Protein AF-D0LXI4-F1 (afdb_monomer_lite)

Sequence (1264 aa):
MTTTLETRRESRRWIACTAVLLSLLSAGSCTVDGAWTAGDRVALHGDLPICADACGAPVAAAGTGASARAFALDDRDRDGVSDDLDHDIDGDGIPNARENAAGIDPMADGDGDGIANAIDADDRGDGVANQCDGGVVCARPGALFDQDGDGVANHLDIDSDGDGVLDLTEAGNDDLDHDLDGVVDGPVGENGLPDALESAPDSGELARPPLNTDAFMPGGDALCDFLDRDSDGDGWLDGDEVGALRALDSDGDGWLDDGVDEDGDGLVRAVDRDDSAFGYPSAVTSPRRDDRDRDRIPDAYDRDDARGQHGGDSDGDGLLDVFECWDWWPCPQLLGDGVPDYARANDGDGDGVGDRGDIDADDDGIPDRFENSLDLDPMVDNDLDGVPNYLDADDRGDGQPAACLDIDGDGLCNVLAPLFDVDGDQVPNHRDSDSDGDGIFDLHEAGHDLPDGSGDGRLGLPVAGNGLSVALAAEGGGLAYRVADSDGDGERDALDLDSDADSLSDADEAGDDDPHTPPVDSDGDGAADHCDSDADGDRIPDAIEAGTRRGRIADSDGDGVPDFRDLDADGDGVSDDDEAGPDGAAPLDSDGDGVFDFRDLDADGDRVPDARDNCHRVRNHAQRDSDGDGIGDACDASISDQPRYVLEGGGCATGSELHGDSRIAALLLIALALLGVRVRGGSRFYWLSVFTAVLALFSTAARAQSAERDSSYAVERFRLASDGAGILDVEGAAVPAHMRAEFGLWLGYTDDPLNVAAERPGQGSARVGSLVSERLGGALHASLGLWDRVQFGLAMEMVLAQGQDTGMLDGDGGALSGAGVSALHFTPKLQVLDESRHPVSVSVIAGLTLPVGSGEGYMNDGATTWAPELALARGFGERVRGGLNLGYRARERQRTWNLDLDDELFARAGVGVRMSPALESYATFSYATPSGAPMAEMGRDYGELKGGVCWLRGNWTVFAAAGFGTQRGVGAPDWRALAGVRVARWLELDAGPRTTRRAASASASKADTDQVFENPLRLRGESVAGTERGPGGRPGAELGDGGDVDASDRDDDSDGDGISDAVDACPTQLEDLDGYVDTDGCPDLDNDEDGVRDYLDGCPDVAGVASEAGCPARDRDGDTVADYLDNCPDTPGYEVFHGCSEEPLALLTPEHIALTEAVAFDADRVRLRRHARRMFAEVAAILHAHPSLRLIQIEGYTDDRGDLEANLRISQHRAEIVRAFLIARGVAEHRLRAVGYGSARPIGDNRSERGRELNRRVELRILR

Foldseek 3Di:
DDDDDDDDDDDDDDDDPPPVVVPPPPDDDDDDDDDDDDDDDDDDDDDDDDDDDDDDDDDDDDDDDDDDDPDDFCQDCNLPAGPVQAQQRVQLQAGPCQLLVPPDQQQDQQCPPPHGNLPDQPSNPPPHGDPPPDDDDDDDSNCSQCVPPLPAGRSQAQQSNAQLAGLSVQLPNVVQDPVQLSHGPARAASRNHGCVQAPHHPRPHGPRGGAQQCPVPPQDDDRRRSSDQCRNVPPDGPSVQLVQQVVQPPPRDRHRPQRDLPARQNDRPVQADDSPDHRHGDPSNDQQPCPPPDPPDGRSGDDDPPDDDDDQDDLPPPDRPVPPPPDDPPDDDPPPPPDDPVQADDAALNQRQADPLAQQHNALQAGPLRLFLPSDDQQDQQCPPPHGQLFAQPSNVPPHGDVADDDPPPGTGPPRQCRQQVCPPPHGRSHAQQRNVLQAGQSQQQLHDQDPPPLPSHHPANADNHHHHPVQADPPRDGPDGGAQQCVPRDGRSRDQQRVVLPDGVNVQQQDRHNSDRRDQQCPPRDGRSSDQQRNVLQQGCNVQLDDPPPHADQQCPPPDGSSRDQQRNVLPHGVSNQQPDHNPRRDQLCPPPDGLSRDQQRVVQPHGPNQALCSNFNDVVRDDPDPPSHHPGPDPVVQQFFQKDKWAAFDAPDDPPPDDPVVVVVVVVCVVVVPDPDDDDDPDVVVVVVVVVVVVPPDDDDDDEDEDALQAALADADAAQDPCADGRFHHLFFDAAQKKKWKKKKKKFAQLIFIWGQHPPPGTDTDFGLWGMWIKMKIKMKGDRPRFKMKIKIWIKTPATATDPVPPPDPDDGADTIDTFKIKIWIKGWPDDVVPDQKTKIKIWMKIDGDIDSHSNRHNNWIKIKIKIKIKHDPPPFKIKIKMWIKIQGRWYDHRPDIDGIKTKMKIKMWGDPDPFKIKMKMKIWMAHPVQGCPPVQQTWIKIKIWMWTDDPQKIKIKMKIATNHGHRSGGRIMIMIMMMGMDRDDCDPDDDDDDDDDDDDDDDDDDDDDDDDDDDDDDDDDDDDDDDDDDDDDDDDDDDDDDDDDDDQDQQCDQPDGPVQAPDRNDAAPQPPPPNGNGDHDQQRCPLPQGPVQADCRPAADDPVNRRDHFDQQAPQPAGLQFALDRPAADHVVCRRDVDNAQWGDDPWFTHGPDFQDDDPPDLDGDPVVLRNLLSVLSSLVSCVVLQAKEKEFFAAPPDDQVVQQVVRQSVQVSSLVSSVVSVRDNRRYHYGYPGNVDQPADNPDVVSRSSRRGMTITGDD

Secondary structure (DSSP, 8-state):
--------------SSSSSSTTSSSS------------------------------------------PPPPPP-SS-SSS-TTT-S-SS-SSS-TTTTSTT---SSS-SSSSS--TTT-S-TTSSSS-S--SS------SSTTS-SS-SS--STT-TTTTSSSS-HHHHTT-TTS-SSSSSS--S-B-TTSSBGGGBSSTT-SSBSSPPP-SSTTSSS--SS-GGG-SSTTSSSS-HHHHSSSGGGT-SSSSSS-TT---SSSSS--TTTB--TTSTT-B-TTS--TT--SSSSS--TTT----S-------SSSSS--TTTTS-S-SSPPPSS-SSS-TTS----SSSSSS-TTS-SSTTSSS--TTSSSTT---S---SSSSSS-TTTBTTTTSSSS--SS--SSSSSB-TTTGGGS-SSSSSS-STT-SSSSSSSS-HHHHTT--S--SSSSSS--S-B-TTSSBTTTB-TTS-BSS----SSSSSS-GGG-SSTT-SSS-HHHHSSSS-TTSPPP-SSSSS--TTT-SSTTSSS--HHHHS-TTSSS---SS-SSS-GGG-TTTTSSSS-HHHHH-S-TTS---SSSSSS-GGG-SSTTSSS--GGG-TTTTS---S---SSSSS--TTT-SHHHHS-EEEEE-S-----S---STTHHHHHHHHHHHHHT----S--TTHHHHHHHHHHTTSS----PPPEE-TT-S--------SSTTSBTTB--SS-PPTTEEEEEEEEEEEEEEEEEEEEETTTEEEEEEEEEEEEEEEEEEEEEEETTTEEEEEEEEEEEEE---STT-SSS-PPPP--EEEEEEEEEEEEEE-TTTSSSEEEEEEEEEEE-S-STTTTS-SS-EEEEEEEEEEEETTTEEEEEEEEEEB---EEETTEEE--EEEEEEEEEEEEETTEEEEEEEEEEEESSSTTSSTTTSEEEEEEEEEEEETTEEEEEEEEEESS--TT--S-EEEEEEEEEEE-------------------------------------------------------------------SSSSSS-TTT-SSTTS----SSSS-SSS---SSTTSSSS-TTT-SSTTS---TTTSSSPP--SSSSSS-TTT-S-TTS--BGGGTTBSS--SSEE-SSEEE-SS-----TT-S---STHHHHHHHHHHHHHH-TT--EEEEEEE--S-S-HHHHHHHHHHHHHHHHHHHHTTT--GGGEEEEEEETSS-SS-SSSHHHHHHTT-EEEEEE-

InterPro domains:
  IPR006664 Outer membrane protein, bacterial [PR01021] (1161-1183)
  IPR006664 Outer membrane protein, bacterial [PR01021] (1192-1207)
  IPR006664 Outer membrane protein, bacterial [PR01021] (1207-1223)
  IPR006665 OmpA-like domain [PF00691] (1161-1256)
  IPR006665 OmpA-like domain [PS51123] (1148-1264)
  IPR006665 OmpA-like domain [cd07185] (1177-1262)
  IPR018247 EF-Hand 1, calcium-binding site [PS00018] (230-242)
  IPR028974 TSP type-3 repeat [G3DSA:4.10.1080.10] (53-137)
  IPR028974 TSP type-3 repeat [G3DSA:4.10.1080.10] (433-551)
  IPR028974 TSP type-3 repeat [G3DSA:4.10.1080.10] (552-646)
  IPR028974 TSP type-3 repeat [G3DSA:4.10.1080.10] (1037-1133)
  IPR028974 TSP type-3 repeat [SSF103647] (513-617)
  IPR028974 TSP type-3 repeat [SSF103647] (1041-1133)
  IPR036737 OmpA-like domain superfamily [G3DSA:3.30.1330.60] (1148-1264)
  IPR036737 OmpA-like domain superfamily [SSF103088] (1147-1262)

Radius of gyration: 50.83 Å; chains: 1; bounding box: 143×98×143 Å

pLDDT: mean 70.78, std 20.8, range [20.64, 97.12]

Organism: Haliangium ochraceum (strain DSM 14365 / JCM 11303 / SMP-2) (NCBI:txid502025)

Structure (mmCIF, N/CA/C/O backbone):
data_AF-D0LXI4-F1
#
_entry.id   AF-D0LXI4-F1
#
loop_
_atom_site.group_PDB
_atom_site.id
_atom_site.type_symbol
_atom_site.label_atom_id
_atom_site.label_alt_id
_atom_site.label_comp_id
_atom_site.label_asym_id
_atom_site.label_entity_id
_atom_site.label_seq_id
_atom_site.pdbx_PDB_ins_code
_atom_site.Cartn_x
_atom_site.Cartn_y
_atom_site.Cartn_z
_atom_site.occupancy
_atom_site.B_iso_or_equiv
_atom_site.auth_seq_id
_atom_site.auth_comp_id
_atom_site.auth_asym_id
_atom_site.auth_atom_id
_atom_site.pdbx_PDB_model_num
ATOM 1 N N . MET A 1 1 ? 14.531 -1.003 45.804 1.00 26.02 1 MET A N 1
ATOM 2 C CA . MET A 1 1 ? 15.460 -1.092 46.967 1.00 26.02 1 MET A CA 1
ATOM 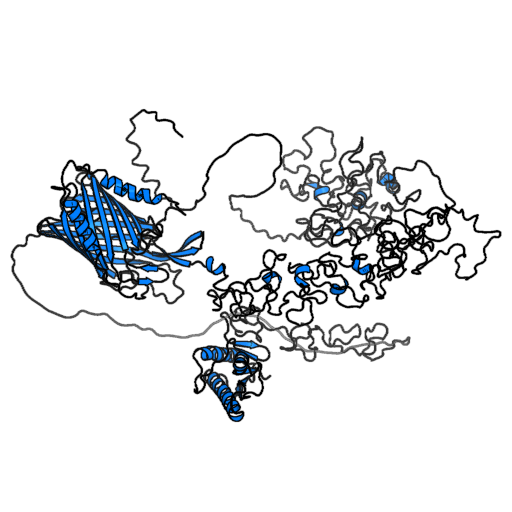3 C C . MET A 1 1 ? 14.803 -0.495 48.220 1.00 26.02 1 MET A C 1
ATOM 5 O O . MET A 1 1 ? 13.645 -0.107 48.138 1.00 26.02 1 MET A O 1
ATOM 9 N N . THR A 1 2 ? 15.473 -0.468 49.382 1.00 30.12 2 THR A N 1
ATOM 10 C CA . THR A 1 2 ? 14.887 -0.063 50.683 1.00 30.12 2 THR A CA 1
ATOM 11 C C . THR A 1 2 ? 15.328 1.317 51.190 1.00 30.12 2 THR A C 1
ATOM 13 O O . THR A 1 2 ? 16.480 1.454 51.592 1.00 30.12 2 THR A O 1
ATOM 16 N N . THR A 1 3 ? 14.383 2.257 51.314 1.00 27.41 3 THR A N 1
ATOM 17 C CA . THR A 1 3 ? 14.406 3.495 52.142 1.00 27.41 3 THR A CA 1
ATOM 18 C C . THR A 1 3 ? 13.057 4.215 51.953 1.00 27.41 3 THR A C 1
ATOM 20 O O . THR A 1 3 ? 12.465 4.090 50.891 1.00 27.41 3 THR A O 1
ATOM 23 N N . THR A 1 4 ? 12.463 4.986 52.870 1.00 26.98 4 THR A N 1
ATOM 24 C CA . THR A 1 4 ? 12.467 5.018 54.349 1.00 26.98 4 THR A CA 1
ATOM 25 C C . THR A 1 4 ? 11.196 5.771 54.771 1.00 26.98 4 THR A C 1
ATOM 27 O O . THR A 1 4 ? 10.866 6.787 54.167 1.00 26.98 4 THR A O 1
ATOM 30 N N . LEU A 1 5 ? 10.497 5.338 55.824 1.00 30.75 5 LEU A N 1
ATOM 31 C CA . LEU A 1 5 ? 9.453 6.164 56.452 1.00 30.75 5 LEU A CA 1
ATOM 32 C C . LEU A 1 5 ? 10.094 7.322 57.224 1.00 30.75 5 LEU A C 1
ATOM 34 O O . LEU A 1 5 ? 10.913 7.067 58.104 1.00 30.75 5 LEU A O 1
ATOM 38 N N . GLU A 1 6 ? 9.587 8.543 57.057 1.00 25.94 6 GLU A N 1
ATOM 39 C CA . GLU A 1 6 ? 9.543 9.482 58.180 1.00 25.94 6 GLU A CA 1
ATOM 40 C C . GLU A 1 6 ? 8.194 10.209 58.259 1.00 25.94 6 GLU A C 1
ATOM 42 O O . GLU A 1 6 ? 7.416 10.248 57.308 1.00 25.94 6 GLU A O 1
ATOM 47 N N . THR A 1 7 ? 7.837 10.677 59.457 1.00 29.91 7 THR A N 1
ATOM 48 C CA . THR A 1 7 ? 6.479 11.134 59.773 1.00 29.91 7 THR A CA 1
ATOM 49 C C . THR A 1 7 ? 6.502 12.397 60.624 1.00 29.91 7 THR A C 1
ATOM 51 O O . THR A 1 7 ? 7.193 12.425 61.643 1.00 29.91 7 THR A O 1
ATOM 54 N N . ARG A 1 8 ? 5.624 13.366 60.313 1.00 27.30 8 ARG A N 1
ATOM 55 C CA . ARG A 1 8 ? 4.533 13.807 61.215 1.00 27.30 8 ARG A CA 1
ATOM 56 C C . ARG A 1 8 ? 3.782 15.050 60.724 1.00 27.30 8 ARG A C 1
ATOM 58 O O . ARG A 1 8 ? 4.385 16.066 60.434 1.00 27.30 8 ARG A O 1
ATOM 65 N N . ARG A 1 9 ? 2.452 14.969 60.862 1.00 27.22 9 ARG A N 1
ATOM 66 C CA . ARG A 1 9 ? 1.528 16.020 61.341 1.00 27.22 9 ARG A CA 1
ATOM 67 C C . ARG A 1 9 ? 1.821 17.480 60.930 1.00 27.22 9 ARG A C 1
ATOM 69 O O . ARG A 1 9 ? 2.628 18.131 61.578 1.00 27.22 9 ARG A O 1
ATOM 76 N N . GLU A 1 10 ? 0.826 18.085 60.285 1.00 25.55 10 GLU A N 1
ATOM 77 C CA . GLU A 1 10 ? -0.077 18.925 61.084 1.00 25.55 10 GLU A CA 1
ATOM 78 C C . GLU A 1 10 ? -1.539 18.828 60.634 1.00 25.55 10 GLU A C 1
ATOM 80 O O . GLU A 1 10 ? -1.845 18.534 59.484 1.00 25.55 10 GLU A O 1
ATOM 85 N N . SER A 1 11 ? -2.464 18.983 61.582 1.00 30.58 11 SER A N 1
ATOM 86 C CA . SER A 1 11 ? -3.885 18.686 61.384 1.00 30.58 11 SER A CA 1
ATOM 87 C C . SER A 1 11 ? -4.756 19.881 61.768 1.00 30.58 11 SER A C 1
ATOM 89 O O . SER A 1 11 ? -5.098 20.015 62.946 1.00 30.58 11 SER A O 1
ATOM 91 N N . ARG A 1 12 ? -5.129 20.728 60.793 1.00 28.53 12 ARG A N 1
ATOM 92 C CA . ARG A 1 12 ? -6.244 21.704 60.878 1.00 28.53 12 ARG A CA 1
ATOM 93 C C . ARG A 1 12 ? -6.481 22.451 59.553 1.00 28.53 12 ARG A C 1
ATOM 95 O O . ARG A 1 12 ? -5.955 23.541 59.368 1.00 28.53 12 ARG A O 1
ATOM 102 N N . ARG A 1 13 ? -7.338 21.898 58.683 1.00 26.52 13 ARG A N 1
ATOM 103 C CA . ARG A 1 13 ? -8.178 22.631 57.699 1.00 26.52 13 ARG A CA 1
ATOM 104 C C . ARG A 1 13 ? -9.199 21.687 57.042 1.00 26.52 13 ARG A C 1
ATOM 106 O O . ARG A 1 13 ? -9.132 21.363 55.868 1.00 26.52 13 ARG A O 1
ATOM 113 N N . TRP A 1 14 ? -10.156 21.222 57.845 1.00 28.14 14 TRP A N 1
ATOM 114 C CA . TRP A 1 14 ? -11.485 20.888 57.313 1.00 28.14 14 TRP A CA 1
ATOM 115 C C . TRP A 1 14 ? -12.294 22.191 57.197 1.00 28.14 14 TRP A C 1
ATOM 117 O O . TRP A 1 14 ? -11.965 23.153 57.891 1.00 28.14 14 TRP A O 1
ATOM 127 N N . ILE A 1 15 ? -13.358 22.190 56.379 1.00 30.97 15 ILE A N 1
ATOM 128 C CA . ILE A 1 15 ? -14.088 23.377 55.870 1.00 30.97 15 ILE A CA 1
ATOM 129 C C . ILE A 1 15 ? -13.347 24.047 54.690 1.00 30.97 15 ILE A C 1
ATOM 131 O O . ILE A 1 15 ? -12.774 25.120 54.844 1.00 30.97 15 ILE A O 1
ATOM 135 N N . ALA A 1 16 ? -13.366 23.378 53.525 1.00 27.36 16 ALA A N 1
ATOM 136 C CA . ALA A 1 16 ? -13.143 23.954 52.179 1.00 27.36 16 ALA A CA 1
ATOM 137 C C . ALA A 1 16 ? -13.402 22.945 51.026 1.00 27.36 16 ALA A C 1
ATOM 139 O O . ALA A 1 16 ? -13.682 23.360 49.910 1.00 27.36 16 ALA A O 1
ATOM 140 N N . CYS A 1 17 ? -13.366 21.627 51.272 1.00 25.88 17 CYS A N 1
ATOM 141 C CA . CYS A 1 17 ? -13.426 20.597 50.215 1.00 25.88 17 CYS A CA 1
ATOM 142 C C . CYS A 1 17 ? -14.792 19.890 50.095 1.00 25.88 17 CYS A C 1
ATOM 144 O O . CYS A 1 17 ? -14.874 18.666 50.142 1.00 25.88 17 CYS A O 1
ATOM 146 N N . THR A 1 18 ? -15.893 20.641 50.011 1.00 28.66 18 THR A N 1
ATOM 147 C CA . THR A 1 18 ? -17.248 20.064 49.804 1.00 28.66 18 THR A CA 1
ATOM 148 C C . THR A 1 18 ? -18.109 20.906 48.853 1.00 28.66 18 THR A C 1
ATOM 150 O O . THR A 1 18 ? -19.325 20.761 48.822 1.00 28.66 18 THR A O 1
ATOM 153 N N . ALA A 1 19 ? -17.472 21.805 48.094 1.00 27.03 19 ALA A N 1
ATOM 154 C CA . ALA A 1 19 ? -18.113 22.709 47.135 1.00 27.03 19 ALA A CA 1
ATOM 155 C C . ALA A 1 19 ? -17.318 22.872 45.818 1.00 27.03 19 ALA A C 1
ATOM 157 O O . ALA A 1 19 ? -17.624 23.759 45.037 1.00 27.03 19 ALA A O 1
ATOM 158 N N . VAL A 1 20 ? -16.291 22.039 45.592 1.00 28.28 20 VAL A N 1
ATOM 159 C CA . VAL A 1 20 ? -15.451 22.034 44.369 1.00 28.28 20 VAL A CA 1
ATOM 160 C C . VAL A 1 20 ? -15.641 20.733 43.573 1.00 28.28 20 VAL A C 1
ATOM 162 O O . VAL A 1 20 ? -15.654 20.741 42.350 1.00 28.28 20 VAL A O 1
ATOM 165 N N . LEU A 1 21 ? -15.938 19.626 44.266 1.00 26.33 21 LEU A N 1
ATOM 166 C CA . LEU A 1 21 ? -16.307 18.314 43.704 1.00 26.33 21 LEU A CA 1
ATOM 167 C C . LEU A 1 21 ? -17.695 18.275 43.017 1.00 26.33 21 LEU A C 1
ATOM 169 O O . LEU A 1 21 ? -18.259 17.204 42.824 1.00 26.33 21 LEU A O 1
ATOM 173 N N . LEU A 1 22 ? -18.264 19.437 42.688 1.00 27.44 22 LEU A N 1
ATOM 174 C CA . LEU A 1 22 ? -19.544 19.588 41.985 1.00 27.44 22 LEU A CA 1
ATOM 175 C C . LEU A 1 22 ? -19.437 20.554 40.785 1.00 27.44 22 LEU A C 1
ATOM 177 O O . LEU A 1 22 ? -20.450 21.035 40.289 1.00 27.44 22 LEU A O 1
ATOM 181 N N . SER A 1 23 ? -18.210 20.882 40.362 1.00 26.89 23 SER A N 1
ATOM 182 C CA . SER A 1 23 ? -17.912 21.848 39.288 1.00 26.89 23 SER A CA 1
ATOM 183 C C . SER A 1 23 ? -16.874 21.328 38.281 1.00 26.89 23 SER A C 1
ATOM 185 O O . SER A 1 23 ? -16.330 22.105 37.510 1.00 26.89 23 SER A O 1
ATOM 187 N N . LEU A 1 24 ? -16.585 20.023 38.319 1.00 27.59 24 LEU A N 1
ATOM 188 C CA . LEU A 1 24 ? -15.626 19.311 37.460 1.00 27.59 24 LEU A CA 1
ATOM 189 C C . LEU A 1 24 ? -16.258 18.021 36.893 1.00 27.59 24 LEU A C 1
ATOM 191 O O . LEU A 1 24 ? -15.616 16.985 36.798 1.00 27.59 24 LEU A O 1
ATOM 195 N N . LEU A 1 25 ? -17.560 18.080 36.598 1.00 28.08 25 LEU A N 1
ATOM 196 C CA . LEU A 1 25 ? -18.371 17.001 36.009 1.00 28.08 25 LEU A CA 1
ATOM 197 C C . LEU A 1 25 ? -19.280 17.594 34.915 1.00 28.08 25 LEU A C 1
ATOM 199 O O . LEU A 1 25 ? -20.494 17.416 34.923 1.00 28.08 25 LEU A O 1
ATOM 203 N N . SER A 1 26 ? -18.686 18.411 34.043 1.00 27.22 26 SER A N 1
ATOM 204 C CA . SER A 1 26 ? -19.368 19.105 32.938 1.00 27.22 26 SER A CA 1
ATOM 205 C C . SER A 1 26 ? -18.419 19.421 31.772 1.00 27.22 26 SER A C 1
ATOM 207 O O . SER A 1 26 ? -18.589 20.429 31.093 1.00 27.22 26 SER A O 1
ATOM 209 N N . ALA A 1 27 ? -17.384 18.601 31.599 1.00 27.19 27 ALA A N 1
ATOM 210 C CA . ALA A 1 27 ? -16.483 18.611 30.456 1.00 27.19 27 ALA A CA 1
ATOM 211 C C . ALA A 1 27 ? -16.301 17.145 30.055 1.00 27.19 27 ALA A C 1
ATOM 213 O O . ALA A 1 27 ? -15.752 16.366 30.834 1.00 27.19 27 ALA A O 1
ATOM 214 N N . GLY A 1 28 ? -16.871 16.772 28.912 1.00 27.78 28 GLY A N 1
ATOM 215 C CA . GLY A 1 28 ? -16.815 15.426 28.361 1.00 27.78 28 GLY A CA 1
ATOM 216 C C . GLY A 1 28 ? -16.231 15.483 26.959 1.00 27.78 28 GLY A C 1
ATOM 217 O O . GLY A 1 28 ? -16.887 15.968 26.044 1.00 27.78 28 GLY A O 1
ATOM 218 N N . SER A 1 29 ? -15.002 15.005 26.831 1.00 26.89 29 SER A N 1
ATOM 219 C CA . SER A 1 29 ? -14.348 14.587 25.593 1.00 26.89 29 SER A CA 1
ATOM 220 C C . SER A 1 29 ? -13.218 13.634 26.001 1.00 26.89 29 SER A C 1
ATOM 222 O O . SER A 1 29 ? -12.575 13.842 27.033 1.00 26.89 29 SER A O 1
ATOM 224 N N . CYS A 1 30 ? -13.027 12.546 25.256 1.00 24.20 30 CYS A N 1
ATOM 225 C CA . CYS A 1 30 ? -12.098 11.473 25.618 1.00 24.20 30 CYS A CA 1
ATOM 226 C C . CYS A 1 30 ? -11.161 11.148 24.452 1.00 24.20 30 CYS A C 1
ATOM 228 O O . CYS A 1 30 ? -11.453 10.250 23.673 1.00 24.20 30 CYS A O 1
ATOM 230 N N . THR A 1 31 ? -10.034 11.856 24.378 1.00 26.58 31 THR A N 1
ATOM 231 C CA . THR A 1 31 ? -8.929 11.592 23.441 1.00 26.58 31 THR A CA 1
ATOM 232 C C . THR A 1 31 ? -7.589 12.010 24.060 1.00 26.58 31 THR A C 1
ATOM 234 O O . THR A 1 31 ? -7.181 13.158 23.939 1.00 26.58 31 THR A O 1
ATOM 237 N N . VAL A 1 32 ? -6.919 11.080 24.751 1.00 25.80 32 VAL A N 1
ATOM 238 C CA . VAL A 1 32 ? -5.450 11.018 24.917 1.00 25.80 32 VAL A CA 1
ATOM 239 C C . VAL A 1 32 ? -5.108 9.559 25.228 1.00 25.80 32 VAL A C 1
ATOM 241 O O . VAL A 1 32 ? -5.645 9.019 26.196 1.00 25.80 32 VAL A O 1
ATOM 244 N N . ASP A 1 33 ? -4.191 8.959 24.478 1.00 26.50 33 ASP A N 1
ATOM 245 C CA . ASP A 1 33 ? -3.386 7.827 24.949 1.00 26.50 33 ASP A CA 1
ATOM 246 C C . ASP A 1 33 ? -1.914 8.105 24.587 1.00 26.50 33 ASP A C 1
ATOM 248 O O . ASP A 1 33 ? -1.639 8.957 23.741 1.00 26.50 33 ASP A O 1
ATOM 252 N N . GLY A 1 34 ? -0.966 7.483 25.289 1.00 27.03 34 GLY A N 1
ATOM 253 C CA . GLY A 1 34 ? 0.468 7.771 25.120 1.00 27.03 34 GLY A CA 1
ATOM 254 C C . GLY A 1 34 ? 1.261 7.639 26.420 1.00 27.03 34 GLY A C 1
ATOM 255 O O . GLY A 1 34 ? 1.092 8.418 27.363 1.00 27.03 34 GLY A O 1
ATOM 256 N N . ALA A 1 35 ? 2.139 6.638 26.482 1.00 26.83 35 ALA A N 1
ATOM 257 C CA . ALA A 1 35 ? 2.839 6.236 27.699 1.00 26.83 35 ALA A CA 1
ATOM 258 C C . ALA A 1 35 ? 4.357 6.456 27.612 1.00 26.83 35 ALA A C 1
ATOM 260 O O . ALA A 1 35 ? 4.969 6.261 26.570 1.00 26.83 35 ALA A O 1
ATOM 261 N N . TRP A 1 36 ? 4.978 6.791 28.748 1.00 23.48 36 TRP A N 1
ATOM 262 C CA . TRP A 1 36 ? 6.435 6.867 28.900 1.00 23.48 36 TRP A CA 1
ATOM 263 C C . TRP A 1 36 ? 6.914 5.930 30.013 1.00 23.48 36 TRP A C 1
ATOM 265 O O . TRP A 1 36 ? 6.408 5.971 31.139 1.00 23.48 36 TRP A O 1
ATOM 275 N N . THR A 1 37 ? 7.965 5.157 29.737 1.00 25.11 37 THR A N 1
ATOM 276 C CA . THR A 1 37 ? 8.770 4.453 30.749 1.00 25.11 37 THR A CA 1
ATOM 277 C C . THR A 1 37 ? 10.213 4.938 30.703 1.00 25.11 37 THR A C 1
ATOM 279 O O . THR A 1 37 ? 10.715 5.285 29.643 1.00 25.11 37 THR A O 1
ATOM 282 N N . ALA A 1 38 ? 10.881 4.998 31.857 1.00 25.83 38 ALA A N 1
ATOM 283 C CA . ALA A 1 38 ? 12.122 5.756 31.999 1.00 25.83 38 ALA A CA 1
ATOM 284 C C . ALA A 1 38 ? 13.296 4.930 32.537 1.00 25.83 38 ALA A C 1
ATOM 286 O O . ALA A 1 38 ? 13.191 4.331 33.611 1.00 25.83 38 ALA A O 1
ATOM 287 N N . GLY A 1 39 ? 14.446 5.058 31.869 1.00 23.31 39 GLY A N 1
ATOM 288 C CA . GLY A 1 39 ? 15.759 4.883 32.485 1.00 23.31 39 GLY A CA 1
ATOM 289 C C . GLY A 1 39 ? 16.824 4.268 31.583 1.00 23.31 39 GLY A C 1
ATOM 290 O O . GLY A 1 39 ? 16.860 3.053 31.457 1.00 23.31 39 GLY A O 1
ATOM 291 N N . ASP A 1 40 ? 17.792 5.082 31.149 1.00 25.48 40 ASP A N 1
ATOM 292 C CA . ASP A 1 40 ? 19.098 5.040 31.821 1.00 25.48 40 ASP A CA 1
ATOM 293 C C . ASP A 1 40 ? 19.886 6.365 31.669 1.00 25.48 40 ASP A C 1
ATOM 295 O O . ASP A 1 40 ? 19.301 7.404 31.354 1.00 25.48 40 ASP A O 1
ATOM 299 N N . ARG A 1 41 ? 21.183 6.378 32.010 1.00 27.69 41 ARG A N 1
ATOM 300 C CA . ARG A 1 41 ? 22.098 7.539 31.936 1.00 27.69 41 ARG A CA 1
ATOM 301 C C . ARG A 1 41 ? 23.539 7.088 31.682 1.00 27.69 41 ARG A C 1
ATOM 303 O O . ARG A 1 41 ? 23.982 6.223 32.432 1.00 27.69 41 ARG A O 1
ATOM 310 N N . VAL A 1 42 ? 24.322 7.822 30.873 1.00 23.66 42 VAL A N 1
ATOM 311 C CA . VAL A 1 42 ? 25.714 8.233 31.211 1.00 23.66 42 VAL A CA 1
ATOM 312 C C . VAL A 1 42 ? 26.337 9.196 30.176 1.00 23.66 42 VAL A C 1
ATOM 314 O O . VAL A 1 42 ? 26.182 8.986 28.989 1.00 23.66 42 VAL A O 1
ATOM 317 N N . ALA A 1 43 ? 27.094 10.181 30.692 1.00 23.30 43 ALA A N 1
ATOM 318 C CA . ALA A 1 43 ? 28.151 11.012 30.070 1.00 23.30 43 ALA A CA 1
ATOM 319 C C . ALA A 1 43 ? 27.895 11.860 28.796 1.00 23.30 43 ALA A C 1
ATOM 321 O O . ALA A 1 43 ? 27.147 11.512 27.900 1.00 23.30 43 ALA A O 1
ATOM 322 N N . LEU A 1 44 ? 28.614 12.990 28.749 1.00 25.20 44 LEU A N 1
ATOM 323 C CA . LEU A 1 44 ? 28.821 13.885 27.604 1.00 25.20 44 LEU A CA 1
ATOM 324 C C . LEU A 1 44 ? 30.293 13.785 27.178 1.00 25.20 44 LEU A C 1
ATOM 326 O O . LEU A 1 44 ? 31.141 13.825 28.075 1.00 25.20 44 LEU A O 1
ATOM 330 N N . HIS A 1 45 ? 30.586 13.750 25.873 1.00 24.98 45 HIS A N 1
ATOM 331 C CA . HIS A 1 45 ? 31.727 14.430 25.227 1.00 24.98 45 HIS A CA 1
ATOM 332 C C . HIS A 1 45 ? 31.762 14.132 23.716 1.00 24.98 45 HIS A C 1
ATOM 334 O O . HIS A 1 45 ? 31.764 12.960 23.364 1.00 24.98 45 HIS A O 1
ATOM 340 N N . GLY A 1 46 ? 31.909 15.171 22.882 1.00 24.52 46 GLY A N 1
ATOM 341 C CA . GLY A 1 46 ? 32.254 15.054 21.456 1.00 24.52 46 GLY A CA 1
ATOM 342 C C . GLY A 1 46 ? 31.076 15.205 20.486 1.00 24.52 46 GLY A C 1
ATOM 343 O O . GLY A 1 46 ? 30.389 14.228 20.232 1.00 24.52 46 GLY A O 1
ATOM 344 N N . ASP A 1 47 ? 30.927 16.430 19.970 1.00 24.59 47 ASP A N 1
ATOM 345 C CA . ASP A 1 47 ? 30.642 16.768 18.560 1.00 24.59 47 ASP A CA 1
ATOM 346 C C . ASP A 1 47 ? 29.265 16.385 17.930 1.00 24.59 47 ASP A C 1
ATOM 348 O O . ASP A 1 47 ? 28.422 15.752 18.564 1.00 24.59 47 ASP A O 1
ATOM 352 N N . LEU A 1 48 ? 28.975 16.960 16.751 1.00 23.39 48 LEU A N 1
ATOM 353 C CA . LEU A 1 48 ? 27.666 17.133 16.061 1.00 23.39 48 LEU A CA 1
ATOM 354 C C . LEU A 1 48 ? 27.907 17.299 14.536 1.00 23.39 48 LEU A C 1
ATOM 356 O O . LEU A 1 48 ? 29.065 17.570 14.203 1.00 23.39 48 LEU A O 1
ATOM 360 N N . PRO A 1 49 ? 26.892 17.272 13.631 1.00 30.06 49 PRO A N 1
ATOM 361 C CA . PRO A 1 49 ? 25.434 17.020 13.775 1.00 30.06 49 PRO A CA 1
ATOM 362 C C . PRO A 1 49 ? 25.064 15.556 13.392 1.00 30.06 49 PRO A C 1
ATOM 364 O O . PRO A 1 49 ? 25.964 14.797 13.062 1.00 30.06 49 PRO A O 1
ATOM 367 N N . ILE A 1 50 ? 23.865 14.964 13.543 1.00 24.98 50 ILE A N 1
ATOM 368 C CA . ILE A 1 50 ? 22.424 15.338 13.566 1.00 24.98 50 ILE A CA 1
ATOM 369 C C . ILE A 1 50 ? 21.769 15.544 12.184 1.00 24.98 50 ILE A C 1
ATOM 371 O O . ILE A 1 50 ? 22.029 16.533 11.513 1.00 24.98 50 ILE A O 1
ATOM 375 N N . CYS A 1 51 ? 20.811 14.660 11.874 1.00 20.64 51 CYS A N 1
ATOM 376 C CA . CYS A 1 51 ? 19.847 14.715 10.766 1.00 20.64 51 CYS A CA 1
ATOM 377 C C . CYS A 1 51 ? 18.398 14.592 11.320 1.00 20.64 51 CYS A C 1
ATOM 379 O O . CYS A 1 51 ? 18.233 14.293 12.508 1.00 20.64 51 CYS A O 1
ATOM 381 N N . ALA A 1 52 ? 17.395 14.727 10.438 1.00 26.89 52 ALA A N 1
ATOM 382 C CA . ALA A 1 52 ? 15.982 14.296 10.558 1.00 26.89 52 ALA A CA 1
ATOM 383 C C . ALA A 1 52 ? 14.957 15.089 11.436 1.00 26.89 52 ALA A C 1
ATOM 385 O O . ALA A 1 52 ? 14.975 15.067 12.669 1.00 26.89 52 ALA A O 1
ATOM 386 N N . ASP A 1 53 ? 13.992 15.688 10.720 1.00 27.12 53 ASP A N 1
ATOM 387 C CA . ASP A 1 53 ? 12.520 15.503 10.788 1.00 27.12 53 ASP A CA 1
ATOM 388 C C . ASP A 1 53 ? 11.552 16.168 11.806 1.00 27.12 53 ASP A C 1
ATOM 390 O O . ASP A 1 53 ? 11.473 15.865 12.997 1.00 27.12 53 ASP A O 1
ATOM 394 N N . ALA A 1 54 ? 10.682 16.997 11.203 1.00 27.91 54 ALA A N 1
ATOM 395 C CA . ALA A 1 54 ? 9.205 16.974 11.189 1.00 27.91 54 ALA A CA 1
ATOM 396 C C . ALA A 1 54 ? 8.352 16.894 12.485 1.00 27.91 54 ALA A C 1
ATOM 398 O O . ALA A 1 54 ? 8.245 15.857 13.137 1.00 27.91 54 ALA A O 1
ATOM 399 N N . CYS A 1 55 ? 7.570 17.965 12.741 1.00 21.05 55 CYS A N 1
ATOM 400 C CA . CYS A 1 55 ? 6.106 17.972 13.027 1.00 21.05 55 CYS A CA 1
ATOM 401 C C . CYS A 1 55 ? 5.619 19.375 13.485 1.00 21.05 55 CYS A C 1
ATOM 403 O O . CYS A 1 55 ? 6.272 20.013 14.311 1.00 21.05 55 CYS A O 1
ATOM 405 N N . GLY A 1 56 ? 4.457 19.856 13.006 1.00 24.94 56 GLY A N 1
ATOM 406 C CA . GLY A 1 56 ? 4.035 21.274 13.140 1.00 24.94 56 GLY A CA 1
ATOM 407 C C . GLY A 1 56 ? 2.713 21.594 13.880 1.00 24.94 56 GLY A C 1
ATOM 408 O O . GLY A 1 56 ? 2.202 20.796 14.665 1.00 24.94 56 GLY A O 1
ATOM 409 N N . ALA A 1 57 ? 2.148 22.780 13.566 1.00 31.97 57 ALA A N 1
ATOM 410 C CA . ALA A 1 57 ? 0.856 23.357 14.024 1.00 31.97 57 ALA A CA 1
ATOM 411 C C . ALA A 1 57 ? 0.794 23.854 15.510 1.00 31.97 57 ALA A C 1
ATOM 413 O O . ALA A 1 57 ? 1.628 23.428 16.310 1.00 31.97 57 ALA A O 1
ATOM 414 N N . PRO A 1 58 ? -0.163 24.737 15.947 1.00 34.56 58 PRO A N 1
ATOM 415 C CA . PRO A 1 58 ? -1.447 25.075 15.296 1.00 34.56 58 PRO A CA 1
ATOM 416 C C . PRO A 1 58 ? -2.017 26.535 15.359 1.00 34.56 58 PRO A C 1
ATOM 418 O O . PRO A 1 58 ? -1.956 27.224 16.374 1.00 34.56 58 PRO A O 1
ATOM 421 N N . VAL A 1 59 ? -2.796 26.877 14.317 1.00 25.08 59 VAL A N 1
ATOM 422 C CA . VAL A 1 59 ? -4.097 27.614 14.316 1.00 25.08 59 VAL A CA 1
ATOM 423 C C . VAL A 1 59 ? -4.213 29.055 14.877 1.00 25.08 59 VAL A C 1
ATOM 425 O O . VAL A 1 59 ? -4.316 29.276 16.084 1.00 25.08 59 VAL A O 1
ATOM 428 N N . ALA A 1 60 ? -4.525 29.997 13.971 1.00 24.42 60 ALA A N 1
ATOM 429 C CA . ALA A 1 60 ? -5.573 31.030 14.122 1.00 24.42 60 ALA A CA 1
ATOM 430 C C . ALA A 1 60 ? -6.054 31.506 12.725 1.00 24.42 60 ALA A C 1
ATOM 432 O O . ALA A 1 60 ? -5.276 31.454 11.783 1.00 24.42 60 ALA A O 1
ATOM 433 N N . ALA A 1 61 ? -7.315 31.940 12.558 1.00 26.44 61 ALA A N 1
ATOM 434 C CA . ALA A 1 61 ? -7.940 32.062 11.225 1.00 26.44 61 ALA A CA 1
ATOM 435 C C . ALA A 1 61 ? -8.675 33.390 10.915 1.00 26.44 61 ALA A C 1
ATOM 437 O O . ALA A 1 61 ? -9.141 34.077 11.826 1.00 26.44 61 ALA A O 1
ATOM 438 N N . ALA A 1 62 ? -8.915 33.575 9.601 1.00 26.69 62 ALA A N 1
ATOM 439 C CA . ALA A 1 62 ? -9.977 34.339 8.908 1.00 26.69 62 ALA A CA 1
ATOM 440 C C . ALA A 1 62 ? -9.675 35.779 8.419 1.00 26.69 62 ALA A C 1
ATOM 442 O O . ALA A 1 62 ? -9.381 36.662 9.220 1.00 26.69 62 ALA A O 1
ATOM 443 N N . GLY A 1 63 ? -9.869 36.029 7.104 1.00 24.50 63 GLY A N 1
ATOM 444 C CA . GLY A 1 63 ? -9.543 37.323 6.459 1.00 24.50 63 GLY A CA 1
ATOM 445 C C . GLY A 1 63 ? -10.359 37.804 5.235 1.00 24.50 63 GLY A C 1
ATOM 446 O O . GLY A 1 63 ? -10.524 39.009 5.106 1.00 24.50 63 GLY A O 1
ATOM 447 N N . THR A 1 64 ? -10.939 36.930 4.393 1.00 31.72 64 THR A N 1
ATOM 448 C CA . THR A 1 64 ? -11.861 37.253 3.258 1.00 31.72 64 THR A CA 1
ATOM 449 C C . THR A 1 64 ? -11.437 38.326 2.227 1.00 31.72 64 THR A C 1
ATOM 451 O O . THR A 1 64 ? -11.553 39.519 2.495 1.00 31.72 64 THR A O 1
ATOM 454 N N . GLY A 1 65 ? -11.182 37.934 0.972 1.00 25.30 65 GLY A N 1
ATOM 455 C CA . GLY A 1 65 ? -11.155 38.887 -0.149 1.00 25.30 65 GLY A CA 1
ATOM 456 C C . GLY A 1 65 ? -10.781 38.256 -1.488 1.00 25.30 65 GLY A C 1
ATOM 457 O O . GLY A 1 65 ? -9.609 38.034 -1.740 1.00 25.30 65 GLY A O 1
ATOM 458 N N . ALA A 1 66 ? -11.762 37.974 -2.349 1.00 37.50 66 ALA A N 1
ATOM 459 C CA . ALA A 1 66 ? -11.488 37.438 -3.680 1.00 37.50 66 ALA A CA 1
ATOM 460 C C . ALA A 1 66 ? -11.091 38.552 -4.661 1.00 37.50 66 ALA A C 1
ATOM 462 O O . ALA A 1 66 ? -11.901 39.440 -4.939 1.00 37.50 66 ALA A O 1
ATOM 463 N N . SER A 1 67 ? -9.895 38.423 -5.230 1.00 30.20 67 SER A N 1
ATOM 464 C CA . SER A 1 67 ? -9.470 39.064 -6.474 1.00 30.20 67 SER A CA 1
ATOM 465 C C . SER A 1 67 ? -8.729 38.019 -7.298 1.00 30.20 67 SER A C 1
ATOM 467 O O . SER A 1 67 ? -7.514 37.918 -7.202 1.00 30.20 67 SER A O 1
ATOM 469 N N . ALA A 1 68 ? -9.456 37.244 -8.104 1.00 35.19 68 ALA A N 1
ATOM 470 C CA . ALA A 1 68 ? -8.829 36.474 -9.170 1.00 35.19 68 ALA A CA 1
ATOM 471 C C . ALA A 1 68 ? -8.341 37.461 -10.242 1.00 35.19 68 ALA A C 1
ATOM 473 O O . ALA A 1 68 ? -9.074 37.812 -11.170 1.00 35.19 68 ALA A O 1
ATOM 474 N N . ARG A 1 69 ? -7.117 37.959 -10.061 1.00 32.09 69 ARG A N 1
ATOM 475 C CA . ARG A 1 69 ? -6.199 38.039 -11.192 1.00 32.09 69 ARG A CA 1
ATOM 476 C C . ARG A 1 69 ? -5.924 36.590 -11.597 1.00 32.09 69 ARG A C 1
ATOM 478 O O . ARG A 1 69 ? -5.725 35.758 -10.718 1.00 32.09 69 ARG A O 1
ATOM 485 N N . ALA A 1 70 ? -5.937 36.309 -12.893 1.00 34.72 70 ALA A N 1
ATOM 486 C CA . ALA A 1 70 ? -4.915 35.399 -13.368 1.00 34.72 70 ALA A CA 1
ATOM 487 C C . ALA A 1 70 ? -3.606 36.166 -13.156 1.00 34.72 70 ALA A C 1
ATOM 489 O O . ALA A 1 70 ? -3.497 37.307 -13.621 1.00 34.72 70 ALA A O 1
ATOM 490 N N . PHE A 1 71 ? -2.693 35.596 -12.381 1.00 33.41 71 PHE A N 1
ATOM 491 C CA . PHE A 1 71 ? -1.301 35.711 -12.778 1.00 33.41 71 PHE A CA 1
ATOM 492 C C . PHE A 1 71 ? -1.245 35.133 -14.201 1.00 33.41 71 PHE A C 1
ATOM 494 O O . PHE A 1 71 ? -1.890 34.116 -14.475 1.00 33.41 71 PHE A O 1
ATOM 501 N N . ALA A 1 72 ? -0.605 35.850 -15.123 1.00 42.31 72 ALA A N 1
ATOM 502 C CA . ALA A 1 72 ? 0.211 35.095 -16.052 1.00 42.31 72 ALA A CA 1
ATOM 503 C C . ALA A 1 72 ? 1.278 34.454 -15.161 1.00 42.31 72 ALA A C 1
ATOM 505 O O . ALA A 1 72 ? 1.724 35.109 -14.216 1.00 42.31 72 ALA A O 1
ATOM 506 N N . LEU A 1 73 ? 1.583 33.187 -15.401 1.00 46.12 73 LEU A N 1
ATOM 507 C CA . LEU A 1 73 ? 2.931 32.752 -15.092 1.00 46.12 73 LEU A CA 1
ATOM 508 C C . LEU A 1 73 ? 3.809 33.666 -15.959 1.00 46.12 73 LEU A C 1
ATOM 510 O O . LEU A 1 73 ? 3.505 33.825 -17.146 1.00 46.12 73 LEU A O 1
ATOM 514 N N . ASP A 1 74 ? 4.713 34.405 -15.322 1.00 68.25 74 ASP A N 1
ATOM 515 C CA . ASP A 1 74 ? 5.910 34.809 -16.046 1.00 68.25 74 ASP A CA 1
ATOM 516 C C . ASP A 1 74 ? 6.749 33.514 -16.195 1.00 68.25 74 ASP A C 1
ATOM 518 O O . ASP A 1 74 ? 6.559 32.554 -15.436 1.00 68.25 74 ASP A O 1
ATOM 522 N N . ASP A 1 75 ? 7.431 33.455 -17.330 1.00 67.19 75 ASP A N 1
ATOM 523 C CA . ASP A 1 75 ? 7.862 32.289 -18.114 1.00 67.19 75 ASP A CA 1
ATOM 524 C C . ASP A 1 75 ? 8.684 32.967 -19.229 1.00 67.19 75 ASP A C 1
ATOM 526 O O . ASP A 1 75 ? 8.107 33.625 -20.114 1.00 67.19 75 ASP A O 1
ATOM 530 N N . ARG A 1 76 ? 9.997 33.119 -19.007 1.00 73.38 76 ARG A N 1
ATOM 531 C CA . ARG A 1 76 ? 10.741 34.335 -19.405 1.00 73.38 76 ARG A CA 1
ATOM 532 C C . ARG A 1 76 ? 11.637 34.088 -20.616 1.00 73.38 76 ARG A C 1
ATOM 534 O O . ARG A 1 76 ? 11.411 34.686 -21.684 1.00 73.38 76 ARG A O 1
ATOM 541 N N . ASP A 1 77 ? 12.582 33.192 -20.394 1.00 67.75 77 ASP A N 1
ATOM 542 C CA . ASP A 1 77 ? 13.274 32.281 -21.305 1.00 67.75 77 ASP A CA 1
ATOM 543 C C . ASP A 1 77 ? 12.279 31.540 -22.240 1.00 67.75 77 ASP A C 1
ATOM 545 O O . ASP A 1 77 ? 12.368 31.668 -23.470 1.00 67.75 77 ASP A O 1
ATOM 549 N N . ARG A 1 78 ? 11.194 30.989 -21.661 1.00 68.25 78 ARG A N 1
ATOM 550 C CA . ARG A 1 78 ? 10.074 30.231 -22.262 1.00 68.25 78 ARG A CA 1
ATOM 551 C C . ARG A 1 78 ? 10.281 28.726 -22.434 1.00 68.25 78 ARG A C 1
ATOM 553 O O . ARG A 1 78 ? 9.769 28.160 -23.410 1.00 68.25 78 ARG A O 1
ATOM 560 N N . ASP A 1 79 ? 10.951 28.084 -21.488 1.00 68.56 79 ASP A N 1
ATOM 561 C CA . ASP A 1 79 ? 11.007 26.627 -21.366 1.00 68.56 79 ASP A CA 1
ATOM 562 C C . ASP A 1 79 ? 9.612 25.976 -21.167 1.00 68.56 79 ASP A C 1
ATOM 564 O O . ASP A 1 79 ? 9.314 24.912 -21.722 1.00 68.56 79 ASP A O 1
ATOM 568 N N . GLY A 1 80 ? 8.703 26.668 -20.470 1.00 71.69 80 GLY A N 1
ATOM 569 C CA . GLY A 1 80 ? 7.349 26.229 -20.127 1.00 71.69 80 GLY A CA 1
ATOM 570 C C . GLY A 1 80 ? 7.102 25.943 -18.636 1.00 71.69 80 GLY A C 1
ATOM 571 O O . GLY A 1 80 ? 5.982 25.530 -18.293 1.00 71.69 80 GLY A O 1
ATOM 572 N N . VAL A 1 81 ? 8.091 26.173 -17.767 1.00 75.56 81 VAL A N 1
ATOM 573 C CA . VAL A 1 81 ? 7.978 26.212 -16.301 1.00 75.56 81 VAL A CA 1
ATOM 574 C C . VAL A 1 81 ? 7.439 27.608 -15.911 1.00 75.56 81 VAL A C 1
ATOM 576 O O . VAL A 1 81 ? 6.419 28.042 -16.461 1.00 75.56 81 VAL A O 1
ATOM 579 N N . SER A 1 82 ? 7.976 28.285 -14.891 1.00 77.00 82 SER A N 1
ATOM 580 C CA . SER A 1 82 ? 7.560 29.636 -14.476 1.00 77.00 82 SER A CA 1
ATOM 581 C C . SER A 1 82 ? 8.435 30.177 -13.346 1.00 77.00 82 SER A C 1
ATOM 583 O O . SER A 1 82 ? 8.634 29.443 -12.373 1.00 77.00 82 SER A O 1
ATOM 585 N N . ASP A 1 83 ? 8.764 31.477 -13.361 1.00 73.12 83 ASP A N 1
ATOM 586 C CA . ASP A 1 83 ? 9.637 32.176 -12.389 1.00 73.12 83 ASP A CA 1
ATOM 587 C C . ASP A 1 83 ? 9.353 31.865 -10.890 1.00 73.12 83 ASP A C 1
ATOM 589 O O . ASP A 1 83 ? 10.224 31.982 -10.034 1.00 73.12 83 ASP A O 1
ATOM 593 N N . ASP A 1 84 ? 8.106 31.519 -10.536 1.00 69.88 84 ASP A N 1
ATOM 594 C CA . ASP A 1 84 ? 7.636 31.215 -9.165 1.00 69.88 84 ASP A CA 1
ATOM 595 C C . ASP A 1 84 ? 8.016 29.782 -8.677 1.00 69.88 84 ASP A C 1
ATOM 597 O O . ASP A 1 84 ? 7.746 29.436 -7.517 1.00 69.88 84 ASP A O 1
ATOM 601 N N . LEU A 1 85 ? 8.533 28.919 -9.564 1.00 72.75 85 LEU A N 1
ATOM 602 C CA . LEU A 1 85 ? 8.734 27.468 -9.362 1.00 72.75 85 LEU A CA 1
ATOM 603 C C . LEU A 1 85 ? 10.072 26.929 -9.914 1.00 72.75 85 LEU A C 1
ATOM 605 O O . LEU A 1 85 ? 10.527 25.870 -9.486 1.00 72.75 85 LEU A O 1
ATOM 609 N N . ASP A 1 86 ? 10.634 27.675 -10.851 1.00 80.56 86 ASP A N 1
ATOM 610 C CA . ASP A 1 86 ? 11.879 27.479 -11.583 1.00 80.56 86 ASP A CA 1
ATOM 611 C C . ASP A 1 86 ? 13.141 27.641 -10.696 1.00 80.56 86 ASP A C 1
ATOM 613 O O . ASP A 1 86 ? 13.100 28.261 -9.624 1.00 80.56 86 ASP A O 1
ATOM 617 N N . HIS A 1 87 ? 14.257 27.047 -11.125 1.00 84.94 87 HIS A N 1
ATOM 618 C CA . HIS A 1 87 ? 15.569 27.111 -10.485 1.00 84.94 87 HIS A CA 1
ATOM 619 C C . HIS A 1 87 ? 16.645 27.818 -11.341 1.00 84.94 87 HIS A C 1
ATOM 621 O O . HIS A 1 87 ? 17.718 28.077 -10.791 1.00 84.94 87 HIS A O 1
ATOM 627 N N . ASP A 1 88 ? 16.373 28.215 -12.592 1.00 84.06 88 ASP A N 1
ATOM 628 C CA . ASP A 1 88 ? 17.315 28.789 -13.582 1.00 84.06 88 ASP A CA 1
ATOM 629 C C . ASP A 1 88 ? 16.531 29.690 -14.587 1.00 84.06 88 ASP A C 1
ATOM 631 O O . ASP A 1 88 ? 16.041 29.217 -15.601 1.00 84.06 88 ASP A O 1
ATOM 635 N N . ILE A 1 89 ? 16.292 30.976 -14.254 1.00 81.25 89 ILE A N 1
ATOM 636 C CA . ILE A 1 89 ? 15.156 31.773 -14.816 1.00 81.25 89 ILE A CA 1
ATOM 637 C C . ILE A 1 89 ? 15.483 32.509 -16.140 1.00 81.25 89 ILE A C 1
ATOM 639 O O . ILE A 1 89 ? 14.600 33.071 -16.803 1.00 81.25 89 ILE A O 1
ATOM 643 N N . ASP A 1 90 ? 16.747 32.530 -16.543 1.00 76.69 90 ASP A N 1
ATOM 644 C CA . ASP A 1 90 ? 17.217 32.952 -17.866 1.00 76.69 90 ASP A CA 1
ATOM 645 C C . ASP A 1 90 ? 17.776 31.793 -18.710 1.00 76.69 90 ASP A C 1
ATOM 647 O O . ASP A 1 90 ? 17.892 31.954 -19.927 1.00 76.69 90 ASP A O 1
ATOM 651 N N . GLY A 1 91 ? 18.033 30.626 -18.107 1.00 80.56 91 GLY A N 1
ATOM 652 C CA . GLY A 1 91 ? 18.497 29.420 -18.793 1.00 80.56 91 GLY A CA 1
ATOM 653 C C . GLY A 1 91 ? 19.992 29.430 -19.129 1.00 80.56 91 GLY A C 1
ATOM 654 O O . GLY A 1 91 ? 20.443 28.611 -19.937 1.00 80.56 91 GLY A O 1
ATOM 655 N N . ASP A 1 92 ? 20.771 30.339 -18.533 1.00 80.56 92 ASP A N 1
ATOM 656 C CA . ASP A 1 92 ? 22.228 30.407 -18.718 1.00 80.56 92 ASP A CA 1
ATOM 657 C C . ASP A 1 92 ? 22.941 29.155 -18.158 1.00 80.56 92 ASP A C 1
ATOM 659 O O . ASP A 1 92 ? 24.080 28.862 -18.526 1.00 80.56 92 ASP A O 1
ATOM 663 N N . GLY A 1 93 ? 22.265 28.368 -17.312 1.00 80.19 93 GLY A N 1
ATOM 664 C CA . GLY A 1 93 ? 22.793 27.134 -16.736 1.00 80.19 93 GLY A CA 1
ATOM 665 C C . GLY A 1 93 ? 23.412 27.296 -15.344 1.00 80.19 93 GLY A C 1
ATOM 666 O O . GLY A 1 93 ? 24.027 26.356 -14.810 1.00 80.19 93 GLY A O 1
ATOM 667 N N . ILE A 1 94 ? 23.296 28.473 -14.732 1.00 82.81 94 ILE A N 1
ATOM 668 C CA . ILE A 1 94 ? 23.758 28.762 -13.381 1.00 82.81 94 ILE A CA 1
ATOM 669 C C . ILE A 1 94 ? 22.535 28.916 -12.462 1.00 82.81 94 ILE A C 1
ATOM 671 O O . ILE A 1 94 ? 21.963 29.992 -12.344 1.00 82.81 94 ILE A O 1
ATOM 675 N N . PRO A 1 95 ? 22.157 27.886 -11.677 1.00 83.06 95 PRO A N 1
ATOM 676 C CA . PRO A 1 95 ? 20.940 27.951 -10.880 1.00 83.06 95 PRO A CA 1
ATOM 677 C C . PRO A 1 95 ? 20.922 29.121 -9.895 1.00 83.06 95 PRO A C 1
ATOM 679 O O . PRO A 1 95 ? 21.786 29.182 -9.009 1.00 83.06 95 PRO A O 1
ATOM 682 N N . ASN A 1 96 ? 19.848 29.915 -9.950 1.00 78.44 96 ASN A N 1
ATOM 683 C CA . ASN A 1 96 ? 19.376 30.973 -9.038 1.00 78.44 96 ASN A CA 1
ATOM 684 C C . ASN A 1 96 ? 20.086 31.062 -7.675 1.00 78.44 96 ASN A C 1
ATOM 686 O O . ASN A 1 96 ? 20.528 32.119 -7.215 1.00 78.44 96 ASN A O 1
ATOM 690 N N . ALA A 1 97 ? 20.134 29.939 -6.951 1.00 74.69 97 ALA A N 1
ATOM 691 C CA . ALA A 1 97 ? 20.682 29.826 -5.599 1.00 74.69 97 ALA A CA 1
ATOM 692 C C . ALA A 1 97 ? 22.223 29.937 -5.501 1.00 74.69 97 ALA A C 1
ATOM 694 O O . ALA A 1 97 ? 22.764 29.955 -4.387 1.00 74.69 97 ALA A O 1
ATOM 695 N N . ARG A 1 98 ? 22.937 29.971 -6.630 1.00 80.06 98 ARG A N 1
ATOM 696 C CA . ARG A 1 98 ? 24.380 30.239 -6.736 1.00 80.06 98 ARG A CA 1
ATOM 697 C C . ARG A 1 98 ? 24.657 31.727 -6.811 1.00 80.06 98 ARG A C 1
ATOM 699 O O . ARG A 1 98 ? 25.477 32.231 -6.045 1.00 80.06 98 ARG A O 1
ATOM 706 N N . GLU A 1 99 ? 23.918 32.390 -7.675 1.00 77.75 99 GLU A N 1
ATOM 707 C CA . GLU A 1 99 ? 24.062 33.790 -8.027 1.00 77.75 99 GLU A CA 1
ATOM 708 C C . GLU A 1 99 ? 23.490 34.658 -6.901 1.00 77.75 99 GLU A C 1
ATOM 710 O O . GLU A 1 99 ? 24.197 35.473 -6.301 1.00 77.75 99 GLU A O 1
ATOM 715 N N . ASN A 1 100 ? 22.261 34.355 -6.448 1.00 68.75 100 ASN A N 1
ATOM 716 C CA . ASN A 1 100 ? 21.756 34.866 -5.176 1.00 68.75 100 ASN A CA 1
ATOM 717 C C . ASN A 1 100 ? 22.296 34.025 -4.002 1.00 68.75 100 ASN A C 1
ATOM 719 O O . ASN A 1 100 ? 21.602 33.235 -3.359 1.00 68.75 100 ASN A O 1
ATOM 723 N N . ALA A 1 101 ? 23.560 34.273 -3.636 1.00 55.34 101 ALA A N 1
ATOM 724 C CA . ALA A 1 101 ? 24.296 33.619 -2.538 1.00 55.34 101 ALA A CA 1
ATOM 725 C C . ALA A 1 101 ? 23.677 33.775 -1.117 1.00 55.34 101 ALA A C 1
ATOM 727 O O . ALA A 1 101 ? 24.299 33.443 -0.098 1.00 55.34 101 ALA A O 1
ATOM 728 N N . ALA A 1 102 ? 22.455 34.305 -1.017 1.00 58.03 102 ALA A N 1
ATOM 729 C CA . ALA A 1 102 ? 21.664 34.453 0.198 1.00 58.03 102 ALA A CA 1
ATOM 730 C C . ALA A 1 102 ? 20.469 33.482 0.297 1.00 58.03 102 ALA A C 1
ATOM 732 O O . ALA A 1 102 ? 19.970 33.293 1.414 1.00 58.03 102 ALA A O 1
ATOM 733 N N . GLY A 1 103 ? 20.002 32.890 -0.812 1.00 56.88 103 GLY A N 1
ATOM 734 C CA . GLY A 1 103 ? 18.755 32.113 -0.853 1.00 56.88 103 GLY A CA 1
ATOM 735 C C . GLY A 1 103 ? 17.537 32.965 -0.477 1.00 56.88 103 GLY A C 1
ATOM 736 O O . GLY A 1 103 ? 16.755 32.593 0.406 1.00 56.88 103 GLY A O 1
ATOM 737 N N . ILE A 1 104 ? 17.440 34.158 -1.068 1.00 60.38 104 ILE A N 1
ATOM 738 C CA . ILE A 1 104 ? 16.373 35.135 -0.836 1.00 60.38 104 ILE A CA 1
ATOM 739 C C . ILE A 1 104 ? 15.771 35.489 -2.188 1.00 60.38 104 ILE A C 1
ATOM 741 O O . ILE A 1 104 ? 16.430 36.152 -2.976 1.00 60.38 104 ILE A O 1
ATOM 745 N N . ASP A 1 105 ? 14.505 35.112 -2.372 1.00 64.31 105 ASP A N 1
ATOM 746 C CA . ASP A 1 105 ? 13.620 35.545 -3.459 1.00 64.31 105 ASP A CA 1
ATOM 747 C C . ASP A 1 105 ? 13.838 37.043 -3.803 1.00 64.31 105 ASP A C 1
ATOM 749 O O . ASP A 1 105 ? 13.479 37.922 -2.998 1.00 64.31 105 ASP A O 1
ATOM 753 N N . PRO A 1 106 ? 14.465 37.341 -4.957 1.00 67.75 106 PRO A N 1
ATOM 754 C CA . PRO A 1 106 ? 14.813 38.698 -5.374 1.00 67.75 106 PRO A CA 1
ATOM 755 C C . PRO A 1 106 ? 13.630 39.439 -6.020 1.00 67.75 106 PRO A C 1
ATOM 757 O O . PRO A 1 106 ? 13.616 40.675 -6.019 1.00 67.75 106 PRO A O 1
ATOM 760 N N . MET A 1 107 ? 12.617 38.716 -6.513 1.00 68.12 107 MET A N 1
ATOM 761 C CA . MET A 1 107 ? 11.423 39.274 -7.161 1.00 68.12 107 MET A CA 1
ATOM 762 C C . MET A 1 107 ? 10.309 39.646 -6.164 1.00 68.12 107 MET A C 1
ATOM 764 O O . MET A 1 107 ? 9.456 40.492 -6.461 1.00 68.12 107 MET A O 1
ATOM 768 N N . ALA A 1 108 ? 10.325 39.092 -4.950 1.00 70.25 108 ALA A N 1
ATOM 769 C CA . ALA A 1 108 ? 9.373 39.422 -3.893 1.00 70.25 108 ALA A CA 1
ATOM 770 C C . ALA A 1 108 ? 9.366 40.907 -3.479 1.00 70.25 108 ALA A C 1
ATOM 772 O O . ALA A 1 108 ? 10.383 41.588 -3.422 1.00 70.25 108 ALA A O 1
ATOM 773 N N . ASP A 1 109 ? 8.184 41.380 -3.075 1.00 69.19 109 ASP A N 1
ATOM 774 C CA . ASP A 1 109 ? 7.929 42.695 -2.464 1.00 69.19 109 ASP A CA 1
ATOM 775 C C . ASP A 1 109 ? 8.029 42.567 -0.927 1.00 69.19 109 ASP A C 1
ATOM 777 O O . ASP A 1 109 ? 7.032 42.308 -0.238 1.00 69.19 109 ASP A O 1
ATOM 781 N N . GLY A 1 110 ? 9.254 42.654 -0.389 1.00 70.69 110 GLY A N 1
ATOM 782 C CA . GLY A 1 110 ? 9.575 42.335 1.011 1.00 70.69 110 GLY A CA 1
ATOM 783 C C . GLY A 1 110 ? 8.913 43.233 2.067 1.00 70.69 110 GLY A C 1
ATOM 784 O O . GLY A 1 110 ? 8.575 42.759 3.163 1.00 70.69 110 GLY A O 1
ATOM 785 N N . ASP A 1 111 ? 8.670 44.509 1.746 1.00 69.81 111 ASP A N 1
ATOM 786 C CA . ASP A 1 111 ? 8.033 45.489 2.642 1.00 69.81 111 ASP A CA 1
ATOM 787 C C . ASP A 1 111 ? 6.549 45.782 2.308 1.00 69.81 111 ASP A C 1
ATOM 789 O O . ASP A 1 111 ? 5.761 46.088 3.222 1.00 69.81 111 ASP A O 1
ATOM 793 N N . GLY A 1 112 ? 6.129 45.609 1.048 1.00 73.06 112 GLY A N 1
ATOM 794 C CA . GLY A 1 112 ? 4.765 45.857 0.570 1.00 73.06 112 GLY A CA 1
ATOM 795 C C . GLY A 1 112 ? 4.518 47.236 -0.069 1.00 73.06 112 GLY A C 1
ATOM 796 O O . GLY A 1 112 ? 3.352 47.661 -0.148 1.00 73.06 112 GLY A O 1
ATOM 797 N N . ASP A 1 113 ? 5.565 47.971 -0.449 1.00 72.12 113 ASP A N 1
ATOM 798 C CA . ASP A 1 113 ? 5.547 49.233 -1.210 1.00 72.12 113 ASP A CA 1
ATOM 799 C C . ASP A 1 113 ? 5.225 49.012 -2.704 1.00 72.12 113 ASP A C 1
ATOM 801 O O . ASP A 1 113 ? 4.499 49.828 -3.298 1.00 72.12 113 ASP A O 1
ATOM 805 N N . GLY A 1 114 ? 5.632 47.863 -3.261 1.00 66.44 114 GLY A N 1
ATOM 806 C CA . GLY A 1 114 ? 5.447 47.492 -4.668 1.00 66.44 114 GLY A CA 1
ATOM 807 C C . GLY A 1 114 ? 6.696 47.657 -5.541 1.00 66.44 114 GLY A C 1
ATOM 808 O O . GLY A 1 114 ? 6.559 47.993 -6.721 1.00 66.44 114 GLY A O 1
ATOM 809 N N . ILE A 1 115 ? 7.877 47.442 -4.958 1.00 64.50 115 ILE A N 1
ATOM 810 C CA . ILE A 1 115 ? 9.191 47.343 -5.610 1.00 64.50 115 ILE A CA 1
ATOM 811 C C . ILE A 1 115 ? 9.775 45.972 -5.214 1.00 64.50 115 ILE A C 1
ATOM 813 O O . ILE A 1 115 ? 9.582 45.546 -4.077 1.00 64.50 115 ILE A O 1
ATOM 817 N N . ALA A 1 116 ? 10.419 45.266 -6.146 1.00 69.12 116 ALA A N 1
ATOM 818 C CA . ALA A 1 116 ? 11.028 43.955 -5.894 1.00 69.12 116 ALA A CA 1
ATOM 819 C C . ALA A 1 116 ? 12.337 44.076 -5.090 1.00 69.12 116 ALA A C 1
ATOM 821 O O . ALA A 1 116 ? 13.040 45.079 -5.223 1.00 69.12 116 ALA A O 1
ATOM 822 N N . ASN A 1 117 ? 12.673 43.062 -4.287 1.00 68.44 117 ASN A N 1
ATOM 823 C CA . ASN A 1 117 ? 13.817 43.067 -3.366 1.00 68.44 117 ASN A CA 1
ATOM 824 C C . ASN A 1 117 ? 15.161 43.400 -4.043 1.00 68.44 117 ASN A C 1
ATOM 826 O O . ASN A 1 117 ? 15.946 44.131 -3.439 1.00 68.44 117 ASN A O 1
ATOM 830 N N . ALA A 1 118 ? 15.412 42.913 -5.267 1.00 64.88 118 ALA A N 1
ATOM 831 C CA . ALA A 1 118 ? 16.635 43.208 -6.028 1.00 64.88 118 ALA A CA 1
ATOM 832 C C . ALA A 1 118 ? 16.859 44.722 -6.212 1.00 64.88 118 ALA A C 1
ATOM 834 O O . ALA A 1 118 ? 17.924 45.257 -5.908 1.00 64.88 118 ALA A O 1
ATOM 835 N N . ILE A 1 119 ? 15.800 45.434 -6.611 1.00 64.19 119 ILE A N 1
ATOM 836 C CA . ILE A 1 119 ? 15.825 46.868 -6.931 1.00 64.19 119 ILE A CA 1
ATOM 837 C C . ILE A 1 119 ? 15.308 47.774 -5.792 1.00 64.19 119 ILE A C 1
ATOM 839 O O . ILE A 1 119 ? 15.231 48.999 -5.964 1.00 64.19 119 ILE A O 1
ATOM 843 N N . ASP A 1 120 ? 14.961 47.220 -4.620 1.00 62.22 120 ASP A N 1
ATOM 844 C CA . ASP A 1 120 ? 14.551 47.998 -3.444 1.00 62.22 120 ASP A CA 1
ATOM 845 C C . ASP A 1 120 ? 15.719 48.355 -2.507 1.00 62.22 120 ASP A C 1
ATOM 847 O O . ASP A 1 120 ? 16.502 47.539 -2.017 1.00 62.22 120 ASP A O 1
ATOM 851 N N . ALA A 1 121 ? 15.777 49.639 -2.168 1.00 63.97 121 ALA A N 1
ATOM 852 C CA . ALA A 1 121 ? 16.789 50.216 -1.304 1.00 63.97 121 ALA A CA 1
ATOM 853 C C . ALA A 1 121 ? 16.439 50.182 0.200 1.00 63.97 121 ALA A C 1
ATOM 855 O O . ALA A 1 121 ? 17.220 50.744 0.973 1.00 63.97 121 ALA A O 1
ATOM 856 N N . ASP A 1 122 ? 15.294 49.627 0.627 1.00 65.75 122 ASP A N 1
ATOM 857 C CA . ASP A 1 122 ? 14.862 49.504 2.037 1.00 65.75 122 ASP A CA 1
ATOM 858 C C . ASP A 1 122 ? 13.962 48.259 2.233 1.00 65.75 122 ASP A C 1
ATOM 860 O O . ASP A 1 122 ? 12.835 48.398 2.708 1.00 65.75 122 ASP A O 1
ATOM 864 N N . ASP A 1 123 ? 14.495 47.057 1.939 1.00 65.06 123 ASP A N 1
ATOM 865 C CA . ASP A 1 123 ? 13.830 45.726 1.807 1.00 65.06 123 ASP A CA 1
ATOM 866 C C . ASP A 1 123 ? 12.923 45.270 2.977 1.00 65.06 123 ASP A C 1
ATOM 868 O O . ASP A 1 123 ? 12.334 44.186 2.985 1.00 65.06 123 ASP A O 1
ATOM 872 N N . ARG A 1 124 ? 12.862 46.072 4.040 1.00 69.06 124 ARG A N 1
ATOM 873 C CA . ARG A 1 124 ? 12.184 45.819 5.320 1.00 69.06 124 ARG A CA 1
ATOM 874 C C . ARG A 1 124 ? 11.281 46.978 5.760 1.00 69.06 124 ARG A C 1
ATOM 876 O O . ARG A 1 124 ? 10.697 46.899 6.850 1.00 69.06 124 ARG A O 1
ATOM 883 N N . GLY A 1 125 ? 11.191 48.061 4.982 1.00 66.06 125 GLY A N 1
ATOM 884 C CA . GLY A 1 125 ? 10.339 49.225 5.261 1.00 66.06 125 GLY A CA 1
ATOM 885 C C . GLY A 1 125 ? 10.710 49.974 6.545 1.00 66.06 125 GLY A C 1
ATOM 886 O O . GLY A 1 125 ? 9.861 50.584 7.213 1.00 66.06 125 GLY A O 1
ATOM 887 N N . ASP A 1 126 ? 11.970 49.858 6.963 1.00 73.50 126 ASP A N 1
ATOM 888 C CA . ASP A 1 126 ? 12.477 50.236 8.287 1.00 73.50 126 ASP A CA 1
ATOM 889 C C . ASP A 1 126 ? 12.934 51.710 8.318 1.00 73.50 126 ASP A C 1
ATOM 891 O O . ASP A 1 126 ? 12.821 52.399 9.349 1.00 73.50 126 ASP A O 1
ATOM 895 N N . GLY A 1 127 ? 13.343 52.240 7.161 1.00 61.03 127 GLY A N 1
ATOM 896 C CA . GLY A 1 127 ? 13.949 53.559 6.999 1.00 61.03 127 GLY A CA 1
ATOM 897 C C . GLY A 1 127 ? 15.480 53.518 6.992 1.00 61.03 127 GLY A C 1
ATOM 898 O O . GLY A 1 127 ? 16.107 54.565 7.225 1.00 61.03 127 GLY A O 1
ATOM 899 N N . VAL A 1 128 ? 16.080 52.337 6.802 1.00 58.09 128 VAL A N 1
ATOM 900 C CA . VAL A 1 128 ? 17.528 52.090 6.843 1.00 58.09 128 VAL A CA 1
ATOM 901 C C . VAL A 1 128 ? 17.908 51.125 5.725 1.00 58.09 128 VAL A C 1
ATOM 903 O O . VAL A 1 128 ? 17.712 49.924 5.850 1.00 58.09 128 VAL A O 1
ATOM 906 N N . ALA A 1 129 ? 18.535 51.671 4.682 1.00 57.56 129 ALA A N 1
ATOM 907 C CA . ALA A 1 129 ? 18.958 50.900 3.522 1.00 57.56 129 ALA A CA 1
ATOM 908 C C . ALA A 1 129 ? 19.830 49.683 3.867 1.00 57.56 129 ALA A C 1
ATOM 910 O O . ALA A 1 129 ? 20.674 49.743 4.772 1.00 57.56 129 ALA A O 1
ATOM 911 N N . ASN A 1 130 ? 19.623 48.620 3.089 1.00 56.06 130 ASN A N 1
ATOM 912 C CA . ASN A 1 130 ? 19.840 47.206 3.422 1.00 56.06 130 ASN A CA 1
ATOM 913 C C . ASN A 1 130 ? 21.246 46.915 4.006 1.00 56.06 130 ASN A C 1
ATOM 915 O O . ASN A 1 130 ? 21.402 46.134 4.949 1.00 56.06 130 ASN A O 1
ATOM 919 N N . GLN A 1 131 ? 22.276 47.613 3.514 1.00 56.38 131 GLN A N 1
ATOM 920 C CA . GLN A 1 131 ? 23.692 47.406 3.841 1.00 56.38 131 GLN A CA 1
ATOM 921 C C . GLN A 1 131 ? 24.233 48.343 4.954 1.00 56.38 131 GLN A C 1
ATOM 923 O O . GLN A 1 131 ? 25.094 49.198 4.714 1.00 56.38 131 GLN A O 1
ATOM 928 N N . CYS A 1 132 ? 23.752 48.228 6.204 1.00 43.53 132 CYS A N 1
ATOM 929 C CA . CYS A 1 132 ? 24.189 49.131 7.294 1.00 43.53 132 CYS A CA 1
ATOM 930 C C . CYS A 1 132 ? 24.464 48.526 8.695 1.00 43.53 132 CYS A C 1
ATOM 932 O O . CYS A 1 132 ? 24.305 49.221 9.704 1.00 43.53 132 CYS A O 1
ATOM 934 N N . ASP A 1 133 ? 24.998 47.299 8.789 1.00 36.91 133 ASP A N 1
ATOM 935 C CA . ASP A 1 133 ? 25.695 46.822 10.005 1.00 36.91 133 ASP A CA 1
ATOM 936 C C . ASP A 1 133 ? 27.063 46.189 9.669 1.00 36.91 133 ASP A C 1
ATOM 938 O O . ASP A 1 133 ? 27.153 45.275 8.859 1.00 36.91 133 ASP A O 1
ATOM 942 N N . GLY A 1 134 ? 28.155 46.693 10.263 1.00 37.28 134 GLY A N 1
ATOM 943 C CA . GLY A 1 134 ? 29.527 46.213 10.001 1.00 37.28 134 GLY A CA 1
ATOM 944 C C . GLY A 1 134 ? 30.593 47.317 9.971 1.00 37.28 134 GLY A C 1
ATOM 945 O O . GLY A 1 134 ? 31.463 47.370 10.845 1.00 37.28 134 GLY A O 1
ATOM 946 N N . GLY A 1 135 ? 30.497 48.248 9.013 1.00 37.88 135 GLY A N 1
ATOM 947 C CA . GLY A 1 135 ? 31.334 49.460 8.961 1.00 37.88 135 GLY A CA 1
ATOM 948 C C . GLY A 1 135 ? 32.585 49.409 8.068 1.00 37.88 135 GLY A C 1
ATOM 949 O O . GLY A 1 135 ? 33.601 50.015 8.426 1.00 37.88 135 GLY A O 1
ATOM 950 N N . VAL A 1 136 ? 32.505 48.730 6.921 1.00 30.92 136 VAL A N 1
ATOM 951 C CA . VAL A 1 136 ? 33.400 48.937 5.761 1.00 30.92 136 VAL A CA 1
ATOM 952 C C . VAL A 1 136 ? 32.855 50.112 4.907 1.00 30.92 136 VAL A C 1
ATOM 954 O O . VAL A 1 136 ? 31.903 50.779 5.319 1.00 30.92 136 VAL A O 1
ATOM 957 N N . VAL A 1 137 ? 33.529 50.494 3.818 1.00 34.09 137 VAL A N 1
ATOM 958 C CA . VAL A 1 137 ? 33.175 51.649 2.964 1.00 34.09 137 VAL A CA 1
ATOM 959 C C . VAL A 1 137 ? 32.238 51.213 1.831 1.00 34.09 137 VAL A C 1
ATOM 961 O O . VAL A 1 137 ? 32.302 50.072 1.406 1.00 34.09 137 VAL A O 1
ATOM 964 N N . CYS A 1 138 ? 31.369 52.122 1.384 1.00 46.47 138 CYS A N 1
ATOM 965 C CA . CYS A 1 138 ? 30.260 51.858 0.466 1.00 46.47 138 CYS A CA 1
ATOM 966 C C . CYS A 1 138 ? 30.674 51.263 -0.895 1.00 46.47 138 CYS A C 1
ATOM 968 O O . CYS A 1 138 ? 31.396 51.935 -1.636 1.00 46.47 138 CYS A O 1
ATOM 970 N N . ALA A 1 139 ? 30.092 50.110 -1.231 1.00 37.16 139 ALA A N 1
ATOM 971 C CA . ALA A 1 139 ? 29.663 49.754 -2.587 1.00 37.16 139 ALA A CA 1
ATOM 972 C C . ALA A 1 139 ? 28.181 50.176 -2.791 1.00 37.16 139 ALA A C 1
ATOM 974 O O . ALA A 1 139 ? 27.659 50.979 -1.999 1.00 37.16 139 ALA A O 1
ATOM 975 N N . ARG A 1 140 ? 27.527 49.710 -3.866 1.00 46.00 140 ARG A N 1
ATOM 976 C CA . ARG A 1 140 ? 26.112 49.988 -4.201 1.00 46.00 140 ARG A CA 1
ATOM 977 C C . ARG A 1 140 ? 25.170 49.086 -3.369 1.00 46.00 140 ARG A C 1
ATOM 979 O O . ARG A 1 140 ? 25.594 48.008 -2.970 1.00 46.00 140 ARG A O 1
ATOM 986 N N . PRO A 1 141 ? 23.922 49.508 -3.065 1.00 42.53 141 PRO A N 1
ATOM 987 C CA . PRO A 1 141 ? 22.989 48.696 -2.278 1.00 42.53 141 PRO A CA 1
ATOM 988 C C . PRO A 1 141 ? 22.464 47.441 -3.001 1.00 42.53 141 PRO A C 1
ATOM 990 O O . PRO A 1 141 ? 22.071 46.524 -2.285 1.00 42.53 141 PRO A O 1
ATOM 993 N N . GLY A 1 142 ? 22.479 47.419 -4.343 1.00 52.59 142 GLY A N 1
ATOM 994 C CA . GLY A 1 142 ? 22.020 46.306 -5.190 1.00 52.59 142 GLY A CA 1
ATOM 995 C C . GLY A 1 142 ? 23.018 45.153 -5.347 1.00 52.59 142 GLY A C 1
ATOM 996 O O . GLY A 1 142 ? 22.570 44.020 -5.395 1.00 52.59 142 GLY A O 1
ATOM 997 N N . ALA A 1 143 ? 24.335 45.425 -5.279 1.00 56.19 143 ALA A N 1
ATOM 998 C CA . ALA A 1 143 ? 25.462 44.504 -5.550 1.00 56.19 143 ALA A CA 1
ATOM 999 C C . ALA A 1 143 ? 25.610 43.296 -4.592 1.00 56.19 143 ALA A C 1
ATOM 1001 O O . ALA A 1 143 ? 26.571 43.180 -3.827 1.00 56.19 143 ALA A O 1
ATOM 1002 N N . LEU A 1 144 ? 24.565 42.473 -4.599 1.00 60.91 144 LEU A N 1
ATOM 1003 C CA . LEU A 1 144 ? 24.316 41.134 -4.052 1.00 60.91 144 LEU A CA 1
ATOM 1004 C C . LEU A 1 144 ? 23.159 40.435 -4.828 1.00 60.91 144 LEU A C 1
ATOM 1006 O O . LEU A 1 144 ? 22.864 39.284 -4.520 1.00 60.91 144 LEU A O 1
ATOM 1010 N N . PHE A 1 145 ? 22.473 41.153 -5.735 1.00 70.94 145 PHE A N 1
ATOM 1011 C CA . PHE A 1 145 ? 21.356 40.737 -6.604 1.00 70.94 145 PHE A CA 1
ATOM 1012 C C . PHE A 1 145 ? 21.302 41.565 -7.918 1.00 70.94 145 PHE A C 1
ATOM 1014 O O . PHE A 1 145 ? 20.268 41.597 -8.568 1.00 70.94 145 PHE A O 1
ATOM 1021 N N . ASP A 1 146 ? 22.328 42.384 -8.163 1.00 75.75 146 ASP A N 1
ATOM 1022 C CA . ASP A 1 146 ? 22.435 43.488 -9.139 1.00 75.75 146 ASP A CA 1
ATOM 1023 C C . ASP A 1 146 ? 23.906 43.955 -9.036 1.00 75.75 146 ASP A C 1
ATOM 1025 O O . ASP A 1 146 ? 24.214 44.986 -8.421 1.00 75.75 146 ASP A O 1
ATOM 1029 N N . GLN A 1 147 ? 24.833 43.062 -9.421 1.00 79.69 147 GLN A N 1
ATOM 1030 C CA . GLN A 1 147 ? 26.292 43.199 -9.239 1.00 79.69 147 GLN A CA 1
ATOM 1031 C C . GLN A 1 147 ? 26.822 44.371 -10.079 1.00 79.69 147 GLN A C 1
ATOM 1033 O O . GLN A 1 147 ? 27.249 45.366 -9.475 1.00 79.69 147 GLN A O 1
ATOM 1038 N N . ASP A 1 148 ? 26.694 44.289 -11.412 1.00 74.25 148 ASP A N 1
ATOM 1039 C CA . ASP A 1 148 ? 25.797 45.175 -12.188 1.00 74.25 148 ASP A CA 1
ATOM 1040 C C . ASP A 1 148 ? 25.596 46.625 -11.660 1.00 74.25 148 ASP A C 1
ATOM 1042 O O . ASP A 1 148 ? 26.510 47.404 -11.339 1.00 74.25 148 ASP A O 1
ATOM 1046 N N . GLY A 1 149 ? 24.323 47.008 -11.546 1.00 74.50 149 GLY A N 1
ATOM 1047 C CA . GLY A 1 149 ? 23.820 48.334 -11.204 1.00 74.50 149 GLY A CA 1
ATOM 1048 C C . GLY A 1 149 ? 23.092 49.086 -12.327 1.00 74.50 149 GLY A C 1
ATOM 1049 O O . GLY A 1 149 ? 22.797 50.278 -12.122 1.00 74.50 149 GLY A O 1
ATOM 1050 N N . ASP A 1 150 ? 22.817 48.463 -13.474 1.00 71.69 150 ASP A N 1
ATOM 1051 C CA . ASP A 1 150 ? 21.982 48.993 -14.556 1.00 71.69 150 ASP A CA 1
ATOM 1052 C C . ASP A 1 150 ? 20.473 48.885 -14.230 1.00 71.69 150 ASP A C 1
ATOM 1054 O O . ASP A 1 150 ? 19.728 49.862 -14.418 1.00 71.69 150 ASP A O 1
ATOM 1058 N N . GLY A 1 151 ? 20.058 47.775 -13.609 1.00 70.44 151 GLY A N 1
ATOM 1059 C CA . GLY A 1 151 ? 18.692 47.468 -13.189 1.00 70.44 151 GLY A CA 1
ATOM 1060 C C . GLY A 1 151 ? 18.103 46.138 -13.684 1.00 70.44 151 GLY A C 1
ATOM 1061 O O . GLY A 1 151 ? 16.921 45.912 -13.384 1.00 70.44 151 GLY A O 1
ATOM 1062 N N . VAL A 1 152 ? 18.868 45.297 -14.391 1.00 77.19 152 VAL A N 1
ATOM 1063 C CA . VAL A 1 152 ? 18.676 43.831 -14.424 1.00 77.19 152 VAL A CA 1
ATOM 1064 C C . VAL A 1 152 ? 19.195 43.258 -13.082 1.00 77.19 152 VAL A C 1
ATOM 1066 O O . VAL A 1 152 ? 19.232 44.001 -12.090 1.00 77.19 152 VAL A O 1
ATOM 1069 N N . ALA A 1 153 ? 19.418 41.948 -12.940 1.00 79.56 153 ALA A N 1
ATOM 1070 C CA . ALA A 1 153 ? 19.579 41.341 -11.619 1.00 79.56 153 ALA A CA 1
ATOM 1071 C C . ALA A 1 153 ? 20.199 39.929 -11.603 1.00 79.56 153 ALA A C 1
ATOM 1073 O O . ALA A 1 153 ? 19.534 39.033 -11.104 1.00 79.56 153 ALA A O 1
ATOM 1074 N N . ASN A 1 154 ? 21.450 39.715 -12.018 1.00 80.25 154 ASN A N 1
ATOM 1075 C CA . ASN A 1 154 ? 22.182 38.429 -11.878 1.00 80.25 154 ASN A CA 1
ATOM 1076 C C . ASN A 1 154 ? 21.456 37.179 -12.449 1.00 80.25 154 ASN A C 1
ATOM 1078 O O . ASN A 1 154 ? 21.619 36.922 -13.622 1.00 80.25 154 ASN A O 1
ATOM 1082 N N . HIS A 1 155 ? 20.588 36.499 -11.680 1.00 79.75 155 HIS A N 1
ATOM 1083 C CA . HIS A 1 155 ? 19.685 35.383 -12.089 1.00 79.75 155 HIS A CA 1
ATOM 1084 C C . HIS A 1 155 ? 18.671 35.672 -13.216 1.00 79.75 155 HIS A C 1
ATOM 1086 O O . HIS A 1 155 ? 17.595 35.069 -13.237 1.00 79.75 155 HIS A O 1
ATOM 1092 N N . LEU A 1 156 ? 18.934 36.705 -14.018 1.00 81.19 156 LEU A N 1
ATOM 1093 C CA . LEU A 1 156 ? 18.131 37.276 -15.100 1.00 81.19 156 LEU A CA 1
ATOM 1094 C C . LEU A 1 156 ? 19.016 38.004 -16.151 1.00 81.19 156 LEU A C 1
ATOM 1096 O O . LEU A 1 156 ? 18.496 38.870 -16.861 1.00 81.19 156 LEU A O 1
ATOM 1100 N N . ASP A 1 157 ? 20.336 37.808 -16.127 1.00 81.75 157 ASP A N 1
ATOM 1101 C CA . ASP A 1 157 ? 21.367 38.786 -16.514 1.00 81.75 157 ASP A CA 1
ATOM 1102 C C . ASP A 1 157 ? 22.647 38.081 -17.008 1.00 81.75 157 ASP A C 1
ATOM 1104 O O . ASP A 1 157 ? 23.555 37.773 -16.242 1.00 81.75 157 ASP A O 1
ATOM 1108 N N . ILE A 1 158 ? 22.723 37.843 -18.318 1.00 83.31 158 ILE A N 1
ATOM 1109 C CA . ILE A 1 158 ? 23.689 36.936 -18.975 1.00 83.31 158 ILE A CA 1
ATOM 1110 C C . ILE A 1 158 ? 25.149 37.475 -19.060 1.00 83.31 158 ILE A C 1
ATOM 1112 O O . ILE A 1 158 ? 26.006 36.877 -19.715 1.00 83.31 158 ILE A O 1
ATOM 1116 N N . ASP A 1 159 ? 25.403 38.634 -18.440 1.00 85.38 159 ASP A N 1
ATOM 1117 C CA . ASP A 1 159 ? 26.679 39.364 -18.264 1.00 85.38 159 ASP A CA 1
ATOM 1118 C C . ASP A 1 159 ? 26.611 40.061 -16.881 1.00 85.38 159 ASP A C 1
ATOM 1120 O O . ASP A 1 159 ? 26.707 41.286 -16.768 1.00 85.38 159 ASP A O 1
ATOM 1124 N N . SER A 1 160 ? 26.381 39.269 -15.819 1.00 86.31 160 SER A N 1
ATOM 1125 C CA . SER A 1 160 ? 26.040 39.643 -14.423 1.00 86.31 160 SER A CA 1
ATOM 1126 C C . SER A 1 160 ? 26.862 40.780 -13.810 1.00 86.31 160 SER A C 1
ATOM 1128 O O . SER A 1 160 ? 26.499 41.409 -12.801 1.00 86.31 160 SER A O 1
ATOM 1130 N N . ASP A 1 161 ? 28.067 40.939 -14.326 1.00 83.56 161 ASP A N 1
ATOM 1131 C CA . ASP A 1 161 ? 29.137 41.754 -13.799 1.00 83.56 161 ASP A CA 1
ATOM 1132 C C . ASP A 1 161 ? 29.440 42.960 -14.734 1.00 83.56 161 ASP A C 1
ATOM 1134 O O . ASP A 1 161 ? 29.907 43.995 -14.237 1.00 83.56 161 ASP A O 1
ATOM 1138 N N . GLY A 1 162 ? 29.019 42.936 -16.007 1.00 82.50 162 GLY A N 1
ATOM 1139 C CA . GLY A 1 162 ? 29.005 44.090 -16.919 1.00 82.50 162 GLY A CA 1
ATOM 1140 C C . GLY A 1 162 ? 30.327 44.337 -17.659 1.00 82.50 162 GLY A C 1
ATOM 1141 O O . GLY A 1 162 ? 30.714 45.499 -17.894 1.00 82.50 162 GLY A O 1
ATOM 1142 N N . ASP A 1 163 ? 31.035 43.256 -17.990 1.00 80.25 163 ASP A N 1
ATOM 1143 C CA . ASP A 1 163 ? 32.329 43.222 -18.685 1.00 80.25 163 ASP A CA 1
ATOM 1144 C C . ASP A 1 163 ? 32.175 43.039 -20.208 1.00 80.25 163 ASP A C 1
ATOM 1146 O O . ASP A 1 163 ? 32.881 43.695 -20.995 1.00 80.25 163 ASP A O 1
ATOM 1150 N N . GLY A 1 164 ? 31.211 42.211 -20.628 1.00 77.69 164 GLY A N 1
ATOM 1151 C CA . GLY A 1 164 ? 30.987 41.789 -22.014 1.00 77.69 164 GLY A CA 1
ATOM 1152 C C . GLY A 1 164 ? 31.545 40.408 -22.382 1.00 77.69 164 GLY A C 1
ATOM 1153 O O . GLY A 1 164 ? 31.620 40.094 -23.578 1.00 77.69 164 GLY A O 1
ATOM 1154 N N . VAL A 1 165 ? 31.951 39.602 -21.401 1.00 78.94 165 VAL A N 1
ATOM 1155 C CA . VAL A 1 165 ? 31.961 38.129 -21.493 1.00 78.94 165 VAL A CA 1
ATOM 1156 C C . VAL A 1 165 ? 30.584 37.623 -21.003 1.00 78.94 165 VAL A C 1
ATOM 1158 O O . VAL A 1 165 ? 29.752 38.434 -20.616 1.00 78.94 165 VAL A O 1
ATOM 1161 N N . LEU A 1 166 ? 30.275 36.331 -21.150 1.00 82.19 166 LEU A N 1
ATOM 1162 C CA . LEU A 1 166 ? 28.987 35.747 -20.744 1.00 82.19 166 LEU A CA 1
ATOM 1163 C C . LEU A 1 166 ? 29.157 34.855 -19.518 1.00 82.19 166 LEU A C 1
ATOM 1165 O O . LEU A 1 166 ? 30.115 34.074 -19.477 1.00 82.19 166 LEU A O 1
ATOM 1169 N N . ASP A 1 167 ? 28.189 34.885 -18.609 1.00 84.81 167 ASP A N 1
ATOM 1170 C CA . ASP A 1 167 ? 28.196 34.123 -17.356 1.00 84.81 167 ASP A CA 1
ATOM 1171 C C . ASP A 1 167 ? 28.438 32.618 -17.587 1.00 84.81 167 ASP A C 1
ATOM 1173 O O . ASP A 1 167 ? 29.401 32.057 -17.053 1.00 84.81 167 ASP A O 1
ATOM 1177 N N . LEU A 1 168 ? 27.684 31.987 -18.497 1.00 82.12 168 LEU A N 1
ATOM 1178 C CA . LEU A 1 168 ? 27.883 30.604 -18.961 1.00 82.12 168 LEU A CA 1
ATOM 1179 C C . LEU A 1 168 ? 29.327 30.295 -19.427 1.00 82.12 168 LEU A C 1
ATOM 1181 O O . LEU A 1 168 ? 29.851 29.191 -19.210 1.00 82.12 168 LEU A O 1
ATOM 1185 N N . THR A 1 169 ? 30.001 31.265 -20.059 1.00 78.75 169 THR A N 1
ATOM 1186 C CA . THR A 1 169 ? 31.399 31.113 -20.502 1.00 78.75 169 THR A CA 1
ATOM 1187 C C . THR A 1 169 ? 32.360 31.125 -19.315 1.00 78.75 169 THR A C 1
ATOM 1189 O O . THR A 1 169 ? 33.254 30.279 -19.243 1.00 78.75 169 THR A O 1
ATOM 1192 N N . GLU A 1 170 ? 32.170 32.038 -18.364 1.00 79.25 170 GLU A N 1
ATOM 1193 C CA . GLU A 1 170 ? 33.053 32.200 -17.199 1.00 79.25 170 GLU A CA 1
ATOM 1194 C C . GLU A 1 170 ? 32.804 31.132 -16.126 1.00 79.25 170 GLU A C 1
ATOM 1196 O O . GLU A 1 170 ? 33.739 30.667 -15.474 1.00 79.25 170 GLU A O 1
ATOM 1201 N N . ALA A 1 171 ? 31.573 30.626 -16.018 1.00 78.00 171 ALA A N 1
ATOM 1202 C CA . ALA A 1 171 ? 31.244 29.425 -15.256 1.00 78.00 171 ALA A CA 1
ATOM 1203 C C . ALA A 1 171 ? 31.891 28.144 -15.823 1.00 78.00 171 ALA A C 1
ATOM 1205 O O . ALA A 1 171 ? 31.960 27.140 -15.103 1.00 78.00 171 ALA A O 1
ATOM 1206 N N . GLY A 1 172 ? 32.404 28.185 -17.060 1.00 71.06 172 GLY A N 1
ATOM 1207 C CA . GLY A 1 172 ? 33.208 27.130 -17.679 1.00 71.06 172 GLY A CA 1
ATOM 1208 C C . GLY A 1 172 ? 32.409 26.050 -18.414 1.00 71.06 172 GLY A C 1
ATOM 1209 O O . GLY A 1 172 ? 32.856 24.901 -18.450 1.00 71.06 172 GLY A O 1
ATOM 1210 N N . ASN A 1 173 ? 31.242 26.391 -18.974 1.00 71.62 173 ASN A N 1
ATOM 1211 C CA . ASN A 1 173 ? 30.361 25.447 -19.675 1.00 71.62 173 ASN A CA 1
ATOM 1212 C C . ASN A 1 173 ? 30.039 25.859 -21.137 1.00 71.62 173 ASN A C 1
ATOM 1214 O O . ASN A 1 173 ? 29.056 25.377 -21.694 1.00 71.62 173 ASN A O 1
ATOM 1218 N N . ASP A 1 174 ? 30.887 26.668 -21.796 1.00 69.75 174 ASP A N 1
ATOM 1219 C CA . ASP A 1 174 ? 30.690 27.189 -23.175 1.00 69.75 174 ASP A CA 1
ATOM 1220 C C . ASP A 1 174 ? 30.628 26.130 -24.303 1.00 69.75 174 ASP A C 1
ATOM 1222 O O . ASP A 1 174 ? 30.456 26.473 -25.470 1.00 69.75 174 ASP A O 1
ATOM 1226 N N . ASP A 1 175 ? 30.778 24.845 -23.972 1.00 66.31 175 ASP A N 1
ATOM 1227 C CA . ASP A 1 175 ? 30.548 23.708 -24.872 1.00 66.31 175 ASP A CA 1
ATOM 1228 C C . ASP A 1 175 ? 29.082 23.224 -24.897 1.00 66.31 175 ASP A C 1
ATOM 1230 O O . ASP A 1 175 ? 28.762 22.340 -25.691 1.00 66.31 175 ASP A O 1
ATOM 1234 N N . LEU A 1 176 ? 28.202 23.748 -24.031 1.00 72.00 176 LEU A N 1
ATOM 1235 C CA . LEU A 1 176 ? 26.779 23.375 -23.984 1.00 72.00 176 LEU A CA 1
ATOM 1236 C C . LEU A 1 176 ? 25.870 24.325 -24.788 1.00 72.00 176 LEU A C 1
ATOM 1238 O O . LEU A 1 176 ? 24.786 23.921 -25.198 1.00 72.00 176 LEU A O 1
ATOM 1242 N N . ASP A 1 177 ? 26.328 25.545 -25.063 1.00 72.38 177 ASP A N 1
ATOM 1243 C CA . ASP A 1 177 ? 25.701 26.515 -25.970 1.00 72.38 177 ASP A CA 1
ATOM 1244 C C . ASP A 1 177 ? 26.174 26.242 -27.415 1.00 72.38 177 ASP A C 1
ATOM 1246 O O . ASP A 1 177 ? 27.342 26.458 -27.765 1.00 72.38 177 ASP A O 1
ATOM 1250 N N . HIS A 1 178 ? 25.287 25.696 -28.254 1.00 73.38 178 HIS A N 1
ATOM 1251 C CA . HIS A 1 178 ? 25.603 25.285 -29.626 1.00 73.38 178 HIS A CA 1
ATOM 1252 C C . HIS A 1 178 ? 25.189 26.346 -30.667 1.00 73.38 178 HIS A C 1
ATOM 1254 O O . HIS A 1 178 ? 25.805 26.415 -31.743 1.00 73.38 178 HIS A O 1
ATOM 1260 N N . ASP A 1 179 ? 24.164 27.157 -30.374 1.00 69.50 179 ASP A N 1
ATOM 1261 C CA . ASP A 1 179 ? 23.690 28.293 -31.189 1.00 69.50 179 ASP A CA 1
ATOM 1262 C C . ASP A 1 179 ? 24.640 29.514 -31.105 1.00 69.50 179 ASP A C 1
ATOM 1264 O O . ASP A 1 179 ? 24.879 30.200 -32.113 1.00 69.50 179 ASP A O 1
ATOM 1268 N N . LEU A 1 180 ? 25.302 29.672 -29.952 1.00 69.69 180 LEU A N 1
ATOM 1269 C CA . LEU A 1 180 ? 26.098 30.808 -29.467 1.00 69.69 180 LEU A CA 1
ATOM 1270 C C . LEU A 1 180 ? 25.256 32.007 -28.998 1.00 69.69 180 LEU A C 1
ATOM 1272 O O . LEU A 1 180 ? 25.583 33.156 -29.335 1.00 69.69 180 LEU A O 1
ATOM 1276 N N . ASP A 1 181 ? 24.198 31.719 -28.232 1.00 72.06 181 ASP A N 1
ATOM 1277 C CA . ASP A 1 181 ? 23.279 32.692 -27.613 1.00 72.06 181 ASP A CA 1
ATOM 1278 C C . ASP A 1 181 ? 23.392 32.784 -26.066 1.00 72.06 181 ASP A C 1
ATOM 1280 O O . ASP A 1 181 ? 22.687 33.548 -25.407 1.00 72.06 181 ASP A O 1
ATOM 1284 N N . GLY A 1 182 ? 24.370 32.092 -25.470 1.00 74.25 182 GLY A N 1
ATOM 1285 C CA . GLY A 1 182 ? 24.677 32.166 -24.037 1.00 74.25 182 GLY A CA 1
ATOM 1286 C C . GLY A 1 182 ? 23.701 31.419 -23.124 1.00 74.25 182 GLY A C 1
ATOM 1287 O O . GLY A 1 182 ? 23.955 31.354 -21.924 1.00 74.25 182 GLY A O 1
ATOM 1288 N N . VAL A 1 183 ? 22.629 30.852 -23.677 1.00 82.56 183 VAL A N 1
ATOM 1289 C CA . VAL A 1 183 ? 21.675 29.965 -23.002 1.00 82.56 183 VAL A CA 1
ATOM 1290 C C . VAL A 1 183 ? 22.086 28.514 -23.294 1.00 82.56 183 VAL A C 1
ATOM 1292 O O . VAL A 1 183 ? 22.727 28.220 -24.306 1.00 82.56 183 VAL A O 1
ATOM 1295 N N . VAL A 1 184 ? 21.773 27.572 -22.404 1.00 81.44 184 VAL A N 1
ATOM 1296 C CA . VAL A 1 184 ? 22.161 26.164 -22.598 1.00 81.44 184 VAL A CA 1
ATOM 1297 C C . VAL A 1 184 ? 21.188 25.429 -23.528 1.00 81.44 184 VAL A C 1
ATOM 1299 O O . VAL A 1 184 ? 20.019 25.227 -23.202 1.00 81.44 184 VAL A O 1
ATOM 1302 N N . ASP A 1 185 ? 21.692 24.950 -24.671 1.00 75.38 185 ASP A N 1
ATOM 1303 C CA . ASP A 1 185 ? 20.933 24.133 -25.627 1.00 75.38 185 ASP A CA 1
ATOM 1304 C C . ASP A 1 185 ? 20.584 22.754 -25.028 1.00 75.38 185 ASP A C 1
ATOM 1306 O O . ASP A 1 185 ? 21.425 21.851 -24.960 1.00 75.38 185 ASP A O 1
ATOM 1310 N N . GLY A 1 186 ? 19.320 22.537 -24.652 1.00 73.56 186 GLY A N 1
ATOM 1311 C CA . GLY A 1 186 ? 18.872 21.224 -24.185 1.00 73.56 186 GLY A CA 1
ATOM 1312 C C . GLY A 1 186 ? 17.385 21.113 -23.835 1.00 73.56 186 GLY A C 1
ATOM 1313 O O . GLY A 1 186 ? 16.624 22.072 -23.973 1.00 73.56 186 GLY A O 1
ATOM 1314 N N . PRO A 1 187 ? 16.941 19.918 -23.405 1.00 78.94 187 PRO A N 1
ATOM 1315 C CA . PRO A 1 187 ? 15.723 19.764 -22.622 1.00 78.94 187 PRO A CA 1
ATOM 1316 C C . PRO A 1 187 ? 15.923 20.275 -21.183 1.00 78.94 187 PRO A C 1
ATOM 1318 O O . PRO A 1 187 ? 17.031 20.257 -20.643 1.00 78.94 187 PRO A O 1
ATOM 1321 N N . VAL A 1 188 ? 14.818 20.704 -20.574 1.00 78.88 188 VAL A N 1
ATOM 1322 C CA . VAL A 1 188 ? 14.704 21.139 -19.174 1.00 78.88 188 VAL A CA 1
ATOM 1323 C C . VAL A 1 188 ? 13.781 20.199 -18.389 1.00 78.88 188 VAL A C 1
ATOM 1325 O O . VAL A 1 188 ? 12.833 19.639 -18.955 1.00 78.88 188 VAL A O 1
ATOM 1328 N N . GLY A 1 189 ? 14.029 20.051 -17.086 1.00 73.19 189 GLY A N 1
ATOM 1329 C CA . GLY A 1 189 ? 13.195 19.243 -16.185 1.00 73.19 189 GLY A CA 1
ATOM 1330 C C . GLY A 1 189 ? 11.915 19.941 -15.687 1.00 73.19 189 GLY A C 1
ATOM 1331 O O . GLY A 1 189 ? 11.680 21.124 -15.933 1.00 73.19 189 GLY A O 1
ATOM 1332 N N . GLU A 1 190 ? 11.111 19.252 -14.862 1.00 81.81 190 GLU A N 1
ATOM 1333 C CA . GLU A 1 190 ? 10.043 19.876 -14.048 1.00 81.81 190 GLU A CA 1
ATOM 1334 C C . GLU A 1 190 ? 10.593 20.921 -13.048 1.00 81.81 190 GLU A C 1
ATOM 1336 O O . GLU A 1 190 ? 9.816 21.644 -12.413 1.00 81.81 190 GLU A O 1
ATOM 1341 N N . ASN A 1 191 ? 11.917 20.987 -12.874 1.00 79.56 191 ASN A N 1
ATOM 1342 C CA . ASN A 1 191 ? 12.609 21.930 -12.000 1.00 79.56 191 ASN A CA 1
ATOM 1343 C C . ASN A 1 191 ? 13.126 23.207 -12.708 1.00 79.56 191 ASN A C 1
ATOM 1345 O O . ASN A 1 191 ? 13.510 24.128 -11.987 1.00 79.56 191 ASN A O 1
ATOM 1349 N N . GLY A 1 192 ? 13.102 23.290 -14.045 1.00 78.94 192 GLY A N 1
ATOM 1350 C CA . GLY A 1 192 ? 13.611 24.428 -14.836 1.00 78.94 192 GLY A CA 1
ATOM 1351 C C . GLY A 1 192 ? 15.127 24.435 -15.097 1.00 78.94 192 GLY A C 1
ATOM 1352 O O . GLY A 1 192 ? 15.613 25.251 -15.865 1.00 78.94 192 GLY A O 1
ATOM 1353 N N . LEU A 1 193 ? 15.899 23.509 -14.516 1.00 85.62 193 LEU A N 1
ATOM 1354 C CA . LEU A 1 193 ? 17.318 23.355 -14.853 1.00 85.62 193 LEU A CA 1
ATOM 1355 C C . LEU A 1 193 ? 17.485 22.579 -16.175 1.00 85.62 193 LEU A C 1
ATOM 1357 O O . LEU A 1 193 ? 16.772 21.592 -16.390 1.00 85.62 193 LEU A O 1
ATOM 1361 N N . PRO A 1 194 ? 18.453 22.952 -17.036 1.00 85.31 194 PRO A N 1
ATOM 1362 C CA . PRO A 1 194 ? 18.811 22.155 -18.207 1.00 85.31 194 PRO A CA 1
ATOM 1363 C C . PRO A 1 194 ? 19.396 20.791 -17.808 1.00 85.31 194 PRO A C 1
ATOM 1365 O O . PRO A 1 194 ? 20.394 20.723 -17.081 1.00 85.31 194 PRO A O 1
ATOM 1368 N N . ASP A 1 195 ? 18.843 19.697 -18.346 1.00 83.06 195 ASP A N 1
ATOM 1369 C CA . ASP A 1 195 ? 19.251 18.316 -18.011 1.00 83.06 195 ASP A CA 1
ATOM 1370 C C . ASP A 1 195 ? 20.760 18.077 -18.225 1.00 83.06 195 ASP A C 1
ATOM 1372 O O . ASP A 1 195 ? 21.393 17.305 -17.505 1.00 83.06 195 ASP A O 1
ATOM 1376 N N . ALA A 1 196 ? 21.362 18.777 -19.194 1.00 77.94 196 ALA A N 1
ATOM 1377 C CA . ALA A 1 196 ? 22.782 18.684 -19.548 1.00 77.94 196 ALA A CA 1
ATOM 1378 C C . ALA A 1 196 ? 23.756 19.132 -18.434 1.00 77.94 196 ALA A C 1
ATOM 1380 O O . ALA A 1 196 ? 24.950 18.816 -18.489 1.00 77.94 196 ALA A O 1
ATOM 1381 N N . LEU A 1 197 ? 23.270 19.868 -17.430 1.00 74.31 197 LEU A N 1
ATOM 1382 C CA . LEU A 1 197 ? 24.049 20.365 -16.288 1.00 74.31 197 LEU A CA 1
ATOM 1383 C C . LEU A 1 197 ? 23.781 19.601 -14.987 1.00 74.31 197 LEU A C 1
ATOM 1385 O O . LEU A 1 197 ? 24.553 19.710 -14.025 1.00 74.31 197 LEU A O 1
ATOM 1389 N N . GLU A 1 198 ? 22.705 18.828 -14.951 1.00 83.94 198 GLU A N 1
ATOM 1390 C CA . GLU A 1 198 ? 22.252 18.073 -13.793 1.00 83.94 198 GLU A CA 1
ATOM 1391 C C . GLU A 1 198 ? 23.090 16.803 -13.555 1.00 83.94 198 GLU A C 1
ATOM 1393 O O . GLU A 1 198 ? 23.702 16.240 -14.461 1.00 83.94 198 GLU A O 1
ATOM 1398 N N . SER A 1 199 ? 23.139 16.321 -12.309 1.00 80.25 199 SER A N 1
ATOM 1399 C CA . SER A 1 199 ? 23.802 15.044 -11.978 1.00 80.25 199 SER A CA 1
ATOM 1400 C C . SER A 1 199 ? 23.002 13.808 -12.410 1.00 80.25 199 SER A C 1
ATOM 1402 O O . SER A 1 199 ? 23.575 12.725 -12.542 1.00 80.25 199 SER A O 1
ATOM 1404 N N . ALA A 1 200 ? 21.702 13.994 -12.634 1.00 80.19 200 ALA A N 1
ATOM 1405 C CA . ALA A 1 200 ? 20.764 13.164 -13.387 1.00 80.19 200 ALA A CA 1
ATOM 1406 C C . ALA A 1 200 ? 19.547 14.055 -13.735 1.00 80.19 200 ALA A C 1
ATOM 1408 O O . ALA A 1 200 ? 19.328 15.025 -13.008 1.00 80.19 200 ALA A O 1
ATOM 1409 N N . PRO A 1 201 ? 18.735 13.748 -14.762 1.00 80.69 201 PRO A N 1
ATOM 1410 C CA . PRO A 1 201 ? 17.527 14.522 -15.065 1.00 80.69 201 PRO A CA 1
ATOM 1411 C C . PRO A 1 201 ? 16.632 14.755 -13.834 1.00 80.69 201 PRO A C 1
ATOM 1413 O O . PRO A 1 201 ? 16.513 13.876 -12.971 1.00 80.69 201 PRO A O 1
ATOM 1416 N N . ASP A 1 202 ? 16.034 15.945 -13.741 1.00 80.56 202 ASP A N 1
ATOM 1417 C CA . ASP A 1 202 ? 15.224 16.438 -12.608 1.00 80.56 202 ASP A CA 1
ATOM 1418 C C . ASP A 1 202 ? 15.923 16.507 -11.219 1.00 80.56 202 ASP A C 1
ATOM 1420 O O . ASP A 1 202 ? 15.270 16.801 -10.206 1.00 80.56 202 ASP A O 1
ATOM 1424 N N . SER A 1 203 ? 17.235 16.251 -11.101 1.00 81.69 203 SER A N 1
ATOM 1425 C CA . SER A 1 203 ? 17.904 16.055 -9.797 1.00 81.69 203 SER A CA 1
ATOM 1426 C C . SER A 1 203 ? 17.922 17.274 -8.861 1.00 81.69 203 SER A C 1
ATOM 1428 O O . SER A 1 203 ? 17.935 17.106 -7.635 1.00 81.69 203 SER A O 1
ATOM 1430 N N . GLY A 1 204 ? 17.961 18.491 -9.408 1.00 72.25 204 GLY A N 1
ATOM 1431 C CA . GLY A 1 204 ? 18.255 19.733 -8.685 1.00 72.25 204 GLY A CA 1
ATOM 1432 C C . GLY A 1 204 ? 19.688 19.830 -8.126 1.00 72.25 204 GLY A C 1
ATOM 1433 O O . GLY A 1 204 ? 19.966 20.701 -7.294 1.00 72.25 204 GLY A O 1
ATOM 1434 N N . GLU A 1 205 ? 20.605 18.939 -8.524 1.00 80.69 205 GLU A N 1
ATOM 1435 C CA . GLU A 1 205 ? 22.005 18.912 -8.077 1.00 80.69 205 GLU A CA 1
ATOM 1436 C C . GLU A 1 205 ? 22.959 18.907 -9.286 1.00 80.69 205 GLU A C 1
ATOM 1438 O O . GLU A 1 205 ? 23.156 17.879 -9.925 1.00 80.69 205 GLU A O 1
ATOM 1443 N N . LEU A 1 206 ? 23.602 20.052 -9.562 1.00 76.44 206 LEU A N 1
ATOM 1444 C CA . LEU A 1 206 ? 24.578 20.218 -10.653 1.00 76.44 206 LEU A CA 1
ATOM 1445 C C . LEU A 1 206 ? 25.685 19.147 -10.666 1.00 76.44 206 LEU A C 1
ATOM 1447 O O . LEU A 1 206 ? 26.416 18.987 -9.679 1.00 76.44 206 LEU A O 1
ATOM 1451 N N . ALA A 1 207 ? 25.923 18.542 -11.833 1.00 74.19 207 ALA A N 1
ATOM 1452 C CA . ALA A 1 207 ? 27.094 17.708 -12.106 1.00 74.19 207 ALA A CA 1
ATOM 1453 C C . ALA A 1 207 ? 28.409 18.508 -12.041 1.00 74.19 207 ALA A C 1
ATOM 1455 O O . ALA A 1 207 ? 29.440 18.000 -11.583 1.00 74.19 207 ALA A O 1
ATOM 1456 N N . ARG A 1 208 ? 28.372 19.774 -12.479 1.00 68.88 208 ARG A N 1
ATOM 1457 C CA . ARG A 1 208 ? 29.510 20.704 -12.508 1.00 68.88 208 ARG A CA 1
ATOM 1458 C C . ARG A 1 208 ? 29.165 21.964 -11.701 1.00 68.88 208 ARG A C 1
ATOM 1460 O O . ARG A 1 208 ? 28.308 22.729 -12.125 1.00 68.88 208 ARG A O 1
ATOM 1467 N N . PRO A 1 209 ? 29.776 22.217 -10.528 1.00 73.06 209 PRO A N 1
ATOM 1468 C CA . PRO A 1 209 ? 29.613 23.508 -9.863 1.00 73.06 209 PRO A CA 1
ATOM 1469 C C . PRO A 1 209 ? 30.335 24.606 -10.673 1.00 73.06 209 PRO A C 1
ATOM 1471 O O . PRO A 1 209 ? 31.424 24.314 -11.172 1.00 73.06 209 PRO A O 1
ATOM 1474 N N . PRO A 1 210 ? 29.803 25.846 -10.741 1.00 77.31 210 PRO A N 1
ATOM 1475 C CA . PRO A 1 210 ? 30.418 26.939 -11.497 1.00 77.31 210 PRO A CA 1
ATOM 1476 C C . PRO A 1 210 ? 31.885 27.175 -11.135 1.00 77.31 210 PRO A C 1
ATOM 1478 O O . PRO A 1 210 ? 32.280 27.002 -9.969 1.00 77.31 210 PRO A O 1
ATOM 1481 N N . LEU A 1 211 ? 32.674 27.573 -12.134 1.00 78.25 211 LEU A N 1
ATOM 1482 C CA . LEU A 1 211 ? 34.107 27.781 -11.985 1.00 78.25 211 LEU A CA 1
ATOM 1483 C C . LEU A 1 211 ? 34.438 28.868 -10.948 1.00 78.25 211 LEU A C 1
ATOM 1485 O O . LEU A 1 211 ? 33.660 29.778 -10.638 1.00 78.25 211 LEU A O 1
ATOM 1489 N N . ASN A 1 212 ? 35.598 28.679 -10.329 1.00 78.38 212 ASN A N 1
ATOM 1490 C CA . ASN A 1 212 ? 36.191 29.619 -9.398 1.00 78.38 212 ASN A CA 1
ATOM 1491 C C . ASN A 1 212 ? 37.713 29.433 -9.420 1.00 78.38 212 ASN A C 1
ATOM 1493 O O . ASN A 1 212 ? 38.271 28.615 -8.670 1.00 78.38 212 ASN A O 1
ATOM 1497 N N . THR A 1 213 ? 38.363 30.117 -10.352 1.00 76.00 213 THR A N 1
ATOM 1498 C CA . THR A 1 213 ? 39.781 29.951 -10.686 1.00 76.00 213 THR A CA 1
ATOM 1499 C C . THR A 1 213 ? 40.684 30.517 -9.585 1.00 76.00 213 THR A C 1
ATOM 1501 O O . THR A 1 213 ? 41.723 29.927 -9.243 1.00 76.00 213 THR A O 1
ATOM 1504 N N . ASP A 1 214 ? 40.245 31.601 -8.945 1.00 73.19 214 ASP A N 1
ATOM 1505 C CA . ASP A 1 214 ? 40.994 32.347 -7.937 1.00 73.19 214 ASP A CA 1
ATOM 1506 C C . ASP A 1 214 ? 40.854 31.826 -6.482 1.00 73.19 214 ASP A C 1
ATOM 1508 O O . ASP A 1 214 ? 41.836 31.911 -5.741 1.00 73.19 214 ASP A O 1
ATOM 1512 N N . ALA A 1 215 ? 39.737 31.206 -6.051 1.00 76.19 215 ALA A N 1
ATOM 1513 C CA . ALA A 1 215 ? 39.340 30.946 -4.635 1.00 76.19 215 ALA A CA 1
ATOM 1514 C C . ALA A 1 215 ? 40.386 30.400 -3.630 1.00 76.19 215 ALA A C 1
ATOM 1516 O O . ALA A 1 215 ? 40.173 30.411 -2.407 1.00 76.19 215 ALA A O 1
ATOM 1517 N N . PHE A 1 216 ? 41.509 29.852 -4.095 1.00 69.69 216 PHE A N 1
ATOM 1518 C CA . PHE A 1 216 ? 42.594 29.326 -3.259 1.00 69.69 216 PHE A CA 1
ATOM 1519 C C . PHE A 1 216 ? 43.892 30.162 -3.310 1.00 69.69 216 PHE A C 1
ATOM 1521 O O . PHE A 1 216 ? 44.888 29.799 -2.659 1.00 69.69 216 PHE A O 1
ATOM 1528 N N . MET A 1 217 ? 43.899 31.283 -4.036 1.00 63.59 217 MET A N 1
ATOM 1529 C CA . MET A 1 217 ? 45.050 32.152 -4.272 1.00 63.59 217 MET A CA 1
ATOM 1530 C C . MET A 1 217 ? 45.346 33.118 -3.103 1.00 63.59 217 MET A C 1
ATOM 1532 O O . MET A 1 217 ? 44.489 33.444 -2.282 1.00 63.59 217 MET A O 1
ATOM 1536 N N . PRO A 1 218 ? 46.597 33.611 -2.947 1.00 55.84 218 PRO A N 1
ATOM 1537 C CA . PRO A 1 218 ? 46.975 34.499 -1.839 1.00 55.84 218 PRO A CA 1
ATOM 1538 C C . PRO A 1 218 ? 46.694 36.001 -2.071 1.00 55.84 218 PRO A C 1
ATOM 1540 O O . PRO A 1 218 ? 47.510 36.835 -1.649 1.00 55.84 218 PRO A O 1
ATOM 1543 N N . GLY A 1 219 ? 45.585 36.353 -2.720 1.00 61.97 219 GLY A N 1
ATOM 1544 C CA . GLY A 1 219 ? 45.234 37.731 -3.097 1.00 61.97 219 GLY A CA 1
ATOM 1545 C C . GLY A 1 219 ? 43.741 37.906 -3.362 1.00 61.97 219 GLY A C 1
ATOM 1546 O O . GLY A 1 219 ? 43.169 38.847 -2.811 1.00 61.97 219 GLY A O 1
ATOM 1547 N N . GLY A 1 220 ? 43.200 36.936 -4.092 1.00 62.50 220 GLY A N 1
ATOM 1548 C CA . GLY A 1 220 ? 41.807 36.640 -4.374 1.00 62.50 220 GLY A CA 1
ATOM 1549 C C . GLY A 1 220 ? 40.773 36.676 -3.267 1.00 62.50 220 GLY A C 1
ATOM 1550 O O . GLY A 1 220 ? 41.121 36.789 -2.077 1.00 62.50 220 GLY A O 1
ATOM 1551 N N . ASP A 1 221 ? 39.504 36.550 -3.668 1.00 69.12 221 ASP A N 1
ATOM 1552 C CA . ASP A 1 221 ? 38.363 36.549 -2.755 1.00 69.12 221 ASP A CA 1
ATOM 1553 C C . ASP A 1 221 ? 37.515 35.259 -2.704 1.00 69.12 221 ASP A C 1
ATOM 1555 O O . ASP A 1 221 ? 37.985 34.279 -2.110 1.00 69.12 221 ASP A O 1
ATOM 1559 N N . ALA A 1 222 ? 36.248 35.280 -3.111 1.00 70.38 222 ALA A N 1
ATOM 1560 C CA . ALA A 1 222 ? 35.278 34.187 -2.977 1.00 70.38 222 ALA A CA 1
ATOM 1561 C C . ALA A 1 222 ? 33.984 34.387 -3.802 1.00 70.38 222 ALA A C 1
ATOM 1563 O O . ALA A 1 222 ? 33.022 33.643 -3.579 1.00 70.38 222 ALA A O 1
ATOM 1564 N N . LEU A 1 223 ? 33.927 35.388 -4.684 1.00 76.56 223 LEU A N 1
ATOM 1565 C CA . LEU A 1 223 ? 33.008 35.409 -5.825 1.00 76.56 223 LEU A CA 1
ATOM 1566 C C . LEU A 1 223 ? 33.360 34.255 -6.784 1.00 76.56 223 LEU A C 1
ATOM 1568 O O . LEU A 1 223 ? 34.468 33.728 -6.707 1.00 76.56 223 LEU A O 1
ATOM 1572 N N . CYS A 1 224 ? 32.410 33.803 -7.601 1.00 82.69 224 CYS A N 1
ATOM 1573 C CA . CYS A 1 224 ? 32.681 32.887 -8.718 1.00 82.69 224 CYS A CA 1
ATOM 1574 C C . CYS A 1 224 ? 33.124 33.693 -9.944 1.00 82.69 224 CYS A C 1
ATOM 1576 O O . CYS A 1 224 ? 32.903 34.900 -9.956 1.00 82.69 224 CYS A O 1
ATOM 1578 N N . ASP A 1 225 ? 33.727 33.033 -10.935 1.00 83.56 225 ASP A N 1
ATOM 1579 C CA . ASP A 1 225 ? 34.396 33.724 -12.051 1.00 83.56 225 ASP A CA 1
ATOM 1580 C C . ASP A 1 225 ? 33.407 34.650 -12.806 1.00 83.56 225 ASP A C 1
ATOM 1582 O O . ASP A 1 225 ? 33.665 35.845 -12.903 1.00 83.56 225 ASP A O 1
ATOM 1586 N N . PHE A 1 226 ? 32.188 34.167 -13.101 1.00 84.19 226 PHE A N 1
ATOM 1587 C CA . PHE A 1 226 ? 31.044 34.932 -13.655 1.00 84.19 226 PHE A CA 1
ATOM 1588 C C . PHE A 1 226 ? 30.520 36.121 -12.804 1.00 84.19 226 PHE A C 1
ATOM 1590 O O . PHE A 1 226 ? 29.511 36.743 -13.115 1.00 84.19 226 PHE A O 1
ATOM 1597 N N . LEU A 1 227 ? 31.158 36.434 -11.672 1.00 84.44 227 LEU A N 1
ATOM 1598 C CA . LEU A 1 227 ? 30.834 37.582 -10.814 1.00 84.44 227 LEU A CA 1
ATOM 1599 C C . LEU A 1 227 ? 32.067 38.446 -10.487 1.00 84.44 227 LEU A C 1
ATOM 1601 O O . LEU A 1 227 ? 31.930 39.383 -9.688 1.00 84.44 227 LEU A O 1
ATOM 1605 N N . ASP A 1 228 ? 33.255 38.122 -11.020 1.00 83.62 228 ASP A N 1
ATOM 1606 C CA . ASP A 1 228 ? 34.530 38.757 -10.659 1.00 83.62 228 ASP A CA 1
ATOM 1607 C C . ASP A 1 228 ? 35.514 38.877 -11.841 1.00 83.62 228 ASP A C 1
ATOM 1609 O O . ASP A 1 228 ? 36.404 38.051 -12.031 1.00 83.62 228 ASP A O 1
ATOM 1613 N N . ARG A 1 229 ? 35.389 40.003 -12.550 1.00 83.44 229 ARG A N 1
ATOM 1614 C CA . ARG A 1 229 ? 36.270 40.647 -13.562 1.00 83.44 229 ARG A CA 1
ATOM 1615 C C . ARG A 1 229 ? 37.804 40.600 -13.450 1.00 83.44 229 ARG A C 1
ATOM 1617 O O . ARG A 1 229 ? 38.466 41.361 -14.155 1.00 83.44 229 ARG A O 1
ATOM 1624 N N . ASP A 1 230 ? 38.391 39.856 -12.529 1.00 78.38 230 ASP A N 1
ATOM 1625 C CA . ASP A 1 230 ? 39.837 39.614 -12.398 1.00 78.38 230 ASP A CA 1
ATOM 1626 C C . ASP A 1 230 ? 39.995 38.115 -12.066 1.00 78.38 230 ASP A C 1
ATOM 1628 O O . ASP A 1 230 ? 40.617 37.762 -11.062 1.00 78.38 230 ASP A O 1
ATOM 1632 N N . SER A 1 231 ? 39.360 37.240 -12.866 1.00 82.69 231 SER A N 1
ATOM 1633 C CA . SER A 1 231 ? 39.027 35.837 -12.521 1.00 82.69 231 SER A CA 1
ATOM 1634 C C . SER A 1 231 ? 40.220 34.945 -12.116 1.00 82.69 231 SER A C 1
ATOM 1636 O O . SER A 1 231 ? 40.063 33.981 -11.363 1.00 82.69 231 SER A O 1
ATOM 1638 N N . ASP A 1 232 ? 41.443 35.253 -12.571 1.00 71.81 232 ASP A N 1
ATOM 1639 C CA . ASP A 1 232 ? 42.688 34.569 -12.154 1.00 71.81 232 ASP A CA 1
ATOM 1640 C C . ASP A 1 232 ? 43.470 35.304 -11.033 1.00 71.81 232 ASP A C 1
ATOM 1642 O O . ASP A 1 232 ? 44.348 34.718 -10.375 1.00 71.81 232 ASP A O 1
ATOM 1646 N N . GLY A 1 233 ? 43.152 36.580 -10.795 1.00 72.69 233 GLY A N 1
ATOM 1647 C CA . GLY A 1 233 ? 43.753 37.449 -9.786 1.00 72.69 233 GLY A CA 1
ATOM 1648 C C . GLY A 1 233 ? 45.125 38.064 -10.131 1.00 72.69 233 GLY A C 1
ATOM 1649 O O . GLY A 1 233 ? 45.834 38.507 -9.207 1.00 72.69 233 GLY A O 1
ATOM 1650 N N . ASP A 1 234 ? 45.567 38.089 -11.401 1.00 72.94 234 ASP A N 1
ATOM 1651 C CA . ASP A 1 234 ? 46.802 38.776 -11.844 1.00 72.94 234 ASP A CA 1
ATOM 1652 C C . ASP A 1 234 ? 46.705 40.312 -11.730 1.00 72.94 234 ASP A C 1
ATOM 1654 O O . ASP A 1 234 ? 47.699 40.975 -11.371 1.00 72.94 234 ASP A O 1
ATOM 1658 N N . GLY A 1 235 ? 45.521 40.889 -11.967 1.00 71.94 235 GLY A N 1
ATOM 1659 C CA . GLY A 1 235 ? 45.287 42.333 -12.038 1.00 71.94 235 GLY A CA 1
ATOM 1660 C C . GLY A 1 235 ? 45.220 42.913 -13.457 1.00 71.94 235 GLY A C 1
ATOM 1661 O O . GLY A 1 235 ? 45.586 44.087 -13.647 1.00 71.94 235 GLY A O 1
ATOM 1662 N N . TRP A 1 236 ? 44.799 42.107 -14.434 1.00 71.38 236 TRP A N 1
ATOM 1663 C CA . TRP A 1 236 ? 44.126 42.569 -15.660 1.00 71.38 236 TRP A CA 1
ATOM 1664 C C . TRP A 1 236 ? 42.617 42.344 -15.478 1.00 71.38 236 TRP A C 1
ATOM 1666 O O . TRP A 1 236 ? 42.208 42.009 -14.376 1.00 71.38 236 TRP A O 1
ATOM 1676 N N . LEU A 1 237 ? 41.799 42.646 -16.486 1.00 76.75 237 LEU A N 1
ATOM 1677 C CA . LEU A 1 237 ? 40.358 42.391 -16.421 1.00 76.75 237 LEU A CA 1
ATOM 1678 C C . LEU A 1 237 ? 39.949 41.551 -17.626 1.00 76.75 237 LEU A C 1
ATOM 1680 O O . LEU A 1 237 ? 40.540 41.732 -18.695 1.00 76.75 237 LEU A O 1
ATOM 1684 N N . ASP A 1 238 ? 38.968 40.675 -17.480 1.00 72.50 238 ASP A N 1
ATOM 1685 C CA . ASP A 1 238 ? 38.715 39.599 -18.442 1.00 72.50 238 ASP A CA 1
ATOM 1686 C C . ASP A 1 238 ? 38.337 40.125 -19.854 1.00 72.50 238 ASP A C 1
ATOM 1688 O O . ASP A 1 238 ? 38.985 39.778 -20.853 1.00 72.50 238 ASP A O 1
ATOM 1692 N N . GLY A 1 239 ? 37.485 41.148 -19.979 1.00 69.94 239 GLY A N 1
ATOM 1693 C CA . GLY A 1 239 ? 37.223 41.836 -21.258 1.00 69.94 239 GLY A CA 1
ATOM 1694 C C . GLY A 1 239 ? 38.394 42.671 -21.807 1.00 69.94 239 GLY A C 1
ATOM 1695 O O . GLY A 1 239 ? 38.444 43.042 -22.995 1.00 69.94 239 GLY A O 1
ATOM 1696 N N . ASP A 1 240 ? 39.390 42.963 -20.967 1.00 73.31 240 ASP A N 1
ATOM 1697 C CA . ASP A 1 240 ? 40.666 43.587 -21.336 1.00 73.31 240 ASP A CA 1
ATOM 1698 C C . ASP A 1 240 ? 41.680 42.554 -21.883 1.00 73.31 240 ASP A C 1
ATOM 1700 O O . ASP A 1 240 ? 42.524 42.927 -22.716 1.00 73.31 240 ASP A O 1
ATOM 1704 N N . GLU A 1 241 ? 41.551 41.284 -21.469 1.00 70.81 241 GLU A N 1
ATOM 1705 C CA . GLU A 1 241 ? 42.310 40.090 -21.896 1.00 70.81 241 GLU A CA 1
ATOM 1706 C C . GLU A 1 241 ? 41.812 39.569 -23.257 1.00 70.81 241 GLU A C 1
ATOM 1708 O O . GLU A 1 241 ? 42.597 39.489 -24.213 1.00 70.81 241 GLU A O 1
ATOM 1713 N N . VAL A 1 242 ? 40.489 39.367 -23.403 1.00 64.06 242 VAL A N 1
ATOM 1714 C CA . VAL A 1 242 ? 39.803 39.074 -24.689 1.00 64.06 242 VAL A CA 1
ATOM 1715 C C . VAL A 1 242 ? 40.111 40.162 -25.738 1.00 64.06 242 VAL A C 1
ATOM 1717 O O . VAL A 1 242 ? 40.068 39.948 -26.955 1.00 64.06 242 VAL A O 1
ATOM 1720 N N . GLY A 1 243 ? 40.510 41.357 -25.284 1.00 56.28 243 GLY A N 1
ATOM 1721 C CA . GLY A 1 243 ? 41.297 42.318 -26.065 1.00 56.28 243 GLY A CA 1
ATOM 1722 C C . GLY A 1 243 ? 40.516 43.087 -27.136 1.00 56.28 243 GLY A C 1
ATOM 1723 O O . GLY A 1 243 ? 41.073 43.975 -27.801 1.00 56.28 243 GLY A O 1
ATOM 1724 N N . ALA A 1 244 ? 39.227 42.783 -27.292 1.00 59.00 244 ALA A N 1
ATOM 1725 C CA . ALA A 1 244 ? 38.293 43.465 -28.178 1.00 59.00 244 ALA A CA 1
ATOM 1726 C C . ALA A 1 244 ? 37.473 44.555 -27.459 1.00 59.00 244 ALA A C 1
ATOM 1728 O O . ALA A 1 244 ? 37.240 45.620 -28.047 1.00 59.00 244 ALA A O 1
ATOM 1729 N N . LEU A 1 245 ? 37.087 44.319 -26.199 1.00 63.97 245 LEU A N 1
ATOM 1730 C CA . LEU A 1 245 ? 36.086 45.107 -25.463 1.00 63.97 245 LEU A CA 1
ATOM 1731 C C . LEU A 1 245 ? 36.654 46.404 -24.864 1.00 63.97 245 LEU A C 1
ATOM 1733 O O . LEU A 1 245 ? 35.960 47.418 -24.831 1.00 63.97 245 LEU A O 1
ATOM 1737 N N . ARG A 1 246 ? 37.972 46.464 -24.606 1.00 66.12 246 ARG A N 1
ATOM 1738 C CA . ARG A 1 246 ? 38.779 47.661 -24.238 1.00 66.12 246 ARG A CA 1
ATOM 1739 C C . ARG A 1 246 ? 38.539 48.948 -25.063 1.00 66.12 246 ARG A C 1
ATOM 1741 O O . ARG A 1 246 ? 39.061 50.021 -24.750 1.00 66.12 246 ARG A O 1
ATOM 1748 N N . ALA A 1 247 ? 37.846 48.867 -26.196 1.00 64.31 247 ALA A N 1
ATOM 1749 C CA . ALA A 1 247 ? 37.449 50.030 -26.991 1.00 64.31 247 ALA A CA 1
ATOM 1750 C C . ALA A 1 247 ? 36.143 50.705 -26.517 1.00 64.31 247 ALA A C 1
ATOM 1752 O O . ALA A 1 247 ? 35.820 51.778 -27.046 1.00 64.31 247 ALA A O 1
ATOM 1753 N N . LEU A 1 248 ? 35.417 50.074 -25.589 1.00 70.56 248 LEU A N 1
ATOM 1754 C CA . LEU A 1 248 ? 34.104 50.460 -25.074 1.00 70.56 248 LEU A CA 1
ATOM 1755 C C . LEU A 1 248 ? 34.238 51.126 -23.694 1.00 70.56 248 LEU A C 1
ATOM 1757 O O . LEU A 1 248 ? 33.900 52.309 -23.596 1.00 70.56 248 LEU A O 1
ATOM 1761 N N . ASP A 1 249 ? 34.866 50.469 -22.705 1.00 74.75 249 ASP A N 1
ATOM 1762 C CA . ASP A 1 249 ? 35.331 51.146 -21.479 1.00 74.75 249 ASP A CA 1
ATOM 1763 C C . ASP A 1 249 ? 36.290 52.300 -21.848 1.00 74.75 249 ASP A C 1
ATOM 1765 O O . ASP A 1 249 ? 37.382 52.108 -22.400 1.00 74.75 249 ASP A O 1
ATOM 1769 N N . SER A 1 250 ? 35.865 53.538 -21.570 1.00 73.25 250 SER A N 1
ATOM 1770 C CA . SER A 1 250 ? 36.659 54.748 -21.809 1.00 73.25 250 SER A CA 1
ATOM 1771 C C . SER A 1 250 ? 37.226 55.398 -20.537 1.00 73.25 250 SER A C 1
ATOM 1773 O O . SER A 1 250 ? 37.987 56.374 -20.667 1.00 73.25 250 SER A O 1
ATOM 1775 N N . ASP A 1 251 ? 36.885 54.905 -19.341 1.00 75.38 251 ASP A N 1
ATOM 1776 C CA . ASP A 1 251 ? 37.357 55.414 -18.040 1.00 75.38 251 ASP A CA 1
ATOM 1777 C C . ASP A 1 251 ? 38.521 54.555 -17.501 1.00 75.38 251 ASP A C 1
ATOM 1779 O O . ASP A 1 251 ? 39.543 55.104 -17.057 1.00 75.38 251 ASP A O 1
ATOM 1783 N N . GLY A 1 252 ? 38.438 53.234 -17.693 1.00 69.06 252 GLY A N 1
ATOM 1784 C CA . GLY A 1 252 ? 39.393 52.224 -17.241 1.00 69.06 252 GLY A CA 1
ATOM 1785 C C . GLY A 1 252 ? 39.049 51.677 -15.857 1.00 69.06 252 GLY A C 1
ATOM 1786 O O . GLY A 1 252 ? 39.956 51.603 -15.018 1.00 69.06 252 GLY A O 1
ATOM 1787 N N . ASP A 1 253 ? 37.767 51.404 -15.596 1.00 74.50 253 ASP A N 1
ATOM 1788 C CA . ASP A 1 253 ? 37.265 50.890 -14.313 1.00 74.50 253 ASP A CA 1
ATOM 1789 C C . ASP A 1 253 ? 36.465 49.579 -14.389 1.00 74.50 253 ASP A C 1
ATOM 1791 O O . ASP A 1 253 ? 35.963 49.151 -13.350 1.00 74.50 253 ASP A O 1
ATOM 1795 N N . GLY A 1 254 ? 36.454 48.913 -15.552 1.00 72.75 254 GLY A N 1
ATOM 1796 C CA . GLY A 1 254 ? 35.940 47.545 -15.704 1.00 72.75 254 GLY A CA 1
ATOM 1797 C C . GLY A 1 254 ? 34.443 47.446 -15.983 1.00 72.75 254 GLY A C 1
ATOM 1798 O O . GLY A 1 254 ? 33.876 46.385 -15.808 1.00 72.75 254 GLY A O 1
ATOM 1799 N N . TRP A 1 255 ? 33.791 48.535 -16.386 1.00 78.75 255 TRP A N 1
ATOM 1800 C CA . TRP A 1 255 ? 32.383 48.523 -16.790 1.00 78.75 255 TRP A CA 1
ATOM 1801 C C . TRP A 1 255 ? 32.260 48.953 -18.247 1.00 78.75 255 TRP A C 1
ATOM 1803 O O . TRP A 1 255 ? 32.963 49.872 -18.698 1.00 78.75 255 TRP A O 1
ATOM 1813 N N . LEU A 1 256 ? 31.308 48.379 -18.977 1.00 78.56 256 LEU A N 1
ATOM 1814 C CA . LEU A 1 256 ? 30.967 48.869 -20.307 1.00 78.56 256 LEU A CA 1
ATOM 1815 C C . LEU A 1 256 ? 30.216 50.220 -20.231 1.00 78.56 256 LEU A C 1
ATOM 1817 O O . LEU A 1 256 ? 29.035 50.320 -19.915 1.00 78.56 256 LEU A O 1
ATOM 1821 N N . ASP A 1 257 ? 30.938 51.296 -20.575 1.00 69.94 257 ASP A N 1
ATOM 1822 C CA . ASP A 1 257 ? 30.616 52.739 -20.421 1.00 69.94 257 ASP A CA 1
ATOM 1823 C C . ASP A 1 257 ? 29.359 53.250 -21.191 1.00 69.94 257 ASP A C 1
ATOM 1825 O O . ASP A 1 257 ? 29.141 54.460 -21.327 1.00 69.94 257 ASP A O 1
ATOM 1829 N N . ASP A 1 258 ? 28.546 52.353 -21.757 1.00 66.00 258 ASP A N 1
ATOM 1830 C CA . ASP A 1 258 ? 27.448 52.654 -22.689 1.00 66.00 258 ASP A CA 1
ATOM 1831 C C . ASP A 1 258 ? 26.057 52.168 -22.211 1.00 66.00 258 ASP A C 1
ATOM 1833 O O . ASP A 1 258 ? 25.092 52.902 -22.459 1.00 66.00 258 ASP A O 1
ATOM 1837 N N . GLY A 1 259 ? 25.988 51.115 -21.376 1.00 59.97 259 GLY A N 1
ATOM 1838 C CA . GLY A 1 259 ? 24.999 50.915 -20.296 1.00 59.97 259 GLY A CA 1
ATOM 1839 C C . GLY A 1 259 ? 23.536 51.253 -20.609 1.00 59.97 259 GLY A C 1
ATOM 1840 O O . GLY A 1 259 ? 22.907 52.031 -19.880 1.00 59.97 259 GLY A O 1
ATOM 1841 N N . VAL A 1 260 ? 23.029 50.748 -21.737 1.00 64.50 260 VAL A N 1
ATOM 1842 C CA . VAL A 1 260 ? 21.612 50.788 -22.125 1.00 64.50 260 VAL A CA 1
ATOM 1843 C C . VAL A 1 260 ? 21.281 49.515 -22.904 1.00 64.50 260 VAL A C 1
ATOM 1845 O O . VAL A 1 260 ? 21.318 49.518 -24.136 1.00 64.50 260 VAL A O 1
ATOM 1848 N N . ASP A 1 261 ? 20.924 48.470 -22.170 1.00 70.88 261 ASP A N 1
ATOM 1849 C CA . ASP A 1 261 ? 19.973 47.451 -22.616 1.00 70.88 261 ASP A CA 1
ATOM 1850 C C . ASP A 1 261 ? 18.647 48.142 -23.068 1.00 70.88 261 ASP A C 1
ATOM 1852 O O . ASP A 1 261 ? 18.221 49.161 -22.494 1.00 70.88 261 ASP A O 1
ATOM 1856 N N . GLU A 1 262 ? 18.025 47.673 -24.159 1.00 70.88 262 GLU A N 1
ATOM 1857 C CA . GLU A 1 262 ? 16.692 48.116 -24.622 1.00 70.88 262 GLU A CA 1
ATOM 1858 C C . GLU A 1 262 ? 15.611 47.006 -24.608 1.00 70.88 262 GLU A C 1
ATOM 1860 O O . GLU A 1 262 ? 14.437 47.326 -24.859 1.00 70.88 262 GLU A O 1
ATOM 1865 N N . ASP A 1 263 ? 15.972 45.776 -24.233 1.00 69.00 263 ASP A N 1
ATOM 1866 C CA . ASP A 1 263 ? 15.189 44.537 -24.301 1.00 69.00 263 ASP A CA 1
ATOM 1867 C C . ASP A 1 263 ? 14.856 43.987 -22.902 1.00 69.00 263 ASP A C 1
ATOM 1869 O O . ASP A 1 263 ? 13.671 43.763 -22.610 1.00 69.00 263 ASP A O 1
ATOM 1873 N N . GLY A 1 264 ? 15.857 43.878 -22.021 1.00 73.00 264 GLY A N 1
ATOM 1874 C CA . GLY A 1 264 ? 15.760 43.322 -20.667 1.00 73.00 264 GLY A CA 1
ATOM 1875 C C . GLY A 1 264 ? 16.511 42.000 -20.463 1.00 73.00 264 GLY A C 1
ATOM 1876 O O . GLY A 1 264 ? 15.955 41.147 -19.772 1.00 73.00 264 GLY A O 1
ATOM 1877 N N . ASP A 1 265 ? 17.681 41.813 -21.087 1.00 71.81 265 ASP A N 1
ATOM 1878 C CA . ASP A 1 265 ? 18.489 40.573 -21.064 1.00 71.81 265 ASP A CA 1
ATOM 1879 C C . ASP A 1 265 ? 19.928 40.741 -20.528 1.00 71.81 265 ASP A C 1
ATOM 1881 O O . ASP A 1 265 ? 20.717 39.802 -20.580 1.00 71.81 265 ASP A O 1
ATOM 1885 N N . GLY A 1 266 ? 20.279 41.928 -20.020 1.00 77.12 266 GLY A N 1
ATOM 1886 C CA . GLY A 1 266 ? 21.604 42.225 -19.450 1.00 77.12 266 GLY A CA 1
ATOM 1887 C C . GLY A 1 266 ? 22.641 42.704 -20.472 1.00 77.12 266 GLY A C 1
ATOM 1888 O O . GLY A 1 266 ? 23.467 43.573 -20.172 1.00 77.12 266 GLY A O 1
ATOM 1889 N N . LEU A 1 267 ? 22.564 42.254 -21.731 1.00 78.62 267 LEU A N 1
ATOM 1890 C CA . LEU A 1 267 ? 23.574 42.592 -22.735 1.00 78.62 267 LEU A CA 1
ATOM 1891 C C . LEU A 1 267 ? 23.514 44.063 -23.149 1.00 78.62 267 LEU A C 1
ATOM 1893 O O . LEU A 1 267 ? 22.654 44.525 -23.907 1.00 78.62 267 LEU A O 1
ATOM 1897 N N . VAL A 1 268 ? 24.533 44.827 -22.748 1.00 74.50 268 VAL A N 1
ATOM 1898 C CA . VAL A 1 268 ? 24.646 46.217 -23.192 1.00 74.50 268 VAL A CA 1
ATOM 1899 C C . VAL A 1 268 ? 24.782 46.292 -24.716 1.00 74.50 268 VAL A C 1
ATOM 1901 O O . VAL A 1 268 ? 25.600 45.623 -25.353 1.00 74.50 268 VAL A O 1
ATOM 1904 N N . ARG A 1 269 ? 24.023 47.208 -25.321 1.00 71.44 269 ARG A N 1
ATOM 1905 C CA . ARG A 1 269 ? 23.838 47.376 -26.777 1.00 71.44 269 ARG A CA 1
ATOM 1906 C C . ARG A 1 269 ? 25.081 47.798 -27.593 1.00 71.44 269 ARG A C 1
ATOM 1908 O O . ARG A 1 269 ? 24.983 48.207 -28.758 1.00 71.44 269 ARG A O 1
ATOM 1915 N N . ALA A 1 270 ? 26.265 47.751 -26.988 1.00 67.81 270 ALA A N 1
ATOM 1916 C CA . ALA A 1 270 ? 27.558 47.771 -27.668 1.00 67.81 270 ALA A CA 1
ATOM 1917 C C . ALA A 1 270 ? 28.062 46.360 -28.041 1.00 67.81 270 ALA A C 1
ATOM 1919 O O . ALA A 1 270 ? 28.858 46.240 -28.984 1.00 67.81 270 ALA A O 1
ATOM 1920 N N . VAL A 1 271 ? 27.609 45.339 -27.307 1.00 72.88 271 VAL A N 1
ATOM 1921 C CA . VAL A 1 271 ? 27.955 43.916 -27.430 1.00 72.88 271 VAL A CA 1
ATOM 1922 C C . VAL A 1 271 ? 26.854 43.157 -28.173 1.00 72.88 271 VAL A C 1
ATOM 1924 O O . VAL A 1 271 ? 27.190 42.458 -29.133 1.00 72.88 271 VAL A O 1
ATOM 1927 N N . ASP A 1 272 ? 25.581 43.382 -27.828 1.00 73.06 272 ASP A N 1
ATOM 1928 C CA . ASP A 1 272 ? 24.393 42.949 -28.590 1.00 73.06 272 ASP A CA 1
ATOM 1929 C C . ASP A 1 272 ? 24.389 43.477 -30.055 1.00 73.06 272 ASP A C 1
ATOM 1931 O O . ASP A 1 272 ? 25.074 44.450 -30.422 1.00 73.06 272 ASP A O 1
ATOM 1935 N N . ARG A 1 273 ? 23.635 42.798 -30.936 1.00 62.84 273 ARG A N 1
ATOM 1936 C CA . ARG A 1 273 ? 23.341 43.230 -32.313 1.00 62.84 273 ARG A CA 1
ATOM 1937 C C . ARG A 1 273 ? 21.902 43.061 -32.816 1.00 62.84 273 ARG A C 1
ATOM 1939 O O . ARG A 1 273 ? 21.675 43.513 -33.951 1.00 62.84 273 ARG A O 1
ATOM 1946 N N . ASP A 1 274 ? 20.987 42.436 -32.088 1.00 64.88 274 ASP A N 1
ATOM 1947 C CA . ASP A 1 274 ? 19.588 42.283 -32.501 1.00 64.88 274 ASP A CA 1
ATOM 1948 C C . ASP A 1 274 ? 18.654 42.543 -31.313 1.00 64.88 274 ASP A C 1
ATOM 1950 O O . ASP A 1 274 ? 18.212 41.610 -30.652 1.00 64.88 274 ASP A O 1
ATOM 1954 N N . ASP A 1 275 ? 18.327 43.832 -31.123 1.00 64.00 275 ASP A N 1
ATOM 1955 C CA . ASP A 1 275 ? 17.404 44.405 -30.126 1.00 64.00 275 ASP A CA 1
ATOM 1956 C C . ASP A 1 275 ? 15.933 43.918 -30.327 1.00 64.00 275 ASP A C 1
ATOM 1958 O O . ASP A 1 275 ? 15.001 44.693 -30.618 1.00 64.00 275 ASP A O 1
ATOM 1962 N N . SER A 1 276 ? 15.760 42.589 -30.351 1.00 61.94 276 SER A N 1
ATOM 1963 C CA . SER A 1 276 ? 14.507 41.833 -30.436 1.00 61.94 276 SER A CA 1
ATOM 1964 C C . SER A 1 276 ? 14.598 40.319 -30.134 1.00 61.94 276 SER A C 1
ATOM 1966 O O . SER A 1 276 ? 13.557 39.652 -30.221 1.00 61.94 276 SER A O 1
ATOM 1968 N N . ALA A 1 277 ? 15.774 39.770 -29.804 1.00 61.50 277 ALA A N 1
ATOM 1969 C CA . ALA A 1 277 ? 15.975 38.381 -29.369 1.00 61.50 277 ALA A CA 1
ATOM 1970 C C . ALA A 1 277 ? 16.854 38.349 -28.107 1.00 61.50 277 ALA A C 1
ATOM 1972 O O . ALA A 1 277 ? 17.871 39.029 -28.072 1.00 61.50 277 ALA A O 1
ATOM 1973 N N . PHE A 1 278 ? 16.433 37.579 -27.101 1.00 62.16 278 PHE A N 1
ATOM 1974 C CA . PHE A 1 278 ? 17.164 37.383 -25.844 1.00 62.16 278 PHE A CA 1
ATOM 1975 C C . PHE A 1 278 ? 18.517 36.725 -26.136 1.00 62.16 278 PHE A C 1
ATOM 1977 O O . PHE A 1 278 ? 18.558 35.817 -26.967 1.00 62.16 278 PHE A O 1
ATOM 1984 N N . GLY A 1 279 ? 19.589 37.198 -25.501 1.00 62.62 279 GLY A N 1
ATOM 1985 C CA . GLY A 1 279 ? 20.887 36.528 -25.513 1.00 62.62 279 GLY A CA 1
ATOM 1986 C C . GLY A 1 279 ? 21.591 36.513 -26.871 1.00 62.62 279 GLY A C 1
ATOM 1987 O O . GLY A 1 279 ? 22.225 35.535 -27.198 1.00 62.62 279 GLY A O 1
ATOM 1988 N N . TYR A 1 280 ? 21.517 37.540 -27.729 1.00 65.56 280 TYR A N 1
ATOM 1989 C CA . TYR A 1 280 ? 22.188 37.489 -29.052 1.00 65.56 280 TYR A CA 1
ATOM 1990 C C . TYR A 1 280 ? 23.547 38.240 -29.101 1.00 65.56 280 TYR A C 1
ATOM 1992 O O . TYR A 1 280 ? 23.668 39.304 -29.735 1.00 65.56 280 TYR A O 1
ATOM 2000 N N . PRO A 1 281 ? 24.631 37.705 -28.482 1.00 60.81 281 PRO A N 1
ATOM 2001 C CA . PRO A 1 281 ? 25.923 38.365 -28.398 1.00 60.81 281 PRO A CA 1
ATOM 2002 C C . PRO A 1 281 ? 26.536 38.510 -29.783 1.00 60.81 281 PRO A C 1
ATOM 2004 O O . PRO A 1 281 ? 26.557 37.612 -30.633 1.00 60.81 281 PRO A O 1
ATOM 2007 N N . SER A 1 282 ? 27.142 39.661 -30.042 1.00 54.34 282 SER A N 1
ATOM 2008 C CA . SER A 1 282 ? 27.837 39.812 -31.304 1.00 54.34 282 SER A CA 1
ATOM 2009 C C . SER A 1 282 ? 29.209 39.142 -31.265 1.00 54.34 282 SER A C 1
ATOM 2011 O O . SER A 1 282 ? 30.030 39.491 -30.429 1.00 54.34 282 SER A O 1
ATOM 2013 N N . ALA A 1 283 ? 29.471 38.241 -32.230 1.00 49.31 283 ALA A N 1
ATOM 2014 C CA . ALA A 1 283 ? 30.682 37.406 -32.392 1.00 49.31 283 ALA A CA 1
ATOM 2015 C C . ALA A 1 283 ? 32.037 38.165 -32.352 1.00 49.31 283 ALA A C 1
ATOM 2017 O O . ALA A 1 283 ? 32.709 38.392 -33.371 1.00 49.31 283 ALA A O 1
ATOM 2018 N N . VAL A 1 284 ? 32.373 38.601 -31.146 1.00 48.97 284 VAL A N 1
ATOM 2019 C CA . VAL A 1 284 ? 33.453 39.475 -30.668 1.00 48.97 284 VAL A CA 1
ATOM 2020 C C . VAL A 1 284 ? 33.786 39.079 -29.220 1.00 48.97 284 VAL A C 1
ATOM 2022 O O . VAL A 1 284 ? 34.944 39.214 -28.843 1.00 48.97 284 VAL A O 1
ATOM 2025 N N . THR A 1 285 ? 32.793 38.567 -28.479 1.00 49.81 285 THR A N 1
ATOM 2026 C CA . THR A 1 285 ? 32.879 37.969 -27.137 1.00 49.81 285 THR A CA 1
ATOM 2027 C C . THR A 1 285 ? 33.602 36.616 -27.136 1.00 49.81 285 THR A C 1
ATOM 2029 O O . THR A 1 285 ? 34.578 36.454 -26.415 1.00 49.81 285 THR A O 1
ATOM 2032 N N . SER A 1 286 ? 33.205 35.676 -28.009 1.00 50.22 286 SER A N 1
ATOM 2033 C CA . SER A 1 286 ? 33.668 34.275 -28.002 1.00 50.22 286 SER A CA 1
ATOM 2034 C C . SER A 1 286 ? 35.213 34.138 -27.983 1.00 50.22 286 SER A C 1
ATOM 2036 O O . SER A 1 286 ? 35.853 34.425 -29.010 1.00 50.22 286 SER A O 1
ATOM 2038 N N . PRO A 1 287 ? 35.838 33.631 -26.895 1.00 49.12 287 PRO A N 1
ATOM 2039 C CA . PRO A 1 287 ? 37.303 33.625 -26.727 1.00 49.12 287 PRO A CA 1
ATOM 2040 C C . PRO A 1 287 ? 38.086 32.745 -27.716 1.00 49.12 287 PRO A C 1
ATOM 2042 O O . PRO A 1 287 ? 39.302 32.899 -27.854 1.00 49.12 287 PRO A O 1
ATOM 2045 N N . ARG A 1 288 ? 37.394 31.851 -28.446 1.00 42.75 288 ARG A N 1
ATOM 2046 C CA . ARG A 1 288 ? 37.890 30.787 -29.355 1.00 42.75 288 ARG A CA 1
ATOM 2047 C C . ARG A 1 288 ? 38.701 31.279 -30.591 1.00 42.75 288 ARG A C 1
ATOM 2049 O O . ARG A 1 288 ? 38.574 30.729 -31.692 1.00 42.75 288 ARG A O 1
ATOM 2056 N N . ARG A 1 289 ? 39.511 32.351 -30.489 1.00 41.56 289 ARG A N 1
ATOM 2057 C CA . ARG A 1 289 ? 40.283 32.959 -31.604 1.00 41.56 289 ARG A CA 1
ATOM 2058 C C . ARG A 1 289 ? 41.704 33.459 -31.328 1.00 41.56 289 ARG A C 1
ATOM 2060 O O . ARG A 1 289 ? 42.411 33.635 -32.325 1.00 41.56 289 ARG A O 1
ATOM 2067 N N . ASP A 1 290 ? 42.135 33.674 -30.086 1.00 50.91 290 ASP A N 1
ATOM 2068 C CA . ASP A 1 290 ? 43.526 34.068 -29.786 1.00 50.91 290 ASP A CA 1
ATOM 2069 C C . ASP A 1 290 ? 44.168 33.105 -28.768 1.00 50.91 290 ASP A C 1
ATOM 2071 O O . ASP A 1 290 ? 44.631 33.517 -27.721 1.00 50.91 290 ASP A O 1
ATOM 2075 N N . ASP A 1 291 ? 44.217 31.815 -29.122 1.00 49.16 291 ASP A N 1
ATOM 2076 C CA . ASP A 1 291 ? 45.249 30.870 -28.660 1.00 49.16 291 ASP A CA 1
ATOM 2077 C C . ASP A 1 291 ? 46.533 31.157 -29.464 1.00 49.16 291 ASP A C 1
ATOM 2079 O O . ASP A 1 291 ? 46.569 31.065 -30.709 1.00 49.16 291 ASP A O 1
ATOM 2083 N N . ARG A 1 292 ? 47.580 31.602 -28.760 1.00 46.97 292 ARG A N 1
ATOM 2084 C CA . ARG A 1 292 ? 48.737 32.252 -29.383 1.00 46.97 292 ARG A CA 1
ATOM 2085 C C . ARG A 1 292 ? 49.905 31.325 -29.718 1.00 46.97 292 ARG A C 1
ATOM 2087 O O . ARG A 1 292 ? 50.715 31.714 -30.577 1.00 46.97 292 ARG A O 1
ATOM 2094 N N . ASP A 1 293 ? 50.008 30.134 -29.123 1.00 45.06 293 ASP A N 1
ATOM 2095 C CA . ASP A 1 293 ? 51.077 29.166 -29.441 1.00 45.06 293 ASP A CA 1
ATOM 2096 C C . ASP A 1 293 ? 50.633 27.728 -29.797 1.00 45.06 293 ASP A C 1
ATOM 2098 O O . ASP A 1 293 ? 51.398 27.039 -30.489 1.00 45.06 293 ASP A O 1
ATOM 2102 N N . ARG A 1 294 ? 49.340 27.421 -29.603 1.00 47.66 294 ARG A N 1
ATOM 2103 C CA . ARG A 1 294 ? 48.558 26.305 -30.169 1.00 47.66 294 ARG A CA 1
ATOM 2104 C C . ARG A 1 294 ? 48.640 24.969 -29.455 1.00 47.66 294 ARG A C 1
ATOM 2106 O O . ARG A 1 294 ? 48.821 23.937 -30.109 1.00 47.66 294 ARG A O 1
ATOM 2113 N N . ASP A 1 295 ? 48.431 24.999 -28.144 1.00 48.16 295 ASP A N 1
ATOM 2114 C CA . ASP A 1 295 ? 48.163 23.815 -27.321 1.00 48.16 295 ASP A CA 1
ATOM 2115 C C . ASP A 1 295 ? 46.680 23.624 -26.924 1.00 48.16 295 ASP A C 1
ATOM 2117 O O . ASP A 1 295 ? 46.356 22.589 -26.343 1.00 48.16 295 ASP A O 1
ATOM 2121 N N . ARG A 1 296 ? 45.788 24.530 -27.370 1.00 41.84 296 ARG A N 1
ATOM 2122 C CA . ARG A 1 296 ? 44.322 24.574 -27.154 1.00 41.84 296 ARG A CA 1
ATOM 2123 C C . ARG A 1 296 ? 43.825 25.161 -25.824 1.00 41.84 296 ARG A C 1
ATOM 2125 O O . ARG A 1 296 ? 42.623 25.095 -25.581 1.00 41.84 296 ARG A O 1
ATOM 2132 N N . ILE A 1 297 ? 44.666 25.795 -25.007 1.00 43.50 297 ILE A N 1
ATOM 2133 C CA . ILE A 1 297 ? 44.176 26.615 -23.881 1.00 43.50 297 ILE A CA 1
ATOM 2134 C C . ILE A 1 297 ? 44.031 28.084 -24.348 1.00 43.50 297 ILE A C 1
ATOM 2136 O O . ILE A 1 297 ? 44.950 28.603 -24.985 1.00 43.50 297 ILE A O 1
ATOM 2140 N N . PRO A 1 298 ? 42.902 28.784 -24.095 1.00 51.00 298 PRO A N 1
ATOM 2141 C CA . PRO A 1 298 ? 42.765 30.203 -24.442 1.00 51.00 298 PRO A CA 1
ATOM 2142 C C . PRO A 1 298 ? 43.752 31.096 -23.672 1.00 51.00 298 PRO A C 1
ATOM 2144 O O . PRO A 1 298 ? 44.009 30.858 -22.495 1.00 51.00 298 PRO A O 1
ATOM 2147 N N . ASP A 1 299 ? 44.252 32.171 -24.299 1.00 51.28 299 ASP A N 1
ATOM 2148 C CA . ASP A 1 299 ? 45.278 33.059 -23.712 1.00 51.28 299 ASP A CA 1
ATOM 2149 C C . ASP A 1 299 ? 44.887 33.707 -22.358 1.00 51.28 299 ASP A C 1
ATOM 2151 O O . ASP A 1 299 ? 45.791 34.144 -21.652 1.00 51.28 299 ASP A O 1
ATOM 2155 N N . ALA A 1 300 ? 43.593 33.774 -22.005 1.00 46.09 300 ALA A N 1
ATOM 2156 C CA . ALA A 1 300 ? 43.088 34.284 -20.717 1.00 46.09 300 ALA A CA 1
ATOM 2157 C C . ALA A 1 300 ? 43.094 33.231 -19.584 1.00 46.09 300 ALA A C 1
ATOM 2159 O O . ALA A 1 300 ? 42.992 33.575 -18.412 1.00 46.09 300 ALA A O 1
ATOM 2160 N N . TYR A 1 301 ? 43.236 31.942 -19.922 1.00 52.97 301 TYR A N 1
ATOM 2161 C CA . TYR A 1 301 ? 43.198 30.828 -18.965 1.00 52.97 301 TYR A CA 1
ATOM 2162 C C . TYR A 1 301 ? 44.490 29.967 -18.978 1.00 52.97 301 TYR A C 1
ATOM 2164 O O . TYR A 1 301 ? 44.637 29.063 -18.151 1.00 52.97 301 TYR A O 1
ATOM 2172 N N . ASP A 1 302 ? 45.466 30.248 -19.863 1.00 50.06 302 ASP A N 1
ATOM 2173 C CA . ASP A 1 302 ? 46.832 29.688 -19.789 1.00 50.06 302 ASP A CA 1
ATOM 2174 C C . ASP A 1 302 ? 47.766 30.511 -18.883 1.00 50.06 302 ASP A C 1
ATOM 2176 O O . ASP A 1 302 ? 47.694 31.733 -18.771 1.00 50.06 302 ASP A O 1
ATOM 2180 N N . ARG A 1 303 ? 48.733 29.823 -18.267 1.00 42.50 303 ARG A N 1
ATOM 2181 C CA . ARG A 1 303 ? 49.688 30.398 -17.322 1.00 42.50 303 ARG A CA 1
ATOM 2182 C C . ARG A 1 303 ? 51.169 30.139 -17.644 1.00 42.50 303 ARG A C 1
ATOM 2184 O O . ARG A 1 303 ? 51.994 30.336 -16.735 1.00 42.50 303 ARG A O 1
ATOM 2191 N N . ASP A 1 304 ? 51.542 29.681 -18.850 1.00 46.81 304 ASP A N 1
ATOM 2192 C CA . ASP A 1 304 ? 52.889 29.134 -19.124 1.00 46.81 304 ASP A CA 1
ATOM 2193 C C . ASP A 1 304 ? 53.707 29.737 -20.311 1.00 46.81 304 ASP A C 1
ATOM 2195 O O . ASP A 1 304 ? 54.842 29.272 -20.501 1.00 46.81 304 ASP A O 1
ATOM 2199 N N . ASP A 1 305 ? 53.312 30.831 -21.017 1.00 49.34 305 ASP A N 1
ATOM 2200 C CA . ASP A 1 305 ? 54.241 31.537 -21.964 1.00 49.34 305 ASP A CA 1
ATOM 2201 C C . ASP A 1 305 ? 55.476 32.150 -21.265 1.00 49.34 305 ASP A C 1
ATOM 2203 O O . ASP A 1 305 ? 55.614 33.341 -20.945 1.00 49.34 305 ASP A O 1
ATOM 2207 N N . ALA A 1 306 ? 56.488 31.298 -21.138 1.00 35.69 306 ALA A N 1
ATOM 2208 C CA . ALA A 1 306 ? 57.837 31.623 -20.723 1.00 35.69 306 ALA A CA 1
ATOM 2209 C C . ALA A 1 306 ? 58.894 31.316 -21.808 1.00 35.69 306 ALA A C 1
ATOM 2211 O O . ALA A 1 306 ? 60.095 31.237 -21.485 1.00 35.69 306 ALA A O 1
ATOM 2212 N N . ARG A 1 307 ? 58.488 31.341 -23.095 1.00 37.19 307 ARG A N 1
ATOM 2213 C CA . ARG A 1 307 ? 59.305 31.358 -24.340 1.00 37.19 307 ARG A CA 1
ATOM 2214 C C . ARG A 1 307 ? 59.773 30.018 -24.952 1.00 37.19 307 ARG A C 1
ATOM 2216 O O . ARG A 1 307 ? 60.949 29.652 -24.833 1.00 37.19 307 ARG A O 1
ATOM 2223 N N . GLY A 1 308 ? 58.938 29.453 -25.822 1.00 46.22 308 GLY A N 1
ATOM 2224 C CA . GLY A 1 308 ? 59.275 29.024 -27.195 1.00 46.22 308 GLY A CA 1
ATOM 2225 C C . GLY A 1 308 ? 60.547 28.197 -27.495 1.00 46.22 308 GLY A C 1
ATOM 2226 O O . GLY A 1 308 ? 61.665 28.717 -27.612 1.00 46.22 308 GLY A O 1
ATOM 2227 N N . GLN A 1 309 ? 60.328 26.917 -27.797 1.00 43.94 309 GLN A N 1
ATOM 2228 C CA . GLN A 1 309 ? 61.004 26.035 -28.776 1.00 43.94 309 GLN A CA 1
ATOM 2229 C C . GLN A 1 309 ? 60.001 24.886 -28.992 1.00 43.94 309 GLN A C 1
ATOM 2231 O O . GLN A 1 309 ? 59.539 24.343 -28.004 1.00 43.94 309 GLN A O 1
ATOM 2236 N N . HIS A 1 310 ? 59.556 24.544 -30.202 1.00 43.22 310 HIS A N 1
ATOM 2237 C CA . HIS A 1 310 ? 60.256 23.666 -31.157 1.00 43.22 310 HIS A CA 1
ATOM 2238 C C . HIS A 1 310 ? 59.728 23.883 -32.606 1.00 43.22 310 HIS A C 1
ATOM 2240 O O . HIS A 1 310 ? 59.076 24.887 -32.876 1.00 43.22 310 HIS A O 1
ATOM 2246 N N . GLY A 1 311 ? 60.077 23.016 -33.570 1.00 47.16 311 GLY A N 1
ATOM 2247 C CA . GLY A 1 311 ? 59.487 23.017 -34.922 1.00 47.16 311 GLY A CA 1
ATOM 2248 C C . GLY A 1 311 ? 60.430 22.563 -36.045 1.00 47.16 311 GLY A C 1
ATOM 2249 O O . GLY A 1 311 ? 61.626 22.875 -36.026 1.00 47.16 311 GLY A O 1
ATOM 2250 N N . GLY A 1 312 ? 59.876 21.866 -37.045 1.00 51.50 312 GLY A N 1
ATOM 2251 C CA . GLY A 1 312 ? 60.610 21.294 -38.190 1.00 51.50 312 GLY A CA 1
ATOM 2252 C C . GLY A 1 312 ? 60.574 19.764 -38.274 1.00 51.50 312 GLY A C 1
ATOM 2253 O O . GLY A 1 312 ? 61.536 19.175 -38.752 1.00 51.50 312 GLY A O 1
ATOM 2254 N N . ASP A 1 313 ? 59.498 19.183 -37.758 1.00 51.03 313 ASP A N 1
ATOM 2255 C CA . ASP A 1 313 ? 59.062 17.785 -37.777 1.00 51.03 313 ASP A CA 1
ATOM 2256 C C . ASP A 1 313 ? 57.539 17.908 -38.025 1.00 51.03 313 ASP A C 1
ATOM 2258 O O . ASP A 1 313 ? 56.949 18.846 -37.471 1.00 51.03 313 ASP A O 1
ATOM 2262 N N . SER A 1 314 ? 56.938 17.174 -38.969 1.00 44.91 314 SER A N 1
ATOM 2263 C CA . SER A 1 314 ? 55.579 17.497 -39.491 1.00 44.91 314 SER A CA 1
ATOM 2264 C C . SER A 1 314 ? 54.555 16.370 -39.405 1.00 44.91 314 SER A C 1
ATOM 2266 O O . SER A 1 314 ? 53.366 16.645 -39.525 1.00 44.91 314 SER A O 1
ATOM 2268 N N . ASP A 1 315 ? 55.025 15.155 -39.175 1.00 47.12 315 ASP A N 1
ATOM 2269 C CA . ASP A 1 315 ? 54.289 13.912 -38.941 1.00 47.12 315 ASP A CA 1
ATOM 2270 C C . ASP A 1 315 ? 54.708 13.263 -37.606 1.00 47.12 315 ASP A C 1
ATOM 2272 O O . ASP A 1 315 ? 53.955 12.471 -37.053 1.00 47.12 315 ASP A O 1
ATOM 2276 N N . GLY A 1 316 ? 55.849 13.656 -37.021 1.00 46.34 316 GLY A N 1
ATOM 2277 C CA . GLY A 1 316 ? 56.184 13.371 -35.621 1.00 46.34 316 GLY A CA 1
ATOM 2278 C C . GLY A 1 316 ? 57.000 12.099 -35.379 1.00 46.34 316 GLY A C 1
ATOM 2279 O O . GLY A 1 316 ? 57.364 11.838 -34.232 1.00 46.34 316 GLY A O 1
ATOM 2280 N N . ASP A 1 317 ? 57.362 11.346 -36.424 1.00 49.75 317 ASP A N 1
ATOM 2281 C CA . ASP A 1 317 ? 58.131 10.090 -36.309 1.00 49.75 317 ASP A CA 1
ATOM 2282 C C . ASP A 1 317 ? 59.594 10.292 -35.834 1.00 49.75 317 ASP A C 1
ATOM 2284 O O . ASP A 1 317 ? 60.304 9.340 -35.490 1.00 49.75 317 ASP A O 1
ATOM 2288 N N . GLY A 1 318 ? 60.064 11.546 -35.795 1.00 45.59 318 GLY A N 1
ATOM 2289 C CA . GLY A 1 318 ? 61.416 11.936 -35.393 1.00 45.59 318 GLY A CA 1
ATOM 2290 C C . GLY A 1 318 ? 62.441 12.013 -36.537 1.00 45.59 318 GLY A C 1
ATOM 2291 O O . GLY A 1 318 ? 63.633 12.258 -36.278 1.00 45.59 318 GLY A O 1
ATOM 2292 N N . LEU A 1 319 ? 62.029 11.827 -37.796 1.00 42.97 319 LEU A N 1
ATOM 2293 C CA . LEU A 1 319 ? 62.862 11.862 -39.001 1.00 42.97 319 LEU A CA 1
ATOM 2294 C C . LEU A 1 319 ? 62.605 13.097 -39.880 1.00 42.97 319 LEU A C 1
ATOM 2296 O O . LEU A 1 319 ? 62.231 12.960 -41.039 1.00 42.97 319 LEU A O 1
ATOM 2300 N N . LEU A 1 320 ? 62.979 14.288 -39.385 1.00 47.66 320 LEU A N 1
ATOM 2301 C CA . LEU A 1 320 ? 63.084 15.564 -40.136 1.00 47.66 320 LEU A CA 1
ATOM 2302 C C . LEU A 1 320 ? 63.006 15.401 -41.677 1.00 47.66 320 LEU A C 1
ATOM 2304 O O . LEU A 1 320 ? 63.984 14.951 -42.297 1.00 47.66 320 LEU A O 1
ATOM 2308 N N . ASP A 1 321 ? 61.913 15.865 -42.291 1.00 47.94 321 ASP A N 1
ATOM 2309 C CA . ASP A 1 321 ? 61.439 15.653 -43.681 1.00 47.94 321 ASP A CA 1
ATOM 2310 C C . ASP A 1 321 ? 62.476 15.907 -44.810 1.00 47.94 321 ASP A C 1
ATOM 2312 O O . ASP A 1 321 ? 62.355 15.479 -45.964 1.00 47.94 321 ASP A O 1
ATOM 2316 N N . VAL A 1 322 ? 63.602 16.537 -44.471 1.00 40.16 322 VAL A N 1
ATOM 2317 C CA . VAL A 1 322 ? 64.801 16.647 -45.315 1.00 40.16 322 VAL A CA 1
ATOM 2318 C C . VAL A 1 322 ? 65.534 15.311 -45.567 1.00 40.16 322 VAL A C 1
ATOM 2320 O O . VAL A 1 322 ? 66.378 15.256 -46.471 1.00 40.16 322 VAL A O 1
ATOM 2323 N N . PHE A 1 323 ? 65.288 14.256 -44.779 1.00 43.75 323 PHE A N 1
ATOM 2324 C CA . PHE A 1 323 ? 66.020 12.983 -44.877 1.00 43.75 323 PHE A CA 1
ATOM 2325 C C . PHE A 1 323 ? 65.393 11.944 -45.805 1.00 43.75 323 PHE A C 1
ATOM 2327 O O . PHE A 1 323 ? 66.147 11.200 -46.444 1.00 43.75 323 PHE A O 1
ATOM 2334 N N . GLU A 1 324 ? 64.071 11.925 -45.929 1.00 49.09 324 GLU A N 1
ATOM 2335 C CA . GLU A 1 324 ? 63.337 10.979 -46.774 1.00 49.09 324 GLU A CA 1
ATOM 2336 C C . GLU A 1 324 ? 63.506 11.264 -48.271 1.00 49.09 324 GLU A C 1
ATOM 2338 O O . GLU A 1 324 ? 63.728 10.370 -49.094 1.00 49.09 324 GLU A O 1
ATOM 2343 N N . CYS A 1 325 ? 63.462 12.549 -48.634 1.00 47.22 325 CYS A N 1
ATOM 2344 C CA . CYS A 1 325 ? 63.521 13.029 -50.011 1.00 47.22 325 CYS A CA 1
ATOM 2345 C C . CYS A 1 325 ? 64.927 12.880 -50.636 1.00 47.22 325 CYS A C 1
ATOM 2347 O O . CYS A 1 325 ? 65.646 13.861 -50.867 1.00 47.22 325 CYS A O 1
ATOM 2349 N N . TRP A 1 326 ? 65.328 11.647 -50.974 1.00 38.00 326 TRP A N 1
ATOM 2350 C CA . TRP A 1 326 ? 66.624 11.330 -51.597 1.00 38.00 326 TRP A CA 1
ATOM 2351 C C . TRP A 1 326 ? 66.766 11.832 -53.049 1.00 38.00 326 TRP A C 1
ATOM 2353 O O . TRP A 1 326 ? 66.727 11.088 -54.030 1.00 38.00 326 TRP A O 1
ATOM 2363 N N . ASP A 1 327 ? 67.110 13.119 -53.134 1.00 35.06 327 ASP A N 1
ATOM 2364 C CA . ASP A 1 327 ? 67.886 13.761 -54.202 1.00 35.06 327 ASP A CA 1
ATOM 2365 C C . ASP A 1 327 ? 67.153 13.998 -55.546 1.00 35.06 327 ASP A C 1
ATOM 2367 O O . ASP A 1 327 ? 67.702 13.704 -56.610 1.00 35.06 327 ASP A O 1
ATOM 2371 N N . TRP A 1 328 ? 65.953 14.613 -55.507 1.00 35.38 328 TRP A N 1
ATOM 2372 C CA . TRP A 1 328 ? 65.598 15.847 -56.266 1.00 35.38 328 TRP A CA 1
ATOM 2373 C C . TRP A 1 328 ? 64.145 16.328 -56.039 1.00 35.38 328 TRP A C 1
ATOM 2375 O O . TRP A 1 328 ? 63.219 15.531 -55.987 1.00 35.38 328 TRP A O 1
ATOM 2385 N N . TRP A 1 329 ? 63.938 17.655 -56.033 1.00 34.59 329 TRP A N 1
ATOM 2386 C CA . TRP A 1 329 ? 62.615 18.301 -55.948 1.00 34.59 329 TRP A CA 1
ATOM 2387 C C . TRP A 1 329 ? 62.058 18.731 -57.327 1.00 34.59 329 TRP A C 1
ATOM 2389 O O . TRP A 1 329 ? 62.817 19.304 -58.125 1.00 34.59 329 TRP A O 1
ATOM 2399 N N . PRO A 1 330 ? 60.741 18.595 -57.596 1.00 44.44 330 PRO A N 1
ATOM 2400 C CA . PRO A 1 330 ? 59.736 17.888 -56.794 1.00 44.44 330 PRO A CA 1
ATOM 2401 C C . PRO A 1 330 ? 59.737 16.374 -57.061 1.00 44.44 330 PRO A C 1
ATOM 2403 O O . PRO A 1 330 ? 60.202 15.921 -58.113 1.00 44.44 330 PRO A O 1
ATOM 2406 N N . CYS A 1 331 ? 59.183 15.618 -56.115 1.00 44.16 331 CYS A N 1
ATOM 2407 C CA . CYS A 1 331 ? 59.131 14.156 -56.133 1.00 44.16 331 CYS A CA 1
ATOM 2408 C C . CYS A 1 331 ? 58.142 13.611 -57.194 1.00 44.16 331 CYS A C 1
ATOM 2410 O O . CYS A 1 331 ? 57.236 14.335 -57.620 1.00 44.16 331 CYS A O 1
ATOM 2412 N N . PRO A 1 332 ? 58.303 12.362 -57.679 1.00 42.44 332 PRO A N 1
ATOM 2413 C CA . PRO A 1 332 ? 57.427 11.786 -58.698 1.00 42.44 332 PRO A CA 1
ATOM 2414 C C . PRO A 1 332 ? 56.205 11.103 -58.069 1.00 42.44 332 PRO A C 1
ATOM 2416 O O . PRO A 1 332 ? 56.373 10.153 -57.320 1.00 42.44 332 PRO A O 1
ATOM 2419 N N . GLN A 1 333 ? 54.996 11.515 -58.454 1.00 51.03 333 GLN A N 1
ATOM 2420 C CA . GLN A 1 333 ? 53.747 10.822 -58.107 1.00 51.03 333 GLN A CA 1
ATOM 2421 C C . GLN A 1 333 ? 53.632 9.509 -58.903 1.00 51.03 333 GLN A C 1
ATOM 2423 O O . GLN A 1 333 ? 53.687 9.549 -60.141 1.00 51.03 333 GLN A O 1
ATOM 2428 N N . LEU A 1 334 ? 53.469 8.360 -58.234 1.00 43.41 334 LEU A N 1
ATOM 2429 C CA . LEU A 1 334 ? 53.256 7.071 -58.912 1.00 43.41 334 LEU A CA 1
ATOM 2430 C C . LEU A 1 334 ? 51.785 6.786 -59.242 1.00 43.41 334 LEU A C 1
ATOM 2432 O O . LEU A 1 334 ? 51.522 6.207 -60.301 1.00 43.41 334 LEU A O 1
ATOM 2436 N N . LEU A 1 335 ? 50.850 7.213 -58.388 1.00 46.19 335 LEU A N 1
ATOM 2437 C CA . LEU A 1 335 ? 49.407 6.998 -58.571 1.00 46.19 335 LEU A CA 1
ATOM 2438 C C . LEU A 1 335 ? 48.713 8.178 -59.278 1.00 46.19 335 LEU A C 1
ATOM 2440 O O . LEU A 1 335 ? 47.920 7.955 -60.194 1.00 46.19 335 LEU A O 1
ATOM 2444 N N . GLY A 1 336 ? 49.096 9.425 -58.974 1.00 39.28 336 GLY A N 1
ATOM 2445 C CA . GLY A 1 336 ? 48.598 10.621 -59.683 1.00 39.28 336 GLY A CA 1
ATOM 2446 C C . GLY A 1 336 ? 47.235 11.133 -59.194 1.00 39.28 336 GLY A C 1
ATOM 2447 O O . GLY A 1 336 ? 46.602 11.939 -59.874 1.00 39.28 336 GLY A O 1
ATOM 2448 N N . ASP A 1 337 ? 46.848 10.646 -58.023 1.00 48.69 337 ASP A N 1
ATOM 2449 C CA . ASP A 1 337 ? 45.866 11.132 -57.051 1.00 48.69 337 ASP A CA 1
ATOM 2450 C C . ASP A 1 337 ? 46.110 12.600 -56.645 1.00 48.69 337 ASP A C 1
ATOM 2452 O O . ASP A 1 337 ? 45.253 13.460 -56.848 1.00 48.69 337 ASP A O 1
ATOM 2456 N N . GLY A 1 338 ? 47.306 12.906 -56.140 1.00 41.31 338 GLY A N 1
ATOM 2457 C CA . GLY A 1 338 ? 47.687 14.237 -55.659 1.00 41.31 338 GLY A CA 1
ATOM 2458 C C . GLY A 1 338 ? 48.651 14.183 -54.477 1.00 41.31 338 GLY A C 1
ATOM 2459 O O . GLY A 1 338 ? 49.579 14.995 -54.425 1.00 41.31 338 GLY A O 1
ATOM 2460 N N . VAL A 1 339 ? 48.473 13.187 -53.607 1.00 42.78 339 VAL A N 1
ATOM 2461 C CA . VAL A 1 339 ? 49.286 12.923 -52.413 1.00 42.78 339 VAL A CA 1
ATOM 2462 C C . VAL A 1 339 ? 50.666 12.366 -52.817 1.00 42.78 339 VAL A C 1
ATOM 2464 O O . VAL A 1 339 ? 50.753 11.530 -53.721 1.00 42.78 339 VAL A O 1
ATOM 2467 N N . PRO A 1 340 ? 51.781 12.849 -52.239 1.00 42.75 340 PRO A N 1
ATOM 2468 C CA . PRO A 1 340 ? 53.101 12.255 -52.449 1.00 42.75 340 PRO A CA 1
ATOM 2469 C C . PRO A 1 340 ? 53.260 10.915 -51.720 1.00 42.75 340 PRO A C 1
ATOM 2471 O O . PRO A 1 340 ? 52.824 10.777 -50.588 1.00 42.75 340 PRO A O 1
ATOM 2474 N N . ASP A 1 341 ? 54.003 9.971 -52.302 1.00 43.62 341 ASP A N 1
ATOM 2475 C CA . ASP A 1 341 ? 54.243 8.635 -51.718 1.00 43.62 341 ASP A CA 1
ATOM 2476 C C . ASP A 1 341 ? 55.171 8.622 -50.467 1.00 43.62 341 ASP A C 1
ATOM 2478 O O . ASP A 1 341 ? 55.741 7.582 -50.155 1.00 43.62 341 ASP A O 1
ATOM 2482 N N . TYR A 1 342 ? 55.368 9.767 -49.795 1.00 42.47 342 TYR A N 1
ATOM 2483 C CA . TYR A 1 342 ? 55.938 9.862 -48.436 1.00 42.47 342 TYR A CA 1
ATOM 2484 C C . TYR A 1 342 ? 54.855 10.102 -47.364 1.00 42.47 342 TYR A C 1
ATOM 2486 O O . TYR A 1 342 ? 55.144 10.023 -46.185 1.00 42.47 342 TYR A O 1
ATOM 2494 N N . ALA A 1 343 ? 53.607 10.366 -47.769 1.00 41.34 343 ALA A N 1
ATOM 2495 C CA . ALA A 1 343 ? 52.452 10.516 -46.888 1.00 41.34 343 ALA A CA 1
ATOM 2496 C C . ALA A 1 343 ? 51.438 9.406 -47.214 1.00 41.34 343 ALA A C 1
ATOM 2498 O O . ALA A 1 343 ? 50.481 9.620 -47.961 1.00 41.34 343 ALA A O 1
ATOM 2499 N N . ARG A 1 344 ? 51.742 8.186 -46.761 1.00 50.44 344 ARG A N 1
ATOM 2500 C CA . ARG A 1 344 ? 50.863 7.008 -46.815 1.00 50.44 344 ARG A CA 1
ATOM 2501 C C . ARG A 1 344 ? 51.313 6.017 -45.738 1.00 50.44 344 ARG A C 1
ATOM 2503 O O . ARG A 1 344 ? 52.419 5.482 -45.851 1.00 50.44 344 ARG A O 1
ATOM 2510 N N . ALA A 1 345 ? 50.481 5.831 -44.718 1.00 47.94 345 ALA A N 1
ATOM 2511 C CA . ALA A 1 345 ? 50.686 4.872 -43.639 1.00 47.94 345 ALA A CA 1
ATOM 2512 C C . ALA A 1 345 ? 50.349 3.432 -44.093 1.00 47.94 345 ALA A C 1
ATOM 2514 O O . ALA A 1 345 ? 50.173 3.161 -45.288 1.00 47.94 345 ALA A O 1
ATOM 2515 N N . ASN A 1 346 ? 50.323 2.504 -43.135 1.00 57.75 346 ASN A N 1
ATOM 2516 C CA . ASN A 1 346 ? 49.458 1.326 -43.218 1.00 57.75 346 ASN A CA 1
ATOM 2517 C C . ASN A 1 346 ? 48.090 1.784 -42.675 1.00 57.75 346 ASN A C 1
ATOM 2519 O O . ASN A 1 346 ? 48.094 2.615 -41.782 1.00 57.75 346 ASN A O 1
ATOM 2523 N N . ASP A 1 347 ? 46.998 1.367 -43.302 1.00 62.91 347 ASP A N 1
ATOM 2524 C CA . ASP A 1 347 ? 45.688 2.046 -43.339 1.00 62.91 347 ASP A CA 1
ATOM 2525 C C . ASP A 1 347 ? 44.692 0.916 -43.677 1.00 62.91 347 ASP A C 1
ATOM 2527 O O . ASP A 1 347 ? 44.942 0.174 -44.647 1.00 62.91 347 ASP A O 1
ATOM 2531 N N . GLY A 1 348 ? 43.749 0.633 -42.767 1.00 66.00 348 GLY A N 1
ATOM 2532 C CA . GLY A 1 348 ? 43.229 -0.724 -42.524 1.00 66.00 348 GLY A CA 1
ATOM 2533 C C . GLY A 1 348 ? 41.716 -0.848 -42.684 1.00 66.00 348 GLY A C 1
ATOM 2534 O O . GLY A 1 348 ? 41.252 -1.591 -43.555 1.00 66.00 348 GLY A O 1
ATOM 2535 N N . ASP A 1 349 ? 41.009 -0.077 -41.869 1.00 65.31 349 ASP A N 1
ATOM 2536 C CA . ASP A 1 349 ? 39.664 0.477 -42.049 1.00 65.31 349 ASP A CA 1
ATOM 2537 C C . ASP A 1 349 ? 39.482 1.124 -43.447 1.00 65.31 349 ASP A C 1
ATOM 2539 O O . ASP A 1 349 ? 38.630 0.701 -44.241 1.00 65.31 349 ASP A O 1
ATOM 2543 N N . GLY A 1 350 ? 40.358 2.068 -43.820 1.00 67.06 350 GLY A N 1
ATOM 2544 C CA . GLY A 1 350 ? 40.355 2.771 -45.103 1.00 67.06 350 GLY A CA 1
ATOM 2545 C C . GLY A 1 350 ? 40.013 4.270 -45.086 1.00 67.06 350 GLY A C 1
ATOM 2546 O O . GLY A 1 350 ? 39.753 4.805 -46.177 1.00 67.06 350 GLY A O 1
ATOM 2547 N N . ASP A 1 351 ? 39.977 4.954 -43.938 1.00 66.88 351 ASP A N 1
ATOM 2548 C CA . ASP A 1 351 ? 39.609 6.373 -43.818 1.00 66.88 351 ASP A CA 1
ATOM 2549 C C . ASP A 1 351 ? 40.650 7.330 -44.441 1.00 66.88 351 ASP A C 1
ATOM 2551 O O . ASP A 1 351 ? 40.304 8.292 -45.150 1.00 66.88 351 ASP A O 1
ATOM 2555 N N . GLY A 1 352 ? 41.937 7.022 -44.250 1.00 63.53 352 GLY A N 1
ATOM 2556 C CA . GLY A 1 352 ? 43.092 7.816 -44.669 1.00 63.53 352 GLY A CA 1
ATOM 2557 C C . GLY A 1 352 ? 44.025 8.336 -43.557 1.00 63.53 352 GLY A C 1
ATOM 2558 O O . GLY A 1 352 ? 44.934 9.111 -43.896 1.00 63.53 352 GLY A O 1
ATOM 2559 N N . VAL A 1 353 ? 43.841 7.935 -42.295 1.00 64.88 353 VAL A N 1
ATOM 2560 C CA . VAL A 1 353 ? 44.787 8.039 -41.168 1.00 64.88 353 VAL A CA 1
ATOM 2561 C C . VAL A 1 353 ? 45.710 6.805 -41.199 1.00 64.88 353 VAL A C 1
ATOM 2563 O O . VAL A 1 353 ? 46.630 6.782 -42.033 1.00 64.88 353 VAL A O 1
ATOM 2566 N N . GLY A 1 354 ? 45.489 5.793 -40.355 1.00 63.50 354 GLY A N 1
ATOM 2567 C CA . GLY A 1 354 ? 46.043 4.444 -40.454 1.00 63.50 354 GLY A CA 1
ATOM 2568 C C . GLY A 1 354 ? 46.973 3.953 -39.323 1.00 63.50 354 GLY A C 1
ATOM 2569 O O . GLY A 1 354 ? 48.018 4.563 -39.041 1.00 63.50 354 GLY A O 1
ATOM 2570 N N . ASP A 1 355 ? 46.623 2.770 -38.781 1.00 64.06 355 ASP A N 1
ATOM 2571 C CA . ASP A 1 355 ? 47.328 1.711 -37.999 1.00 64.06 355 ASP A CA 1
ATOM 2572 C C . ASP A 1 355 ? 48.349 2.054 -36.880 1.00 64.06 355 ASP A C 1
ATOM 2574 O O . ASP A 1 355 ? 48.775 1.167 -36.140 1.00 64.06 355 ASP A O 1
ATOM 2578 N N . ARG A 1 356 ? 48.918 3.260 -36.849 1.00 61.69 356 ARG A N 1
ATOM 2579 C CA . ARG A 1 356 ? 50.087 3.639 -36.017 1.00 61.69 356 ARG A CA 1
ATOM 2580 C C . ARG A 1 356 ? 50.099 5.101 -35.591 1.00 61.69 356 ARG A C 1
ATOM 2582 O O . ARG A 1 356 ? 50.821 5.460 -34.665 1.00 61.69 356 ARG A O 1
ATOM 2589 N N . GLY A 1 357 ? 49.413 5.951 -36.349 1.00 61.41 357 GLY A N 1
ATOM 2590 C CA . GLY A 1 357 ? 48.973 7.274 -35.900 1.00 61.41 357 GLY A CA 1
ATOM 2591 C C . GLY A 1 357 ? 47.462 7.310 -35.691 1.00 61.41 357 GLY A C 1
ATOM 2592 O O . GLY A 1 357 ? 46.904 8.395 -35.549 1.00 61.41 357 GLY A O 1
ATOM 2593 N N . ASP A 1 358 ? 46.846 6.132 -35.735 1.00 65.62 358 ASP A N 1
ATOM 2594 C CA . ASP A 1 358 ? 45.448 5.916 -35.443 1.00 65.62 358 ASP A CA 1
ATOM 2595 C C . ASP A 1 358 ? 45.185 5.888 -33.942 1.00 65.62 358 ASP A C 1
ATOM 2597 O O . ASP A 1 358 ? 46.123 5.866 -33.135 1.00 65.62 358 ASP A O 1
ATOM 2601 N N . ILE A 1 359 ? 43.907 5.916 -33.590 1.00 75.81 359 ILE A N 1
ATOM 2602 C CA . ILE A 1 359 ? 43.451 5.710 -32.216 1.00 75.81 359 ILE A CA 1
ATOM 2603 C C . ILE A 1 359 ? 42.353 4.648 -32.122 1.00 75.81 359 ILE A C 1
ATOM 2605 O O . ILE A 1 359 ? 42.037 4.282 -31.002 1.00 75.81 359 ILE A O 1
ATOM 2609 N N . ASP A 1 360 ? 41.773 4.247 -33.255 1.00 74.62 360 ASP A N 1
ATOM 2610 C CA . ASP A 1 360 ? 40.597 3.392 -33.444 1.00 74.62 360 ASP A CA 1
ATOM 2611 C C . ASP A 1 360 ? 40.867 2.652 -34.769 1.00 74.62 360 ASP A C 1
ATOM 2613 O O . ASP A 1 360 ? 40.498 3.102 -35.854 1.00 74.62 360 ASP A O 1
ATOM 2617 N N . ALA A 1 361 ? 41.742 1.640 -34.710 1.00 78.75 361 ALA A N 1
ATOM 2618 C CA . ALA A 1 361 ? 42.457 1.131 -35.886 1.00 78.75 361 ALA A CA 1
ATOM 2619 C C . ALA A 1 361 ? 41.615 0.275 -36.852 1.00 78.75 361 ALA A C 1
ATOM 2621 O O . ALA A 1 361 ? 42.172 -0.264 -37.832 1.00 78.75 361 ALA A O 1
ATOM 2622 N N . ASP A 1 362 ? 40.312 0.128 -36.591 1.00 76.00 362 ASP A N 1
ATOM 2623 C CA . ASP A 1 362 ? 39.389 -0.521 -37.509 1.00 76.00 362 ASP A CA 1
ATOM 2624 C C . ASP A 1 362 ? 37.943 0.055 -37.608 1.00 76.00 362 ASP A C 1
ATOM 2626 O O . ASP A 1 362 ? 37.163 -0.461 -38.418 1.00 76.00 362 ASP A O 1
ATOM 2630 N N . ASP A 1 363 ? 37.655 1.215 -36.992 1.00 77.94 363 ASP A N 1
ATOM 2631 C CA . ASP A 1 363 ? 36.419 2.028 -37.144 1.00 77.94 363 ASP A CA 1
ATOM 2632 C C . ASP A 1 363 ? 35.153 1.349 -36.576 1.00 77.94 363 ASP A C 1
ATOM 2634 O O . ASP A 1 363 ? 34.059 1.424 -37.150 1.00 77.94 363 ASP A O 1
ATOM 2638 N N . ASP A 1 364 ? 35.302 0.661 -35.439 1.00 75.56 364 ASP A N 1
ATOM 2639 C CA . ASP A 1 364 ? 34.185 0.171 -34.620 1.00 75.56 364 ASP A CA 1
ATOM 2640 C C . ASP A 1 364 ? 33.711 1.223 -33.593 1.00 75.56 364 ASP A C 1
ATOM 2642 O O . ASP A 1 364 ? 32.541 1.228 -33.221 1.00 75.56 364 ASP A O 1
ATOM 2646 N N . GLY A 1 365 ? 34.567 2.184 -33.218 1.00 74.38 365 GLY A N 1
ATOM 2647 C CA . GLY A 1 365 ? 34.290 3.242 -32.240 1.00 74.38 365 GLY A CA 1
ATOM 2648 C C . GLY A 1 365 ? 35.017 3.093 -30.898 1.00 74.38 365 GLY A C 1
ATOM 2649 O O . GLY A 1 365 ? 34.986 4.038 -30.097 1.00 74.38 365 GLY A O 1
ATOM 2650 N N . ILE A 1 366 ? 35.679 1.957 -30.651 1.00 77.94 366 ILE A N 1
ATOM 2651 C CA . ILE A 1 366 ? 36.437 1.631 -29.442 1.00 77.94 366 ILE A CA 1
ATOM 2652 C C . ILE A 1 366 ? 37.937 1.887 -29.699 1.00 77.94 366 ILE A C 1
ATOM 2654 O O . ILE A 1 366 ? 38.565 1.257 -30.538 1.00 77.94 366 ILE A O 1
ATOM 2658 N N . PRO A 1 367 ? 38.579 2.825 -28.978 1.00 79.25 367 PRO A N 1
ATOM 2659 C CA . PRO A 1 367 ? 39.984 3.140 -29.233 1.00 79.25 367 PRO A CA 1
ATOM 2660 C C . PRO A 1 367 ? 40.988 2.064 -28.779 1.00 79.25 367 PRO A C 1
ATOM 2662 O O . PRO A 1 367 ? 40.955 1.756 -27.588 1.00 79.25 367 PRO A O 1
ATOM 2665 N N . ASP A 1 368 ? 41.997 1.713 -29.607 1.00 75.31 368 ASP A N 1
ATOM 2666 C CA . ASP A 1 368 ? 43.086 0.691 -29.480 1.00 75.31 368 ASP A CA 1
ATOM 2667 C C . ASP A 1 368 ? 43.568 0.300 -28.056 1.00 75.31 368 ASP A C 1
ATOM 2669 O O . ASP A 1 368 ? 44.110 -0.784 -27.786 1.00 75.31 368 ASP A O 1
ATOM 2673 N N . ARG A 1 369 ? 43.532 1.266 -27.134 1.00 72.31 369 ARG A N 1
ATOM 2674 C CA . ARG A 1 369 ? 43.929 1.138 -25.721 1.00 72.31 369 ARG A CA 1
ATOM 2675 C C . ARG A 1 369 ? 42.868 0.448 -24.853 1.00 72.31 369 ARG A C 1
ATOM 2677 O O . ARG A 1 369 ? 43.190 0.057 -23.730 1.00 72.31 369 ARG A O 1
ATOM 2684 N N . PHE A 1 370 ? 41.633 0.356 -25.339 1.00 76.00 370 PHE A N 1
ATOM 2685 C CA . PHE A 1 370 ? 40.446 -0.125 -24.640 1.00 76.00 370 PHE A CA 1
ATOM 2686 C C . PHE A 1 370 ? 39.973 -1.506 -25.126 1.00 76.00 370 PHE A C 1
ATOM 2688 O O . PHE A 1 370 ? 39.150 -2.100 -24.439 1.00 76.00 370 PHE A O 1
ATOM 2695 N N . GLU A 1 371 ? 40.575 -2.113 -26.151 1.00 75.62 371 GLU A N 1
ATOM 2696 C CA . GLU A 1 371 ? 40.382 -3.545 -26.472 1.00 75.62 371 GLU A CA 1
ATOM 2697 C C . GLU A 1 371 ? 41.509 -4.433 -25.910 1.00 75.62 371 GLU A C 1
ATOM 2699 O O . GLU A 1 371 ? 41.499 -5.653 -26.059 1.00 75.62 371 GLU A O 1
ATOM 2704 N N . ASN A 1 372 ? 42.492 -3.852 -25.203 1.00 67.88 372 ASN A N 1
ATOM 2705 C CA . ASN A 1 372 ? 43.473 -4.611 -24.419 1.00 67.88 372 ASN A CA 1
ATOM 2706 C C . ASN A 1 372 ? 43.346 -4.328 -22.914 1.00 67.88 372 ASN A C 1
ATOM 2708 O O . ASN A 1 372 ? 43.248 -3.183 -22.466 1.00 67.88 372 ASN A O 1
ATOM 2712 N N . SER A 1 373 ? 43.381 -5.372 -22.085 1.00 59.22 373 SER A N 1
ATOM 2713 C CA . SER A 1 373 ? 43.166 -5.289 -20.628 1.00 59.22 373 SER A CA 1
ATOM 2714 C C . SER A 1 373 ? 44.386 -4.768 -19.835 1.00 59.22 373 SER A C 1
ATOM 2716 O O . SER A 1 373 ? 44.553 -5.056 -18.647 1.00 59.22 373 SER A O 1
ATOM 2718 N N . LEU A 1 374 ? 45.271 -3.984 -20.473 1.00 58.91 374 LEU A N 1
ATOM 2719 C CA . LEU A 1 374 ? 46.501 -3.454 -19.866 1.00 58.91 374 LEU A CA 1
ATOM 2720 C C . LEU A 1 374 ? 46.795 -1.959 -20.112 1.00 58.91 374 LEU A C 1
ATOM 2722 O O . LEU A 1 374 ? 47.765 -1.481 -19.513 1.00 58.91 374 LEU A O 1
ATOM 2726 N N . ASP A 1 375 ? 46.009 -1.231 -20.920 1.00 56.03 375 ASP A N 1
ATOM 2727 C CA . ASP A 1 375 ? 46.291 0.168 -21.327 1.00 56.03 375 ASP A CA 1
ATOM 2728 C C . ASP A 1 375 ? 47.709 0.300 -21.934 1.00 56.03 375 ASP A C 1
ATOM 2730 O O . ASP A 1 375 ? 48.563 1.084 -21.503 1.00 56.03 375 ASP A O 1
ATOM 2734 N N . LEU A 1 376 ? 48.006 -0.578 -22.902 1.00 53.97 376 LEU A N 1
ATOM 2735 C CA . LEU A 1 376 ? 49.291 -0.654 -23.599 1.00 53.97 376 LEU A CA 1
ATOM 2736 C C . LEU A 1 376 ? 49.093 -0.715 -25.115 1.00 53.97 376 LEU A C 1
ATOM 2738 O O . LEU A 1 376 ? 48.680 -1.747 -25.628 1.00 53.97 376 LEU A O 1
ATOM 2742 N N . ASP A 1 377 ? 49.518 0.340 -25.818 1.00 56.75 377 ASP A N 1
ATOM 2743 C CA . ASP A 1 377 ? 49.738 0.354 -27.275 1.00 56.75 377 ASP A CA 1
ATOM 2744 C C . ASP A 1 377 ? 50.463 -0.943 -27.721 1.00 56.75 377 ASP A C 1
ATOM 2746 O O . ASP A 1 377 ? 51.637 -1.152 -27.361 1.00 56.75 377 ASP A O 1
ATOM 2750 N N . PRO A 1 378 ? 49.783 -1.838 -28.471 1.00 56.81 378 PRO A N 1
ATOM 2751 C CA . PRO A 1 378 ? 50.369 -3.092 -28.928 1.00 56.81 378 PRO A CA 1
ATOM 2752 C C . PRO A 1 378 ? 51.304 -2.877 -30.128 1.00 56.81 378 PRO A C 1
ATOM 2754 O O . PRO A 1 378 ? 52.246 -3.651 -30.326 1.00 56.81 378 PRO A O 1
ATOM 2757 N N . MET A 1 379 ? 51.088 -1.821 -30.918 1.00 58.69 379 MET A N 1
ATOM 2758 C CA . MET A 1 379 ? 51.798 -1.532 -32.165 1.00 58.69 379 MET A CA 1
ATOM 2759 C C . MET A 1 379 ? 53.209 -0.957 -31.982 1.00 58.69 379 MET A C 1
ATOM 2761 O O . MET A 1 379 ? 53.987 -0.953 -32.950 1.00 58.69 379 MET A O 1
ATOM 2765 N N . VAL A 1 380 ? 53.602 -0.553 -30.765 1.00 64.81 380 VAL A N 1
ATOM 2766 C CA . VAL A 1 380 ? 54.996 -0.183 -30.463 1.00 64.81 380 VAL A CA 1
ATOM 2767 C C . VAL A 1 380 ? 55.959 -1.299 -30.895 1.00 64.81 380 VAL A C 1
ATOM 2769 O O . VAL A 1 380 ? 55.896 -2.432 -30.423 1.00 64.81 380 VAL A O 1
ATOM 2772 N N . ASP A 1 381 ? 56.940 -0.941 -31.719 1.00 62.03 381 ASP A N 1
ATOM 2773 C CA . ASP A 1 381 ? 58.066 -1.779 -32.146 1.00 62.03 381 ASP A CA 1
ATOM 2774 C C . ASP A 1 381 ? 59.358 -1.156 -31.575 1.00 62.03 381 ASP A C 1
ATOM 2776 O O . ASP A 1 381 ? 59.865 -0.155 -32.088 1.00 62.03 381 ASP A O 1
ATOM 2780 N N . ASN A 1 382 ? 59.844 -1.666 -30.431 1.00 66.62 382 ASN A N 1
ATOM 2781 C CA . ASN A 1 382 ? 60.947 -1.031 -29.684 1.00 66.62 382 ASN A CA 1
ATOM 2782 C C . ASN A 1 382 ? 62.346 -1.287 -30.280 1.00 66.62 382 ASN A C 1
ATOM 2784 O O . ASN A 1 382 ? 63.289 -0.558 -29.941 1.00 66.62 382 ASN A O 1
ATOM 2788 N N . ASP A 1 383 ? 62.519 -2.316 -31.116 1.00 61.66 383 ASP A N 1
ATOM 2789 C CA . ASP A 1 383 ? 63.817 -2.684 -31.703 1.00 61.66 383 ASP A CA 1
ATOM 2790 C C . ASP A 1 383 ? 63.927 -2.396 -33.217 1.00 61.66 383 ASP A C 1
ATOM 2792 O O . ASP A 1 383 ? 65.046 -2.198 -33.718 1.00 61.66 383 ASP A O 1
ATOM 2796 N N . LEU A 1 384 ? 62.782 -2.224 -33.890 1.00 64.31 384 LEU A N 1
ATOM 2797 C CA . LEU A 1 384 ? 62.597 -1.899 -35.307 1.00 64.31 384 LEU A CA 1
ATOM 2798 C C . LEU A 1 384 ? 62.917 -3.060 -36.275 1.00 64.31 384 LEU A C 1
ATOM 2800 O O . LEU A 1 384 ? 63.400 -2.833 -37.395 1.00 64.31 384 LEU A O 1
ATOM 2804 N N . ASP A 1 385 ? 62.662 -4.301 -35.848 1.00 65.69 385 ASP A N 1
ATOM 2805 C CA . ASP A 1 385 ? 62.670 -5.536 -36.654 1.00 65.69 385 ASP A CA 1
ATOM 2806 C C . ASP A 1 385 ? 61.403 -5.696 -37.523 1.00 65.69 385 ASP A C 1
ATOM 2808 O O . ASP A 1 385 ? 61.505 -6.178 -38.663 1.00 65.69 385 ASP A O 1
ATOM 2812 N N . GLY A 1 386 ? 60.252 -5.203 -37.047 1.00 59.34 386 GLY A N 1
ATOM 2813 C CA . GLY A 1 386 ? 58.948 -5.309 -37.709 1.00 59.34 386 GLY A CA 1
ATOM 2814 C C . GLY A 1 386 ? 57.968 -6.311 -37.084 1.00 59.34 386 GLY A C 1
ATOM 2815 O O . GLY A 1 386 ? 56.951 -6.609 -37.714 1.00 59.34 386 GLY A O 1
ATOM 2816 N N . VAL A 1 387 ? 58.248 -6.826 -35.882 1.00 62.00 387 VAL A N 1
ATOM 2817 C CA . VAL A 1 387 ? 57.281 -7.531 -35.021 1.00 62.00 387 VAL A CA 1
ATOM 2818 C C . VAL A 1 387 ? 56.924 -6.605 -33.844 1.00 62.00 387 VAL A C 1
ATOM 2820 O O . VAL A 1 387 ? 57.838 -6.169 -33.149 1.00 62.00 387 VAL A O 1
ATOM 2823 N N . PRO A 1 388 ? 55.640 -6.277 -33.598 1.00 66.94 388 PRO A N 1
ATOM 2824 C CA . PRO A 1 388 ? 55.261 -5.418 -32.473 1.00 66.94 388 PRO A CA 1
ATOM 2825 C C . PRO A 1 388 ? 55.492 -6.085 -31.105 1.00 66.94 388 PRO A C 1
ATOM 2827 O O . PRO A 1 388 ? 55.465 -7.312 -30.985 1.00 66.94 388 PRO A O 1
ATOM 2830 N N . ASN A 1 389 ? 55.693 -5.284 -30.054 1.00 63.59 389 ASN A N 1
ATOM 2831 C CA . ASN A 1 389 ? 56.214 -5.744 -28.757 1.00 63.59 389 ASN A CA 1
ATOM 2832 C C . ASN A 1 389 ? 55.359 -6.802 -28.035 1.00 63.59 389 ASN A C 1
ATOM 2834 O O . ASN A 1 389 ? 55.909 -7.560 -27.234 1.00 63.59 389 ASN A O 1
ATOM 2838 N N . TYR A 1 390 ? 54.040 -6.842 -28.257 1.00 63.06 390 TYR A N 1
ATOM 2839 C CA . TYR A 1 390 ? 53.162 -7.854 -27.648 1.00 63.06 390 TYR A CA 1
ATOM 2840 C C . TYR A 1 390 ? 53.384 -9.252 -28.248 1.00 63.06 390 TYR A C 1
ATOM 2842 O O . TYR A 1 390 ? 53.332 -10.251 -27.529 1.00 63.06 390 TYR A O 1
ATOM 2850 N N . LEU A 1 391 ? 53.726 -9.316 -29.541 1.00 62.44 391 LEU A N 1
ATOM 2851 C CA . LEU A 1 391 ? 54.070 -10.545 -30.256 1.00 62.44 391 LEU A CA 1
ATOM 2852 C C . LEU A 1 391 ? 55.565 -10.886 -30.173 1.00 62.44 391 LEU A C 1
ATOM 2854 O O . LEU A 1 391 ? 55.909 -12.068 -30.236 1.00 62.44 391 LEU A O 1
ATOM 2858 N N . ASP A 1 392 ? 56.453 -9.898 -30.032 1.00 63.69 392 ASP A N 1
ATOM 2859 C CA . ASP A 1 392 ? 57.905 -10.108 -30.067 1.00 63.69 392 ASP A CA 1
ATOM 2860 C C . ASP A 1 392 ? 58.475 -10.771 -28.795 1.00 63.69 392 ASP A C 1
ATOM 2862 O O . ASP A 1 392 ? 58.291 -10.342 -27.651 1.00 63.69 392 ASP A O 1
ATOM 2866 N N . ALA A 1 393 ? 59.263 -11.824 -29.005 1.00 67.31 393 ALA A N 1
ATOM 2867 C CA . ALA A 1 393 ? 60.002 -12.502 -27.955 1.00 67.31 393 ALA A CA 1
ATOM 2868 C C . ALA A 1 393 ? 61.330 -11.816 -27.551 1.00 67.31 393 ALA A C 1
ATOM 2870 O O . ALA A 1 393 ? 61.887 -12.225 -26.530 1.00 67.31 393 ALA A O 1
ATOM 2871 N N . ASP A 1 394 ? 61.866 -10.824 -28.278 1.00 69.44 394 ASP A N 1
ATOM 2872 C CA . ASP A 1 394 ? 63.166 -10.149 -28.024 1.00 69.44 394 ASP A CA 1
ATOM 2873 C C . ASP A 1 394 ? 63.052 -8.608 -28.108 1.00 69.44 394 ASP A C 1
ATOM 2875 O O . ASP A 1 394 ? 63.935 -7.986 -28.694 1.00 69.44 394 ASP A O 1
ATOM 2879 N N . ASP A 1 395 ? 62.015 -8.039 -27.455 1.00 65.12 395 ASP A N 1
ATOM 2880 C CA . ASP A 1 395 ? 61.508 -6.633 -27.343 1.00 65.12 395 ASP A CA 1
ATOM 2881 C C . ASP A 1 395 ? 62.496 -5.434 -27.331 1.00 65.12 395 ASP A C 1
ATOM 2883 O O . ASP A 1 395 ? 62.111 -4.278 -27.135 1.00 65.12 395 ASP A O 1
ATOM 2887 N N . ARG A 1 396 ? 63.798 -5.693 -27.420 1.00 70.88 396 ARG A N 1
ATOM 2888 C CA . ARG A 1 396 ? 64.933 -4.767 -27.320 1.00 70.88 396 ARG A CA 1
ATOM 2889 C C . ARG A 1 396 ? 66.074 -5.092 -28.305 1.00 70.88 396 ARG A C 1
ATOM 2891 O O . ARG A 1 396 ? 67.141 -4.472 -28.198 1.00 70.88 396 ARG A O 1
ATOM 2898 N N . GLY A 1 397 ? 65.911 -6.063 -29.210 1.00 66.25 397 GLY A N 1
ATOM 2899 C CA . GLY A 1 397 ? 66.880 -6.418 -30.263 1.00 66.25 397 GLY A CA 1
ATOM 2900 C C . GLY A 1 397 ? 68.229 -6.915 -29.741 1.00 66.25 397 GLY A C 1
ATOM 2901 O O . GLY A 1 397 ? 69.294 -6.695 -30.338 1.00 66.25 397 GLY A O 1
ATOM 2902 N N . ASP A 1 398 ? 68.217 -7.510 -28.551 1.00 75.25 398 ASP A N 1
ATOM 2903 C CA . ASP A 1 398 ? 69.384 -7.714 -27.690 1.00 75.25 398 ASP A CA 1
ATOM 2904 C C . ASP A 1 398 ? 69.941 -9.151 -27.824 1.00 75.25 398 ASP A C 1
ATOM 2906 O O . ASP A 1 398 ? 71.159 -9.380 -27.700 1.00 75.25 398 ASP A O 1
ATOM 2910 N N . GLY A 1 399 ? 69.084 -10.111 -28.186 1.00 63.12 399 GLY A N 1
ATOM 2911 C CA . GLY A 1 399 ? 69.376 -11.542 -28.200 1.00 63.12 399 GLY A CA 1
ATOM 2912 C C . GLY A 1 399 ? 68.994 -12.230 -26.887 1.00 63.12 399 GLY A C 1
ATOM 2913 O O . GLY A 1 399 ? 69.618 -13.245 -26.530 1.00 63.12 399 GLY A O 1
ATOM 2914 N N . GLN A 1 400 ? 68.047 -11.666 -26.132 1.00 60.06 400 GLN A N 1
ATOM 2915 C CA . GLN A 1 400 ? 67.594 -12.149 -24.825 1.00 60.06 400 GLN A CA 1
ATOM 2916 C C . GLN A 1 400 ? 66.073 -11.998 -24.716 1.00 60.06 400 GLN A C 1
ATOM 2918 O O . GLN A 1 400 ? 65.591 -10.899 -24.950 1.00 60.06 400 GLN A O 1
ATOM 2923 N N . PRO A 1 401 ? 65.338 -13.031 -24.251 1.00 57.44 401 PRO A N 1
ATOM 2924 C CA . PRO A 1 401 ? 63.891 -12.942 -24.137 1.00 57.44 401 PRO A CA 1
ATOM 2925 C C . PRO A 1 401 ? 63.385 -11.695 -23.401 1.00 57.44 401 PRO A C 1
ATOM 2927 O O . PRO A 1 401 ? 63.981 -11.275 -22.395 1.00 57.44 401 PRO A O 1
ATOM 2930 N N . ALA A 1 402 ? 62.272 -11.169 -23.908 1.00 59.22 402 ALA A N 1
ATOM 2931 C CA . ALA A 1 402 ? 61.450 -10.108 -23.343 1.00 59.22 402 ALA A CA 1
ATOM 2932 C C . ALA A 1 402 ? 60.881 -10.485 -21.953 1.00 59.22 402 ALA A C 1
ATOM 2934 O O . ALA A 1 402 ? 61.349 -11.406 -21.275 1.00 59.22 402 ALA A O 1
ATOM 2935 N N . ALA A 1 403 ? 59.855 -9.767 -21.486 1.00 55.66 403 ALA A N 1
ATOM 2936 C CA . ALA A 1 403 ? 59.084 -10.211 -20.320 1.00 55.66 403 ALA A CA 1
ATOM 2937 C C . ALA A 1 403 ? 58.324 -11.531 -20.589 1.00 55.66 403 ALA A C 1
ATOM 2939 O O . ALA A 1 403 ? 58.114 -12.317 -19.660 1.00 55.66 403 ALA A O 1
ATOM 2940 N N . CYS A 1 404 ? 57.962 -11.774 -21.853 1.00 58.34 404 CYS A N 1
ATOM 2941 C CA . CYS A 1 404 ? 57.241 -12.952 -22.322 1.00 58.34 404 CYS A CA 1
ATOM 2942 C C . CYS A 1 404 ? 58.109 -14.227 -22.413 1.00 58.34 404 CYS A C 1
ATOM 2944 O O . CYS A 1 404 ? 59.341 -14.199 -22.327 1.00 58.34 404 CYS A O 1
ATOM 2946 N N . LEU A 1 405 ? 57.451 -15.377 -22.581 1.00 63.16 405 LEU A N 1
ATOM 2947 C CA . LEU A 1 405 ? 58.074 -16.682 -22.766 1.00 63.16 405 LEU A CA 1
ATOM 2948 C C . LEU A 1 405 ? 57.632 -17.314 -24.095 1.00 63.16 405 LEU A C 1
ATOM 2950 O O . LEU A 1 405 ? 56.543 -17.869 -24.174 1.00 63.16 405 LEU A O 1
ATOM 2954 N N . ASP A 1 406 ? 58.531 -17.318 -25.078 1.00 69.81 406 ASP A N 1
ATOM 2955 C CA . ASP A 1 406 ? 58.492 -18.227 -26.231 1.00 69.81 406 ASP A CA 1
ATOM 2956 C C . ASP A 1 406 ? 58.663 -19.688 -25.737 1.00 69.81 406 ASP A C 1
ATOM 2958 O O . ASP A 1 406 ? 59.671 -20.056 -25.107 1.00 69.81 406 ASP A O 1
ATOM 2962 N N . ILE A 1 407 ? 57.631 -20.508 -25.947 1.00 71.62 407 ILE A N 1
ATOM 2963 C CA . ILE A 1 407 ? 57.464 -21.875 -25.435 1.00 71.62 407 ILE A CA 1
ATOM 2964 C C . ILE A 1 407 ? 57.805 -22.929 -26.497 1.00 71.62 407 ILE A C 1
ATOM 2966 O O . ILE A 1 407 ? 58.382 -23.971 -26.138 1.00 71.62 407 ILE A O 1
ATOM 2970 N N . ASP A 1 408 ? 57.464 -22.710 -27.770 1.00 69.00 408 ASP A N 1
ATOM 2971 C CA . ASP A 1 408 ? 57.666 -23.680 -28.856 1.00 69.00 408 ASP A CA 1
ATOM 2972 C C . ASP A 1 408 ? 58.758 -23.320 -29.882 1.00 69.00 408 ASP A C 1
ATOM 2974 O O . ASP A 1 408 ? 59.291 -24.234 -30.535 1.00 69.00 408 ASP A O 1
ATOM 2978 N N . GLY A 1 409 ? 59.254 -22.083 -29.875 1.00 60.88 409 GLY A N 1
ATOM 2979 C CA . GLY A 1 409 ? 60.566 -21.705 -30.401 1.00 60.88 409 GLY A CA 1
ATOM 2980 C C . GLY A 1 409 ? 60.570 -21.133 -31.815 1.00 60.88 409 GLY A C 1
ATOM 2981 O O . GLY A 1 409 ? 61.528 -21.413 -32.553 1.00 60.88 409 GLY A O 1
ATOM 2982 N N . ASP A 1 410 ? 59.514 -20.430 -32.226 1.00 70.06 410 ASP A N 1
ATOM 2983 C CA . ASP A 1 410 ? 59.400 -19.818 -33.556 1.00 70.06 410 ASP A CA 1
ATOM 2984 C C . ASP A 1 410 ? 59.754 -18.320 -33.603 1.00 70.06 410 ASP A C 1
ATOM 2986 O O . ASP A 1 410 ? 60.224 -17.863 -34.650 1.00 70.06 410 ASP A O 1
ATOM 2990 N N . GLY A 1 411 ? 59.661 -17.624 -32.467 1.00 62.91 411 GLY A N 1
ATOM 2991 C CA . GLY A 1 411 ? 59.966 -16.202 -32.296 1.00 62.91 411 GLY A CA 1
ATOM 2992 C C . GLY A 1 411 ? 58.823 -15.375 -31.701 1.00 62.91 411 GLY A C 1
ATOM 2993 O O . GLY A 1 411 ? 59.054 -14.204 -31.421 1.00 62.91 411 GLY A O 1
ATOM 2994 N N . LEU A 1 412 ? 57.637 -15.962 -31.500 1.00 64.50 412 LEU A N 1
ATOM 2995 C CA . LEU A 1 412 ? 56.450 -15.261 -31.004 1.00 64.50 412 LEU A CA 1
ATOM 2996 C C . LEU A 1 412 ? 56.204 -15.466 -29.495 1.00 64.50 412 LEU A C 1
ATOM 2998 O O . LEU A 1 412 ? 56.751 -16.366 -28.849 1.00 64.50 412 LEU A O 1
ATOM 3002 N N . CYS A 1 413 ? 55.364 -14.606 -28.924 1.00 65.69 413 CYS A N 1
ATOM 3003 C CA . CYS A 1 413 ? 55.046 -14.554 -27.501 1.00 65.69 413 CYS A CA 1
ATOM 3004 C C . CYS A 1 413 ? 53.803 -15.390 -27.110 1.00 65.69 413 CYS A C 1
ATOM 3006 O O . CYS A 1 413 ? 52.676 -14.910 -27.129 1.00 65.69 413 CYS A O 1
ATOM 3008 N N . ASN A 1 414 ? 53.985 -16.627 -26.623 1.00 66.81 414 ASN A N 1
ATOM 3009 C CA . ASN A 1 414 ? 52.853 -17.487 -26.208 1.00 66.81 414 ASN A CA 1
ATOM 3010 C C . ASN A 1 414 ? 52.288 -17.204 -24.788 1.00 66.81 414 ASN A C 1
ATOM 3012 O O . ASN A 1 414 ? 51.661 -18.090 -24.201 1.00 66.81 414 ASN A O 1
ATOM 3016 N N . VAL A 1 415 ? 52.605 -16.063 -24.163 1.00 62.53 415 VAL A N 1
ATOM 3017 C CA . VAL A 1 415 ? 52.213 -15.751 -22.763 1.00 62.53 415 VAL A CA 1
ATOM 3018 C C . VAL A 1 415 ? 51.548 -14.380 -22.605 1.00 62.53 415 VAL A C 1
ATOM 3020 O O . VAL A 1 415 ? 50.955 -14.141 -21.559 1.00 62.53 415 VAL A O 1
ATOM 3023 N N . LEU A 1 416 ? 51.617 -13.512 -23.618 1.00 60.91 416 LEU A N 1
ATOM 3024 C CA . LEU A 1 416 ? 50.831 -12.276 -23.672 1.00 60.91 416 LEU A CA 1
ATOM 3025 C C . LEU A 1 416 ? 49.755 -12.312 -24.762 1.00 60.91 416 LEU A C 1
ATOM 3027 O O . LEU A 1 416 ? 48.833 -11.530 -24.642 1.00 60.91 416 LEU A O 1
ATOM 3031 N N . ALA A 1 417 ? 49.834 -13.207 -25.762 1.00 63.41 417 ALA A N 1
ATOM 3032 C CA . ALA A 1 417 ? 48.843 -13.265 -26.845 1.00 63.41 417 ALA A CA 1
ATOM 3033 C C . ALA A 1 417 ? 47.373 -13.258 -26.355 1.00 63.41 417 ALA A C 1
ATOM 3035 O O . ALA A 1 417 ? 46.667 -12.368 -26.798 1.00 63.41 417 ALA A O 1
ATOM 3036 N N . PRO A 1 418 ? 46.943 -14.056 -25.347 1.00 67.38 418 PRO A N 1
ATOM 3037 C CA . PRO A 1 418 ? 45.558 -14.035 -24.835 1.00 67.38 418 PRO A CA 1
ATOM 3038 C C . PRO A 1 418 ? 45.166 -12.786 -24.012 1.00 67.38 418 PRO A C 1
ATOM 3040 O O . PRO A 1 418 ? 44.388 -12.890 -23.074 1.00 67.38 418 PRO A O 1
ATOM 3043 N N . LEU A 1 419 ? 45.797 -11.641 -24.271 1.00 67.19 419 LEU A N 1
ATOM 3044 C CA . LEU A 1 419 ? 45.463 -10.305 -23.753 1.00 67.19 419 LEU A CA 1
ATOM 3045 C C . LEU A 1 419 ? 45.336 -9.281 -24.908 1.00 67.19 419 LEU A C 1
ATOM 3047 O O . LEU A 1 419 ? 45.264 -8.081 -24.651 1.00 67.19 419 LEU A O 1
ATOM 3051 N N . PHE A 1 420 ? 45.438 -9.761 -26.156 1.00 73.38 420 PHE A N 1
ATOM 3052 C CA . PHE A 1 420 ? 45.480 -9.009 -27.416 1.00 73.38 420 PHE A CA 1
ATOM 3053 C C . PHE A 1 420 ? 45.077 -9.907 -28.624 1.00 73.38 420 PHE A C 1
ATOM 3055 O O . PHE A 1 420 ? 45.516 -9.623 -29.733 1.00 73.38 420 PHE A O 1
ATOM 3062 N N . ASP A 1 421 ? 44.434 -11.058 -28.386 1.00 77.31 421 ASP A N 1
ATOM 3063 C CA . ASP A 1 421 ? 44.066 -12.162 -29.313 1.00 77.31 421 ASP A CA 1
ATOM 3064 C C . ASP A 1 421 ? 43.293 -13.166 -28.422 1.00 77.31 421 ASP A C 1
ATOM 3066 O O . ASP A 1 421 ? 43.883 -14.138 -27.927 1.00 77.31 421 ASP A O 1
ATOM 3070 N N . VAL A 1 422 ? 42.051 -12.815 -28.034 1.00 84.88 422 VAL A N 1
ATOM 3071 C CA . VAL A 1 422 ? 41.285 -13.491 -26.955 1.00 84.88 422 VAL A CA 1
ATOM 3072 C C . VAL A 1 422 ? 40.655 -14.806 -27.429 1.00 84.88 422 VAL A C 1
ATOM 3074 O O . VAL A 1 422 ? 40.943 -15.843 -26.814 1.00 84.88 422 VAL A O 1
ATOM 3077 N N . ASP A 1 423 ? 39.919 -14.814 -28.548 1.00 82.19 423 ASP A N 1
ATOM 3078 C CA . ASP A 1 423 ? 39.385 -16.051 -29.157 1.00 82.19 423 ASP A CA 1
ATOM 3079 C C . ASP A 1 423 ? 40.518 -17.022 -29.592 1.00 82.19 423 ASP A C 1
ATOM 3081 O O . ASP A 1 423 ? 40.460 -18.252 -29.404 1.00 82.19 423 ASP A O 1
ATOM 3085 N N . GLY A 1 424 ? 41.609 -16.452 -30.121 1.00 79.88 424 GLY A N 1
ATOM 3086 C CA . GLY A 1 424 ? 42.778 -17.149 -30.650 1.00 79.88 424 GLY A CA 1
ATOM 3087 C C . GLY A 1 424 ? 42.795 -17.384 -32.174 1.00 79.88 424 GLY A C 1
ATOM 3088 O O . GLY A 1 424 ? 43.500 -18.311 -32.620 1.00 79.88 424 GLY A O 1
ATOM 3089 N N . ASP A 1 425 ? 42.050 -16.615 -32.977 1.00 80.44 425 ASP A N 1
ATOM 3090 C CA . ASP A 1 425 ? 42.038 -16.643 -34.448 1.00 80.44 425 ASP A CA 1
ATOM 3091 C C . ASP A 1 425 ? 43.392 -16.244 -35.041 1.00 80.44 425 ASP A C 1
ATOM 3093 O O . ASP A 1 425 ? 43.793 -16.849 -36.043 1.00 80.44 425 ASP A O 1
ATOM 3097 N N . GLN A 1 426 ? 44.152 -15.354 -34.382 1.00 71.19 426 GLN A N 1
ATOM 3098 C CA . GLN A 1 426 ? 45.318 -14.593 -34.879 1.00 71.19 426 GLN A CA 1
ATOM 3099 C C . GLN A 1 426 ? 44.996 -13.240 -35.559 1.00 71.19 426 GLN A C 1
ATOM 3101 O O . GLN A 1 426 ? 45.916 -12.638 -36.137 1.00 71.19 426 GLN A O 1
ATOM 3106 N N . VAL A 1 427 ? 43.761 -12.741 -35.501 1.00 76.19 427 VAL A N 1
ATOM 3107 C CA . VAL A 1 427 ? 43.504 -11.291 -35.539 1.00 76.19 427 VAL A CA 1
ATOM 3108 C C . VAL A 1 427 ? 43.638 -10.763 -34.097 1.00 76.19 427 VAL A C 1
ATOM 3110 O O . VAL A 1 427 ? 43.289 -11.482 -33.167 1.00 76.19 427 VAL A O 1
ATOM 3113 N N . PRO A 1 428 ? 44.239 -9.583 -33.859 1.00 76.19 428 PRO A N 1
ATOM 3114 C CA . PRO A 1 428 ? 44.416 -9.072 -32.504 1.00 76.19 428 PRO A CA 1
ATOM 3115 C C . PRO A 1 428 ? 43.382 -8.000 -32.148 1.00 76.19 428 PRO A C 1
ATOM 3117 O O . PRO A 1 428 ? 43.396 -6.973 -32.822 1.00 76.19 428 PRO A O 1
ATOM 3120 N N . ASN A 1 429 ? 42.626 -8.198 -31.058 1.00 79.62 429 ASN A N 1
ATOM 3121 C CA . ASN A 1 429 ? 41.492 -7.404 -30.533 1.00 79.62 429 ASN A CA 1
ATOM 3122 C C . ASN A 1 429 ? 41.233 -6.057 -31.227 1.00 79.62 429 ASN A C 1
ATOM 3124 O O . ASN A 1 429 ? 40.285 -5.968 -31.977 1.00 79.62 429 ASN A O 1
ATOM 3128 N N . HIS A 1 430 ? 42.140 -5.075 -31.100 1.00 75.56 430 HIS A N 1
ATOM 3129 C CA . HIS A 1 430 ? 42.121 -3.762 -31.789 1.00 75.56 430 HIS A CA 1
ATOM 3130 C C . HIS A 1 430 ? 42.071 -3.728 -33.337 1.00 75.56 430 HIS A C 1
ATOM 3132 O O . HIS A 1 430 ? 42.539 -2.773 -33.962 1.00 75.56 430 HIS A O 1
ATOM 3138 N N . ARG A 1 431 ? 41.657 -4.829 -33.971 1.00 79.12 431 ARG A N 1
ATOM 3139 C CA . ARG A 1 431 ? 41.481 -5.064 -35.409 1.00 79.12 431 ARG A CA 1
ATOM 3140 C C . ARG A 1 431 ? 40.456 -6.168 -35.721 1.00 79.12 431 ARG A C 1
ATOM 3142 O O . ARG A 1 431 ? 40.406 -6.595 -36.884 1.00 79.12 431 ARG A O 1
ATOM 3149 N N . ASP A 1 432 ? 39.796 -6.726 -34.710 1.00 83.31 432 ASP A N 1
ATOM 3150 C CA . ASP A 1 432 ? 38.662 -7.631 -34.865 1.00 83.31 432 ASP A CA 1
ATOM 3151 C C . ASP A 1 432 ? 37.443 -6.965 -34.240 1.00 83.31 432 ASP A C 1
ATOM 3153 O O . ASP A 1 432 ? 37.575 -6.213 -33.287 1.00 83.31 432 ASP A O 1
ATOM 3157 N N . SER A 1 433 ? 36.271 -7.230 -34.800 1.00 84.81 433 SER A N 1
ATOM 3158 C CA . SER A 1 433 ? 35.012 -6.609 -34.358 1.00 84.81 433 SER A CA 1
ATOM 3159 C C . SER A 1 433 ? 34.108 -7.633 -33.655 1.00 84.81 433 SER A C 1
ATOM 3161 O O . SER A 1 433 ? 32.893 -7.518 -33.739 1.00 84.81 433 SER A O 1
ATOM 3163 N N . ASP A 1 434 ? 34.733 -8.689 -33.121 1.00 87.12 434 ASP A N 1
ATOM 3164 C CA . ASP A 1 434 ? 34.215 -9.911 -32.475 1.00 87.12 434 ASP A CA 1
ATOM 3165 C C . ASP A 1 434 ? 35.417 -10.496 -31.680 1.00 87.12 434 ASP A C 1
ATOM 3167 O O . ASP A 1 434 ? 36.003 -11.518 -32.052 1.00 87.12 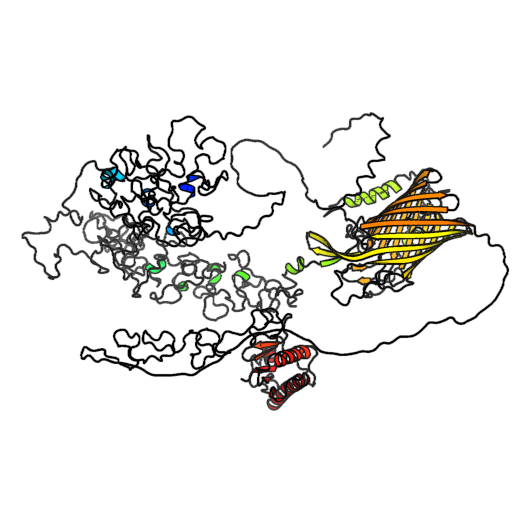434 ASP A O 1
ATOM 3171 N N . SER A 1 435 ? 35.933 -9.731 -30.702 1.00 88.19 435 SER A N 1
ATOM 3172 C CA . SER A 1 435 ? 37.265 -9.931 -30.083 1.00 88.19 435 SER A CA 1
ATOM 3173 C C . SER A 1 435 ? 37.427 -11.240 -29.304 1.00 88.19 435 SER A C 1
ATOM 3175 O O . SER A 1 435 ? 38.543 -11.778 -29.209 1.00 88.19 435 SER A O 1
ATOM 3177 N N . ASP A 1 436 ? 36.355 -11.731 -28.687 1.00 87.44 436 ASP A N 1
ATOM 3178 C CA . ASP A 1 436 ? 36.360 -12.920 -27.833 1.00 87.44 436 ASP A CA 1
ATOM 3179 C C . ASP A 1 436 ? 35.884 -14.198 -28.579 1.00 87.44 436 ASP A C 1
ATOM 3181 O O . ASP A 1 436 ? 36.263 -15.321 -28.204 1.00 87.44 436 ASP A O 1
ATOM 3185 N N . GLY A 1 437 ? 35.162 -14.021 -29.696 1.00 87.44 437 GLY A N 1
ATOM 3186 C CA . GLY A 1 437 ? 34.684 -15.057 -30.610 1.00 87.44 437 GLY A CA 1
ATOM 3187 C C . GLY A 1 437 ? 33.359 -15.722 -30.218 1.00 87.44 437 GLY A C 1
ATOM 3188 O O . GLY A 1 437 ? 33.123 -16.874 -30.627 1.00 87.44 437 GLY A O 1
ATOM 3189 N N . ASP A 1 438 ? 32.541 -15.064 -29.398 1.00 86.69 438 ASP A N 1
ATOM 3190 C CA . ASP A 1 438 ? 31.224 -15.515 -28.942 1.00 86.69 438 ASP A CA 1
ATOM 3191 C C . ASP A 1 438 ? 30.159 -15.484 -30.063 1.00 86.69 438 ASP A C 1
ATOM 3193 O O . ASP A 1 438 ? 29.510 -16.514 -30.328 1.00 86.69 438 ASP A O 1
ATOM 3197 N N . GLY A 1 439 ? 30.064 -14.368 -30.796 1.00 84.62 439 GLY A N 1
ATOM 3198 C CA . GLY A 1 439 ? 29.046 -14.128 -31.822 1.00 84.62 439 GLY A CA 1
ATOM 3199 C C . GLY A 1 439 ? 28.185 -12.866 -31.664 1.00 84.62 439 GLY A C 1
ATOM 3200 O O . GLY A 1 439 ? 27.268 -12.709 -32.479 1.00 84.62 439 GLY A O 1
ATOM 3201 N N . ILE A 1 440 ? 28.459 -11.992 -30.691 1.00 86.06 440 ILE A N 1
ATOM 3202 C CA . ILE A 1 440 ? 28.044 -10.576 -30.685 1.00 86.06 440 ILE A CA 1
ATOM 3203 C C . ILE A 1 440 ? 29.105 -9.756 -31.480 1.00 86.06 440 ILE A C 1
ATOM 3205 O O . ILE A 1 440 ? 29.647 -10.263 -32.466 1.00 86.06 440 ILE A O 1
ATOM 3209 N N . PHE A 1 441 ? 29.332 -8.482 -31.175 1.00 87.50 441 PHE A N 1
ATOM 3210 C CA . PHE A 1 441 ? 30.257 -7.555 -31.837 1.00 87.50 441 PHE A CA 1
ATOM 3211 C C . PHE A 1 441 ? 30.631 -6.486 -30.807 1.00 87.50 441 PHE A C 1
ATOM 3213 O O . PHE A 1 441 ? 29.714 -5.806 -30.334 1.00 87.50 441 PHE A O 1
ATOM 3220 N N . ASP A 1 442 ? 31.928 -6.243 -30.579 1.00 86.56 442 ASP A N 1
ATOM 3221 C CA . ASP A 1 442 ? 32.471 -5.381 -29.513 1.00 86.56 442 ASP A CA 1
ATOM 3222 C C . ASP A 1 442 ? 31.719 -4.040 -29.353 1.00 86.56 442 ASP A C 1
ATOM 3224 O O . ASP A 1 442 ? 31.451 -3.584 -28.242 1.00 86.56 442 ASP A O 1
ATOM 3228 N N . LEU A 1 443 ? 31.322 -3.427 -30.474 1.00 81.94 443 LEU A N 1
ATOM 3229 C CA . LEU A 1 443 ? 30.493 -2.221 -30.577 1.00 81.94 443 LEU A CA 1
ATOM 3230 C C . LEU A 1 443 ? 29.173 -2.280 -29.769 1.00 81.94 443 LEU A C 1
ATOM 3232 O O . LEU A 1 443 ? 28.772 -1.270 -29.191 1.00 81.94 443 LEU A O 1
ATOM 3236 N N . HIS A 1 444 ? 28.478 -3.418 -29.724 1.00 82.06 444 HIS A N 1
ATOM 3237 C CA . HIS A 1 444 ? 27.254 -3.576 -28.931 1.00 82.06 444 HIS A CA 1
ATOM 3238 C C . HIS A 1 444 ? 27.569 -3.821 -27.448 1.00 82.06 444 HIS A C 1
ATOM 3240 O O . HIS A 1 444 ? 27.008 -3.126 -26.603 1.00 82.06 444 HIS A O 1
ATOM 3246 N N . GLU A 1 445 ? 28.492 -4.739 -27.137 1.00 86.12 445 GLU A N 1
ATOM 3247 C CA . GLU A 1 445 ? 28.914 -5.060 -25.758 1.00 86.12 445 GLU A CA 1
ATOM 3248 C C . GLU A 1 445 ? 29.559 -3.852 -25.051 1.00 86.12 445 GLU A C 1
ATOM 3250 O O . GLU A 1 445 ? 29.454 -3.679 -23.840 1.00 86.12 445 GLU A O 1
ATOM 3255 N N . ALA A 1 446 ? 30.179 -2.936 -25.800 1.00 79.50 446 ALA A N 1
ATOM 3256 C CA . ALA A 1 446 ? 30.684 -1.669 -25.277 1.00 79.50 446 ALA A CA 1
ATOM 3257 C C . ALA A 1 446 ? 29.587 -0.652 -24.886 1.00 79.50 446 ALA A C 1
ATOM 3259 O O . ALA A 1 446 ? 29.938 0.433 -24.405 1.00 79.50 446 ALA A O 1
ATOM 3260 N N . GLY A 1 447 ? 28.301 -0.981 -25.077 1.00 74.12 447 GLY A N 1
ATOM 3261 C CA . GLY A 1 447 ? 27.139 -0.204 -24.634 1.00 74.12 447 GLY A CA 1
ATOM 3262 C C . GLY A 1 447 ? 26.917 1.081 -25.435 1.00 74.12 447 GLY A C 1
ATOM 3263 O O . GLY A 1 447 ? 26.959 2.176 -24.870 1.00 74.12 447 GLY A O 1
ATOM 3264 N N . HIS A 1 448 ? 26.758 0.975 -26.761 1.00 72.00 448 HIS A N 1
ATOM 3265 C CA . HIS A 1 448 ? 26.880 2.131 -27.654 1.00 72.00 448 HIS A CA 1
ATOM 3266 C C . HIS A 1 448 ? 25.778 2.268 -28.733 1.00 72.00 448 HIS A C 1
ATOM 3268 O O . HIS A 1 448 ? 25.717 1.533 -29.718 1.00 72.00 448 HIS A O 1
ATOM 3274 N N . ASP A 1 449 ? 24.966 3.325 -28.597 1.00 60.31 449 ASP A N 1
ATOM 3275 C CA . ASP A 1 449 ? 23.722 3.557 -29.355 1.00 60.31 449 ASP A CA 1
ATOM 3276 C C . ASP A 1 449 ? 23.862 4.036 -30.817 1.00 60.31 449 ASP A C 1
ATOM 3278 O O . ASP A 1 449 ? 22.851 4.178 -31.519 1.00 60.31 449 ASP A O 1
ATOM 3282 N N . LEU A 1 450 ? 25.060 4.401 -31.303 1.00 63.03 450 LEU A N 1
ATOM 3283 C CA . LEU A 1 450 ? 25.148 5.027 -32.632 1.00 63.03 450 LEU A CA 1
ATOM 3284 C C . LEU A 1 450 ? 24.911 3.986 -33.743 1.00 63.03 450 LEU A C 1
ATOM 3286 O O . LEU A 1 450 ? 25.573 2.951 -33.774 1.00 63.03 450 LEU A O 1
ATOM 3290 N N . PRO A 1 451 ? 24.014 4.257 -34.710 1.00 58.25 451 PRO A N 1
ATOM 3291 C CA . PRO A 1 451 ? 23.521 3.220 -35.606 1.00 58.25 451 PRO A CA 1
ATOM 3292 C C . PRO A 1 451 ? 24.554 2.784 -36.654 1.00 58.25 451 PRO A C 1
ATOM 3294 O O . PRO A 1 451 ? 24.839 3.530 -37.600 1.00 58.25 451 PRO A O 1
ATOM 3297 N N . ASP A 1 452 ? 24.990 1.522 -36.574 1.00 68.00 452 ASP A N 1
ATOM 3298 C CA . ASP A 1 452 ? 25.565 0.799 -37.712 1.00 68.00 452 ASP A CA 1
ATOM 3299 C C . ASP A 1 452 ? 24.510 0.701 -38.838 1.00 68.00 452 ASP A C 1
ATOM 3301 O O . ASP A 1 452 ? 23.617 -0.149 -38.870 1.00 68.00 452 ASP A O 1
ATOM 3305 N N . GLY A 1 453 ? 24.607 1.623 -39.799 1.00 65.44 453 GLY A N 1
ATOM 3306 C CA . GLY A 1 453 ? 23.754 1.663 -40.988 1.00 65.44 453 GLY A CA 1
ATOM 3307 C C . GLY A 1 453 ? 24.092 0.614 -42.059 1.00 65.44 453 GLY A C 1
ATOM 3308 O O . GLY A 1 453 ? 23.402 0.564 -43.088 1.00 65.44 453 GLY A O 1
ATOM 3309 N N . SER A 1 454 ? 25.145 -0.179 -41.859 1.00 69.88 454 SER A N 1
ATOM 3310 C CA . SER A 1 454 ? 25.584 -1.277 -42.725 1.00 69.88 454 SER A CA 1
ATOM 3311 C C . SER A 1 454 ? 25.065 -2.633 -42.244 1.00 69.88 454 SER A C 1
ATOM 3313 O O . SER A 1 454 ? 24.637 -3.441 -43.080 1.00 69.88 454 SER A O 1
ATOM 3315 N N . GLY A 1 455 ? 25.117 -2.870 -40.930 1.00 68.50 455 GLY A N 1
ATOM 3316 C CA . GLY A 1 455 ? 25.137 -4.205 -40.340 1.00 68.50 455 GLY A CA 1
ATOM 3317 C C . GLY A 1 455 ? 26.432 -4.937 -40.705 1.00 68.50 455 GLY A C 1
ATOM 3318 O O . GLY A 1 455 ? 26.371 -6.017 -41.297 1.00 68.50 455 GLY A O 1
ATOM 3319 N N . ASP A 1 456 ? 27.591 -4.320 -40.455 1.00 75.50 456 ASP A N 1
ATOM 3320 C CA . ASP A 1 456 ? 28.913 -4.951 -40.592 1.00 75.50 456 ASP A CA 1
ATOM 3321 C C . ASP A 1 456 ? 29.885 -4.729 -39.413 1.00 75.50 456 ASP A C 1
ATOM 3323 O O . ASP A 1 456 ? 31.069 -5.040 -39.552 1.00 75.50 456 ASP A O 1
ATOM 3327 N N . GLY A 1 457 ? 29.362 -4.314 -38.249 1.00 72.75 457 GLY A N 1
ATOM 3328 C CA . GLY A 1 457 ? 30.089 -4.259 -36.969 1.00 72.75 457 GLY A CA 1
ATOM 3329 C C . GLY A 1 457 ? 30.962 -3.017 -36.824 1.00 72.75 457 GLY A C 1
ATOM 3330 O O . GLY A 1 457 ? 31.968 -3.053 -36.129 1.00 72.75 457 GLY A O 1
ATOM 3331 N N . ARG A 1 458 ? 30.640 -1.954 -37.575 1.00 78.31 458 ARG A N 1
ATOM 3332 C CA . ARG A 1 458 ? 31.475 -0.755 -37.740 1.00 78.31 458 ARG A CA 1
ATOM 3333 C C . ARG A 1 458 ? 30.637 0.501 -37.871 1.00 78.31 458 ARG A C 1
ATOM 3335 O O . ARG A 1 458 ? 29.519 0.484 -38.397 1.00 78.31 458 ARG A O 1
ATOM 3342 N N . LEU A 1 459 ? 31.199 1.627 -37.459 1.00 71.12 459 LEU A N 1
ATOM 3343 C CA . LEU A 1 459 ? 30.508 2.904 -37.495 1.00 71.12 459 LEU A CA 1
ATOM 3344 C C . LEU A 1 459 ? 30.691 3.581 -38.849 1.00 71.12 459 LEU A C 1
ATOM 3346 O O . LEU A 1 459 ? 31.714 4.174 -39.152 1.00 71.12 459 LEU A O 1
ATOM 3350 N N . GLY A 1 460 ? 29.631 3.598 -39.660 1.00 62.88 460 GLY A N 1
ATOM 3351 C CA . GLY A 1 460 ? 29.594 4.306 -40.952 1.00 62.88 460 GLY A CA 1
ATOM 3352 C C . GLY A 1 460 ? 29.629 5.847 -40.867 1.00 62.88 460 GLY A C 1
ATOM 3353 O O . GLY A 1 460 ? 28.960 6.521 -41.662 1.00 62.88 460 GLY A O 1
ATOM 3354 N N . LEU A 1 461 ? 30.343 6.412 -39.891 1.00 67.00 461 LEU A N 1
ATOM 3355 C CA . LEU A 1 461 ? 30.359 7.819 -39.502 1.00 67.00 461 LEU A CA 1
ATOM 3356 C C . LEU A 1 461 ? 31.539 8.595 -40.126 1.00 67.00 461 LEU A C 1
ATOM 3358 O O . LEU A 1 461 ? 32.477 8.021 -40.672 1.00 67.00 461 LEU A O 1
ATOM 3362 N N . PRO A 1 462 ? 31.515 9.942 -40.110 1.00 64.38 462 PRO A N 1
ATOM 3363 C CA . PRO A 1 462 ? 32.664 10.742 -40.514 1.00 64.38 462 PRO A CA 1
ATOM 3364 C C . PRO A 1 462 ? 33.701 10.791 -39.385 1.00 64.38 462 PRO A C 1
ATOM 3366 O O . PRO A 1 462 ? 33.491 11.463 -38.373 1.00 64.38 462 PRO A O 1
ATOM 3369 N N . VAL A 1 463 ? 34.832 10.125 -39.588 1.00 65.56 463 VAL A N 1
ATOM 3370 C CA . VAL A 1 463 ? 35.965 10.120 -38.657 1.00 65.56 463 VAL A CA 1
ATOM 3371 C C . VAL A 1 463 ? 36.808 11.399 -38.664 1.00 65.56 463 VAL A C 1
ATOM 3373 O O . VAL A 1 463 ? 36.811 12.190 -39.621 1.00 65.56 463 VAL A O 1
ATOM 3376 N N . ALA A 1 464 ? 37.485 11.642 -37.540 1.00 60.94 464 ALA A N 1
ATOM 3377 C CA . ALA A 1 464 ? 38.360 12.788 -37.329 1.00 60.94 464 ALA A CA 1
ATOM 3378 C C . ALA A 1 464 ? 39.760 12.556 -37.929 1.00 60.94 464 ALA A C 1
ATOM 3380 O O . ALA A 1 464 ? 40.113 11.471 -38.370 1.00 60.94 464 ALA A O 1
ATOM 3381 N N . GLY A 1 465 ? 40.625 13.576 -37.911 1.00 57.75 465 GLY A N 1
ATOM 3382 C CA . GLY A 1 465 ? 42.012 13.463 -38.404 1.00 57.75 465 GLY A CA 1
ATOM 3383 C C . GLY A 1 465 ? 42.958 12.657 -37.497 1.00 57.75 465 GLY A C 1
ATOM 3384 O O . GLY A 1 465 ? 44.142 12.992 -37.437 1.00 57.75 465 GLY A O 1
ATOM 3385 N N . ASN A 1 466 ? 42.416 11.697 -36.746 1.00 59.97 466 ASN A N 1
ATOM 3386 C CA . ASN A 1 466 ? 43.054 10.921 -35.685 1.00 59.97 466 ASN A CA 1
ATOM 3387 C C . ASN A 1 466 ? 42.368 9.553 -35.454 1.00 59.97 466 ASN A C 1
ATOM 3389 O O . ASN A 1 466 ? 42.441 9.061 -34.331 1.00 59.97 466 ASN A O 1
ATOM 3393 N N . GLY A 1 467 ? 41.651 8.998 -36.437 1.00 66.06 467 GLY A N 1
ATOM 3394 C CA . GLY A 1 467 ? 40.968 7.703 -36.307 1.00 66.06 467 GLY A CA 1
ATOM 3395 C C . GLY A 1 467 ? 39.532 7.813 -35.828 1.00 66.06 467 GLY A C 1
ATOM 3396 O O . GLY A 1 467 ? 38.605 7.691 -36.607 1.00 66.06 467 GLY A O 1
ATOM 3397 N N . LEU A 1 468 ? 39.345 8.135 -34.549 1.00 70.31 468 LEU A N 1
ATOM 3398 C CA . LEU A 1 468 ? 38.030 8.101 -33.906 1.00 70.31 468 LEU A CA 1
ATOM 3399 C C . LEU A 1 468 ? 36.975 8.985 -34.602 1.00 70.31 468 LEU A C 1
ATOM 3401 O O . LEU A 1 468 ? 37.241 10.129 -35.004 1.00 70.31 468 LEU A O 1
ATOM 3405 N N . SER A 1 469 ? 35.748 8.466 -34.658 1.00 64.62 469 SER A N 1
ATOM 3406 C CA . SER A 1 469 ? 34.516 9.165 -35.045 1.00 64.62 469 SER A CA 1
ATOM 3407 C C . SER A 1 469 ? 34.410 10.579 -34.446 1.00 64.62 469 SER A C 1
ATOM 3409 O O . SER A 1 469 ? 34.620 10.793 -33.249 1.00 64.62 469 SER A O 1
ATOM 3411 N N . VAL A 1 470 ? 34.001 11.565 -35.261 1.00 61.66 470 VAL A N 1
ATOM 3412 C CA . VAL A 1 470 ? 33.775 12.953 -34.797 1.00 61.66 470 VAL A CA 1
ATOM 3413 C C . VAL A 1 470 ? 32.648 13.045 -33.752 1.00 61.66 470 VAL A C 1
ATOM 3415 O O . VAL A 1 470 ? 32.587 14.030 -33.025 1.00 61.66 470 VAL A O 1
ATOM 3418 N N . ALA A 1 471 ? 31.784 12.029 -33.643 1.00 56.97 471 ALA A N 1
ATOM 3419 C CA . ALA A 1 471 ? 30.752 11.951 -32.607 1.00 56.97 471 ALA A CA 1
ATOM 3420 C C . ALA A 1 471 ? 31.254 11.364 -31.269 1.00 56.97 471 ALA A C 1
ATOM 3422 O O . ALA A 1 471 ? 30.586 11.540 -30.256 1.00 56.97 471 ALA A O 1
ATOM 3423 N N . LEU A 1 472 ? 32.412 10.687 -31.251 1.00 55.84 472 LEU A N 1
ATOM 3424 C CA . LEU A 1 472 ? 32.933 9.967 -30.074 1.00 55.84 472 LEU A CA 1
ATOM 3425 C C . LEU A 1 472 ? 34.181 10.599 -29.446 1.00 55.84 472 LEU A C 1
ATOM 3427 O O . LEU A 1 472 ? 34.531 10.294 -28.301 1.00 55.84 472 LEU A O 1
ATOM 3431 N N . ALA A 1 473 ? 34.853 11.491 -30.174 1.00 50.59 473 ALA A N 1
ATOM 3432 C CA . ALA A 1 473 ? 36.074 12.150 -29.733 1.00 50.59 473 ALA A CA 1
ATOM 3433 C C . ALA A 1 473 ? 35.800 13.404 -28.881 1.00 50.59 473 ALA A C 1
ATOM 3435 O O . ALA A 1 473 ? 35.415 14.450 -29.403 1.00 50.59 473 ALA A O 1
ATOM 3436 N N . ALA A 1 474 ? 36.105 13.346 -27.581 1.00 50.44 474 ALA A N 1
ATOM 3437 C CA . ALA A 1 474 ? 36.127 14.539 -26.730 1.00 50.44 474 ALA A CA 1
ATOM 3438 C C . ALA A 1 474 ? 37.331 15.458 -27.058 1.00 50.44 474 ALA A C 1
ATOM 3440 O O . ALA A 1 474 ? 38.396 14.973 -27.470 1.00 50.44 474 ALA A O 1
ATOM 3441 N N . GLU A 1 475 ? 37.204 16.773 -26.809 1.00 38.84 475 GLU A N 1
ATOM 3442 C CA . GLU A 1 475 ? 38.256 17.811 -26.954 1.00 38.84 475 GLU A CA 1
ATOM 3443 C C . GLU A 1 475 ? 39.440 17.577 -25.982 1.00 38.84 475 GLU A C 1
ATOM 3445 O O . GLU A 1 475 ? 39.647 18.260 -24.982 1.00 38.84 475 GLU A O 1
ATOM 3450 N N . GLY A 1 476 ? 40.231 16.543 -26.272 1.00 38.44 476 GLY A N 1
ATOM 3451 C CA . GLY A 1 476 ? 41.338 16.069 -25.440 1.00 38.44 476 GLY A CA 1
ATOM 3452 C C . GLY A 1 476 ? 41.871 14.672 -25.789 1.00 38.44 476 GLY A C 1
ATOM 3453 O O . GLY A 1 476 ? 42.909 14.282 -25.256 1.00 38.44 476 GLY A O 1
ATOM 3454 N N . GLY A 1 477 ? 41.208 13.911 -26.673 1.00 40.38 477 GLY A N 1
ATOM 3455 C CA . GLY A 1 477 ? 41.605 12.526 -26.995 1.00 40.38 477 GLY A CA 1
ATOM 3456 C C . GLY A 1 477 ? 41.164 11.495 -25.944 1.00 40.38 477 GLY A C 1
ATOM 3457 O O . GLY A 1 477 ? 41.764 10.422 -25.806 1.00 40.38 477 GLY A O 1
ATOM 3458 N N . GLY A 1 478 ? 40.134 11.837 -25.169 1.00 49.75 478 GLY A N 1
ATOM 3459 C CA . GLY A 1 478 ? 39.330 10.892 -24.395 1.00 49.75 478 GLY A CA 1
ATOM 3460 C C . GLY A 1 478 ? 38.108 10.434 -25.194 1.00 49.75 478 GLY A C 1
ATOM 3461 O O . GLY A 1 478 ? 37.732 11.086 -26.169 1.00 49.75 478 GLY A O 1
ATOM 3462 N N . LEU A 1 479 ? 37.498 9.333 -24.759 1.00 51.75 479 LEU A N 1
ATOM 3463 C CA . LEU A 1 479 ? 36.151 8.964 -25.191 1.00 51.75 479 LEU A CA 1
ATOM 3464 C C . LEU A 1 479 ? 35.115 9.939 -24.622 1.00 51.75 479 LEU A C 1
ATOM 3466 O O . LEU A 1 479 ? 35.297 10.460 -23.519 1.00 51.75 479 LEU A O 1
ATOM 3470 N N . ALA A 1 480 ? 34.025 10.139 -25.361 1.00 57.09 480 ALA A N 1
ATOM 3471 C CA . ALA A 1 480 ? 32.816 10.797 -24.867 1.00 57.09 480 ALA A CA 1
ATOM 3472 C C . ALA A 1 480 ? 31.979 9.900 -23.924 1.00 57.09 480 ALA A C 1
ATOM 3474 O O . ALA A 1 480 ? 31.216 10.417 -23.112 1.00 57.09 480 ALA A O 1
ATOM 3475 N N . TYR A 1 481 ? 32.156 8.576 -23.999 1.00 57.81 481 TYR A N 1
ATOM 3476 C CA . TYR A 1 481 ? 31.434 7.560 -23.225 1.00 57.81 481 TYR A CA 1
ATOM 3477 C C . TYR A 1 481 ? 32.379 6.737 -22.324 1.00 57.81 481 TYR A C 1
ATOM 3479 O O . TYR A 1 481 ? 33.583 7.013 -22.235 1.00 57.81 481 TYR A O 1
ATOM 3487 N N . ARG A 1 482 ? 31.839 5.735 -21.622 1.00 63.50 482 ARG A N 1
ATOM 3488 C CA . ARG A 1 482 ? 32.619 4.701 -20.925 1.00 63.50 482 ARG A CA 1
ATOM 3489 C C . ARG A 1 482 ? 32.376 3.364 -21.608 1.00 63.50 482 ARG A C 1
ATOM 3491 O O . ARG A 1 482 ? 31.223 3.013 -21.789 1.00 63.50 482 ARG A O 1
ATOM 3498 N N . VAL A 1 483 ? 33.445 2.630 -21.899 1.00 73.38 483 VAL A N 1
ATOM 3499 C CA . VAL A 1 483 ? 33.349 1.209 -22.260 1.00 73.38 483 VAL A CA 1
ATOM 3500 C C . VAL A 1 483 ? 32.838 0.427 -21.043 1.00 73.38 483 VAL A C 1
ATOM 3502 O O . VAL A 1 483 ? 33.213 0.774 -19.914 1.00 73.38 483 VAL A O 1
ATOM 3505 N N . ALA A 1 484 ? 31.991 -0.574 -21.282 1.00 84.19 484 ALA A N 1
ATOM 3506 C CA . ALA A 1 484 ? 31.384 -1.422 -20.260 1.00 84.19 484 ALA A CA 1
ATOM 3507 C C . ALA A 1 484 ? 32.406 -2.268 -19.458 1.00 84.19 484 ALA A C 1
ATOM 3509 O O . ALA A 1 484 ? 33.571 -2.409 -19.850 1.00 84.19 484 ALA A O 1
ATOM 3510 N N . ASP A 1 485 ? 31.961 -2.698 -18.274 1.00 87.19 485 ASP A N 1
ATOM 3511 C CA . ASP A 1 485 ? 32.635 -3.510 -17.238 1.00 87.19 485 ASP A CA 1
ATOM 3512 C C . ASP A 1 485 ? 31.516 -3.899 -16.241 1.00 87.19 485 ASP A C 1
ATOM 3514 O O . ASP A 1 485 ? 31.421 -3.318 -15.151 1.00 87.19 485 ASP A O 1
ATOM 3518 N N . SER A 1 486 ? 30.566 -4.736 -16.690 1.00 89.62 486 SER A N 1
ATOM 3519 C CA . SER A 1 486 ? 29.232 -4.871 -16.064 1.00 89.62 486 SER A CA 1
ATOM 3520 C C . SER A 1 486 ? 29.232 -5.584 -14.701 1.00 89.62 486 SER A C 1
ATOM 3522 O O . SER A 1 486 ? 28.718 -5.015 -13.729 1.00 89.62 486 SER A O 1
ATOM 3524 N N . ASP A 1 487 ? 29.889 -6.744 -14.546 1.00 86.31 487 ASP A N 1
ATOM 3525 C CA . ASP A 1 487 ? 30.077 -7.375 -13.218 1.00 86.31 487 ASP A CA 1
ATOM 3526 C C . ASP A 1 487 ? 31.069 -6.599 -12.308 1.00 86.31 487 ASP A C 1
ATOM 3528 O O . ASP A 1 487 ? 30.975 -6.627 -11.067 1.00 86.31 487 ASP A O 1
ATOM 3532 N N . GLY A 1 488 ? 32.007 -5.858 -12.910 1.00 86.75 488 GLY A N 1
ATOM 3533 C CA . GLY A 1 488 ? 33.023 -5.060 -12.222 1.00 86.75 488 GLY A CA 1
ATOM 3534 C C . GLY A 1 488 ? 34.281 -5.817 -11.753 1.00 86.75 488 GLY A C 1
ATOM 3535 O O . GLY A 1 488 ? 34.960 -5.338 -10.825 1.00 86.75 488 GLY A O 1
ATOM 3536 N N . ASP A 1 489 ? 34.601 -6.991 -12.315 1.00 82.69 489 ASP A N 1
ATOM 3537 C CA . ASP A 1 489 ? 35.857 -7.735 -12.102 1.00 82.69 489 ASP A CA 1
ATOM 3538 C C . ASP A 1 489 ? 37.071 -6.956 -12.644 1.00 82.69 489 ASP A C 1
ATOM 3540 O O . ASP A 1 489 ? 38.116 -6.876 -11.969 1.00 82.69 489 ASP A O 1
ATOM 3544 N N . GLY A 1 490 ? 36.904 -6.297 -13.797 1.00 80.00 490 GLY A N 1
ATOM 3545 C CA . GLY A 1 490 ? 37.934 -5.530 -14.499 1.00 80.00 490 GLY A CA 1
ATOM 3546 C C . GLY A 1 490 ? 38.617 -6.255 -15.668 1.00 80.00 490 GLY A C 1
ATOM 3547 O O . GLY A 1 490 ? 39.667 -5.788 -16.137 1.00 80.00 490 GLY A O 1
ATOM 3548 N N . GLU A 1 491 ? 38.043 -7.361 -16.147 1.00 83.69 491 GLU A N 1
ATOM 3549 C CA . GLU A 1 491 ? 38.005 -7.642 -17.593 1.00 83.69 491 GLU A CA 1
ATOM 3550 C C . GLU A 1 491 ? 36.898 -6.717 -18.208 1.00 83.69 491 GLU A C 1
ATOM 3552 O O . GLU A 1 491 ? 36.642 -5.662 -17.621 1.00 83.69 491 GLU A O 1
ATOM 3557 N N . ARG A 1 492 ? 36.373 -6.917 -19.421 1.00 86.56 492 ARG A N 1
ATOM 3558 C CA . ARG A 1 492 ? 35.347 -6.015 -20.016 1.00 86.56 492 ARG A CA 1
ATOM 3559 C C . ARG A 1 492 ? 34.404 -6.827 -20.880 1.00 86.56 492 ARG A C 1
ATOM 3561 O O . ARG A 1 492 ? 34.880 -7.794 -21.453 1.00 86.56 492 ARG A O 1
ATOM 3568 N N . ASP A 1 493 ? 33.166 -6.370 -21.021 1.00 88.38 493 ASP A N 1
ATOM 3569 C CA . ASP A 1 493 ? 32.066 -7.071 -21.694 1.00 88.38 493 ASP A CA 1
ATOM 3570 C C . ASP A 1 493 ? 32.495 -7.591 -23.081 1.00 88.38 493 ASP A C 1
ATOM 3572 O O . ASP A 1 493 ? 32.618 -8.794 -23.256 1.00 88.38 493 ASP A O 1
ATOM 3576 N N . ALA A 1 494 ? 32.966 -6.703 -23.971 1.00 86.88 494 ALA A N 1
ATOM 3577 C CA . ALA A 1 494 ? 33.556 -7.021 -25.290 1.00 86.88 494 ALA A CA 1
ATOM 3578 C C . ALA A 1 494 ? 34.832 -7.913 -25.291 1.00 86.88 494 ALA A C 1
ATOM 3580 O O . ALA A 1 494 ? 35.583 -7.960 -26.266 1.00 86.88 494 ALA A O 1
ATOM 3581 N N . LEU A 1 495 ? 35.184 -8.521 -24.156 1.00 87.88 495 LEU A N 1
ATOM 3582 C CA . LEU A 1 495 ? 36.344 -9.382 -23.917 1.00 87.88 495 LEU A CA 1
ATOM 3583 C C . LEU A 1 495 ? 36.035 -10.544 -22.940 1.00 87.88 495 LEU A C 1
ATOM 3585 O O . LEU A 1 495 ? 36.979 -11.265 -22.585 1.00 87.88 495 LEU A O 1
ATOM 3589 N N . ASP A 1 496 ? 34.788 -10.715 -22.481 1.00 88.50 496 ASP A N 1
ATOM 3590 C CA . ASP A 1 496 ? 34.351 -11.774 -21.557 1.00 88.50 496 ASP A CA 1
ATOM 3591 C C . ASP A 1 496 ? 33.152 -12.565 -22.125 1.00 88.50 496 ASP A C 1
ATOM 3593 O O . ASP A 1 496 ? 32.479 -12.140 -23.048 1.00 88.50 496 ASP A O 1
ATOM 3597 N N . LEU A 1 497 ? 32.935 -13.767 -21.591 1.00 88.94 497 LEU A N 1
ATOM 3598 C CA . LEU A 1 497 ? 32.005 -14.798 -22.088 1.00 88.94 497 LEU A CA 1
ATOM 3599 C C . LEU A 1 497 ? 30.834 -15.056 -21.109 1.00 88.94 497 LEU A C 1
ATOM 3601 O O . LEU A 1 497 ? 30.271 -16.159 -21.105 1.00 88.94 497 LEU A O 1
ATOM 3605 N N . ASP A 1 498 ? 30.638 -14.146 -20.154 1.00 89.94 498 ASP A N 1
ATOM 3606 C CA . ASP A 1 498 ? 29.828 -14.258 -18.925 1.00 89.94 498 ASP A CA 1
ATOM 3607 C C . ASP A 1 498 ? 29.713 -12.820 -18.327 1.00 89.94 498 ASP A C 1
ATOM 3609 O O . ASP A 1 498 ? 30.104 -12.615 -17.177 1.00 89.94 498 ASP A O 1
ATOM 3613 N N . SER A 1 499 ? 29.331 -11.801 -19.125 1.00 91.31 499 SER A N 1
ATOM 3614 C CA . SER A 1 499 ? 29.588 -10.355 -18.850 1.00 91.31 499 SER A CA 1
ATOM 3615 C C . SER A 1 499 ? 28.979 -9.772 -17.561 1.00 91.31 499 SER A C 1
ATOM 3617 O O . SER A 1 499 ? 29.554 -8.854 -16.962 1.00 91.31 499 SER A O 1
ATOM 3619 N N . ASP A 1 500 ? 27.849 -10.304 -17.089 1.00 89.38 500 ASP A N 1
ATOM 3620 C CA . ASP A 1 500 ? 27.241 -9.975 -15.784 1.00 89.38 500 ASP A CA 1
ATOM 3621 C C . ASP A 1 500 ? 27.708 -10.923 -14.638 1.00 89.38 500 ASP A C 1
ATOM 3623 O O . ASP A 1 500 ? 27.512 -10.657 -13.443 1.00 89.38 500 ASP A O 1
ATOM 3627 N N . ALA A 1 501 ? 28.356 -12.029 -15.017 1.00 89.44 501 ALA A N 1
ATOM 3628 C CA . ALA A 1 501 ? 28.822 -13.162 -14.221 1.00 89.44 501 ALA A CA 1
ATOM 3629 C C . ALA A 1 501 ? 27.754 -14.037 -13.508 1.00 89.44 501 ALA A C 1
ATOM 3631 O O . ALA A 1 501 ? 28.062 -14.672 -12.474 1.00 89.44 501 ALA A O 1
ATOM 3632 N N . ASP A 1 502 ? 26.525 -14.156 -14.031 1.00 86.69 502 ASP A N 1
ATOM 3633 C CA . ASP A 1 502 ? 25.480 -15.055 -13.499 1.00 86.69 502 ASP A CA 1
ATOM 3634 C C . ASP A 1 502 ? 25.829 -16.565 -13.643 1.00 86.69 502 ASP A C 1
ATOM 3636 O O . ASP A 1 502 ? 25.475 -17.376 -12.764 1.00 86.69 502 ASP A O 1
ATOM 3640 N N . SER A 1 503 ? 26.639 -16.937 -14.653 1.00 86.19 503 SER A N 1
ATOM 3641 C CA . SER A 1 503 ? 26.974 -18.294 -15.149 1.00 86.19 503 SER A CA 1
ATOM 3642 C C . SER A 1 503 ? 26.091 -18.936 -16.253 1.00 86.19 503 SER A C 1
ATOM 3644 O O . SER A 1 503 ? 26.063 -20.186 -16.349 1.00 86.19 503 SER A O 1
ATOM 3646 N N . LEU A 1 504 ? 25.416 -18.140 -17.076 1.00 87.00 504 LEU A N 1
ATOM 3647 C CA . LEU A 1 504 ? 24.987 -18.401 -18.452 1.00 87.00 504 LEU A CA 1
ATOM 3648 C C . LEU A 1 504 ? 26.193 -18.177 -19.395 1.00 87.00 504 LEU A C 1
ATOM 3650 O O . LEU A 1 504 ? 27.184 -18.904 -19.212 1.00 87.00 504 LEU A O 1
ATOM 3654 N N . SER A 1 505 ? 26.075 -17.338 -20.435 1.00 88.62 505 SER A N 1
ATOM 3655 C CA . SER A 1 505 ? 27.146 -16.865 -21.332 1.00 88.62 505 SER A CA 1
ATOM 3656 C C . SER A 1 505 ? 26.534 -16.124 -22.520 1.00 88.62 505 SER A C 1
ATOM 3658 O O . SER A 1 505 ? 25.751 -16.747 -23.237 1.00 88.62 505 SER A O 1
ATOM 3660 N N . ASP A 1 506 ? 27.008 -14.922 -22.814 1.00 88.12 506 ASP A N 1
ATOM 3661 C CA . ASP A 1 506 ? 26.424 -13.892 -23.681 1.00 88.12 506 ASP A CA 1
ATOM 3662 C C . ASP A 1 506 ? 25.692 -14.412 -24.951 1.00 88.12 506 ASP A C 1
ATOM 3664 O O . ASP A 1 506 ? 24.533 -14.063 -25.166 1.00 88.12 506 ASP A O 1
ATOM 3668 N N . ALA A 1 507 ? 26.238 -15.340 -25.750 1.00 86.25 507 ALA A N 1
ATOM 3669 C CA . ALA A 1 507 ? 25.548 -15.962 -26.902 1.00 86.25 507 ALA A CA 1
ATOM 3670 C C . ALA A 1 507 ? 24.341 -16.893 -26.595 1.00 86.25 507 ALA A C 1
ATOM 3672 O O . ALA A 1 507 ? 23.564 -17.201 -27.507 1.00 86.25 507 ALA A O 1
ATOM 3673 N N . ASP A 1 508 ? 24.163 -17.399 -25.369 1.00 86.19 508 ASP A N 1
ATOM 3674 C CA . ASP A 1 508 ? 22.917 -18.056 -24.913 1.00 86.19 508 ASP A CA 1
ATOM 3675 C C . ASP A 1 508 ? 21.852 -16.967 -24.547 1.00 86.19 508 ASP A C 1
ATOM 3677 O O . ASP A 1 508 ? 20.651 -17.275 -24.581 1.00 86.19 508 ASP A O 1
ATOM 3681 N N . GLU A 1 509 ? 22.255 -15.699 -24.321 1.00 89.56 509 GLU A N 1
ATOM 3682 C CA . GLU A 1 509 ? 21.413 -14.512 -24.046 1.00 89.56 509 GLU A CA 1
ATOM 3683 C C . GLU A 1 509 ? 21.184 -13.553 -25.234 1.00 89.56 509 GLU A C 1
ATOM 3685 O O . GLU A 1 509 ? 20.102 -12.981 -25.331 1.00 89.56 509 GLU A O 1
ATOM 3690 N N . ALA A 1 510 ? 22.091 -13.407 -26.202 1.00 82.44 510 ALA A N 1
ATOM 3691 C CA . ALA A 1 510 ? 22.000 -12.412 -27.288 1.00 82.44 510 ALA A CA 1
ATOM 3692 C C . ALA A 1 510 ? 20.686 -12.464 -28.103 1.00 82.44 510 ALA A C 1
ATOM 3694 O O . ALA A 1 510 ? 20.205 -11.452 -28.618 1.00 82.44 510 ALA A O 1
ATOM 3695 N N . GLY A 1 511 ? 20.071 -13.650 -28.189 1.00 78.06 511 GLY A N 1
ATOM 3696 C CA . GLY A 1 511 ? 18.730 -13.874 -28.738 1.00 78.06 511 GLY A CA 1
ATOM 3697 C C . GLY A 1 511 ? 18.708 -14.758 -29.988 1.00 78.06 511 GLY A C 1
ATOM 3698 O O . GLY A 1 511 ? 17.879 -15.674 -30.061 1.00 78.06 511 GLY A O 1
ATOM 3699 N N . ASP A 1 512 ? 19.621 -14.550 -30.948 1.00 75.94 512 ASP A N 1
ATOM 3700 C CA . ASP A 1 512 ? 19.902 -15.516 -32.027 1.00 75.94 512 ASP A CA 1
ATOM 3701 C C . ASP A 1 512 ? 21.348 -15.457 -32.583 1.00 75.94 512 ASP A C 1
ATOM 3703 O O . ASP A 1 512 ? 22.083 -14.519 -32.307 1.00 75.94 512 ASP A O 1
ATOM 3707 N N . ASP A 1 513 ? 21.772 -16.501 -33.321 1.00 70.69 513 ASP A N 1
ATOM 3708 C CA . ASP A 1 513 ? 23.159 -16.736 -33.788 1.00 70.69 513 ASP A CA 1
ATOM 3709 C C . ASP A 1 513 ? 23.672 -15.743 -34.899 1.00 70.69 513 ASP A C 1
ATOM 3711 O O . ASP A 1 513 ? 24.506 -16.147 -35.726 1.00 70.69 513 ASP A O 1
ATOM 3715 N N . ASP A 1 514 ? 23.134 -14.523 -35.048 1.00 76.31 514 ASP A N 1
ATOM 3716 C CA . ASP A 1 514 ? 23.440 -13.581 -36.155 1.00 76.31 514 ASP A CA 1
ATOM 3717 C C . ASP A 1 514 ? 23.936 -12.209 -35.615 1.00 76.31 514 ASP A C 1
ATOM 3719 O O . ASP A 1 514 ? 23.102 -11.356 -35.314 1.00 76.31 514 ASP A O 1
ATOM 3723 N N . PRO A 1 515 ? 25.260 -11.920 -35.555 1.00 69.56 515 PRO A N 1
ATOM 3724 C CA . PRO A 1 515 ? 25.818 -10.663 -34.995 1.00 69.56 515 PRO A CA 1
ATOM 3725 C C . PRO A 1 515 ? 25.345 -9.372 -35.691 1.00 69.56 515 PRO A C 1
ATOM 3727 O O . PRO A 1 515 ? 25.632 -8.254 -35.274 1.00 69.56 515 PRO A O 1
ATOM 3730 N N . HIS A 1 516 ? 24.625 -9.505 -36.805 1.00 72.94 516 HIS A N 1
ATOM 3731 C CA . HIS A 1 516 ? 24.017 -8.397 -37.534 1.00 72.94 516 HIS A CA 1
ATOM 3732 C C . HIS A 1 516 ? 22.615 -8.009 -37.022 1.00 72.94 516 HIS A C 1
ATOM 3734 O O . HIS A 1 516 ? 21.987 -7.113 -37.599 1.00 72.94 516 HIS A O 1
ATOM 3740 N N . THR A 1 517 ? 22.089 -8.681 -35.994 1.00 74.75 517 THR A N 1
ATOM 3741 C CA . THR A 1 517 ? 20.978 -8.173 -35.176 1.00 74.75 517 THR A CA 1
ATOM 3742 C C . THR A 1 517 ? 21.530 -7.569 -33.889 1.00 74.75 517 THR A C 1
ATOM 3744 O O . THR A 1 517 ? 22.346 -8.233 -33.256 1.00 74.75 517 THR A O 1
ATOM 3747 N N . PRO A 1 518 ? 21.078 -6.369 -33.471 1.00 75.75 518 PRO A N 1
ATOM 3748 C CA . PRO A 1 518 ? 21.385 -5.865 -32.137 1.00 75.75 518 PRO A CA 1
ATOM 3749 C C . PRO A 1 518 ? 20.970 -6.893 -31.076 1.00 75.75 518 PRO A C 1
ATOM 3751 O O . PRO A 1 518 ? 19.914 -7.519 -31.266 1.00 75.75 518 PRO A O 1
ATOM 3754 N N . PRO A 1 519 ? 21.745 -7.053 -29.989 1.00 84.31 519 PRO A N 1
ATOM 3755 C CA . PRO A 1 519 ? 21.333 -7.841 -28.838 1.00 84.31 519 PRO A CA 1
ATOM 3756 C C . PRO A 1 519 ? 19.934 -7.450 -28.368 1.00 84.31 519 PRO A C 1
ATOM 3758 O O . PRO A 1 519 ? 19.519 -6.292 -28.471 1.00 84.31 519 PRO A O 1
ATOM 3761 N N . VAL A 1 520 ? 19.186 -8.439 -27.891 1.00 88.00 520 VAL A N 1
ATOM 3762 C CA . VAL A 1 520 ? 17.870 -8.191 -27.307 1.00 88.00 520 VAL A CA 1
ATOM 3763 C C . VAL A 1 520 ? 18.034 -7.618 -25.896 1.00 88.00 520 VAL A C 1
ATOM 3765 O O . VAL A 1 520 ? 18.836 -8.119 -25.114 1.00 88.00 520 VAL A O 1
ATOM 3768 N N . ASP A 1 521 ? 17.247 -6.575 -25.652 1.00 89.19 521 ASP A N 1
ATOM 3769 C CA . ASP A 1 521 ? 16.917 -5.911 -24.389 1.00 89.19 521 ASP A CA 1
ATOM 3770 C C . ASP A 1 521 ? 15.434 -6.254 -24.126 1.00 89.19 521 ASP A C 1
ATOM 3772 O O . ASP A 1 521 ? 14.578 -5.993 -24.992 1.00 89.19 521 ASP A O 1
ATOM 3776 N N . SER A 1 522 ? 15.146 -6.961 -23.026 1.00 90.44 522 SER A N 1
ATOM 3777 C CA . SER A 1 522 ? 13.821 -7.541 -22.746 1.00 90.44 522 SER A CA 1
ATOM 3778 C C . SER A 1 522 ? 12.920 -6.681 -21.853 1.00 90.44 522 SER A C 1
ATOM 3780 O O . SER A 1 522 ? 11.701 -6.693 -22.072 1.00 90.44 522 SER A O 1
ATOM 3782 N N . ASP A 1 523 ? 13.466 -5.925 -20.894 1.00 88.25 523 ASP A N 1
ATOM 3783 C CA . ASP A 1 523 ? 12.689 -5.043 -20.001 1.00 88.25 523 ASP A CA 1
ATOM 3784 C C . ASP A 1 523 ? 12.563 -3.594 -20.534 1.00 88.25 523 ASP A C 1
ATOM 3786 O O . ASP A 1 523 ? 11.508 -2.959 -20.367 1.00 88.25 523 ASP A O 1
ATOM 3790 N N . GLY A 1 524 ? 13.563 -3.113 -21.281 1.00 88.56 524 GLY A N 1
ATOM 3791 C CA . GLY A 1 524 ? 13.621 -1.787 -21.890 1.00 88.56 524 GLY A CA 1
ATOM 3792 C C . GLY A 1 524 ? 14.340 -0.698 -21.080 1.00 88.56 524 GLY A C 1
ATOM 3793 O O . GLY A 1 524 ? 14.085 0.482 -21.363 1.00 88.56 524 GLY A O 1
ATOM 3794 N N . ASP A 1 525 ? 15.165 -1.023 -20.073 1.00 84.81 525 ASP A N 1
ATOM 3795 C CA . ASP A 1 525 ? 15.932 -0.032 -19.289 1.00 84.81 525 ASP A CA 1
ATOM 3796 C C . ASP A 1 525 ? 17.166 0.532 -20.021 1.00 84.81 525 ASP A C 1
ATOM 3798 O O . ASP A 1 525 ? 17.554 1.680 -19.766 1.00 84.81 525 ASP A O 1
ATOM 3802 N N . GLY A 1 526 ? 17.706 -0.216 -20.990 1.00 81.94 526 GLY A N 1
ATOM 3803 C CA . GLY A 1 526 ? 18.863 0.160 -21.808 1.00 81.94 526 GLY A CA 1
ATOM 3804 C C . GLY A 1 526 ? 20.118 -0.691 -21.588 1.00 81.94 526 GLY A C 1
ATOM 3805 O O . GLY A 1 526 ? 21.080 -0.531 -22.343 1.00 81.94 526 GLY A O 1
ATOM 3806 N N . ALA A 1 527 ? 20.129 -1.603 -20.614 1.00 85.50 527 ALA A N 1
ATOM 3807 C CA . ALA A 1 527 ? 21.014 -2.764 -20.652 1.00 85.50 527 ALA A CA 1
ATOM 3808 C C . ALA A 1 527 ? 20.476 -3.816 -21.643 1.00 85.50 527 ALA A C 1
ATOM 3810 O O . ALA A 1 527 ? 19.273 -3.954 -21.837 1.00 85.50 527 ALA A O 1
ATOM 3811 N N . ALA A 1 528 ? 21.371 -4.565 -22.290 1.00 88.81 528 ALA A N 1
ATOM 3812 C CA . ALA A 1 528 ? 20.996 -5.749 -23.060 1.00 88.81 528 ALA A CA 1
ATOM 3813 C C . ALA A 1 528 ? 21.147 -7.002 -22.189 1.00 88.81 528 ALA A C 1
ATOM 3815 O O . ALA A 1 528 ? 22.024 -7.034 -21.329 1.00 88.81 528 ALA A O 1
ATOM 3816 N N . ASP A 1 529 ? 20.377 -8.057 -22.465 1.00 90.56 529 ASP A N 1
ATOM 3817 C CA . ASP A 1 529 ? 20.216 -9.238 -21.591 1.00 90.56 529 ASP A CA 1
ATOM 3818 C C . ASP A 1 529 ? 21.497 -10.068 -21.315 1.00 90.56 529 ASP A C 1
ATOM 3820 O O . ASP A 1 529 ? 21.415 -11.085 -20.645 1.00 90.56 529 ASP A O 1
ATOM 3824 N N . HIS A 1 530 ? 22.660 -9.698 -21.862 1.00 88.62 530 HIS A N 1
ATOM 3825 C CA . HIS A 1 530 ? 23.971 -10.296 -21.544 1.00 88.62 530 HIS A CA 1
ATOM 3826 C C . HIS A 1 530 ? 24.795 -9.439 -20.559 1.00 88.62 530 HIS A C 1
ATOM 3828 O O . HIS A 1 530 ? 25.707 -9.933 -19.903 1.00 88.62 530 HIS A O 1
ATOM 3834 N N . CYS A 1 531 ? 24.450 -8.155 -20.426 1.00 89.12 531 CYS A N 1
ATOM 3835 C CA . CYS A 1 531 ? 25.031 -7.207 -19.477 1.00 89.12 531 CYS A CA 1
ATOM 3836 C C . CYS A 1 531 ? 24.158 -7.010 -18.221 1.00 89.12 531 CYS A C 1
ATOM 3838 O O . CYS A 1 531 ? 24.600 -6.331 -17.291 1.00 89.12 531 CYS A O 1
ATOM 3840 N N . ASP A 1 532 ? 22.929 -7.545 -18.190 1.00 90.88 532 ASP A N 1
ATOM 3841 C CA . ASP A 1 532 ? 22.028 -7.463 -17.034 1.00 90.88 532 ASP A CA 1
ATOM 3842 C C . ASP A 1 532 ? 21.749 -8.825 -16.388 1.00 90.88 532 ASP A C 1
ATOM 3844 O O . ASP A 1 532 ? 21.579 -9.843 -17.046 1.00 90.88 532 ASP A O 1
ATOM 3848 N N . SER A 1 533 ? 21.677 -8.791 -15.061 1.00 90.00 533 SER A N 1
ATOM 3849 C CA . SER A 1 533 ? 21.585 -9.943 -14.160 1.00 90.00 533 SER A CA 1
ATOM 3850 C C . SER A 1 533 ? 20.159 -10.268 -13.699 1.00 90.00 533 SER A C 1
ATOM 3852 O O . SER A 1 533 ? 19.990 -11.053 -12.757 1.00 90.00 533 SER A O 1
ATOM 3854 N N . ASP A 1 534 ? 19.164 -9.576 -14.258 1.00 91.69 534 ASP A N 1
ATOM 3855 C CA . ASP A 1 534 ? 17.749 -9.571 -13.863 1.00 91.69 534 ASP A CA 1
ATOM 3856 C C . ASP A 1 534 ? 16.870 -9.247 -15.100 1.00 91.69 534 ASP A C 1
ATOM 3858 O O . ASP A 1 534 ? 15.969 -8.417 -15.012 1.00 91.69 534 ASP A O 1
ATOM 3862 N N . ALA A 1 535 ? 17.161 -9.866 -16.255 1.00 92.38 535 ALA A N 1
ATOM 3863 C CA . ALA A 1 535 ? 16.995 -9.295 -17.607 1.00 92.38 535 ALA A CA 1
ATOM 3864 C C . ALA A 1 535 ? 15.565 -8.944 -18.097 1.00 92.38 535 ALA A C 1
ATOM 3866 O O . ALA A 1 535 ? 15.413 -8.338 -19.160 1.00 92.38 535 ALA A O 1
ATOM 3867 N N . ASP A 1 536 ? 14.500 -9.295 -17.367 1.00 91.38 536 ASP A N 1
ATOM 3868 C CA . ASP A 1 536 ? 13.130 -8.799 -17.614 1.00 91.38 536 ASP A CA 1
ATOM 3869 C C . ASP A 1 536 ? 12.573 -7.876 -16.507 1.00 91.38 536 ASP A C 1
ATOM 3871 O O . ASP A 1 536 ? 11.406 -7.471 -16.542 1.00 91.38 536 ASP A O 1
ATOM 3875 N N . GLY A 1 537 ? 13.411 -7.493 -15.541 1.00 91.06 537 GLY A N 1
ATOM 3876 C CA . GLY A 1 537 ? 13.119 -6.531 -14.476 1.00 91.06 537 GLY A CA 1
ATOM 3877 C C . GLY A 1 537 ? 12.224 -7.056 -13.341 1.00 91.06 537 GLY A C 1
ATOM 3878 O O . GLY A 1 537 ? 11.727 -6.264 -12.515 1.00 91.06 537 GLY A O 1
ATOM 3879 N N . ASP A 1 538 ? 11.964 -8.370 -13.269 1.00 90.81 538 ASP A N 1
ATOM 3880 C CA . ASP A 1 538 ? 11.047 -8.956 -12.281 1.00 90.81 538 ASP A CA 1
ATOM 3881 C C . ASP A 1 538 ? 11.632 -9.100 -10.853 1.00 90.81 538 ASP A C 1
ATOM 3883 O O . ASP A 1 538 ? 10.861 -9.099 -9.880 1.00 90.81 538 ASP A O 1
ATOM 3887 N N . ARG A 1 539 ? 12.968 -9.073 -10.695 1.00 90.38 539 ARG A N 1
ATOM 3888 C CA . ARG A 1 539 ? 13.758 -9.259 -9.448 1.00 90.38 539 ARG A CA 1
ATOM 3889 C C . ARG A 1 539 ? 14.165 -10.699 -9.113 1.00 90.38 539 ARG A C 1
ATOM 3891 O O . ARG A 1 539 ? 14.595 -10.935 -7.967 1.00 90.38 539 ARG A O 1
ATOM 3898 N N . ILE A 1 540 ? 14.031 -11.659 -10.028 1.00 90.62 540 ILE A N 1
ATOM 3899 C CA . ILE A 1 540 ? 14.591 -13.014 -9.958 1.00 90.62 540 ILE A CA 1
ATOM 3900 C C . ILE A 1 540 ? 15.831 -13.116 -10.873 1.00 90.62 540 ILE A C 1
ATOM 3902 O O . ILE A 1 540 ? 15.694 -13.391 -12.059 1.00 90.62 540 ILE A O 1
ATOM 3906 N N . PRO A 1 541 ? 17.057 -13.069 -10.315 1.00 91.81 541 PRO A N 1
ATOM 3907 C CA . PRO A 1 541 ? 18.258 -13.071 -11.142 1.00 91.81 541 PRO A CA 1
ATOM 3908 C C . PRO A 1 541 ? 18.426 -14.304 -12.032 1.00 91.81 541 PRO A C 1
ATOM 3910 O O . PRO A 1 541 ? 18.239 -15.440 -11.563 1.00 91.81 541 PRO A O 1
ATOM 3913 N N . ASP A 1 542 ? 18.909 -14.080 -13.251 1.00 90.38 542 ASP A N 1
ATOM 3914 C CA . ASP A 1 542 ? 19.055 -15.026 -14.365 1.00 90.38 542 ASP A CA 1
ATOM 3915 C C . ASP A 1 542 ? 19.682 -16.382 -13.981 1.00 90.38 542 ASP A C 1
ATOM 3917 O O . ASP A 1 542 ? 19.229 -17.452 -14.408 1.00 90.38 542 ASP A O 1
ATOM 3921 N N . ALA A 1 543 ? 20.609 -16.389 -13.019 1.00 87.88 543 ALA A N 1
ATOM 3922 C CA . ALA A 1 543 ? 21.261 -17.600 -12.495 1.00 87.88 543 ALA A CA 1
ATOM 3923 C C . ALA A 1 543 ? 20.306 -18.592 -11.811 1.00 87.88 543 ALA A C 1
ATOM 3925 O O . ALA A 1 543 ? 20.617 -19.782 -11.603 1.00 87.88 543 ALA A O 1
ATOM 3926 N N . ILE A 1 544 ? 19.143 -18.101 -11.390 1.00 88.69 544 ILE A N 1
ATOM 3927 C CA . ILE A 1 544 ? 18.020 -18.873 -10.858 1.00 88.69 544 ILE A CA 1
ATOM 3928 C C . ILE A 1 544 ? 17.117 -19.335 -12.017 1.00 88.69 544 ILE A C 1
ATOM 3930 O O . ILE A 1 544 ? 16.613 -20.471 -11.992 1.00 88.69 544 ILE A O 1
ATOM 3934 N N . GLU A 1 545 ? 17.018 -18.512 -13.056 1.00 90.44 545 GLU A N 1
ATOM 3935 C CA . GLU A 1 545 ? 16.149 -18.633 -14.222 1.00 90.44 545 GLU A CA 1
ATOM 3936 C C . GLU A 1 545 ? 16.623 -19.647 -15.252 1.00 90.44 545 GLU A C 1
ATOM 3938 O O . GLU A 1 545 ? 15.989 -20.698 -15.419 1.00 90.44 545 GLU A O 1
ATOM 3943 N N . ALA A 1 546 ? 17.811 -19.424 -15.815 1.00 82.50 546 ALA A N 1
ATOM 3944 C CA . ALA A 1 546 ? 18.596 -20.315 -16.672 1.00 82.50 546 ALA A CA 1
ATOM 3945 C C . ALA A 1 546 ? 18.393 -21.815 -16.388 1.00 82.50 546 ALA A C 1
ATOM 3947 O O . ALA A 1 546 ? 18.247 -22.670 -17.277 1.00 82.50 546 ALA A O 1
ATOM 3948 N N . GLY A 1 547 ? 18.362 -22.146 -15.094 1.00 70.25 547 GLY A N 1
ATOM 3949 C CA . GLY A 1 547 ? 17.920 -23.429 -14.591 1.00 70.25 547 GLY A CA 1
ATOM 3950 C C . GLY A 1 547 ? 19.005 -24.507 -14.656 1.00 70.25 547 GLY A C 1
ATOM 3951 O O . GLY A 1 547 ? 19.818 -24.637 -15.567 1.00 70.25 547 GLY A O 1
ATOM 3952 N N . THR A 1 548 ? 19.013 -25.391 -13.656 1.00 58.50 548 THR A N 1
ATOM 3953 C CA . THR A 1 548 ? 20.161 -26.282 -13.352 1.00 58.50 548 THR A CA 1
ATOM 3954 C C . THR A 1 548 ? 20.495 -27.406 -14.373 1.00 58.50 548 THR A C 1
ATOM 3956 O O . THR A 1 548 ? 21.107 -28.423 -14.007 1.00 58.50 548 THR A O 1
ATOM 3959 N N . ARG A 1 549 ? 20.095 -27.301 -15.651 1.00 56.78 549 ARG A N 1
ATOM 3960 C CA . ARG A 1 549 ? 20.144 -28.379 -16.661 1.00 56.78 549 ARG A CA 1
ATOM 3961 C C . ARG A 1 549 ? 21.317 -28.364 -17.653 1.00 56.78 549 ARG A C 1
ATOM 3963 O O . ARG A 1 549 ? 21.442 -29.374 -18.348 1.00 56.78 549 ARG A O 1
ATOM 3970 N N . ARG A 1 550 ? 22.229 -27.378 -17.618 1.00 52.22 550 ARG A N 1
ATOM 3971 C CA . ARG A 1 550 ? 23.514 -27.323 -18.374 1.00 52.22 550 ARG A CA 1
ATOM 3972 C C . ARG A 1 550 ? 23.389 -27.559 -19.890 1.00 52.22 550 ARG A C 1
ATOM 3974 O O . ARG A 1 550 ? 23.429 -28.713 -20.336 1.00 52.22 550 ARG A O 1
ATOM 3981 N N . GLY A 1 551 ? 23.359 -26.480 -20.673 1.00 54.00 551 GLY A N 1
ATOM 3982 C CA . GLY A 1 551 ? 23.200 -26.547 -22.133 1.00 54.00 551 GLY A CA 1
ATOM 3983 C C . GLY A 1 551 ? 21.772 -26.916 -22.544 1.00 54.00 551 GLY A C 1
ATOM 3984 O O . GLY A 1 551 ? 21.558 -27.724 -23.454 1.00 54.00 551 GLY A O 1
ATOM 3985 N N . ARG A 1 552 ? 20.810 -26.417 -21.763 1.00 68.62 552 ARG A N 1
ATOM 3986 C CA . ARG A 1 552 ? 19.457 -26.070 -22.191 1.00 68.62 552 ARG A CA 1
ATOM 3987 C C . ARG A 1 552 ? 18.859 -25.162 -21.116 1.00 68.62 552 ARG A C 1
ATOM 3989 O O . ARG A 1 552 ? 18.541 -25.676 -20.037 1.00 68.62 552 ARG A O 1
ATOM 3996 N N . ILE A 1 553 ? 18.714 -23.900 -21.491 1.00 83.25 553 ILE A N 1
ATOM 3997 C CA . ILE A 1 553 ? 17.934 -22.844 -20.847 1.00 83.25 553 ILE A CA 1
ATOM 3998 C C . ILE A 1 553 ? 16.528 -23.355 -20.458 1.00 83.25 553 ILE A C 1
ATOM 4000 O O . ILE A 1 553 ? 16.032 -24.376 -20.985 1.00 83.25 553 ILE A O 1
ATOM 4004 N N . ALA A 1 554 ? 15.917 -22.694 -19.479 1.00 86.69 554 ALA A N 1
ATOM 4005 C CA . ALA A 1 554 ? 14.526 -22.906 -19.111 1.00 86.69 554 ALA A CA 1
ATOM 4006 C C . ALA A 1 554 ? 13.556 -22.513 -20.254 1.00 86.69 554 ALA A C 1
ATOM 4008 O O . ALA A 1 554 ? 13.963 -21.996 -21.287 1.00 86.69 554 ALA A O 1
ATOM 4009 N N . ASP A 1 555 ? 12.331 -23.018 -20.158 1.00 90.12 555 ASP A N 1
ATOM 4010 C CA . ASP A 1 555 ? 11.244 -22.906 -21.148 1.00 90.12 555 ASP A CA 1
ATOM 4011 C C . ASP A 1 555 ? 10.083 -23.678 -20.495 1.00 90.12 555 ASP A C 1
ATOM 4013 O O . ASP A 1 555 ? 9.995 -24.915 -20.614 1.00 90.12 555 ASP A O 1
ATOM 4017 N N . SER A 1 556 ? 9.331 -22.985 -19.634 1.00 90.38 556 SER A N 1
ATOM 4018 C CA . SER A 1 556 ? 8.436 -23.598 -18.641 1.00 90.38 556 SER A CA 1
ATOM 4019 C C . SER A 1 556 ? 6.999 -23.785 -19.147 1.00 90.38 556 SER A C 1
ATOM 4021 O O . SER A 1 556 ? 6.515 -24.930 -19.117 1.00 90.38 556 SER A O 1
ATOM 4023 N N . ASP A 1 557 ? 6.359 -22.761 -19.724 1.00 89.00 557 ASP A N 1
ATOM 4024 C CA . ASP A 1 557 ? 5.086 -22.901 -20.461 1.00 89.00 557 ASP A CA 1
ATOM 4025 C C . ASP A 1 557 ? 5.259 -23.692 -21.790 1.00 89.00 557 ASP A C 1
ATOM 4027 O O 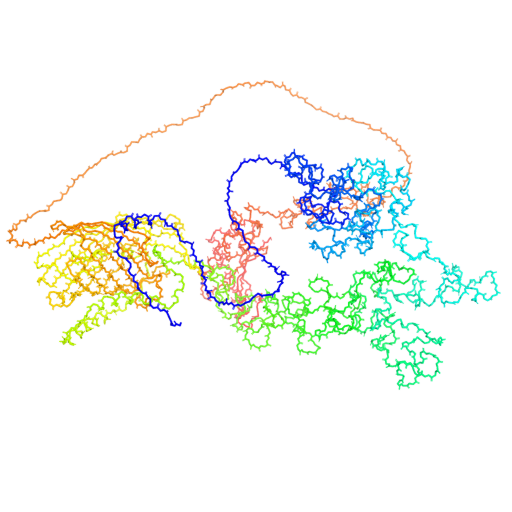. ASP A 1 557 ? 4.522 -24.659 -22.068 1.00 89.00 557 ASP A O 1
ATOM 4031 N N . GLY A 1 558 ? 6.292 -23.358 -22.578 1.00 89.75 558 GLY A N 1
ATOM 4032 C CA . GLY A 1 558 ? 6.612 -23.989 -23.866 1.00 89.75 558 GLY A CA 1
ATOM 4033 C C . GLY A 1 558 ? 6.263 -23.205 -25.146 1.00 89.75 558 GLY A C 1
ATOM 4034 O O . GLY A 1 558 ? 6.113 -23.835 -26.208 1.00 89.75 558 GLY A O 1
ATOM 4035 N N . ASP A 1 559 ? 6.078 -21.892 -25.049 1.00 88.50 559 ASP A N 1
ATOM 4036 C CA . ASP A 1 559 ? 5.797 -20.908 -26.100 1.00 88.50 559 ASP A CA 1
ATOM 4037 C C . ASP A 1 559 ? 6.987 -20.733 -27.066 1.00 88.50 559 ASP A C 1
ATOM 4039 O O . ASP A 1 559 ? 6.839 -20.968 -28.280 1.00 88.50 559 ASP A O 1
ATOM 4043 N N . GLY A 1 560 ? 8.168 -20.420 -26.523 1.00 86.25 560 GLY A N 1
ATOM 4044 C CA . GLY A 1 560 ? 9.362 -20.077 -27.292 1.00 86.25 560 GLY A CA 1
ATOM 4045 C C . GLY A 1 560 ? 10.314 -19.078 -26.625 1.00 86.25 560 GLY A C 1
ATOM 4046 O O . GLY A 1 560 ? 11.490 -19.102 -26.991 1.00 86.25 560 GLY A O 1
ATOM 4047 N N . VAL A 1 561 ? 9.843 -18.261 -25.679 1.00 88.62 561 VAL A N 1
ATOM 4048 C CA . VAL A 1 561 ? 10.687 -17.375 -24.852 1.00 88.62 561 VAL A CA 1
ATOM 4049 C C . VAL A 1 561 ? 11.417 -18.183 -23.747 1.00 88.62 561 VAL A C 1
ATOM 4051 O O . VAL A 1 561 ? 10.870 -19.180 -23.259 1.00 88.62 561 VAL A O 1
ATOM 4054 N N . PRO A 1 562 ? 12.680 -17.859 -23.405 1.00 90.56 562 PRO A N 1
ATOM 4055 C CA . PRO A 1 562 ? 13.337 -18.298 -22.169 1.00 90.56 562 PRO A CA 1
ATOM 4056 C C . PRO A 1 562 ? 12.639 -17.773 -20.914 1.00 90.56 562 PRO A C 1
ATOM 4058 O O . PRO A 1 562 ? 12.254 -16.617 -20.895 1.00 90.56 562 PRO A O 1
ATOM 4061 N N . ASP A 1 563 ? 12.577 -18.563 -19.838 1.00 91.50 563 ASP A N 1
ATOM 4062 C CA . ASP A 1 563 ? 11.993 -18.076 -18.576 1.00 91.50 563 ASP A CA 1
ATOM 4063 C C . ASP A 1 563 ? 12.668 -16.789 -18.037 1.00 91.50 563 ASP A C 1
ATOM 4065 O O . ASP A 1 563 ? 12.000 -16.018 -17.377 1.00 91.50 563 ASP A O 1
ATOM 4069 N N . PHE A 1 564 ? 13.956 -16.541 -18.326 1.00 91.00 564 PHE A N 1
ATOM 4070 C CA . PHE A 1 564 ? 14.692 -15.341 -17.875 1.00 91.00 564 PHE A CA 1
ATOM 4071 C C . PHE A 1 564 ? 14.341 -14.047 -18.641 1.00 91.00 564 PHE A C 1
ATOM 4073 O O . PHE A 1 564 ? 15.015 -13.036 -18.527 1.00 91.00 564 PHE A O 1
ATOM 4080 N N . ARG A 1 565 ? 13.326 -14.111 -19.509 1.00 92.31 565 ARG A N 1
ATOM 4081 C CA . ARG A 1 565 ? 12.906 -13.045 -20.436 1.00 92.31 565 ARG A CA 1
ATOM 4082 C C . ARG A 1 565 ? 11.378 -12.991 -20.539 1.00 92.31 565 ARG A C 1
ATOM 4084 O O . ARG A 1 565 ? 10.832 -12.559 -21.558 1.00 92.31 565 ARG A O 1
ATOM 4091 N N . ASP A 1 566 ? 10.685 -13.590 -19.572 1.00 92.69 566 ASP A N 1
ATOM 4092 C CA . ASP A 1 566 ? 9.266 -13.926 -19.649 1.00 92.69 566 ASP A CA 1
ATOM 4093 C C . ASP A 1 566 ? 8.576 -13.702 -18.302 1.00 92.69 566 ASP A C 1
ATOM 4095 O O . ASP A 1 566 ? 8.405 -14.620 -17.506 1.00 92.69 566 ASP A O 1
ATOM 4099 N N . LEU A 1 567 ? 8.084 -12.474 -18.131 1.00 92.38 567 LEU A N 1
ATOM 4100 C CA . LEU A 1 567 ? 7.303 -11.933 -17.009 1.00 92.38 567 LEU A CA 1
ATOM 4101 C C . LEU A 1 567 ? 6.078 -12.764 -16.531 1.00 92.38 567 LEU A C 1
ATOM 4103 O O . LEU A 1 567 ? 5.327 -12.269 -15.689 1.00 92.38 567 LEU A O 1
ATOM 4107 N N . ASP A 1 568 ? 5.800 -13.936 -17.111 1.00 92.88 568 ASP A N 1
ATOM 4108 C CA . ASP A 1 568 ? 4.745 -14.925 -16.798 1.00 92.88 568 ASP A CA 1
ATOM 4109 C C . ASP A 1 568 ? 5.234 -16.323 -17.272 1.00 92.88 568 ASP A C 1
ATOM 4111 O O . ASP A 1 568 ? 4.559 -16.981 -18.071 1.00 92.88 568 ASP A O 1
ATOM 4115 N N . ALA A 1 569 ? 6.425 -16.778 -16.840 1.00 93.12 569 ALA A N 1
ATOM 4116 C CA . ALA A 1 569 ? 7.206 -17.872 -17.465 1.00 93.12 569 ALA A CA 1
ATOM 4117 C C . ALA A 1 569 ? 6.513 -19.257 -17.494 1.00 93.12 569 ALA A C 1
ATOM 4119 O O . ALA A 1 569 ? 6.912 -20.202 -18.195 1.00 93.12 569 ALA A O 1
ATOM 4120 N N . ASP A 1 570 ? 5.463 -19.408 -16.693 1.00 91.19 570 ASP A N 1
ATOM 4121 C CA . ASP A 1 570 ? 4.610 -20.590 -16.541 1.00 91.19 570 ASP A CA 1
ATOM 4122 C C . ASP A 1 570 ? 3.269 -20.470 -17.319 1.00 91.19 570 ASP A C 1
ATOM 4124 O O . ASP A 1 570 ? 2.590 -21.481 -17.570 1.00 91.19 570 ASP A O 1
ATOM 4128 N N . GLY A 1 571 ? 2.961 -19.277 -17.850 1.00 91.88 571 GLY A N 1
ATOM 4129 C CA . GLY A 1 571 ? 1.895 -18.993 -18.819 1.00 91.88 571 GLY A CA 1
ATOM 4130 C C . GLY A 1 571 ? 0.485 -18.999 -18.220 1.00 91.88 571 GLY A C 1
ATOM 4131 O O . GLY A 1 571 ? -0.491 -19.438 -18.861 1.00 91.88 571 GLY A O 1
ATOM 4132 N N . ASP A 1 572 ? 0.373 -18.576 -16.966 1.00 88.50 572 ASP A N 1
ATOM 4133 C CA . ASP A 1 572 ? -0.819 -18.675 -16.127 1.00 88.50 572 ASP A CA 1
ATOM 4134 C C . ASP A 1 572 ? -1.552 -17.323 -16.013 1.00 88.50 572 ASP A C 1
ATOM 4136 O O . ASP A 1 572 ? -2.793 -17.279 -16.115 1.00 88.50 572 ASP A O 1
ATOM 4140 N N . GLY A 1 573 ? -0.809 -16.216 -15.959 1.00 87.00 573 GLY A N 1
ATOM 4141 C CA . GLY A 1 573 ? -1.321 -14.846 -15.877 1.00 87.00 573 GLY A CA 1
ATOM 4142 C C . GLY A 1 573 ? -1.194 -14.206 -14.493 1.00 87.00 573 GLY A C 1
ATOM 4143 O O . GLY A 1 573 ? -1.997 -13.322 -14.164 1.00 87.00 573 GLY A O 1
ATOM 4144 N N . VAL A 1 574 ? -0.231 -14.662 -13.692 1.00 86.06 574 VAL A N 1
ATOM 4145 C CA . VAL A 1 574 ? 0.345 -13.948 -12.541 1.00 86.06 574 VAL A CA 1
ATOM 4146 C C . VAL A 1 574 ? 1.804 -13.698 -12.904 1.00 86.06 574 VAL A C 1
ATOM 4148 O O . VAL A 1 574 ? 2.435 -14.610 -13.412 1.00 86.06 574 VAL A O 1
ATOM 4151 N N . SER A 1 575 ? 2.314 -12.484 -12.698 1.00 90.50 575 SER A N 1
ATOM 4152 C CA . SER A 1 575 ? 3.676 -12.153 -13.123 1.00 90.50 575 SER A CA 1
ATOM 4153 C C . SER A 1 575 ? 4.734 -12.600 -12.125 1.00 90.50 575 SER A C 1
ATOM 4155 O O . SER A 1 575 ? 4.485 -12.550 -10.915 1.00 90.50 575 SER A O 1
ATOM 4157 N N . ASP A 1 576 ? 5.915 -12.937 -12.628 1.00 91.56 576 ASP A N 1
ATOM 4158 C CA . ASP A 1 576 ? 6.945 -13.651 -11.875 1.00 91.56 576 ASP A CA 1
ATOM 4159 C C . ASP A 1 576 ? 7.441 -12.863 -10.638 1.00 91.56 576 ASP A C 1
ATOM 4161 O O . ASP A 1 576 ? 7.500 -13.449 -9.560 1.00 91.56 576 ASP A O 1
ATOM 4165 N N . ASP A 1 577 ? 7.550 -11.524 -10.673 1.00 90.56 577 ASP A N 1
ATOM 4166 C CA . ASP A 1 577 ? 7.816 -10.673 -9.485 1.00 90.56 577 ASP A CA 1
ATOM 4167 C C . ASP A 1 577 ? 6.795 -10.932 -8.358 1.00 90.56 577 ASP A C 1
ATOM 4169 O O . ASP A 1 577 ? 7.091 -11.164 -7.170 1.00 90.56 577 ASP A O 1
ATOM 4173 N N . ASP A 1 578 ? 5.526 -10.938 -8.767 1.00 88.19 578 ASP A N 1
ATOM 4174 C CA . ASP A 1 578 ? 4.381 -11.126 -7.891 1.00 88.19 578 ASP A CA 1
ATOM 4175 C C . ASP A 1 578 ? 4.271 -12.593 -7.430 1.00 88.19 578 ASP A C 1
ATOM 4177 O O . ASP A 1 578 ? 3.480 -12.870 -6.531 1.00 88.19 578 ASP A O 1
ATOM 4181 N N . GLU A 1 579 ? 5.130 -13.505 -7.911 1.00 90.81 579 GLU A N 1
ATOM 4182 C CA . GLU A 1 579 ? 5.320 -14.913 -7.510 1.00 90.81 579 GLU A CA 1
ATOM 4183 C C . GLU A 1 579 ? 6.633 -15.130 -6.702 1.00 90.81 579 GLU A C 1
ATOM 4185 O O . GLU A 1 579 ? 6.598 -15.762 -5.632 1.00 90.81 579 GLU A O 1
ATOM 4190 N N . ALA A 1 580 ? 7.742 -14.482 -7.076 1.00 88.56 580 ALA A N 1
ATOM 4191 C CA . ALA A 1 580 ? 9.053 -14.432 -6.418 1.00 88.56 580 ALA A CA 1
ATOM 4192 C C . ALA A 1 580 ? 8.958 -13.986 -4.957 1.00 88.56 580 ALA A C 1
ATOM 4194 O O . ALA A 1 580 ? 9.425 -14.660 -4.028 1.00 88.56 580 ALA A O 1
ATOM 4195 N N . GLY A 1 581 ? 8.267 -12.864 -4.740 1.00 82.81 581 GLY A N 1
ATOM 4196 C CA . GLY A 1 581 ? 7.995 -12.301 -3.426 1.00 82.81 581 GLY A CA 1
ATOM 4197 C C . GLY A 1 581 ? 9.123 -11.413 -2.872 1.00 82.81 581 GLY A C 1
ATOM 4198 O O . GLY A 1 581 ? 9.861 -10.772 -3.605 1.00 82.81 581 GLY A O 1
ATOM 4199 N N . PRO A 1 582 ? 9.260 -11.286 -1.538 1.00 82.00 582 PRO A N 1
ATOM 4200 C CA . PRO A 1 582 ? 9.973 -10.160 -0.918 1.00 82.00 582 PRO A CA 1
ATOM 4201 C C . PRO A 1 582 ? 11.515 -10.275 -0.893 1.00 82.00 582 PRO A C 1
ATOM 4203 O O . PRO A 1 582 ? 12.143 -9.588 -0.083 1.00 82.00 582 PRO A O 1
ATOM 4206 N N . ASP A 1 583 ? 12.098 -11.200 -1.659 1.00 82.50 583 ASP A N 1
ATOM 4207 C CA . ASP A 1 583 ? 13.523 -11.581 -1.658 1.00 82.50 583 ASP A CA 1
ATOM 4208 C C . ASP A 1 583 ? 13.788 -12.449 -2.914 1.00 82.50 583 ASP A C 1
ATOM 4210 O O . ASP A 1 583 ? 13.958 -13.659 -2.789 1.00 82.50 583 ASP A O 1
ATOM 4214 N N . GLY A 1 584 ? 13.714 -11.872 -4.123 1.00 80.38 584 GLY A N 1
ATOM 4215 C CA . GLY A 1 584 ? 13.725 -12.623 -5.395 1.00 80.38 584 GLY A CA 1
ATOM 4216 C C . GLY A 1 584 ? 15.027 -13.386 -5.695 1.00 80.38 584 GLY A C 1
ATOM 4217 O O . GLY A 1 584 ? 14.987 -14.482 -6.237 1.00 80.38 584 GLY A O 1
ATOM 4218 N N . ALA A 1 585 ? 16.158 -12.982 -5.105 1.00 84.62 585 ALA A N 1
ATOM 4219 C CA . ALA A 1 585 ? 17.370 -13.815 -5.004 1.00 84.62 585 ALA A CA 1
ATOM 4220 C C . ALA A 1 585 ? 17.199 -15.109 -4.148 1.00 84.62 585 ALA A C 1
ATOM 4222 O O . ALA A 1 585 ? 18.158 -15.855 -3.901 1.00 84.62 585 ALA A O 1
ATOM 4223 N N . ALA A 1 586 ? 15.995 -15.374 -3.631 1.00 87.19 586 ALA A N 1
ATOM 4224 C CA . ALA A 1 586 ? 15.589 -16.590 -2.936 1.00 87.19 586 ALA A CA 1
ATOM 4225 C C . ALA A 1 586 ? 14.070 -16.875 -3.103 1.00 87.19 586 ALA A C 1
ATOM 4227 O O . ALA A 1 586 ? 13.347 -16.838 -2.095 1.00 87.19 586 ALA A O 1
ATOM 4228 N N . PRO A 1 587 ? 13.588 -17.221 -4.320 1.00 88.88 587 PRO A N 1
ATOM 4229 C CA . PRO A 1 587 ? 12.159 -17.322 -4.624 1.00 88.88 587 PRO A CA 1
ATOM 4230 C C . PRO A 1 587 ? 11.392 -18.339 -3.775 1.00 88.88 587 PRO A C 1
ATOM 4232 O O . PRO A 1 587 ? 11.952 -19.246 -3.138 1.00 88.88 587 PRO A O 1
ATOM 4235 N N . LEU A 1 588 ? 10.070 -18.187 -3.771 1.00 90.31 588 LEU A N 1
ATOM 4236 C CA . LEU A 1 588 ? 9.166 -19.015 -2.982 1.00 90.31 588 LEU A CA 1
ATOM 4237 C C . LEU A 1 588 ? 8.971 -20.428 -3.576 1.00 90.31 588 LEU A C 1
ATOM 4239 O O . LEU A 1 588 ? 9.021 -20.638 -4.779 1.00 90.31 588 LEU A O 1
ATOM 4243 N N . ASP A 1 589 ? 8.781 -21.402 -2.676 1.00 90.81 589 ASP A N 1
ATOM 4244 C CA . ASP A 1 589 ? 8.370 -22.800 -2.925 1.00 90.81 589 ASP A CA 1
ATOM 4245 C C . ASP A 1 589 ? 7.266 -23.100 -1.893 1.00 90.81 589 ASP A C 1
ATOM 4247 O O . ASP A 1 589 ? 7.524 -23.531 -0.755 1.00 90.81 589 ASP A O 1
ATOM 4251 N N . SER A 1 590 ? 6.033 -22.732 -2.246 1.00 89.75 590 SER A N 1
ATOM 4252 C CA . SER A 1 590 ? 4.861 -22.671 -1.369 1.00 89.75 590 SER A CA 1
ATOM 4253 C C . SER A 1 590 ? 4.268 -24.054 -1.058 1.00 89.75 590 SER A C 1
ATOM 4255 O O . SER A 1 590 ? 3.812 -24.291 0.077 1.00 89.75 590 SER A O 1
ATOM 4257 N N . ASP A 1 591 ? 4.326 -25.022 -1.986 1.00 89.31 591 ASP A N 1
ATOM 4258 C CA . ASP A 1 591 ? 4.005 -26.427 -1.678 1.00 89.31 591 ASP A CA 1
ATOM 4259 C C . ASP A 1 591 ? 5.100 -27.088 -0.818 1.00 89.31 591 ASP A C 1
ATOM 4261 O O . ASP A 1 591 ? 4.778 -27.764 0.179 1.00 89.31 591 ASP A O 1
ATOM 4265 N N . GLY A 1 592 ? 6.374 -26.862 -1.164 1.00 90.69 592 GLY A N 1
ATOM 4266 C CA . GLY A 1 592 ? 7.537 -27.614 -0.690 1.00 90.69 592 GLY A CA 1
ATOM 4267 C C . GLY A 1 592 ? 7.917 -28.794 -1.600 1.00 90.69 592 GLY A C 1
ATOM 4268 O O . GLY A 1 592 ? 8.385 -29.824 -1.080 1.00 90.69 592 GLY A O 1
ATOM 4269 N N . ASP A 1 593 ? 7.653 -28.692 -2.909 1.00 87.56 593 ASP A N 1
ATOM 4270 C CA . ASP A 1 593 ? 7.893 -29.739 -3.922 1.00 87.56 593 ASP A CA 1
ATOM 4271 C C . ASP A 1 593 ? 9.332 -29.679 -4.471 1.00 87.56 593 ASP A C 1
ATOM 4273 O O . ASP A 1 593 ? 10.000 -30.721 -4.586 1.00 87.56 593 ASP A O 1
ATOM 4277 N N . GLY A 1 594 ? 9.847 -28.461 -4.681 1.00 86.12 594 GLY A N 1
ATOM 4278 C CA . GLY A 1 594 ? 11.140 -28.186 -5.317 1.00 86.12 594 GLY A CA 1
ATOM 4279 C C . GLY A 1 594 ? 11.052 -27.768 -6.790 1.00 86.12 594 GLY A C 1
ATOM 4280 O O . GLY A 1 594 ? 12.035 -27.936 -7.519 1.00 86.12 594 GLY A O 1
ATOM 4281 N N . VAL A 1 595 ? 9.887 -27.273 -7.203 1.00 88.25 595 VAL A N 1
ATOM 4282 C CA . VAL A 1 595 ? 9.720 -26.218 -8.215 1.00 88.25 595 VAL A CA 1
ATOM 4283 C C . VAL A 1 595 ? 9.527 -24.901 -7.433 1.00 88.25 595 VAL A C 1
ATOM 4285 O O . VAL A 1 595 ? 9.212 -24.970 -6.242 1.00 88.25 595 VAL A O 1
ATOM 4288 N N . PHE A 1 596 ? 9.801 -23.744 -8.033 1.00 91.56 596 PHE A N 1
ATOM 4289 C CA . PHE A 1 596 ? 9.466 -22.443 -7.436 1.00 91.56 596 PHE A CA 1
ATOM 4290 C C . PHE A 1 596 ? 8.061 -22.005 -7.876 1.00 91.56 596 PHE A C 1
ATOM 4292 O O . PHE A 1 596 ? 7.550 -22.561 -8.845 1.00 91.56 596 PHE A O 1
ATOM 4299 N N . ASP A 1 597 ? 7.445 -21.064 -7.155 1.00 91.81 597 ASP A N 1
ATOM 4300 C CA . ASP A 1 597 ? 6.039 -20.666 -7.352 1.00 91.81 597 ASP A CA 1
ATOM 4301 C C . ASP A 1 597 ? 5.776 -20.235 -8.814 1.00 91.81 597 ASP A C 1
ATOM 4303 O O . ASP A 1 597 ? 5.001 -20.903 -9.495 1.00 91.81 597 ASP A O 1
ATOM 4307 N N . PHE A 1 598 ? 6.589 -19.310 -9.341 1.00 91.31 598 PHE A N 1
ATOM 4308 C CA . PHE A 1 598 ? 6.602 -18.808 -10.731 1.00 91.31 598 PHE A CA 1
ATOM 4309 C C . PHE A 1 598 ? 6.875 -19.863 -11.837 1.00 91.31 598 PHE A C 1
ATOM 4311 O O . PHE A 1 598 ? 7.000 -19.562 -13.016 1.00 91.31 598 PHE A O 1
ATOM 4318 N N . ARG A 1 599 ? 6.995 -21.145 -11.468 1.00 92.12 599 ARG A N 1
ATOM 4319 C CA . ARG A 1 599 ? 7.205 -22.286 -12.377 1.00 92.12 599 ARG A CA 1
ATOM 4320 C C . ARG A 1 599 ? 6.209 -23.438 -12.145 1.00 92.12 599 ARG A C 1
ATOM 4322 O O . ARG A 1 599 ? 6.444 -24.548 -12.649 1.00 92.12 599 ARG A O 1
ATOM 4329 N N . ASP A 1 600 ? 5.164 -23.250 -11.329 1.00 91.94 600 ASP A N 1
ATOM 4330 C CA . ASP A 1 600 ? 4.179 -24.297 -11.005 1.00 91.94 600 ASP A CA 1
ATOM 4331 C C . ASP A 1 600 ? 2.721 -23.792 -10.891 1.00 91.94 600 ASP A C 1
ATOM 4333 O O . ASP A 1 600 ? 2.281 -23.444 -9.799 1.00 91.94 600 ASP A O 1
ATOM 4337 N N . LEU A 1 601 ? 1.958 -23.935 -11.992 1.00 91.62 601 LEU A N 1
ATOM 4338 C CA . LEU A 1 601 ? 0.480 -23.947 -12.230 1.00 91.62 601 LEU A CA 1
ATOM 4339 C C . LEU A 1 601 ? -0.506 -24.493 -11.135 1.00 91.62 601 LEU A C 1
ATOM 4341 O O . LEU A 1 601 ? -1.658 -24.858 -11.446 1.00 91.62 601 LEU A O 1
ATOM 4345 N N . ASP A 1 602 ? -0.066 -24.735 -9.906 1.00 91.44 602 ASP A N 1
ATOM 4346 C CA . ASP A 1 602 ? -0.812 -25.118 -8.698 1.00 91.44 602 ASP A CA 1
ATOM 4347 C C . ASP A 1 602 ? 0.112 -24.797 -7.494 1.00 91.44 602 ASP A C 1
ATOM 4349 O O . ASP A 1 602 ? 0.439 -25.719 -6.744 1.00 91.44 602 ASP A O 1
ATOM 4353 N N . ALA A 1 603 ? 0.584 -23.549 -7.334 1.00 91.94 603 ALA A N 1
ATOM 4354 C CA . ALA A 1 603 ? 1.767 -23.177 -6.526 1.00 91.94 603 ALA A CA 1
ATOM 4355 C C . ALA A 1 603 ? 1.642 -23.522 -5.025 1.00 91.94 603 ALA A C 1
ATOM 4357 O O . ALA A 1 603 ? 2.570 -24.036 -4.385 1.00 91.94 603 ALA A O 1
ATOM 4358 N N . ASP A 1 604 ? 0.453 -23.347 -4.430 1.00 89.88 604 ASP A N 1
ATOM 4359 C CA . ASP A 1 604 ? 0.174 -23.885 -3.091 1.00 89.88 604 ASP A CA 1
ATOM 4360 C C . ASP A 1 604 ? -0.135 -25.393 -3.062 1.00 89.88 604 ASP A C 1
ATOM 4362 O O . ASP A 1 604 ? -0.210 -25.983 -1.981 1.00 89.88 604 ASP A O 1
ATOM 4366 N N . GLY A 1 605 ? -0.338 -26.047 -4.202 1.00 90.94 605 GLY A N 1
ATOM 4367 C CA . GLY A 1 605 ? -0.522 -27.490 -4.390 1.00 90.94 605 GLY A CA 1
ATOM 4368 C C . GLY A 1 605 ? -1.879 -28.066 -3.963 1.00 90.94 605 GLY A C 1
ATOM 4369 O O . GLY A 1 605 ? -2.003 -29.285 -3.695 1.00 90.94 605 GLY A O 1
ATOM 4370 N N . ASP A 1 606 ? -2.920 -27.242 -3.795 1.00 90.31 606 ASP A N 1
ATOM 4371 C CA . ASP A 1 606 ? -4.239 -27.705 -3.349 1.00 90.31 606 ASP A CA 1
ATOM 4372 C C . ASP A 1 606 ? -5.222 -28.165 -4.449 1.00 90.31 606 ASP A C 1
ATOM 4374 O O . ASP A 1 606 ? -6.119 -28.975 -4.136 1.00 90.31 606 ASP A O 1
ATOM 4378 N N . ARG A 1 607 ? -4.917 -27.896 -5.727 1.00 89.56 607 ARG A N 1
ATOM 4379 C CA . ARG A 1 607 ? -5.614 -28.239 -6.996 1.00 89.56 607 ARG A CA 1
ATOM 4380 C C . ARG A 1 607 ? -6.541 -27.169 -7.556 1.00 89.56 607 ARG A C 1
ATOM 4382 O O . ARG A 1 607 ? -7.587 -27.514 -8.139 1.00 89.56 607 ARG A O 1
ATOM 4389 N N . VAL A 1 608 ? -6.137 -25.917 -7.452 1.00 87.62 608 VAL A N 1
ATOM 4390 C CA . VAL A 1 608 ? -6.712 -24.788 -8.182 1.00 87.62 608 VAL A CA 1
ATOM 4391 C C . VAL A 1 608 ? -5.531 -24.032 -8.797 1.00 87.62 608 VAL A C 1
ATOM 4393 O O . VAL A 1 608 ? -4.714 -23.568 -8.027 1.00 87.62 608 VAL A O 1
ATOM 4396 N N . PRO A 1 609 ? -5.425 -23.948 -10.139 1.00 89.81 609 PRO A N 1
ATOM 4397 C CA . PRO A 1 609 ? -4.369 -23.165 -10.778 1.00 89.81 609 PRO A CA 1
ATOM 4398 C C . PRO A 1 609 ? -4.520 -21.687 -10.470 1.00 89.81 609 PRO A C 1
ATOM 4400 O O . PRO A 1 609 ? -5.659 -21.209 -10.357 1.00 89.81 609 PRO A O 1
ATOM 4403 N N . ASP A 1 610 ? -3.392 -21.012 -10.410 1.00 86.62 610 ASP A N 1
ATOM 4404 C CA . ASP A 1 610 ? -3.189 -19.721 -9.770 1.00 86.62 610 ASP A CA 1
ATOM 4405 C C . ASP A 1 610 ? -3.895 -18.576 -10.527 1.00 86.62 610 ASP A C 1
ATOM 4407 O O . ASP A 1 610 ? -4.598 -17.783 -9.896 1.00 86.62 610 ASP A O 1
ATOM 4411 N N . ALA A 1 611 ? -4.067 -18.717 -11.849 1.00 86.69 611 ALA A N 1
ATOM 4412 C CA . ALA A 1 611 ? -4.942 -17.954 -12.761 1.00 86.69 611 ALA A CA 1
ATOM 4413 C C . ALA A 1 611 ? -6.426 -17.937 -12.358 1.00 86.69 611 ALA A C 1
ATOM 4415 O O . ALA A 1 611 ? -7.318 -17.435 -13.067 1.00 86.69 611 ALA A O 1
ATOM 4416 N N . ARG A 1 612 ? -6.756 -18.698 -11.312 1.00 88.75 612 ARG A N 1
ATOM 4417 C CA . ARG A 1 612 ? -8.086 -18.963 -10.764 1.00 88.75 612 ARG A CA 1
ATOM 4418 C C . ARG A 1 612 ? -8.062 -19.138 -9.249 1.00 88.75 612 ARG A C 1
ATOM 4420 O O . ARG A 1 612 ? -9.136 -19.456 -8.717 1.00 88.75 612 ARG A O 1
ATOM 4427 N N . ASP A 1 613 ? -6.918 -18.987 -8.585 1.00 89.50 613 ASP A N 1
ATOM 4428 C CA . ASP A 1 613 ? -6.824 -19.047 -7.135 1.00 89.50 613 ASP A CA 1
ATOM 4429 C C . ASP A 1 613 ? -6.733 -17.645 -6.543 1.00 89.50 613 ASP A C 1
ATOM 4431 O O . ASP A 1 613 ? -5.810 -16.885 -6.803 1.00 89.50 613 ASP A O 1
ATOM 4435 N N . ASN A 1 614 ? -7.698 -17.298 -5.694 1.00 87.88 614 ASN A N 1
ATOM 4436 C CA . ASN A 1 614 ? -7.675 -16.011 -5.016 1.00 87.88 614 ASN A CA 1
ATOM 4437 C C . ASN A 1 614 ? -6.678 -15.928 -3.844 1.00 87.88 614 ASN A C 1
ATOM 4439 O O . ASN A 1 614 ? -6.644 -14.910 -3.157 1.00 87.88 614 ASN A O 1
ATOM 4443 N N . CYS A 1 615 ? -5.881 -16.977 -3.612 1.00 89.81 615 CYS A N 1
ATOM 4444 C CA . CYS A 1 615 ? -4.651 -16.963 -2.825 1.00 89.81 615 CYS A CA 1
ATOM 4445 C C . CYS A 1 615 ? -3.637 -17.998 -3.353 1.00 89.81 615 CYS A C 1
ATOM 4447 O O . CYS A 1 615 ? -3.315 -18.917 -2.601 1.00 89.81 615 CYS A O 1
ATOM 4449 N N . HIS A 1 616 ? -3.120 -17.831 -4.572 1.00 87.31 616 HIS A N 1
ATOM 4450 C CA . HIS A 1 616 ? -2.071 -18.663 -5.193 1.00 87.31 616 HIS A CA 1
ATOM 4451 C C . HIS A 1 616 ? -1.060 -19.334 -4.229 1.00 87.31 616 HIS A C 1
ATOM 4453 O O . HIS A 1 616 ? -0.924 -20.551 -4.185 1.00 87.31 616 HIS A O 1
ATOM 4459 N N . ARG A 1 617 ? -0.459 -18.560 -3.313 1.00 87.88 617 ARG A N 1
ATOM 4460 C CA . ARG A 1 617 ? 0.513 -19.023 -2.298 1.00 87.88 617 ARG A CA 1
ATOM 4461 C C . ARG A 1 617 ? -0.065 -19.630 -0.989 1.00 87.88 617 ARG A C 1
ATOM 4463 O O . ARG A 1 617 ? 0.692 -19.896 -0.047 1.00 87.88 617 ARG A O 1
ATOM 4470 N N . VAL A 1 618 ? -1.391 -19.780 -0.793 1.00 88.69 618 VAL A N 1
ATOM 4471 C CA . VAL A 1 618 ? -2.005 -20.020 0.552 1.00 88.69 618 VAL A CA 1
ATOM 4472 C C . VAL A 1 618 ? -3.220 -20.982 0.601 1.00 88.69 618 VAL A C 1
ATOM 4474 O O . VAL A 1 618 ? -4.311 -20.609 1.049 1.00 88.69 618 VAL A O 1
ATOM 4477 N N . ARG A 1 619 ? -2.984 -22.269 0.302 1.00 89.62 619 ARG A N 1
ATOM 4478 C CA . ARG A 1 619 ? -3.898 -23.452 0.340 1.00 89.62 619 ARG A CA 1
ATOM 4479 C C . ARG A 1 619 ? -5.334 -23.193 0.796 1.00 89.62 619 ARG A C 1
ATOM 4481 O O . ARG A 1 619 ? -5.690 -23.499 1.953 1.00 89.62 619 ARG A O 1
ATOM 4488 N N . ASN A 1 620 ? -6.173 -22.665 -0.097 1.00 87.94 620 ASN A N 1
ATOM 4489 C CA . ASN A 1 620 ? -7.533 -22.246 0.240 1.00 87.94 620 ASN A CA 1
ATOM 4490 C C . ASN A 1 620 ? -8.684 -23.130 -0.329 1.00 87.94 620 ASN A C 1
ATOM 4492 O O . ASN A 1 620 ? -9.702 -23.232 0.379 1.00 87.94 620 ASN A O 1
ATOM 4496 N N . HIS A 1 621 ? -8.533 -23.793 -1.499 1.00 89.94 621 HIS A N 1
ATOM 4497 C CA . HIS A 1 621 ? -9.396 -24.672 -2.355 1.00 89.94 621 HIS A CA 1
ATOM 4498 C C . HIS A 1 621 ? -10.847 -24.222 -2.602 1.00 89.94 621 HIS A C 1
ATOM 4500 O O . HIS A 1 621 ? -11.514 -24.530 -3.599 1.00 89.94 621 HIS A O 1
ATOM 4506 N N . ALA A 1 622 ? -11.463 -23.665 -1.575 1.00 86.38 622 ALA A N 1
ATOM 4507 C CA . ALA A 1 622 ? -12.858 -23.312 -1.514 1.00 86.38 622 ALA A CA 1
ATOM 4508 C C . ALA A 1 622 ? -13.156 -22.015 -2.271 1.00 86.38 622 ALA A C 1
ATOM 4510 O O . ALA A 1 622 ? -14.348 -21.699 -2.314 1.00 86.38 622 ALA A O 1
ATOM 4511 N N . GLN A 1 623 ? -12.130 -21.326 -2.804 1.00 90.69 623 GLN A N 1
ATOM 4512 C CA . GLN A 1 623 ? -12.190 -20.057 -3.536 1.00 90.69 623 GLN A CA 1
ATOM 4513 C C . GLN A 1 623 ? -13.206 -19.115 -2.903 1.00 90.69 623 GLN A C 1
ATOM 4515 O O . GLN A 1 623 ? -14.348 -18.962 -3.352 1.00 90.69 623 GLN A O 1
ATOM 4520 N N . ARG A 1 624 ? -12.832 -18.630 -1.719 1.00 84.44 624 ARG A N 1
ATOM 4521 C CA . ARG A 1 624 ? -13.686 -17.794 -0.883 1.00 84.44 624 ARG A CA 1
ATOM 4522 C C . ARG A 1 624 ? -13.185 -16.377 -0.973 1.00 84.44 624 ARG A C 1
ATOM 4524 O O . ARG A 1 624 ? -12.097 -16.109 -0.500 1.00 84.44 624 ARG A O 1
ATOM 4531 N N . ASP A 1 625 ? -14.023 -15.509 -1.488 1.00 80.06 625 ASP A N 1
ATOM 4532 C CA . ASP A 1 625 ? -13.961 -14.074 -1.279 1.00 80.06 625 ASP A CA 1
ATOM 4533 C C . ASP A 1 625 ? -15.252 -13.707 -0.512 1.00 80.06 625 ASP A C 1
ATOM 4535 O O . ASP A 1 625 ? -16.331 -14.267 -0.780 1.00 80.06 625 ASP A O 1
ATOM 4539 N N . SER A 1 626 ? -15.129 -12.867 0.517 1.00 78.94 626 SER A N 1
ATOM 4540 C CA . SER A 1 626 ? -16.238 -12.405 1.365 1.00 78.94 626 SER A CA 1
ATOM 4541 C C . SER A 1 626 ? -16.670 -10.963 1.079 1.00 78.94 626 SER A C 1
ATOM 4543 O O . SER A 1 626 ? -17.765 -10.572 1.512 1.00 78.94 626 SER A O 1
ATOM 4545 N N . ASP A 1 627 ? -15.852 -10.219 0.341 1.00 67.81 627 ASP A N 1
ATOM 4546 C CA . ASP A 1 627 ? -15.901 -8.769 0.161 1.00 67.81 627 ASP A CA 1
ATOM 4547 C C . ASP A 1 627 ? -16.242 -8.410 -1.292 1.00 67.81 627 ASP A C 1
ATOM 4549 O O . ASP A 1 627 ? -17.057 -7.513 -1.531 1.00 67.81 627 ASP A O 1
ATOM 4553 N N . GLY A 1 628 ? -15.709 -9.186 -2.237 1.00 76.44 628 GLY A N 1
ATOM 4554 C CA . GLY A 1 628 ? -15.782 -8.969 -3.677 1.00 76.44 628 GLY A CA 1
ATOM 4555 C C . GLY A 1 628 ? -14.589 -8.189 -4.234 1.00 76.44 628 GLY A C 1
ATOM 4556 O O . GLY A 1 628 ? -14.772 -7.534 -5.258 1.00 76.44 628 GLY A O 1
ATOM 4557 N N . ASP A 1 629 ? -13.434 -8.183 -3.555 1.00 76.00 629 ASP A N 1
ATOM 4558 C CA . ASP A 1 629 ? -12.225 -7.466 -3.998 1.00 76.00 629 ASP A CA 1
ATOM 4559 C C . ASP A 1 629 ? -11.257 -8.326 -4.829 1.00 76.00 629 ASP A C 1
ATOM 4561 O O . ASP A 1 629 ? -10.323 -7.787 -5.417 1.00 76.00 629 ASP A O 1
ATOM 4565 N N . GLY A 1 630 ? -11.527 -9.630 -4.959 1.00 78.19 630 GLY A N 1
ATOM 4566 C CA . GLY A 1 630 ? -10.712 -10.563 -5.735 1.00 78.19 630 GLY A CA 1
ATOM 4567 C C . GLY A 1 630 ? -9.691 -11.340 -4.905 1.00 78.19 630 GLY A C 1
ATOM 4568 O O . GLY A 1 630 ? -9.246 -12.383 -5.376 1.00 78.19 630 GLY A O 1
ATOM 4569 N N . ILE A 1 631 ? -9.392 -10.923 -3.669 1.00 81.75 631 ILE A N 1
ATOM 4570 C CA . ILE A 1 631 ? -8.435 -11.593 -2.776 1.00 81.75 631 ILE A CA 1
ATOM 4571 C C . ILE A 1 631 ? -9.185 -12.577 -1.855 1.00 81.75 631 ILE A C 1
ATOM 4573 O O . ILE A 1 631 ? -10.348 -12.391 -1.487 1.00 81.75 631 ILE A O 1
ATOM 4577 N N . GLY A 1 632 ? -8.563 -13.704 -1.511 1.00 84.44 632 GLY A N 1
ATOM 4578 C CA . GLY A 1 632 ? -9.227 -14.779 -0.779 1.00 84.44 632 GLY A CA 1
ATOM 4579 C C . GLY A 1 632 ? -9.212 -14.663 0.749 1.00 84.44 632 GLY A C 1
ATOM 4580 O O . GLY A 1 632 ? -8.209 -14.285 1.345 1.00 84.44 632 GLY A O 1
ATOM 4581 N N . ASP A 1 633 ? -10.277 -15.164 1.404 1.00 82.00 633 ASP A N 1
ATOM 4582 C CA . ASP A 1 633 ? -10.492 -15.341 2.866 1.00 82.00 633 ASP A CA 1
ATOM 4583 C C . ASP A 1 633 ? -9.260 -15.867 3.662 1.00 82.00 633 ASP A C 1
ATOM 4585 O O . ASP A 1 633 ? -9.282 -15.870 4.900 1.00 82.00 633 ASP A O 1
ATOM 4589 N N . ALA A 1 634 ? -8.264 -16.453 2.984 1.00 81.81 634 ALA A N 1
ATOM 4590 C CA . ALA A 1 634 ? -7.094 -17.120 3.556 1.00 81.81 634 ALA A CA 1
ATOM 4591 C C . ALA A 1 634 ? -5.809 -16.269 3.553 1.00 81.81 634 ALA A C 1
ATOM 4593 O O . ALA A 1 634 ? -5.005 -16.421 4.478 1.00 81.81 634 ALA A O 1
ATOM 4594 N N . CYS A 1 635 ? -5.635 -15.397 2.559 1.00 81.94 635 CYS A N 1
ATOM 4595 C CA . CYS A 1 635 ? -4.482 -14.512 2.372 1.00 81.94 635 CYS A CA 1
ATOM 4596 C C . CYS A 1 635 ? -4.840 -13.041 2.619 1.00 81.94 635 CYS A C 1
ATOM 4598 O O . CYS A 1 635 ? -3.986 -12.276 3.064 1.00 81.94 635 CYS A O 1
ATOM 4600 N N . ASP A 1 636 ? -6.102 -12.662 2.406 1.00 75.69 636 ASP A N 1
ATOM 4601 C CA . ASP A 1 636 ? -6.530 -11.277 2.473 1.00 75.69 636 ASP A CA 1
ATOM 4602 C C . ASP A 1 636 ? -6.384 -10.644 3.877 1.00 75.69 636 ASP A C 1
ATOM 4604 O O . ASP A 1 636 ? -6.847 -11.157 4.907 1.00 75.69 636 ASP A O 1
ATOM 4608 N N . ALA A 1 637 ? -5.763 -9.463 3.893 1.00 61.78 637 ALA A N 1
ATOM 4609 C CA . ALA A 1 637 ? -5.631 -8.588 5.049 1.00 61.78 637 ALA A CA 1
ATOM 4610 C C . ALA A 1 637 ? -6.705 -7.473 5.105 1.00 61.78 637 ALA A C 1
ATOM 4612 O O . ALA A 1 637 ? -6.933 -6.928 6.196 1.00 61.78 637 ALA A O 1
ATOM 4613 N N . SER A 1 638 ? -7.390 -7.156 3.999 1.00 56.41 638 SER A N 1
ATOM 4614 C CA . SER A 1 638 ? -8.480 -6.163 3.871 1.00 56.41 638 SER A CA 1
ATOM 4615 C C . SER A 1 638 ? -9.712 -6.556 4.708 1.00 56.41 638 SER A C 1
ATOM 4617 O O . SER A 1 638 ? -10.193 -5.758 5.528 1.00 56.41 638 SER A O 1
ATOM 4619 N N . ILE A 1 639 ? -10.081 -7.840 4.697 1.00 52.19 639 ILE A N 1
ATOM 4620 C CA . ILE A 1 639 ? -11.019 -8.543 5.593 1.00 52.19 639 ILE A CA 1
ATOM 4621 C C . ILE A 1 639 ? -10.727 -8.278 7.079 1.00 52.19 639 ILE A C 1
ATOM 4623 O O . ILE A 1 639 ? -11.617 -8.407 7.933 1.00 52.19 639 ILE A O 1
ATOM 4627 N N . SER A 1 640 ? -9.494 -7.888 7.426 1.00 46.62 640 SER A N 1
ATOM 4628 C CA . SER A 1 640 ? -9.151 -7.466 8.783 1.00 46.62 640 SER A CA 1
ATOM 4629 C C . SER A 1 640 ? -9.501 -5.998 9.081 1.00 46.62 640 SER A C 1
ATOM 4631 O O . SER A 1 640 ? -9.965 -5.736 10.190 1.00 46.62 640 SER A O 1
ATOM 4633 N N . ASP A 1 641 ? -9.367 -5.050 8.143 1.00 42.47 641 ASP A N 1
ATOM 4634 C CA . ASP A 1 641 ? -9.722 -3.629 8.358 1.00 42.47 641 ASP A CA 1
ATOM 4635 C C . ASP A 1 641 ? -11.206 -3.309 8.069 1.00 42.47 641 ASP A C 1
ATOM 4637 O O . ASP A 1 641 ? -11.722 -2.272 8.517 1.00 42.47 641 ASP A O 1
ATOM 4641 N N . GLN A 1 642 ? -11.938 -4.232 7.428 1.00 48.31 642 GLN A N 1
ATOM 4642 C CA . GLN A 1 642 ? -13.400 -4.182 7.342 1.00 48.31 642 GLN A CA 1
ATOM 4643 C C . GLN A 1 642 ? -14.031 -3.940 8.729 1.00 48.31 642 GLN A C 1
ATOM 4645 O O . GLN A 1 642 ? -13.882 -4.752 9.653 1.00 48.31 642 GLN A O 1
ATOM 4650 N N . PRO A 1 643 ? -14.769 -2.830 8.933 1.00 53.62 643 PRO A N 1
ATOM 4651 C CA . PRO A 1 643 ? -15.219 -2.412 10.254 1.00 53.62 643 PRO A CA 1
ATOM 4652 C C . PRO A 1 643 ? -16.292 -3.352 10.811 1.00 53.62 643 PRO A C 1
ATOM 4654 O O . PRO A 1 643 ? -17.493 -3.177 10.589 1.00 53.62 643 PRO A O 1
ATOM 4657 N N . ARG A 1 644 ? -15.882 -4.323 11.630 1.00 68.38 644 ARG A N 1
ATOM 4658 C CA . ARG A 1 644 ? -16.781 -5.331 12.193 1.00 68.38 644 ARG A CA 1
ATOM 4659 C C . ARG A 1 644 ? -17.855 -4.688 13.069 1.00 68.38 644 ARG A C 1
ATOM 4661 O O . ARG A 1 644 ? -17.623 -4.360 14.232 1.00 68.38 644 ARG A O 1
ATOM 4668 N N . TYR A 1 645 ? -19.073 -4.575 12.545 1.00 77.50 645 TYR A N 1
ATOM 4669 C CA . TYR A 1 645 ? -20.184 -3.984 13.287 1.00 77.50 645 TYR A CA 1
ATOM 4670 C C . TYR A 1 645 ? -20.593 -4.843 14.495 1.00 77.50 645 TYR A C 1
ATOM 4672 O O . TYR A 1 645 ? -21.062 -5.983 14.366 1.00 77.50 645 TYR A O 1
ATOM 4680 N N . VAL A 1 646 ? -20.451 -4.274 15.690 1.00 82.38 646 VAL A N 1
ATOM 4681 C CA . VAL A 1 646 ? -20.769 -4.889 16.986 1.00 82.38 646 VAL A CA 1
ATOM 4682 C C . VAL A 1 646 ? -21.810 -4.076 17.754 1.00 82.38 646 VAL A C 1
ATOM 4684 O O . VAL A 1 646 ? -21.954 -2.869 17.568 1.00 82.38 646 VAL A O 1
ATOM 4687 N N . LEU A 1 647 ? -22.556 -4.750 18.635 1.00 86.62 647 LEU A N 1
ATOM 4688 C CA . LEU A 1 647 ? -23.568 -4.120 19.486 1.00 86.62 647 LEU A CA 1
ATOM 4689 C C . LEU A 1 647 ? -22.998 -3.840 20.879 1.00 86.62 647 LEU A C 1
ATOM 4691 O O . LEU A 1 647 ? -22.675 -4.776 21.614 1.00 86.62 647 LEU A O 1
ATOM 4695 N N . GLU A 1 648 ? -22.939 -2.567 21.265 1.00 88.62 648 GLU A N 1
ATOM 4696 C CA . GLU A 1 648 ? -22.390 -2.120 22.550 1.00 88.62 648 GLU A CA 1
ATOM 4697 C C . GLU A 1 648 ? -23.309 -1.130 23.293 1.00 88.62 648 GLU A C 1
ATOM 4699 O O . GLU A 1 648 ? -24.233 -0.540 22.737 1.00 88.62 648 GLU A O 1
ATOM 4704 N N . GLY A 1 649 ? -23.101 -0.982 24.600 1.00 88.94 649 GLY A N 1
ATOM 4705 C CA . GLY A 1 649 ? -23.709 0.066 25.425 1.00 88.94 649 GLY A CA 1
ATOM 4706 C C . GLY A 1 649 ? -22.824 1.314 25.478 1.00 88.94 649 GLY A C 1
ATOM 4707 O O . GLY A 1 649 ? -21.611 1.223 25.322 1.00 88.94 649 GLY A O 1
ATOM 4708 N N . GLY A 1 650 ? -23.412 2.479 25.741 1.00 85.31 650 GLY A N 1
ATOM 4709 C CA . GLY A 1 650 ? -22.729 3.776 25.718 1.00 85.31 650 GLY A CA 1
ATOM 4710 C C . GLY A 1 650 ? -21.742 4.075 26.860 1.00 85.31 650 GLY A C 1
ATOM 4711 O O . GLY A 1 650 ? -21.153 5.150 26.912 1.00 85.31 650 GLY A O 1
ATOM 4712 N N . GLY A 1 651 ? -21.533 3.151 27.801 1.00 81.56 651 GLY A N 1
ATOM 4713 C CA . GLY A 1 651 ? -20.643 3.380 28.943 1.00 81.56 651 GLY A CA 1
ATOM 4714 C C . GLY A 1 651 ? -19.162 3.514 28.570 1.00 81.56 651 GLY A C 1
ATOM 4715 O O . GLY A 1 651 ? -18.627 2.697 27.826 1.00 81.56 651 GLY A O 1
ATOM 4716 N N . CYS A 1 652 ? -18.449 4.479 29.157 1.00 75.69 652 CYS A N 1
ATOM 4717 C CA . CYS A 1 652 ? -17.018 4.658 28.899 1.00 75.69 652 CYS A CA 1
ATOM 4718 C C . CYS A 1 652 ? -16.188 3.508 29.496 1.00 75.69 652 CYS A C 1
ATOM 4720 O O . CYS A 1 652 ? -16.001 3.439 30.715 1.00 75.69 652 CYS A O 1
ATOM 4722 N N . ALA A 1 653 ? -15.641 2.637 28.645 1.00 61.34 653 ALA A N 1
ATOM 4723 C CA . ALA A 1 653 ? -14.621 1.670 29.038 1.00 61.34 653 ALA A CA 1
ATOM 4724 C C . ALA A 1 653 ? -13.292 2.393 29.329 1.00 61.34 653 ALA A C 1
ATOM 4726 O O . ALA A 1 653 ? -12.745 3.077 28.468 1.00 61.34 653 ALA A O 1
ATOM 4727 N N . THR A 1 654 ? -12.768 2.263 30.550 1.00 45.88 654 THR A N 1
ATOM 4728 C CA . THR A 1 654 ? -11.501 2.902 30.939 1.00 45.88 654 THR A CA 1
ATOM 4729 C C . THR A 1 654 ? -10.308 1.978 30.694 1.00 45.88 654 THR A C 1
ATOM 4731 O O . THR A 1 654 ? -9.969 1.179 31.573 1.00 45.88 654 THR A O 1
ATOM 4734 N N . GLY A 1 655 ? -9.651 2.147 29.547 1.00 37.09 655 GLY A N 1
ATOM 4735 C CA . GLY A 1 655 ? -8.325 1.596 29.262 1.00 37.09 655 GLY A CA 1
ATOM 4736 C C . GLY A 1 655 ? -8.281 0.575 28.125 1.00 37.09 655 GLY A C 1
ATOM 4737 O O . GLY A 1 655 ? -8.985 -0.436 28.159 1.00 37.09 655 GLY A O 1
ATOM 4738 N N . SER A 1 656 ? -7.373 0.854 27.191 1.00 32.44 656 SER A N 1
ATOM 4739 C CA . SER A 1 656 ? -6.592 -0.082 26.373 1.00 32.44 656 SER A CA 1
ATOM 4740 C C . SER A 1 656 ? -5.877 -1.149 27.242 1.00 32.44 656 SER A C 1
ATOM 4742 O O . SER A 1 656 ? -6.035 -1.173 28.466 1.00 32.44 656 SER A O 1
ATOM 4744 N N . GLU A 1 657 ? -5.149 -2.088 26.625 1.00 32.69 657 GLU A N 1
ATOM 4745 C CA . GLU A 1 657 ? -4.681 -3.366 27.206 1.00 32.69 657 GLU A CA 1
ATOM 4746 C C . GLU A 1 657 ? -4.028 -3.323 28.611 1.00 32.69 657 GLU A C 1
ATOM 4748 O O . GLU A 1 657 ? -2.807 -3.368 28.793 1.00 32.69 657 GLU A O 1
ATOM 4753 N N . LEU A 1 658 ? -4.856 -3.349 29.661 1.00 33.47 658 LEU A N 1
ATOM 4754 C CA . LEU A 1 658 ? -4.409 -3.347 31.054 1.00 33.47 658 LEU A CA 1
ATOM 4755 C C . LEU A 1 658 ? -3.890 -4.721 31.509 1.00 33.47 658 LEU A C 1
ATOM 4757 O O . LEU A 1 658 ? -4.554 -5.472 32.235 1.00 33.47 658 LEU A O 1
ATOM 4761 N N . HIS A 1 659 ? -2.649 -5.004 31.115 1.00 32.06 659 HIS A N 1
ATOM 4762 C CA . HIS A 1 659 ? -1.845 -6.151 31.525 1.00 32.06 659 HIS A CA 1
ATOM 4763 C C . HIS A 1 659 ? -1.933 -6.444 33.045 1.00 32.06 659 HIS A C 1
ATOM 4765 O O . HIS A 1 659 ? -1.600 -5.626 33.905 1.00 32.06 659 HIS A O 1
ATOM 4771 N N . GLY A 1 660 ? -2.331 -7.675 33.389 1.00 30.36 660 GLY A N 1
ATOM 4772 C CA . GLY A 1 660 ? -2.120 -8.300 34.704 1.00 30.36 660 GLY A CA 1
ATOM 4773 C C . GLY A 1 660 ? -3.042 -7.893 35.869 1.00 30.36 660 GLY A C 1
ATOM 4774 O O . GLY A 1 660 ? -3.713 -8.757 36.446 1.00 30.36 660 GLY A O 1
ATOM 4775 N N . ASP A 1 661 ? -3.040 -6.621 36.278 1.00 35.34 661 ASP A N 1
ATOM 4776 C CA . ASP A 1 661 ? -3.307 -6.255 37.688 1.00 35.34 661 ASP A CA 1
ATOM 4777 C C . ASP A 1 661 ? -4.743 -5.793 38.029 1.00 35.34 661 ASP A C 1
ATOM 4779 O O . ASP A 1 661 ? -5.100 -5.683 39.209 1.00 35.34 661 ASP A O 1
ATOM 4783 N N . SER A 1 662 ? -5.630 -5.604 37.044 1.00 37.94 662 SER A N 1
ATOM 4784 C CA . SER A 1 662 ? -7.024 -5.152 37.263 1.00 37.94 662 SER A CA 1
ATOM 4785 C C . SER A 1 662 ? -7.839 -6.075 38.192 1.00 37.94 662 SER A C 1
ATOM 4787 O O . SER A 1 662 ? -8.674 -5.614 38.984 1.00 37.94 662 SER A O 1
ATOM 4789 N N . ARG A 1 663 ? -7.517 -7.379 38.199 1.00 40.56 663 ARG A N 1
ATOM 4790 C CA . ARG A 1 663 ? -8.078 -8.410 39.100 1.00 40.56 663 ARG A CA 1
ATOM 4791 C C . ARG A 1 663 ? -7.976 -8.025 40.582 1.00 40.56 663 ARG A C 1
ATOM 4793 O O . ARG A 1 663 ? -8.819 -8.429 41.389 1.00 40.56 663 ARG A O 1
ATOM 4800 N N . ILE A 1 664 ? -6.973 -7.225 40.954 1.00 42.62 664 ILE A N 1
ATOM 4801 C CA . ILE A 1 664 ? -6.733 -6.793 42.334 1.00 42.62 664 ILE A CA 1
ATOM 4802 C C . ILE A 1 664 ? -7.824 -5.830 42.824 1.00 42.62 664 ILE A C 1
ATOM 4804 O O . ILE A 1 664 ? -8.198 -5.916 43.993 1.00 42.62 664 ILE A O 1
ATOM 4808 N N . ALA A 1 665 ? -8.393 -4.965 41.976 1.00 37.09 665 ALA A N 1
ATOM 4809 C CA . ALA A 1 665 ? -9.354 -3.938 42.400 1.00 37.09 665 ALA A CA 1
ATOM 4810 C C . ALA A 1 665 ? -10.698 -4.529 42.874 1.00 37.09 665 ALA A C 1
ATOM 4812 O O . ALA A 1 665 ? -11.165 -4.232 43.981 1.00 37.09 665 ALA A O 1
ATOM 4813 N N . ALA A 1 666 ? -11.286 -5.435 42.085 1.00 38.50 666 ALA A N 1
ATOM 4814 C CA . ALA A 1 666 ? -12.507 -6.154 42.458 1.00 38.50 666 ALA A CA 1
ATOM 4815 C C . ALA A 1 666 ? -12.280 -7.040 43.698 1.00 38.50 666 ALA A C 1
ATOM 4817 O O . ALA A 1 666 ? -13.082 -7.035 44.642 1.00 38.50 666 ALA A O 1
ATOM 4818 N N . LEU A 1 667 ? -11.134 -7.732 43.754 1.00 41.47 667 LEU A N 1
ATOM 4819 C CA . LEU A 1 667 ? -10.721 -8.489 44.936 1.00 41.47 667 LEU A CA 1
ATOM 4820 C C . LEU A 1 667 ? -10.494 -7.591 46.160 1.00 41.47 667 LEU A C 1
ATOM 4822 O O . LEU A 1 667 ? -10.758 -8.047 47.271 1.00 41.47 667 LEU A O 1
ATOM 4826 N N . LEU A 1 668 ? -10.083 -6.327 46.007 1.00 39.38 668 LEU A N 1
ATOM 4827 C CA . LEU A 1 668 ? -9.902 -5.394 47.125 1.00 39.38 668 LEU A CA 1
ATOM 4828 C C . LEU A 1 668 ? -11.234 -4.970 47.746 1.00 39.38 668 LEU A C 1
ATOM 4830 O O . LEU A 1 668 ? -11.329 -4.893 48.970 1.00 39.38 668 LEU A O 1
ATOM 4834 N N . LEU A 1 669 ? -12.274 -4.739 46.940 1.00 41.59 669 LEU A N 1
ATOM 4835 C CA . LEU A 1 669 ? -13.619 -4.429 47.442 1.00 41.59 669 LEU A CA 1
ATOM 4836 C C . LEU A 1 669 ? -14.230 -5.631 48.181 1.00 41.59 669 LEU A C 1
ATOM 4838 O O . LEU A 1 669 ? -14.751 -5.483 49.293 1.00 41.59 669 LEU A O 1
ATOM 4842 N N . ILE A 1 670 ? -14.078 -6.837 47.625 1.00 45.50 670 ILE A N 1
ATOM 4843 C CA . ILE A 1 670 ? -14.479 -8.093 48.278 1.00 45.50 670 ILE A CA 1
ATOM 4844 C C . ILE A 1 670 ? -13.663 -8.319 49.565 1.00 45.50 670 ILE A C 1
ATOM 4846 O O . ILE A 1 670 ? -14.223 -8.645 50.616 1.00 45.50 670 ILE A O 1
ATOM 4850 N N . ALA A 1 671 ? -12.350 -8.080 49.535 1.00 39.91 671 ALA A N 1
ATOM 4851 C CA . ALA A 1 671 ? -11.481 -8.194 50.702 1.00 39.91 671 ALA A CA 1
ATOM 4852 C C . ALA A 1 671 ? -11.833 -7.166 51.784 1.00 39.91 671 ALA A C 1
ATOM 4854 O O . ALA A 1 671 ? -11.879 -7.531 52.954 1.00 39.91 671 ALA A O 1
ATOM 4855 N N . LEU A 1 672 ? -12.148 -5.915 51.437 1.00 42.44 672 LEU A N 1
ATOM 4856 C CA . LEU A 1 672 ? -12.584 -4.885 52.388 1.00 42.44 672 LEU A CA 1
ATOM 4857 C C . LEU A 1 672 ? -13.912 -5.255 53.067 1.00 42.44 672 LEU A C 1
ATOM 4859 O O . LEU A 1 672 ? -14.048 -5.067 54.280 1.00 42.44 672 LEU A O 1
ATOM 4863 N N . ALA A 1 673 ? -14.853 -5.861 52.335 1.00 40.06 673 ALA A N 1
ATOM 4864 C CA . ALA A 1 673 ? -16.084 -6.404 52.914 1.00 40.06 673 ALA A CA 1
ATOM 4865 C C . ALA A 1 673 ? -15.817 -7.566 53.902 1.00 40.06 673 ALA A C 1
ATOM 4867 O O . ALA A 1 673 ? -16.494 -7.682 54.929 1.00 40.06 673 ALA A O 1
ATOM 4868 N N . LEU A 1 674 ? -14.806 -8.402 53.635 1.00 41.34 674 LEU A N 1
ATOM 4869 C CA . LEU A 1 674 ? -14.443 -9.566 54.459 1.00 41.34 674 LEU A CA 1
ATOM 4870 C C . LEU A 1 674 ? -13.502 -9.235 55.639 1.00 41.34 674 LEU A C 1
ATOM 4872 O O . LEU A 1 674 ? -13.618 -9.838 56.711 1.00 41.34 674 LEU A O 1
ATOM 4876 N N . LEU A 1 675 ? -12.606 -8.254 55.498 1.00 39.88 675 LEU A N 1
ATOM 4877 C CA . LEU A 1 675 ? -11.572 -7.886 56.481 1.00 39.88 675 LEU A CA 1
ATOM 4878 C C . LEU A 1 675 ? -12.143 -7.352 57.807 1.00 39.88 675 LEU A C 1
ATOM 4880 O O . LEU A 1 675 ? -11.464 -7.388 58.836 1.00 39.88 675 LEU A O 1
ATOM 4884 N N . GLY A 1 676 ? -13.409 -6.924 57.828 1.00 38.66 676 GLY A N 1
ATOM 4885 C CA . GLY A 1 676 ? -14.111 -6.551 59.059 1.00 38.66 676 GLY A CA 1
ATOM 4886 C C . GLY A 1 676 ? -14.469 -7.728 59.985 1.00 38.66 676 GLY A C 1
ATOM 4887 O O . GLY A 1 676 ? -14.757 -7.519 61.168 1.00 38.66 676 GLY A O 1
ATOM 4888 N N . VAL A 1 677 ? -14.470 -8.976 59.498 1.00 42.47 677 VAL A N 1
ATOM 4889 C CA . VAL A 1 677 ? -15.133 -10.107 60.182 1.00 42.47 677 VAL A CA 1
ATOM 4890 C C . VAL A 1 677 ? -14.197 -10.863 61.143 1.00 42.47 677 VAL A C 1
ATOM 4892 O O . VAL A 1 677 ? -13.906 -12.051 60.993 1.00 42.47 677 VAL A O 1
ATOM 4895 N N . ARG A 1 678 ? -13.741 -10.192 62.210 1.00 38.72 678 ARG A N 1
ATOM 4896 C CA . ARG A 1 678 ? -12.871 -10.794 63.246 1.00 38.72 678 ARG A CA 1
ATOM 4897 C C . ARG A 1 678 ? -13.631 -11.729 64.208 1.00 38.72 678 ARG A C 1
ATOM 4899 O O . ARG A 1 678 ? -13.823 -11.407 65.383 1.00 38.72 678 ARG A O 1
ATOM 4906 N N . VAL A 1 679 ? -14.044 -12.910 63.734 1.00 40.50 679 VAL A N 1
ATOM 4907 C CA . VAL A 1 679 ? -14.809 -13.897 64.528 1.00 40.50 679 VAL A CA 1
ATOM 4908 C C . VAL A 1 679 ? -13.987 -14.458 65.697 1.00 40.50 679 VAL A C 1
ATOM 4910 O O . VAL A 1 679 ? -13.169 -15.367 65.544 1.00 40.50 679 VAL A O 1
ATOM 4913 N N . ARG A 1 680 ? -14.259 -13.980 66.916 1.00 38.59 680 ARG A N 1
ATOM 4914 C CA . ARG A 1 680 ? -13.763 -14.606 68.150 1.00 38.59 680 ARG A CA 1
ATOM 4915 C C . ARG A 1 680 ? -14.604 -15.836 68.522 1.00 38.59 680 ARG A C 1
ATOM 4917 O O . ARG A 1 680 ? -15.498 -15.757 69.353 1.00 38.59 680 ARG A O 1
ATOM 4924 N N . GLY A 1 681 ? -14.222 -16.983 67.961 1.00 42.44 681 GLY A N 1
ATOM 4925 C CA . GLY A 1 681 ? -14.507 -18.306 68.528 1.00 42.44 681 GLY A CA 1
ATOM 4926 C C . GLY A 1 681 ? -15.700 -19.077 67.946 1.00 42.44 681 GLY A C 1
ATOM 4927 O O . GLY A 1 681 ? -16.854 -18.731 68.156 1.00 42.44 681 GLY A O 1
ATOM 4928 N N . GLY A 1 682 ? -15.396 -20.230 67.342 1.00 51.06 682 GLY A N 1
ATOM 4929 C CA . GLY A 1 682 ? -16.195 -21.445 67.547 1.00 51.06 682 GLY A CA 1
ATOM 4930 C C . GLY A 1 682 ? -17.522 -21.610 66.795 1.00 51.06 682 GLY A C 1
ATOM 4931 O O . GLY A 1 682 ? -18.518 -21.938 67.429 1.00 51.06 682 GLY A O 1
ATOM 4932 N N . SER A 1 683 ? -17.552 -21.508 65.460 1.00 46.72 683 SER A N 1
ATOM 4933 C CA . SER A 1 683 ? -18.715 -21.986 64.681 1.00 46.72 683 SER A CA 1
ATOM 4934 C C . SER A 1 683 ? -18.386 -22.518 63.271 1.00 46.72 683 SER A C 1
ATOM 4936 O O . SER A 1 683 ? -18.784 -21.968 62.250 1.00 46.72 683 SER A O 1
ATOM 4938 N N . ARG A 1 684 ? -17.702 -23.672 63.202 1.00 46.91 684 ARG A N 1
ATOM 4939 C CA . ARG A 1 684 ? -17.367 -24.359 61.930 1.00 46.91 684 ARG A CA 1
ATOM 4940 C C . ARG A 1 684 ? -18.571 -24.904 61.133 1.00 46.91 684 ARG A C 1
ATOM 4942 O O . ARG A 1 684 ? -18.381 -25.329 60.003 1.00 46.91 684 ARG A O 1
ATOM 4949 N N . PHE A 1 685 ? -19.785 -24.905 61.692 1.00 46.00 685 PHE A N 1
ATOM 4950 C CA . PHE A 1 685 ? -20.962 -25.524 61.063 1.00 46.00 685 PHE A CA 1
ATOM 4951 C C . PHE A 1 685 ? -21.742 -24.611 60.099 1.00 46.00 685 PHE A C 1
ATOM 4953 O O . PHE A 1 685 ? -22.282 -25.112 59.120 1.00 46.00 685 PHE A O 1
ATOM 4960 N N . TYR A 1 686 ? -21.795 -23.291 60.327 1.00 50.66 686 TYR A N 1
ATOM 4961 C CA . TYR A 1 686 ? -22.642 -22.402 59.508 1.00 50.66 686 TYR A CA 1
ATOM 4962 C C . TYR A 1 686 ? -22.109 -22.191 58.087 1.00 50.66 686 TYR A C 1
ATOM 4964 O O . TYR A 1 686 ? -22.894 -22.147 57.145 1.00 50.66 686 TYR A O 1
ATOM 4972 N N . TRP A 1 687 ? -20.785 -22.118 57.918 1.00 47.72 687 TRP A N 1
ATOM 4973 C CA . TRP A 1 687 ? -20.164 -21.981 56.597 1.00 47.72 687 TRP A CA 1
ATOM 4974 C C . TRP A 1 687 ? -20.478 -23.162 55.677 1.00 47.72 687 TRP A C 1
ATOM 4976 O O . TRP A 1 687 ? -20.740 -22.944 54.501 1.00 47.72 687 TRP A O 1
ATOM 4986 N N . LEU A 1 688 ? -20.543 -24.387 56.213 1.00 46.25 688 LEU A N 1
ATOM 4987 C CA . LEU A 1 688 ? -20.912 -25.567 55.429 1.00 46.25 688 LEU A CA 1
ATOM 4988 C C . LEU A 1 688 ? -22.343 -25.450 54.880 1.00 46.25 688 LEU A C 1
ATOM 4990 O O . LEU A 1 688 ? -22.572 -25.758 53.718 1.00 46.25 688 LEU A O 1
ATOM 4994 N N . SER A 1 689 ? -23.281 -24.948 55.691 1.00 45.59 689 SER A N 1
ATOM 4995 C CA . SER A 1 689 ? -24.678 -24.737 55.285 1.00 45.59 689 SER A CA 1
ATOM 4996 C C . SER A 1 689 ? -24.838 -23.662 54.209 1.00 45.59 689 SER A C 1
ATOM 4998 O O . SER A 1 689 ? -25.635 -23.848 53.293 1.00 45.59 689 SER A O 1
ATOM 5000 N N . VAL A 1 690 ? -24.073 -22.566 54.291 1.00 50.88 690 VAL A N 1
ATOM 5001 C CA . VAL A 1 690 ? -24.035 -21.538 53.234 1.00 50.88 690 VAL A CA 1
ATOM 5002 C C . VAL A 1 690 ? -23.443 -22.124 51.951 1.00 50.88 690 VAL A C 1
ATOM 5004 O O . VAL A 1 690 ? -24.040 -21.984 50.890 1.00 50.88 690 VAL A O 1
ATOM 5007 N N . PHE A 1 691 ? -22.332 -22.859 52.048 1.00 49.50 691 PHE A N 1
ATOM 5008 C CA . PHE A 1 691 ? -21.661 -23.456 50.890 1.00 49.50 691 PHE A CA 1
ATOM 5009 C C . PHE A 1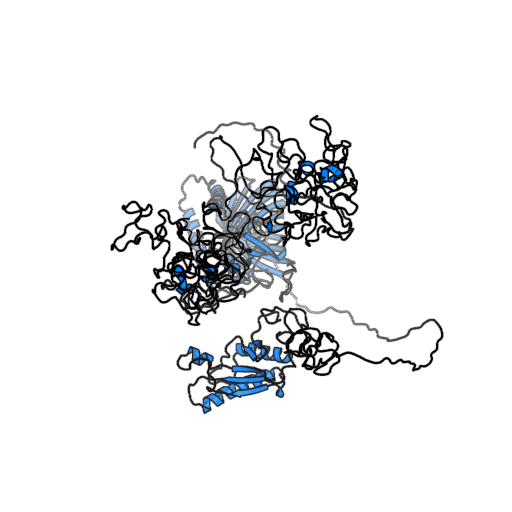 691 ? -22.548 -24.479 50.159 1.00 49.50 691 PHE A C 1
ATOM 5011 O O . PHE A 1 691 ? -22.627 -24.455 48.935 1.00 49.50 691 PHE A O 1
ATOM 5018 N N . THR A 1 692 ? -23.297 -25.322 50.886 1.00 51.03 692 THR A N 1
ATOM 5019 C CA . THR A 1 692 ? -24.273 -26.241 50.267 1.00 51.03 692 THR A CA 1
ATOM 5020 C C . THR A 1 692 ? -25.497 -25.537 49.683 1.00 51.03 692 THR A C 1
ATOM 5022 O O . THR A 1 692 ? -26.057 -26.035 48.714 1.00 51.03 692 THR A O 1
ATOM 5025 N N . ALA A 1 693 ? -25.920 -24.397 50.243 1.00 47.38 693 ALA A N 1
ATOM 5026 C CA . ALA A 1 693 ? -27.018 -23.614 49.674 1.00 47.38 693 ALA A CA 1
ATOM 5027 C C . ALA A 1 693 ? -26.607 -22.957 48.346 1.00 47.38 693 ALA A C 1
ATOM 5029 O O . ALA A 1 693 ? -27.392 -22.964 47.406 1.00 47.38 693 ALA A O 1
ATOM 5030 N N . VAL A 1 694 ? -25.367 -22.465 48.252 1.00 48.94 694 VAL A N 1
ATOM 5031 C CA . VAL A 1 694 ? -24.784 -21.936 47.008 1.00 48.94 694 VAL A CA 1
ATOM 5032 C C . VAL A 1 694 ? -24.652 -23.044 45.955 1.00 48.94 694 VAL A C 1
ATOM 5034 O O . VAL A 1 694 ? -25.178 -22.905 44.857 1.00 48.94 694 VAL A O 1
ATOM 5037 N N . LEU A 1 695 ? -24.042 -24.186 46.297 1.00 47.28 695 LEU A N 1
ATOM 5038 C CA . LEU A 1 695 ? -23.865 -25.317 45.369 1.00 47.28 695 LEU A CA 1
ATOM 5039 C C . LEU A 1 695 ? -25.183 -25.892 44.821 1.00 47.28 695 LEU A C 1
ATOM 5041 O O . LEU A 1 695 ? -25.210 -26.357 43.687 1.00 47.28 695 LEU A O 1
ATOM 5045 N N . ALA A 1 696 ? -26.271 -25.850 45.596 1.00 46.19 696 ALA A N 1
ATOM 5046 C CA . ALA A 1 696 ? -27.582 -26.337 45.161 1.00 46.19 696 ALA A CA 1
ATOM 5047 C C . ALA A 1 696 ? -28.305 -25.405 44.165 1.00 46.19 696 ALA A C 1
ATOM 5049 O O . ALA A 1 696 ? -29.273 -25.836 43.542 1.00 46.19 696 ALA A O 1
ATOM 5050 N N . LEU A 1 697 ? -27.867 -24.147 44.018 1.00 44.38 697 LEU A N 1
ATOM 5051 C CA . LEU A 1 697 ? -28.448 -23.193 43.063 1.00 44.38 697 LEU A CA 1
ATOM 5052 C C . LEU A 1 697 ? -27.856 -23.339 41.651 1.00 44.38 697 LEU A C 1
ATOM 5054 O O . LEU A 1 697 ? -28.548 -23.055 40.681 1.00 44.38 697 LEU A O 1
ATOM 5058 N N . PHE A 1 698 ? -26.621 -23.837 41.527 1.00 44.09 698 PHE A N 1
ATOM 5059 C CA . PHE A 1 698 ? -25.911 -23.986 40.246 1.00 44.09 698 PHE A CA 1
ATOM 5060 C C . PHE A 1 698 ? -26.157 -25.324 39.520 1.00 44.09 698 PHE A C 1
ATOM 5062 O O . PHE A 1 698 ? -25.610 -25.556 38.448 1.00 44.09 698 PHE A O 1
ATOM 5069 N N . SER A 1 699 ? -26.943 -26.243 40.092 1.00 38.50 699 SER A N 1
ATOM 5070 C CA . SER A 1 699 ? -27.000 -27.640 39.626 1.00 38.50 699 SER A CA 1
ATOM 5071 C C . SER A 1 699 ? -28.099 -27.986 38.605 1.00 38.50 699 SER A C 1
ATOM 5073 O O . SER A 1 699 ? -28.232 -29.161 38.264 1.00 38.50 699 SER A O 1
ATOM 5075 N N . THR A 1 700 ? -28.889 -27.022 38.112 1.00 39.34 700 THR A N 1
ATOM 5076 C CA . THR A 1 700 ? -29.918 -27.272 37.077 1.00 39.34 700 THR A CA 1
ATOM 5077 C C . THR A 1 700 ? -30.130 -26.088 36.127 1.00 39.34 700 THR A C 1
ATOM 5079 O O . THR A 1 700 ? -30.987 -25.243 36.376 1.00 39.34 700 THR A O 1
ATOM 5082 N N . ALA A 1 701 ? -29.437 -26.105 34.988 1.00 38.81 701 ALA A N 1
ATOM 5083 C CA . ALA A 1 701 ? -29.884 -25.472 33.748 1.00 38.81 701 ALA A CA 1
ATOM 5084 C C . ALA A 1 701 ? -29.982 -26.574 32.680 1.00 38.81 701 ALA A C 1
ATOM 5086 O O . ALA A 1 701 ? -29.050 -27.363 32.509 1.00 38.81 701 ALA A O 1
ATOM 5087 N N . ALA A 1 702 ? -31.133 -26.699 32.018 1.00 35.19 702 ALA A N 1
ATOM 5088 C CA . ALA A 1 702 ? -31.316 -27.649 30.925 1.00 35.19 702 ALA A CA 1
ATOM 5089 C C . ALA A 1 702 ? -31.063 -26.911 29.610 1.00 35.19 702 ALA A C 1
ATOM 5091 O O . ALA A 1 702 ? -31.767 -25.949 29.319 1.00 35.19 702 ALA A O 1
ATOM 5092 N N . ARG A 1 703 ? -30.067 -27.350 28.830 1.00 36.97 703 ARG A N 1
ATOM 5093 C CA . ARG A 1 703 ? -29.724 -26.710 27.554 1.00 36.97 703 ARG A CA 1
ATOM 5094 C C . ARG A 1 703 ? -30.899 -26.786 26.577 1.00 36.97 703 ARG A C 1
ATOM 5096 O O . ARG A 1 703 ? -31.247 -27.872 26.115 1.00 36.97 703 ARG A O 1
ATOM 5103 N N . ALA A 1 704 ? -31.489 -25.630 26.288 1.00 40.91 704 ALA A N 1
ATOM 5104 C CA . ALA A 1 704 ? -32.355 -25.424 25.136 1.00 40.91 704 ALA A CA 1
ATOM 5105 C C . ALA A 1 704 ? -31.504 -25.256 23.864 1.00 40.91 704 ALA A C 1
ATOM 5107 O O . ALA A 1 704 ? -30.292 -25.046 23.938 1.00 40.91 704 ALA A O 1
ATOM 5108 N N . GLN A 1 705 ? -32.138 -25.374 22.700 1.00 41.31 705 GLN A N 1
ATOM 5109 C CA . GLN A 1 705 ? -31.521 -25.006 21.424 1.00 41.31 705 GLN A CA 1
ATOM 5110 C C . GLN A 1 705 ? -31.628 -23.488 21.232 1.00 41.31 705 GLN A C 1
ATOM 5112 O O . GLN A 1 705 ? -32.575 -22.879 21.730 1.00 41.31 705 GLN A O 1
ATOM 5117 N N . SER A 1 706 ? -30.672 -22.893 20.519 1.00 48.69 706 SER A N 1
ATOM 5118 C CA . SER A 1 706 ? -30.727 -21.486 20.116 1.00 48.69 706 SER A CA 1
ATOM 5119 C C . SER A 1 706 ? -31.943 -21.208 19.227 1.00 48.69 706 SER A C 1
ATOM 5121 O O . SER A 1 706 ? -32.397 -22.075 18.474 1.00 48.69 706 SER A O 1
ATOM 5123 N N . ALA A 1 707 ? -32.460 -19.983 19.315 1.00 49.66 707 ALA A N 1
ATOM 5124 C CA . ALA A 1 707 ? -33.493 -19.471 18.426 1.00 49.66 707 ALA A CA 1
ATOM 5125 C C . ALA A 1 707 ? -33.099 -18.069 17.950 1.00 49.66 707 ALA A C 1
ATOM 5127 O O . ALA A 1 707 ? -32.908 -17.157 18.752 1.00 49.66 707 ALA A O 1
ATOM 5128 N N . GLU A 1 708 ? -32.984 -17.923 16.638 1.00 48.47 708 GLU A N 1
ATOM 5129 C CA . GLU A 1 708 ? -32.673 -16.674 15.947 1.00 48.47 708 GLU A CA 1
ATOM 5130 C C . GLU A 1 708 ? -33.908 -15.761 15.958 1.00 48.47 708 GLU A C 1
ATOM 5132 O O . GLU A 1 708 ? -34.999 -16.193 15.565 1.00 48.47 708 GLU A O 1
ATOM 5137 N N . ARG A 1 709 ? -33.772 -14.549 16.517 1.00 53.94 709 ARG A N 1
ATOM 5138 C CA . ARG A 1 709 ? -34.864 -13.570 16.668 1.00 53.94 709 ARG A CA 1
ATOM 5139 C C . ARG A 1 709 ? -34.345 -12.149 16.897 1.00 53.94 709 ARG A C 1
ATOM 5141 O O . ARG A 1 709 ? -34.097 -11.753 18.043 1.00 53.94 709 ARG A O 1
ATOM 5148 N N . ASP A 1 710 ? -34.307 -11.352 15.844 1.00 57.47 710 ASP A N 1
ATOM 5149 C CA . ASP A 1 710 ? -33.879 -9.957 15.931 1.00 57.47 710 ASP A CA 1
ATOM 5150 C C . ASP A 1 710 ? -34.763 -9.090 16.840 1.00 57.47 710 ASP A C 1
ATOM 5152 O O . ASP A 1 710 ? -35.951 -9.348 17.065 1.00 57.47 710 ASP A O 1
ATOM 5156 N N . SER A 1 711 ? -34.152 -8.040 17.392 1.00 63.09 711 SER A N 1
ATOM 5157 C CA . SER A 1 711 ? -34.729 -7.041 18.313 1.00 63.09 711 SER A CA 1
ATOM 5158 C C . SER A 1 711 ? -35.275 -7.533 19.669 1.00 63.09 711 SER A C 1
ATOM 5160 O O . SER A 1 711 ? -35.749 -6.718 20.461 1.00 63.09 711 SER A O 1
ATOM 5162 N N . SER A 1 712 ? -35.216 -8.836 19.975 1.00 70.31 712 SER A N 1
ATOM 5163 C CA . SER A 1 712 ? -36.074 -9.458 21.002 1.00 70.31 712 SER A CA 1
ATOM 5164 C C . SER A 1 712 ? -35.486 -9.613 22.422 1.00 70.31 712 SER A C 1
ATOM 5166 O O . SER A 1 712 ? -35.771 -10.610 23.090 1.00 70.31 712 SER A O 1
ATOM 5168 N N . TYR A 1 713 ? -34.684 -8.653 22.909 1.00 80.69 713 TYR A N 1
ATOM 5169 C CA . TYR A 1 713 ? -34.051 -8.720 24.243 1.00 80.69 713 TYR A CA 1
ATOM 5170 C C . TYR A 1 713 ? -34.240 -7.468 25.129 1.00 80.69 713 TYR A C 1
ATOM 5172 O O . TYR A 1 713 ? -34.599 -6.392 24.650 1.00 80.69 713 TYR A O 1
ATOM 5180 N N . ALA A 1 714 ? -34.012 -7.580 26.449 1.00 85.00 714 ALA A N 1
ATOM 5181 C CA . ALA A 1 714 ? -34.184 -6.466 27.392 1.00 85.00 714 ALA A CA 1
ATOM 5182 C C . ALA A 1 714 ? -32.938 -5.559 27.521 1.00 85.00 714 ALA A C 1
ATOM 5184 O O . ALA A 1 714 ? -32.022 -5.854 28.292 1.00 85.00 714 ALA A O 1
ATOM 5185 N N . VAL A 1 715 ? -32.948 -4.400 26.851 1.00 88.69 715 VAL A N 1
ATOM 5186 C CA . VAL A 1 715 ? -31.903 -3.358 27.007 1.00 88.69 715 VAL A CA 1
ATOM 5187 C C . VAL A 1 715 ? -31.935 -2.663 28.383 1.00 88.69 715 VAL A C 1
ATOM 5189 O O . VAL A 1 715 ? -30.908 -2.182 28.846 1.00 88.69 715 VAL A O 1
ATOM 5192 N N . GLU A 1 716 ? -33.069 -2.628 29.101 1.00 89.50 716 GLU A N 1
ATOM 5193 C CA . GLU A 1 716 ? -33.092 -2.060 30.464 1.00 89.50 716 GLU A CA 1
ATOM 5194 C C . GLU A 1 716 ? -32.506 -3.035 31.502 1.00 89.50 716 GLU A C 1
ATOM 5196 O O . GLU A 1 716 ? -33.040 -4.117 31.772 1.00 89.50 716 GLU A O 1
ATOM 5201 N N . ARG A 1 717 ? -31.414 -2.602 32.137 1.00 90.25 717 ARG A N 1
ATOM 5202 C CA . ARG A 1 717 ? -30.634 -3.370 33.115 1.00 90.25 717 ARG A CA 1
ATOM 5203 C C . ARG A 1 717 ? -30.921 -2.971 34.565 1.00 90.25 717 ARG A C 1
ATOM 5205 O O . ARG A 1 717 ? -30.696 -3.773 35.477 1.00 90.25 717 ARG A O 1
ATOM 5212 N N . PHE A 1 718 ? -31.428 -1.762 34.808 1.00 91.62 718 PHE A N 1
ATOM 5213 C CA . PHE A 1 718 ? -31.703 -1.257 36.152 1.00 91.62 718 PHE A CA 1
ATOM 5214 C C . PHE A 1 718 ? -33.010 -1.817 36.715 1.00 91.62 718 PHE A C 1
ATOM 5216 O O . PHE A 1 718 ? -34.089 -1.611 36.167 1.00 91.62 718 PHE A O 1
ATOM 5223 N N . ARG A 1 719 ? -32.926 -2.469 37.882 1.00 90.50 719 ARG A N 1
ATOM 5224 C CA . ARG A 1 719 ? -34.094 -2.992 38.606 1.00 90.50 719 ARG A CA 1
ATOM 5225 C C . ARG A 1 719 ? -34.074 -2.517 40.053 1.00 90.50 719 ARG A C 1
ATOM 5227 O O . ARG A 1 719 ? -33.235 -2.936 40.850 1.00 90.50 719 ARG A O 1
ATOM 5234 N N . LEU A 1 720 ? -35.015 -1.638 40.392 1.00 92.44 720 LEU A N 1
ATOM 5235 C CA . LEU A 1 720 ? -35.174 -1.064 41.728 1.00 92.44 720 LEU A CA 1
ATOM 5236 C C . LEU A 1 720 ? -35.433 -2.163 42.782 1.00 92.44 720 LEU A C 1
ATOM 5238 O O . LEU A 1 720 ? -36.411 -2.901 42.676 1.00 92.44 720 LEU A O 1
ATOM 5242 N N . ALA A 1 721 ? -34.613 -2.227 43.837 1.00 92.75 721 ALA A N 1
ATOM 5243 C CA . ALA A 1 721 ? -34.702 -3.255 44.881 1.00 92.75 721 ALA A CA 1
ATOM 5244 C C . ALA A 1 721 ? -36.100 -3.313 45.526 1.00 92.75 721 ALA A C 1
ATOM 5246 O O . ALA A 1 721 ? -36.642 -2.275 45.911 1.00 92.75 721 ALA A O 1
ATOM 5247 N N . SER A 1 722 ? -36.669 -4.509 45.690 1.00 91.50 722 SER A N 1
ATOM 5248 C CA . SER A 1 722 ? -38.103 -4.751 45.934 1.00 91.50 722 SER A CA 1
ATOM 5249 C C . SER A 1 722 ? -38.669 -4.274 47.284 1.00 91.50 722 SER A C 1
ATOM 5251 O O . SER A 1 722 ? -39.889 -4.227 47.457 1.00 91.50 722 SER A O 1
ATOM 5253 N N . ASP A 1 723 ? -37.828 -3.872 48.238 1.00 89.88 723 ASP A N 1
ATOM 5254 C CA . ASP A 1 723 ? -38.233 -3.308 49.533 1.00 89.88 723 ASP A CA 1
ATOM 5255 C C . ASP A 1 723 ? -37.232 -2.260 50.059 1.00 89.88 723 ASP A C 1
ATOM 5257 O O . ASP A 1 723 ? -36.102 -2.143 49.576 1.00 89.88 723 ASP A O 1
ATOM 5261 N N . GLY A 1 724 ? -37.656 -1.467 51.048 1.00 84.88 724 GLY A N 1
ATOM 5262 C CA . GLY A 1 724 ? -36.869 -0.369 51.614 1.00 84.88 724 GLY A CA 1
ATOM 5263 C C . GLY A 1 724 ? -35.606 -0.755 52.402 1.00 84.88 724 GLY A C 1
ATOM 5264 O O . GLY A 1 724 ? -34.882 0.150 52.822 1.00 84.88 724 GLY A O 1
ATOM 5265 N N . ALA A 1 725 ? -35.312 -2.044 52.622 1.00 87.44 725 ALA A N 1
ATOM 5266 C CA . ALA A 1 725 ? -34.031 -2.489 53.181 1.00 87.44 725 ALA A CA 1
ATOM 5267 C C . ALA A 1 725 ? -32.920 -2.598 52.118 1.00 87.44 725 ALA A C 1
ATOM 5269 O O . ALA A 1 725 ? -31.746 -2.684 52.489 1.00 87.44 725 ALA A O 1
ATOM 5270 N N . GLY A 1 726 ? -33.260 -2.539 50.825 1.00 89.56 726 GLY A N 1
ATOM 5271 C CA . GLY A 1 726 ? -32.299 -2.391 49.728 1.00 89.56 726 GLY A CA 1
ATOM 5272 C C . GLY A 1 726 ? -31.634 -1.011 49.666 1.00 89.56 726 GLY A C 1
ATOM 5273 O O . GLY A 1 726 ? -32.002 -0.075 50.390 1.00 89.56 726 GLY A O 1
ATOM 5274 N N . ILE A 1 727 ? -30.632 -0.889 48.798 1.00 92.75 727 ILE A N 1
ATOM 5275 C CA . ILE A 1 727 ? -29.905 0.348 48.488 1.00 92.75 727 ILE A CA 1
ATOM 5276 C C . ILE A 1 727 ? -30.020 0.535 46.972 1.00 92.75 727 ILE A C 1
ATOM 5278 O O . ILE A 1 727 ? -29.356 -0.165 46.228 1.00 92.75 727 ILE A O 1
ATOM 5282 N N . LEU A 1 728 ? -30.900 1.430 46.519 1.00 91.94 728 LEU A N 1
ATOM 5283 C CA . LEU A 1 728 ? -31.248 1.620 45.103 1.00 91.94 728 LEU A CA 1
ATOM 5284 C C . LEU A 1 728 ? -31.632 0.310 44.367 1.00 91.94 728 LEU A C 1
ATOM 5286 O O . LEU A 1 728 ? -32.767 -0.141 44.538 1.00 91.94 728 LEU A O 1
ATOM 5290 N N . ASP A 1 729 ? -30.731 -0.280 43.576 1.00 93.50 729 ASP A N 1
ATOM 5291 C CA . ASP A 1 729 ? -30.854 -1.556 42.845 1.00 93.50 729 ASP A CA 1
ATOM 5292 C C . ASP A 1 729 ? -30.207 -2.760 43.566 1.00 93.50 729 ASP A C 1
ATOM 5294 O O . ASP A 1 729 ? -30.427 -3.909 43.188 1.00 93.50 729 ASP A O 1
ATOM 5298 N N . VAL A 1 730 ? -29.455 -2.521 44.641 1.00 96.12 730 VAL A N 1
ATOM 5299 C CA . VAL A 1 730 ? -28.816 -3.538 45.493 1.00 96.12 730 VAL A CA 1
ATOM 5300 C C . VAL A 1 730 ? -29.855 -4.086 46.477 1.00 96.12 730 VAL A C 1
ATOM 5302 O O . VAL A 1 730 ? -30.341 -3.382 47.371 1.00 96.12 730 VAL A O 1
ATOM 5305 N N . GLU A 1 731 ? -30.240 -5.349 46.292 1.00 95.25 731 GLU A N 1
ATOM 5306 C CA . GLU A 1 731 ? -31.336 -5.998 47.013 1.00 95.25 731 GLU A CA 1
ATOM 5307 C C . GLU A 1 731 ? -31.002 -6.279 48.485 1.00 95.25 731 GLU A C 1
ATOM 5309 O O . GLU A 1 731 ? -30.020 -6.945 48.819 1.00 95.25 731 GLU A O 1
ATOM 5314 N N . GLY A 1 732 ? -31.859 -5.796 49.389 1.00 90.75 732 GLY A N 1
ATOM 5315 C CA . GLY A 1 732 ? -31.640 -5.880 50.833 1.00 90.75 732 GLY A CA 1
ATOM 5316 C C . GLY A 1 732 ? -31.777 -7.303 51.376 1.00 90.75 732 GLY A C 1
ATOM 5317 O O . GLY A 1 732 ? -32.696 -8.031 51.006 1.00 90.75 732 GLY A O 1
ATOM 5318 N N . ALA A 1 733 ? -30.904 -7.696 52.309 1.00 91.19 733 ALA A N 1
ATOM 5319 C CA . ALA A 1 733 ? -30.927 -9.036 52.907 1.00 91.19 733 ALA A CA 1
ATOM 5320 C C . ALA A 1 733 ? -31.914 -9.210 54.083 1.00 91.19 733 ALA A C 1
ATOM 5322 O O . ALA A 1 733 ? -32.006 -10.310 54.632 1.00 91.19 733 ALA A O 1
ATOM 5323 N N . ALA A 1 734 ? -32.626 -8.154 54.482 1.00 89.56 734 ALA A N 1
ATOM 5324 C CA . ALA A 1 734 ? -33.746 -8.210 55.424 1.00 89.56 734 ALA A CA 1
ATOM 5325 C C . ALA A 1 734 ? -35.084 -8.212 54.663 1.00 89.56 734 ALA A C 1
ATOM 5327 O O . ALA A 1 734 ? -35.122 -7.827 53.499 1.00 89.56 734 ALA A O 1
ATOM 5328 N N . VAL A 1 735 ? -36.170 -8.621 55.325 1.00 91.69 735 VAL A N 1
ATOM 5329 C CA . VAL A 1 735 ? -37.535 -8.602 54.764 1.00 91.69 735 VAL A CA 1
ATOM 5330 C C . VAL A 1 735 ? -38.460 -7.677 55.570 1.00 91.69 735 VAL A C 1
ATOM 5332 O O . VAL A 1 735 ? -38.236 -7.485 56.771 1.00 91.69 735 VAL A O 1
ATOM 5335 N N . PRO A 1 736 ? -39.535 -7.125 54.974 1.00 89.38 736 PRO A N 1
ATOM 5336 C CA . PRO A 1 736 ? -40.598 -6.466 55.719 1.00 89.38 736 PRO A CA 1
ATOM 5337 C C . PRO A 1 736 ? -41.240 -7.393 56.762 1.00 89.38 736 PRO A C 1
ATOM 5339 O O . PRO A 1 736 ? -41.350 -8.607 56.580 1.00 89.38 736 PRO A O 1
ATOM 5342 N N . ALA A 1 737 ? -41.713 -6.796 57.856 1.00 89.44 737 ALA A N 1
ATOM 5343 C CA . ALA A 1 737 ? -42.451 -7.503 58.899 1.00 89.44 737 ALA A CA 1
ATOM 5344 C C . ALA A 1 737 ? -43.755 -8.134 58.370 1.00 89.44 737 ALA A C 1
ATOM 5346 O O . ALA A 1 737 ? -44.308 -7.711 57.351 1.00 89.44 737 ALA A O 1
ATOM 5347 N N . HIS A 1 738 ? -44.288 -9.125 59.081 1.00 91.75 738 HIS A N 1
ATOM 5348 C CA . HIS A 1 738 ? -45.507 -9.826 58.689 1.00 91.75 738 HIS A CA 1
ATOM 5349 C C . HIS A 1 738 ? -46.695 -8.865 58.482 1.00 91.75 738 HIS A C 1
ATOM 5351 O O . HIS A 1 738 ? -47.044 -8.087 59.367 1.00 91.75 738 HIS A O 1
ATOM 5357 N N . MET A 1 739 ? -47.331 -8.946 57.308 1.00 93.06 739 MET A N 1
ATOM 5358 C CA . MET A 1 739 ? -48.421 -8.067 56.857 1.00 93.06 739 MET A CA 1
ATOM 5359 C C . MET A 1 739 ? -48.027 -6.591 56.656 1.00 93.06 739 MET A C 1
ATOM 5361 O O . MET A 1 739 ? -48.904 -5.750 56.448 1.00 93.06 739 MET A O 1
ATOM 5365 N N . ARG A 1 740 ? -46.732 -6.251 56.644 1.00 91.75 740 ARG A N 1
ATOM 5366 C CA . ARG A 1 740 ? -46.250 -4.992 56.060 1.00 91.75 740 ARG A CA 1
ATOM 5367 C C . ARG A 1 740 ? -46.132 -5.174 54.551 1.00 91.75 740 ARG A C 1
ATOM 5369 O O . ARG A 1 740 ? -45.393 -6.042 54.090 1.00 91.75 740 ARG A O 1
ATOM 5376 N N . ALA A 1 741 ? -46.846 -4.343 53.805 1.00 92.19 741 ALA A N 1
ATOM 5377 C CA . ALA A 1 741 ? -46.662 -4.184 52.373 1.00 92.19 741 ALA A CA 1
ATOM 5378 C C . ALA A 1 741 ? -45.939 -2.870 52.071 1.00 92.19 741 ALA A C 1
ATOM 5380 O O . ALA A 1 741 ? -46.111 -1.879 52.788 1.00 92.19 741 ALA A O 1
ATOM 5381 N N . GLU A 1 742 ? -45.163 -2.846 50.998 1.00 93.56 742 GLU A N 1
ATOM 5382 C CA . GLU A 1 742 ? -44.567 -1.630 50.449 1.00 93.56 742 GLU A CA 1
ATOM 5383 C C . GLU A 1 742 ? -44.976 -1.504 48.984 1.00 93.56 742 GLU A C 1
ATOM 5385 O O . GLU A 1 742 ? -45.059 -2.499 48.271 1.00 93.56 742 GLU A O 1
ATOM 5390 N N . PHE A 1 743 ? -45.285 -0.287 48.551 1.00 94.94 743 PHE A N 1
ATOM 5391 C CA . PHE A 1 743 ? -45.667 0.027 47.175 1.00 94.94 743 PHE A CA 1
ATOM 5392 C C . PHE A 1 743 ? -44.817 1.178 46.668 1.00 94.94 743 PHE A C 1
ATOM 5394 O O . PHE A 1 743 ? -44.437 2.042 47.460 1.00 94.94 743 PHE A O 1
ATOM 5401 N N . GLY A 1 744 ? -44.617 1.279 45.362 1.00 93.25 744 GLY A N 1
ATOM 5402 C CA . GLY A 1 744 ? -44.021 2.477 44.802 1.00 93.25 744 GLY A CA 1
ATOM 5403 C C . GLY A 1 744 ? -43.942 2.508 43.288 1.00 93.25 744 GLY A C 1
ATOM 5404 O O . GLY A 1 744 ? -44.404 1.611 42.585 1.00 93.25 744 GLY A O 1
ATOM 5405 N N . LEU A 1 745 ? -43.348 3.596 42.820 1.00 94.94 745 LEU A N 1
ATOM 5406 C CA . LEU A 1 745 ? -43.191 3.970 41.424 1.00 94.94 745 LEU A CA 1
ATOM 5407 C C . LEU A 1 745 ? -41.797 4.572 41.254 1.00 94.94 745 LEU A C 1
ATOM 5409 O O . LEU A 1 745 ? -41.365 5.359 42.102 1.00 94.94 745 LEU A O 1
ATOM 5413 N N . TRP A 1 746 ? -41.124 4.238 40.161 1.00 95.31 746 TRP A N 1
ATOM 5414 C CA . TRP A 1 746 ? -39.974 4.990 39.668 1.00 95.31 746 TRP A CA 1
ATOM 5415 C C . TRP A 1 746 ? -40.127 5.274 38.177 1.00 95.31 746 TRP A C 1
ATOM 5417 O O . TRP A 1 746 ? -40.812 4.528 37.477 1.00 95.31 746 TRP A O 1
ATOM 5427 N N . LEU A 1 747 ? -39.506 6.364 37.738 1.00 95.75 747 LEU A N 1
ATOM 5428 C CA . LEU A 1 747 ? -39.353 6.780 36.348 1.00 95.75 747 LEU A CA 1
ATOM 5429 C C . LEU A 1 747 ? -37.880 7.133 36.130 1.00 95.75 747 LEU A C 1
ATOM 5431 O O . LEU A 1 747 ? -37.234 7.640 37.055 1.00 95.75 747 LEU A O 1
ATOM 5435 N N . GLY A 1 748 ? -37.351 6.890 34.938 1.00 94.94 748 GLY A N 1
ATOM 5436 C CA . GLY A 1 748 ? -35.983 7.254 34.597 1.00 94.94 748 GLY A CA 1
ATOM 5437 C C . GLY A 1 748 ? -35.780 7.446 33.105 1.00 94.94 748 GLY A C 1
ATOM 5438 O O . GLY A 1 748 ? -36.461 6.825 32.296 1.00 94.94 748 GLY A O 1
ATOM 5439 N N . TYR A 1 749 ? -34.845 8.327 32.783 1.00 94.44 749 TYR A N 1
ATOM 5440 C CA . TYR A 1 749 ? -34.313 8.558 31.450 1.00 94.44 749 TYR A CA 1
ATOM 5441 C C . TYR A 1 749 ? -32.946 7.871 31.326 1.00 94.44 749 TYR A C 1
ATOM 5443 O O . TYR A 1 749 ? -32.224 7.755 32.326 1.00 94.44 749 TYR A O 1
ATOM 5451 N N . THR A 1 750 ? -32.614 7.432 30.117 1.00 94.00 750 THR A N 1
ATOM 5452 C CA . THR A 1 750 ? -31.412 6.670 29.765 1.00 94.00 750 THR A CA 1
ATOM 5453 C C . THR A 1 750 ? -30.951 7.104 28.379 1.00 94.00 750 THR A C 1
ATOM 5455 O O . THR A 1 750 ? -31.763 7.038 27.457 1.00 94.00 750 THR A O 1
ATOM 5458 N N . ASP A 1 751 ? -29.693 7.528 28.273 1.00 93.00 751 ASP A N 1
ATOM 5459 C CA . ASP A 1 751 ? -29.022 7.965 27.038 1.00 93.00 751 ASP A CA 1
ATOM 5460 C C . ASP A 1 751 ? -28.190 6.804 26.470 1.00 93.00 751 ASP A C 1
ATOM 5462 O O . ASP A 1 751 ? -27.485 6.134 27.232 1.00 93.00 751 ASP A O 1
ATOM 5466 N N . ASP A 1 752 ? -28.324 6.531 25.174 1.00 90.50 752 ASP A N 1
ATOM 5467 C CA . ASP A 1 752 ? -27.564 5.537 24.399 1.00 90.50 752 ASP A CA 1
ATOM 5468 C C . ASP A 1 752 ? -27.293 4.171 25.087 1.00 90.50 752 ASP A C 1
ATOM 5470 O O . ASP A 1 752 ? -26.162 3.666 25.100 1.00 90.50 752 ASP A O 1
ATOM 5474 N N . PRO A 1 753 ? -28.310 3.498 25.671 1.00 91.62 753 PRO A N 1
ATOM 5475 C CA . PRO A 1 753 ? -28.142 2.163 26.247 1.00 91.62 753 PRO A CA 1
ATOM 5476 C C . PRO A 1 753 ? -27.921 1.040 25.210 1.00 91.62 753 PRO A C 1
ATOM 5478 O O . PRO A 1 753 ? -27.630 -0.088 25.624 1.00 91.62 753 PRO A O 1
ATOM 5481 N N . LEU A 1 754 ? -28.082 1.296 23.903 1.00 90.94 754 LEU A N 1
ATOM 5482 C CA . LEU A 1 754 ? -27.737 0.355 22.829 1.00 90.94 754 LEU A CA 1
ATOM 5483 C C . LEU A 1 754 ? -27.309 1.078 21.543 1.00 90.94 754 LEU A C 1
ATOM 5485 O O . LEU A 1 754 ? -28.127 1.719 20.882 1.00 90.94 754 LEU A O 1
ATOM 5489 N N . ASN A 1 755 ? -26.066 0.838 21.142 1.00 88.75 755 ASN A N 1
ATOM 5490 C CA . ASN A 1 755 ? -25.405 1.410 19.978 1.00 88.75 755 ASN A CA 1
ATOM 5491 C C . ASN A 1 755 ? -24.863 0.318 19.050 1.00 88.75 755 ASN A C 1
ATOM 5493 O O . ASN A 1 755 ? -24.674 -0.829 19.466 1.00 88.75 755 ASN A O 1
ATOM 5497 N N . VAL A 1 756 ? -24.562 0.711 17.814 1.00 87.69 756 VAL A N 1
ATOM 5498 C CA . VAL A 1 756 ? -23.684 -0.030 16.906 1.00 87.69 756 VAL A CA 1
ATOM 5499 C C . VAL A 1 756 ? -22.339 0.684 16.860 1.00 87.69 756 VAL A C 1
ATOM 5501 O O . VAL A 1 756 ? -22.284 1.912 16.730 1.00 87.69 756 VAL A O 1
ATOM 5504 N N . ALA A 1 757 ? -21.259 -0.080 16.949 1.00 84.19 757 ALA A N 1
ATOM 5505 C CA . ALA A 1 757 ? -19.907 0.409 16.742 1.00 84.19 757 ALA A CA 1
ATOM 5506 C C . ALA A 1 757 ? -19.207 -0.407 15.653 1.00 84.19 757 ALA A C 1
ATOM 5508 O O . ALA A 1 757 ? -19.395 -1.620 15.577 1.00 84.19 757 ALA A O 1
ATOM 5509 N N . ALA A 1 758 ? -18.413 0.270 14.832 1.00 81.38 758 ALA A N 1
ATOM 5510 C CA . ALA A 1 758 ? -17.397 -0.337 13.989 1.00 81.38 758 ALA A CA 1
ATOM 5511 C C . ALA A 1 758 ? -16.236 -0.767 14.891 1.00 81.38 758 ALA A C 1
ATOM 5513 O O . ALA A 1 758 ? -15.798 0.026 15.723 1.00 81.38 758 ALA A O 1
ATOM 5514 N N . GLU A 1 759 ? -15.752 -1.996 14.756 1.00 72.69 759 GLU A N 1
ATOM 5515 C CA . GLU A 1 759 ? -14.536 -2.473 15.415 1.00 72.69 759 GLU A CA 1
ATOM 5516 C C . GLU A 1 759 ? -13.498 -2.843 14.361 1.00 72.69 759 GLU A C 1
ATOM 5518 O O . GLU A 1 759 ? -13.742 -3.741 13.561 1.00 72.69 759 GLU A O 1
ATOM 5523 N N . ARG A 1 760 ? -12.346 -2.170 14.406 1.00 72.25 760 ARG A N 1
ATOM 5524 C CA . ARG A 1 760 ? -11.149 -2.520 13.633 1.00 72.25 760 ARG A CA 1
ATOM 5525 C C . ARG A 1 760 ? -10.108 -3.170 14.557 1.00 72.25 760 ARG A C 1
ATOM 5527 O O . ARG A 1 760 ? -9.991 -2.740 15.717 1.00 72.25 760 ARG A O 1
ATOM 5534 N N . PRO A 1 761 ? -9.345 -4.181 14.102 1.00 52.31 761 PRO A N 1
ATOM 5535 C CA . PRO A 1 761 ? -8.178 -4.699 14.809 1.00 52.31 761 PRO A CA 1
ATOM 5536 C C . PRO A 1 761 ? -7.205 -3.574 15.174 1.00 52.31 761 PRO A C 1
ATOM 5538 O O . PRO A 1 761 ? -7.073 -2.586 14.459 1.00 52.31 761 PRO A O 1
ATOM 5541 N N . GLY A 1 762 ? -6.558 -3.684 16.336 1.00 55.38 762 GLY A N 1
ATOM 5542 C CA . GLY A 1 762 ? -5.642 -2.663 16.866 1.00 55.38 762 GLY A CA 1
ATOM 5543 C C . GLY A 1 762 ? -6.315 -1.363 17.343 1.00 55.38 762 GLY A C 1
ATOM 5544 O O . GLY A 1 762 ? -6.041 -0.914 18.455 1.00 55.38 762 GLY A O 1
ATOM 5545 N N . GLN A 1 763 ? -7.221 -0.779 16.553 1.00 55.59 763 GLN A N 1
ATOM 5546 C CA . GLN A 1 763 ? -7.802 0.551 16.791 1.00 55.59 763 GLN A CA 1
ATOM 5547 C C . GLN A 1 763 ? -9.027 0.546 17.732 1.00 55.59 763 GLN A C 1
ATOM 5549 O O . GLN A 1 763 ? -9.342 1.561 18.360 1.00 55.59 763 GLN A O 1
ATOM 5554 N N . GLY A 1 764 ? -9.698 -0.600 17.901 1.00 63.44 764 GLY A N 1
ATOM 5555 C CA . GLY A 1 764 ? -10.818 -0.770 18.836 1.00 63.44 764 GLY A CA 1
ATOM 5556 C C . GLY A 1 764 ? -12.177 -0.344 18.267 1.00 63.44 764 GLY A C 1
ATOM 5557 O O . GLY A 1 764 ? -12.351 -0.267 17.054 1.00 63.44 764 GLY A O 1
ATOM 5558 N N . SER A 1 765 ? -13.178 -0.114 19.137 1.00 71.88 765 SER A N 1
ATOM 5559 C CA . SER A 1 765 ? -14.544 0.213 18.692 1.00 71.88 765 SER A CA 1
ATOM 5560 C C . SER A 1 765 ? -14.870 1.717 18.658 1.00 71.88 765 SER A C 1
ATOM 5562 O O . SER A 1 765 ? -14.728 2.429 19.660 1.00 71.88 765 SER A O 1
ATOM 5564 N N . ALA A 1 766 ? -15.377 2.184 17.516 1.00 77.38 766 ALA A N 1
ATOM 5565 C CA . ALA A 1 766 ? -15.864 3.540 17.262 1.00 77.38 766 ALA A CA 1
ATOM 5566 C C . ALA A 1 766 ? -17.380 3.517 16.995 1.00 77.38 766 ALA A C 1
ATOM 5568 O O . ALA A 1 766 ? -17.865 2.715 16.199 1.00 77.38 766 ALA A O 1
ATOM 5569 N N . ARG A 1 767 ? -18.163 4.370 17.672 1.00 80.88 767 ARG A N 1
ATOM 5570 C CA . ARG A 1 767 ? -19.632 4.357 17.541 1.00 80.88 767 ARG A CA 1
ATOM 5571 C C . ARG A 1 767 ? -20.062 4.899 16.174 1.00 80.88 767 ARG A C 1
ATOM 5573 O O . ARG A 1 767 ? -19.713 6.022 15.835 1.00 80.88 767 ARG A O 1
ATOM 5580 N N . VAL A 1 768 ? -20.887 4.129 15.466 1.00 82.62 768 VAL A N 1
ATOM 5581 C CA . VAL A 1 768 ? -21.427 4.465 14.135 1.00 82.62 768 VAL A CA 1
ATOM 5582 C C . VAL A 1 768 ? -22.854 5.012 14.228 1.00 82.62 768 VAL A C 1
ATOM 5584 O O . VAL A 1 768 ? -23.213 5.936 13.510 1.00 82.62 768 VAL A O 1
ATOM 5587 N N . GLY A 1 769 ? -23.676 4.475 15.134 1.00 82.81 769 GLY A N 1
ATOM 5588 C CA . GLY A 1 769 ? -25.064 4.911 15.305 1.00 82.81 769 GLY A CA 1
ATOM 5589 C C . GLY A 1 769 ? -25.745 4.270 16.510 1.00 82.81 769 GLY A C 1
ATOM 5590 O O . GLY A 1 769 ? -25.151 3.442 17.207 1.00 82.81 769 GLY A O 1
ATOM 5591 N N . SER A 1 770 ? -26.998 4.650 16.773 1.00 86.44 770 SER A N 1
ATOM 5592 C CA . SER A 1 770 ? -27.725 4.229 17.978 1.00 86.44 770 SER A CA 1
ATOM 5593 C C . SER A 1 770 ? -29.082 3.583 17.684 1.00 86.44 770 SER A C 1
ATOM 5595 O O . SER A 1 770 ? -30.007 4.217 17.171 1.00 86.44 770 SER A O 1
ATOM 5597 N N . LEU A 1 771 ? -29.216 2.301 18.051 1.00 85.75 771 LEU A N 1
ATOM 5598 C CA . LEU A 1 771 ? -30.451 1.519 17.882 1.00 85.75 771 LEU A CA 1
ATOM 5599 C C . LEU A 1 771 ? -31.487 1.825 18.971 1.00 85.75 771 LEU A C 1
ATOM 5601 O O . LEU A 1 771 ? -32.672 1.564 18.775 1.00 85.75 771 LEU A O 1
ATOM 5605 N N . VAL A 1 772 ? -31.054 2.345 20.125 1.00 88.94 772 VAL A N 1
ATOM 5606 C CA . VAL A 1 772 ? -31.924 2.934 21.152 1.00 88.94 772 VAL A CA 1
ATOM 5607 C C . VAL A 1 772 ? -31.214 4.163 21.720 1.00 88.94 772 VAL A C 1
ATOM 5609 O O . VAL A 1 772 ? -30.493 4.045 22.709 1.00 88.94 772 VAL A O 1
ATOM 5612 N N . SER A 1 773 ? -31.432 5.328 21.106 1.00 88.69 773 SER A N 1
ATOM 5613 C CA . SER A 1 773 ? -30.721 6.572 21.440 1.00 88.69 773 SER A CA 1
ATOM 5614 C C . SER A 1 773 ? -31.200 7.222 22.733 1.00 88.69 773 SER A C 1
ATOM 5616 O O . SER A 1 773 ? -30.411 7.593 23.596 1.00 88.69 773 SER A O 1
ATOM 5618 N N . GLU A 1 774 ? -32.514 7.272 22.934 1.00 88.50 774 GLU A N 1
ATOM 5619 C CA . GLU A 1 774 ? -33.112 7.667 24.207 1.00 88.50 774 GLU A CA 1
ATOM 5620 C C . GLU A 1 774 ? -34.114 6.617 24.692 1.00 88.50 774 GLU A C 1
ATOM 5622 O O . GLU A 1 774 ? -34.815 5.974 23.905 1.00 88.50 774 GLU A O 1
ATOM 5627 N N . ARG A 1 775 ? -34.235 6.455 26.014 1.00 91.88 775 ARG A N 1
ATOM 5628 C CA . ARG A 1 775 ? -35.294 5.636 26.621 1.00 91.88 775 ARG A CA 1
ATOM 5629 C C . ARG A 1 775 ? -35.815 6.238 27.921 1.00 91.88 775 ARG A C 1
ATOM 5631 O O . ARG A 1 775 ? -35.106 6.296 28.928 1.00 91.88 775 ARG A O 1
ATOM 5638 N N . LEU A 1 776 ? -37.105 6.576 27.929 1.00 92.69 776 LEU A N 1
ATOM 5639 C CA . LEU A 1 776 ? -37.876 6.934 29.119 1.00 92.69 776 LEU A CA 1
ATOM 5640 C C . LEU A 1 776 ? -38.604 5.690 29.652 1.00 92.69 776 LEU A C 1
ATOM 5642 O O . LEU A 1 776 ? -39.622 5.261 29.104 1.00 92.69 776 LEU A O 1
ATOM 5646 N N . GLY A 1 777 ? -38.094 5.116 30.739 1.00 93.00 777 GLY A N 1
ATOM 5647 C CA . GLY A 1 777 ? -38.623 3.912 31.381 1.00 93.00 777 GLY A CA 1
ATOM 5648 C C . GLY A 1 777 ? -39.185 4.143 32.788 1.00 93.00 777 GLY A C 1
ATOM 5649 O O . GLY A 1 777 ? -39.132 5.240 33.354 1.00 93.00 777 GLY A O 1
ATOM 5650 N N . GLY A 1 778 ? -39.718 3.079 33.385 1.00 93.38 778 GLY A N 1
ATOM 5651 C CA . GLY A 1 778 ? -40.111 3.061 34.792 1.00 93.38 778 GLY A CA 1
ATOM 5652 C C . GLY A 1 778 ? -40.733 1.742 35.241 1.00 93.38 778 GLY A C 1
ATOM 5653 O O . GLY A 1 778 ? -40.983 0.844 34.437 1.00 93.38 778 GLY A O 1
ATOM 5654 N N . ALA A 1 779 ? -41.031 1.625 36.539 1.00 95.12 779 ALA A N 1
ATOM 5655 C CA . ALA A 1 779 ? -41.754 0.466 37.067 1.00 95.12 779 ALA A CA 1
ATOM 5656 C C . ALA A 1 779 ? -42.675 0.783 38.248 1.00 95.12 779 ALA A C 1
ATOM 5658 O O . ALA A 1 779 ? -42.350 1.575 39.142 1.00 95.12 779 ALA A O 1
ATOM 5659 N N . LEU A 1 780 ? -43.789 0.052 38.299 1.00 95.44 780 LEU A N 1
ATOM 5660 C CA . LEU A 1 780 ? -44.653 -0.064 39.470 1.00 95.44 780 LEU A CA 1
ATOM 5661 C C . LEU A 1 780 ? -44.239 -1.289 40.289 1.00 95.44 780 LEU A C 1
ATOM 5663 O O . LEU A 1 780 ? -44.260 -2.403 39.770 1.00 95.44 780 LEU A O 1
ATOM 5667 N N . HIS A 1 781 ? -43.907 -1.103 41.569 1.00 93.81 781 HIS A N 1
ATOM 5668 C CA . HIS A 1 781 ? -43.528 -2.196 42.471 1.00 93.81 781 HIS A CA 1
ATOM 5669 C C . HIS A 1 781 ? -44.484 -2.347 43.656 1.00 93.81 781 HIS A C 1
ATOM 5671 O O . HIS A 1 781 ? -45.020 -1.371 44.191 1.00 93.81 781 HIS A O 1
ATOM 5677 N N . ALA A 1 782 ? -44.649 -3.591 44.098 1.00 95.12 782 ALA A N 1
ATOM 5678 C CA . ALA A 1 782 ? -45.313 -3.965 45.336 1.00 95.12 782 ALA A CA 1
ATOM 5679 C C . ALA A 1 782 ? -44.552 -5.116 46.009 1.00 95.12 782 ALA A C 1
ATOM 5681 O O . ALA A 1 782 ? -44.137 -6.061 45.344 1.00 95.12 782 ALA A O 1
ATOM 5682 N N . SER A 1 783 ? -44.401 -5.085 47.329 1.00 95.38 783 SER A N 1
ATOM 5683 C CA . SER A 1 783 ? -43.863 -6.209 48.100 1.00 95.38 783 SER A CA 1
ATOM 5684 C C . SER A 1 783 ? -44.642 -6.441 49.390 1.00 95.38 783 SER A C 1
ATOM 5686 O O . SER A 1 783 ? -45.277 -5.530 49.920 1.00 95.38 783 SER A O 1
ATOM 5688 N N . LEU A 1 784 ? -44.640 -7.684 49.881 1.00 95.56 784 LEU A N 1
ATOM 5689 C CA . LEU A 1 784 ? -45.362 -8.111 51.083 1.00 95.56 784 LEU A CA 1
ATOM 5690 C C . LEU A 1 784 ? -44.488 -9.008 51.964 1.00 95.56 784 LEU A C 1
ATOM 5692 O O . LEU A 1 784 ? -44.070 -10.080 51.527 1.00 95.56 784 LEU A O 1
ATOM 5696 N N . GLY A 1 785 ? -44.284 -8.600 53.218 1.00 93.56 785 GLY A N 1
ATOM 5697 C CA . GLY A 1 785 ? -43.622 -9.391 54.254 1.00 93.56 785 GLY A CA 1
ATOM 5698 C C . GLY A 1 785 ? -44.548 -10.402 54.938 1.00 93.56 785 GLY A C 1
ATOM 5699 O O . GLY A 1 785 ? -45.699 -10.106 55.278 1.00 93.56 785 GLY A O 1
ATOM 5700 N N . LEU A 1 786 ? -44.041 -11.609 55.187 1.00 93.00 786 LEU A N 1
ATOM 5701 C CA . LEU A 1 786 ? -44.745 -12.726 55.813 1.00 93.00 786 LEU A CA 1
ATOM 5702 C C . LEU A 1 786 ? -43.856 -13.431 56.851 1.00 93.00 786 LEU A C 1
ATOM 5704 O O . LEU A 1 786 ? -42.695 -13.751 56.595 1.00 93.00 786 LEU A O 1
ATOM 5708 N N . TRP A 1 787 ? -44.427 -13.683 58.035 1.00 93.25 787 TRP A N 1
ATOM 5709 C CA . TRP A 1 787 ? -43.787 -14.378 59.168 1.00 93.25 787 TRP A CA 1
ATOM 5710 C C . TRP A 1 787 ? -42.402 -13.842 59.580 1.00 93.25 787 TRP A C 1
ATOM 5712 O O . TRP A 1 787 ? -41.589 -14.596 60.112 1.00 93.25 787 TRP A O 1
ATOM 5722 N N . ASP A 1 788 ? -42.131 -12.560 59.307 1.00 90.19 788 ASP A N 1
ATOM 5723 C CA . ASP A 1 788 ? -40.848 -11.880 59.550 1.00 90.19 788 ASP A CA 1
ATOM 5724 C C . ASP A 1 788 ? -39.637 -12.623 58.937 1.00 90.19 788 ASP A C 1
ATOM 5726 O O . ASP A 1 788 ? -38.533 -12.607 59.486 1.00 90.19 788 ASP A O 1
ATOM 5730 N N . ARG A 1 789 ? -39.865 -13.355 57.831 1.00 91.00 789 ARG A N 1
ATOM 5731 C CA . ARG A 1 789 ? -38.879 -14.252 57.193 1.00 91.00 789 ARG A CA 1
ATOM 5732 C C . ARG A 1 789 ? -38.999 -14.389 55.679 1.00 91.00 789 ARG A C 1
ATOM 5734 O O . ARG A 1 789 ? -37.991 -14.660 55.032 1.00 91.00 789 ARG A O 1
ATOM 5741 N N . VAL A 1 790 ? -40.203 -14.261 55.131 1.00 95.88 790 VAL A N 1
ATOM 5742 C CA . VAL A 1 790 ? -40.492 -14.433 53.702 1.00 95.88 790 VAL A CA 1
ATOM 5743 C C . VAL A 1 790 ? -41.021 -13.120 53.150 1.00 95.88 790 VAL A C 1
ATOM 5745 O O . VAL A 1 790 ? -41.782 -12.427 53.820 1.00 95.88 790 VAL A O 1
ATOM 5748 N N . GLN A 1 791 ? -40.657 -12.804 51.919 1.00 95.88 791 GLN A N 1
ATOM 5749 C CA . GLN A 1 791 ? -41.183 -11.681 51.163 1.00 95.88 791 GLN A CA 1
ATOM 5750 C C . GLN A 1 791 ? -41.561 -12.143 49.763 1.00 95.88 791 GLN A C 1
ATOM 5752 O O . GLN A 1 791 ? -40.842 -12.924 49.144 1.00 95.88 791 GLN A O 1
ATOM 5757 N N . PHE A 1 792 ? -42.674 -11.620 49.261 1.00 96.81 792 PHE A N 1
ATOM 5758 C CA . PHE A 1 792 ? -43.013 -11.679 47.845 1.00 96.81 792 PHE A CA 1
ATOM 5759 C C . PHE A 1 792 ? -42.992 -10.258 47.294 1.00 96.81 792 PHE A C 1
ATOM 5761 O O . PHE A 1 792 ? -43.834 -9.446 47.676 1.00 96.81 792 PHE A O 1
ATOM 5768 N N . GLY A 1 793 ? -42.004 -9.956 46.454 1.00 95.06 793 GLY A N 1
ATOM 5769 C CA . GLY A 1 793 ? -41.983 -8.775 45.597 1.00 95.06 793 GLY A CA 1
ATOM 5770 C C . GLY A 1 793 ? -42.609 -9.065 44.234 1.00 95.06 793 GLY A C 1
ATOM 5771 O O . GLY A 1 793 ? -42.562 -10.196 43.750 1.00 95.06 793 GLY A O 1
ATOM 5772 N N . LEU A 1 794 ? -43.188 -8.039 43.624 1.00 96.25 794 LEU A N 1
ATOM 5773 C CA . LEU A 1 794 ? -43.667 -8.019 42.249 1.00 96.25 794 LEU A CA 1
ATOM 5774 C C . LEU A 1 794 ? -43.394 -6.627 41.666 1.00 96.25 794 LEU A C 1
ATOM 5776 O O . LEU A 1 794 ? -43.719 -5.623 42.305 1.00 96.25 794 LEU A O 1
ATOM 5780 N N . ALA A 1 795 ? -42.816 -6.564 40.469 1.00 95.31 795 ALA A N 1
ATOM 5781 C CA . ALA A 1 795 ? -42.575 -5.316 39.750 1.00 95.31 795 ALA A CA 1
ATOM 5782 C C . ALA A 1 795 ? -43.020 -5.444 38.290 1.00 95.31 795 ALA A C 1
ATOM 5784 O O . ALA A 1 795 ? -42.767 -6.461 37.653 1.00 95.31 795 ALA A O 1
ATOM 5785 N N . MET A 1 796 ? -43.700 -4.421 37.780 1.00 94.75 796 MET A N 1
ATOM 5786 C CA . MET A 1 796 ? -44.157 -4.329 36.394 1.00 94.75 796 MET A CA 1
ATOM 5787 C C . MET A 1 796 ? -43.446 -3.152 35.730 1.00 94.75 796 MET A C 1
ATOM 5789 O O . MET A 1 796 ? -43.684 -2.000 36.109 1.00 94.75 796 MET A O 1
ATOM 5793 N N . GLU A 1 797 ? -42.567 -3.463 34.784 1.00 92.00 797 GLU A N 1
ATOM 5794 C CA . GLU A 1 797 ? -41.717 -2.516 34.055 1.00 92.00 797 GLU A CA 1
ATOM 5795 C C . GLU A 1 797 ? -42.371 -2.073 32.742 1.00 92.00 797 GLU A C 1
ATOM 5797 O O . GLU A 1 797 ? -43.122 -2.824 32.114 1.00 92.00 797 GLU A O 1
ATOM 5802 N N . MET A 1 798 ? -42.117 -0.830 32.338 1.00 90.31 798 MET A N 1
ATOM 5803 C CA . MET A 1 798 ? -42.714 -0.205 31.157 1.00 90.31 798 MET A CA 1
ATOM 5804 C C . MET A 1 798 ? -41.758 0.787 30.493 1.00 90.31 798 MET A C 1
ATOM 5806 O O . MET A 1 798 ? -41.061 1.539 31.176 1.00 90.31 798 MET A O 1
ATOM 5810 N N . VAL A 1 799 ? -41.785 0.806 29.162 1.00 91.38 799 VAL A N 1
ATOM 5811 C CA . VAL A 1 799 ? -41.195 1.850 28.316 1.00 91.38 799 VAL A CA 1
ATOM 5812 C C . VAL A 1 799 ? -42.304 2.852 27.991 1.00 91.38 799 VAL A C 1
ATOM 5814 O O . VAL A 1 799 ? -43.419 2.455 27.644 1.00 91.38 799 VAL A O 1
ATOM 5817 N N . LEU A 1 800 ? -42.026 4.144 28.160 1.00 90.25 800 LEU A N 1
ATOM 5818 C CA . LEU A 1 800 ? -42.985 5.243 27.987 1.00 90.25 800 LEU A CA 1
ATOM 5819 C C . LEU A 1 800 ? -42.694 6.093 26.745 1.00 90.25 800 LEU A C 1
ATOM 5821 O O . LEU A 1 800 ? -43.627 6.641 26.162 1.00 90.25 800 LEU A O 1
ATOM 5825 N N . ALA A 1 801 ? -41.417 6.204 26.386 1.00 88.19 801 ALA A N 1
ATOM 5826 C CA . ALA A 1 801 ? -40.906 6.727 25.125 1.00 88.19 801 ALA A CA 1
ATOM 5827 C C . ALA A 1 801 ? -39.551 6.053 24.847 1.00 88.19 801 ALA A C 1
ATOM 5829 O O . ALA A 1 801 ? -38.829 5.727 25.797 1.00 88.19 801 ALA A O 1
ATOM 5830 N N . GLN A 1 802 ? -39.204 5.866 23.577 1.00 89.00 802 GLN A N 1
ATOM 5831 C CA . GLN A 1 802 ? -37.846 5.545 23.144 1.00 89.00 802 GLN A CA 1
ATOM 5832 C C . GLN A 1 802 ? -37.588 6.076 21.731 1.00 89.00 802 GLN A C 1
ATOM 5834 O O . GLN A 1 802 ? -38.532 6.159 20.939 1.00 89.00 802 GLN A O 1
ATOM 5839 N N . GLY A 1 803 ? -36.335 6.427 21.454 1.00 84.12 803 GLY A N 1
ATOM 5840 C CA . GLY A 1 803 ? -35.845 6.910 20.165 1.00 84.12 803 GLY A CA 1
ATOM 5841 C C . GLY A 1 803 ? -34.855 5.941 19.515 1.00 84.12 803 GLY A C 1
ATOM 5842 O O . GLY A 1 803 ? -34.402 4.987 20.144 1.00 84.12 803 GLY A O 1
ATOM 5843 N N . GLN A 1 804 ? -34.543 6.211 18.254 1.00 83.62 804 GLN A N 1
ATOM 5844 C CA . GLN A 1 804 ? -33.518 5.569 17.425 1.00 83.62 804 GLN A CA 1
ATOM 5845 C C . GLN A 1 804 ? -32.823 6.679 16.626 1.00 83.62 804 GLN A C 1
ATOM 5847 O O . GLN A 1 804 ? -33.425 7.742 16.431 1.00 83.62 804 GLN A O 1
ATOM 5852 N N . ASP A 1 805 ? -31.606 6.449 16.144 1.00 78.38 805 ASP A N 1
ATOM 5853 C CA . ASP A 1 805 ? -31.022 7.317 15.120 1.00 78.38 805 ASP A CA 1
ATOM 5854 C C . ASP A 1 805 ? -31.765 7.150 13.776 1.00 78.38 805 ASP A C 1
ATOM 5856 O O . ASP A 1 805 ? -32.298 6.081 13.465 1.00 78.38 805 ASP A O 1
ATOM 5860 N N . THR A 1 806 ? -31.835 8.217 12.983 1.00 59.59 806 THR A N 1
ATOM 5861 C CA . THR A 1 806 ? -32.412 8.194 11.632 1.00 59.59 806 THR A CA 1
ATOM 5862 C C . THR A 1 806 ? -31.409 7.810 10.549 1.00 59.59 806 THR A C 1
ATOM 5864 O O . THR A 1 806 ? -31.851 7.404 9.480 1.00 59.59 806 THR A O 1
ATOM 5867 N N . GLY A 1 807 ? -30.099 7.878 10.817 1.00 56.72 807 GLY A N 1
ATOM 5868 C CA . GLY A 1 807 ? -29.055 7.469 9.863 1.00 56.72 807 GLY A CA 1
ATOM 5869 C C . GLY A 1 807 ? -28.945 5.955 9.618 1.00 56.72 807 GLY A C 1
ATOM 5870 O O . GLY A 1 807 ? -28.167 5.536 8.776 1.00 56.72 807 GLY A O 1
ATOM 5871 N N . MET A 1 808 ? -29.711 5.123 10.336 1.00 57.28 808 MET A N 1
ATOM 5872 C CA . MET A 1 808 ? -29.721 3.656 10.189 1.00 57.28 808 MET A CA 1
ATOM 5873 C C . MET A 1 808 ? -31.016 3.121 9.547 1.00 57.28 808 MET A C 1
ATOM 5875 O O . MET A 1 808 ? -31.514 2.070 9.951 1.00 57.28 808 MET A O 1
ATOM 5879 N N . LEU A 1 809 ? -31.627 3.868 8.616 1.00 51.97 809 LEU A N 1
ATOM 5880 C CA . LEU A 1 809 ? -32.973 3.561 8.093 1.00 51.97 809 LEU A CA 1
ATOM 5881 C C . LEU A 1 809 ? -33.053 3.187 6.608 1.00 51.97 809 LEU A C 1
ATOM 5883 O O . LEU A 1 809 ? -34.144 2.845 6.143 1.00 51.97 809 LEU A O 1
ATOM 5887 N N . ASP A 1 810 ? -31.930 3.158 5.896 1.00 43.53 810 ASP A N 1
ATOM 5888 C CA . ASP A 1 810 ? -31.870 2.754 4.489 1.00 43.53 810 ASP A CA 1
ATOM 5889 C C . ASP A 1 810 ? -31.883 1.219 4.340 1.00 43.53 810 ASP A C 1
ATOM 5891 O O . ASP A 1 810 ? -30.893 0.577 4.008 1.00 43.53 810 ASP A O 1
ATOM 5895 N N . GLY A 1 811 ? -33.041 0.613 4.638 1.00 41.41 811 GLY A N 1
ATOM 5896 C CA . GLY A 1 811 ? -33.271 -0.829 4.482 1.00 41.41 811 GLY A CA 1
ATOM 5897 C C . GLY A 1 811 ? -34.452 -1.377 5.289 1.00 41.41 811 GLY A C 1
ATOM 5898 O O . GLY A 1 811 ? -34.254 -1.981 6.339 1.00 41.41 811 GLY A O 1
ATOM 5899 N N . ASP A 1 812 ? -35.690 -1.171 4.812 1.00 42.22 812 ASP A N 1
ATOM 5900 C CA . ASP A 1 812 ? -36.965 -1.748 5.322 1.00 42.22 812 ASP A CA 1
ATOM 5901 C C . ASP A 1 812 ? -37.265 -1.589 6.846 1.00 42.22 812 ASP A C 1
ATOM 5903 O O . ASP A 1 812 ? -38.251 -2.119 7.376 1.00 42.22 812 ASP A O 1
ATOM 5907 N N . GLY A 1 813 ? -36.447 -0.811 7.565 1.00 44.44 813 GLY A N 1
ATOM 5908 C CA . GLY A 1 813 ? -36.453 -0.637 9.019 1.00 44.44 813 GLY A CA 1
ATOM 5909 C C . GLY A 1 813 ? -37.640 0.166 9.555 1.00 44.44 813 GLY A C 1
ATOM 5910 O O . GLY A 1 813 ? -37.555 1.372 9.794 1.00 44.44 813 GLY A O 1
ATOM 5911 N N . GLY A 1 814 ? -38.763 -0.508 9.807 1.00 52.28 814 GLY A N 1
ATOM 5912 C CA . GLY A 1 814 ? -39.939 0.101 10.435 1.00 52.28 814 GLY A CA 1
ATOM 5913 C C . GLY A 1 814 ? -39.638 0.713 11.815 1.00 52.28 814 GLY A C 1
ATOM 5914 O O . GLY A 1 814 ? -39.164 0.024 12.715 1.00 52.28 814 GLY A O 1
ATOM 5915 N N . ALA A 1 815 ? -39.967 1.999 11.990 1.00 58.50 815 ALA A N 1
ATOM 5916 C CA . ALA A 1 815 ? -39.630 2.784 13.183 1.00 58.50 815 ALA A CA 1
ATOM 5917 C C . ALA A 1 815 ? -40.041 2.135 14.523 1.00 58.50 815 ALA A C 1
ATOM 5919 O O . ALA A 1 815 ? -41.161 1.625 14.666 1.00 58.50 815 ALA A O 1
ATOM 5920 N N . LEU A 1 816 ? -39.155 2.228 15.526 1.00 67.19 816 LEU A N 1
ATOM 5921 C CA . LEU A 1 816 ? -39.337 1.664 16.867 1.00 67.19 816 LEU A CA 1
ATOM 5922 C C . LEU A 1 816 ? -40.720 1.950 17.471 1.00 67.19 816 LEU A C 1
ATOM 5924 O O . LEU A 1 816 ? -41.194 3.088 17.545 1.00 67.19 816 LEU A O 1
ATOM 5928 N N . SER A 1 817 ? -41.338 0.909 18.036 1.00 63.03 817 SER A N 1
ATOM 5929 C CA . SER A 1 817 ? -42.550 1.086 18.835 1.00 63.03 817 SER A CA 1
ATOM 5930 C C . SER A 1 817 ? -42.225 1.851 20.131 1.00 63.03 817 SER A C 1
ATOM 5932 O O . SER A 1 817 ? -41.420 1.419 20.955 1.00 63.03 817 SER A O 1
ATOM 5934 N N . GLY A 1 818 ? -42.826 3.033 20.298 1.00 65.56 818 GLY A N 1
ATOM 5935 C CA . GLY A 1 818 ? -42.377 4.002 21.307 1.00 65.56 818 GLY A CA 1
ATOM 5936 C C . GLY A 1 818 ? -42.758 3.704 22.765 1.00 65.56 818 GLY A C 1
ATOM 5937 O O . GLY A 1 818 ? -42.143 4.261 23.668 1.00 65.56 818 GLY A O 1
ATOM 5938 N N . ALA A 1 819 ? -43.767 2.866 23.037 1.00 79.56 819 ALA A N 1
ATOM 5939 C CA . ALA A 1 819 ? -44.236 2.619 24.407 1.00 79.56 819 ALA A CA 1
ATOM 5940 C C . ALA A 1 819 ? -44.903 1.246 24.589 1.00 79.56 819 ALA A C 1
ATOM 5942 O O . ALA A 1 819 ? -45.699 0.813 23.755 1.00 79.56 819 ALA A O 1
ATOM 5943 N N . GLY A 1 820 ? -44.651 0.598 25.730 1.00 85.88 820 GLY A N 1
ATOM 5944 C CA . GLY A 1 820 ? -45.167 -0.738 26.036 1.00 85.88 820 GLY A CA 1
ATOM 5945 C C . GLY A 1 820 ? -44.917 -1.182 27.480 1.00 85.88 820 GLY A C 1
ATOM 5946 O O . GLY A 1 820 ? -44.103 -0.609 28.204 1.00 85.88 820 GLY A O 1
ATOM 5947 N N . VAL A 1 821 ? -45.624 -2.228 27.921 1.00 86.38 821 VAL A N 1
ATOM 5948 C CA . VAL A 1 821 ? -45.275 -2.944 29.162 1.00 86.38 821 VAL A CA 1
ATOM 5949 C C . VAL A 1 821 ? -44.213 -3.976 28.802 1.00 86.38 821 VAL A C 1
ATOM 5951 O O . VAL A 1 821 ? -44.457 -4.817 27.946 1.00 86.38 821 VAL A O 1
ATOM 5954 N N . SER A 1 822 ? -43.052 -3.909 29.445 1.00 87.69 822 SER A N 1
ATOM 5955 C CA . SER A 1 822 ? -41.906 -4.773 29.151 1.00 87.69 822 SER A CA 1
ATOM 5956 C C . SER A 1 822 ? -42.081 -6.144 29.817 1.00 87.69 822 SER A C 1
ATOM 5958 O O . SER A 1 822 ? -42.415 -7.143 29.172 1.00 87.69 822 SER A O 1
ATOM 5960 N N . ALA A 1 823 ? -41.907 -6.182 31.137 1.00 91.00 823 ALA A N 1
ATOM 5961 C CA . ALA A 1 823 ? -41.764 -7.413 31.893 1.00 91.00 823 ALA A CA 1
ATOM 5962 C C . ALA A 1 823 ? -42.465 -7.345 33.254 1.00 91.00 823 ALA A C 1
ATOM 5964 O O . ALA A 1 823 ? -42.638 -6.281 33.861 1.00 91.00 823 ALA A O 1
ATOM 5965 N N . LEU A 1 824 ? -42.854 -8.520 33.746 1.00 93.25 824 LEU A N 1
ATOM 5966 C CA . LEU A 1 824 ? -43.399 -8.733 35.078 1.00 93.25 824 LEU A CA 1
ATOM 5967 C C . LEU A 1 824 ? -42.420 -9.583 35.894 1.00 93.25 824 LEU A C 1
ATOM 5969 O O . LEU A 1 824 ? -42.309 -10.794 35.699 1.00 93.25 824 LEU A O 1
ATOM 5973 N N . HIS A 1 825 ? -41.732 -8.944 36.834 1.00 93.94 825 HIS A N 1
ATOM 5974 C CA . HIS A 1 825 ? -40.785 -9.586 37.743 1.00 93.94 825 HIS A CA 1
ATOM 5975 C C . HIS A 1 825 ? -41.484 -10.066 39.005 1.00 93.94 825 HIS A C 1
ATOM 5977 O O . HIS A 1 825 ? -42.307 -9.354 39.588 1.00 93.94 825 HIS A O 1
ATOM 5983 N N . PHE A 1 826 ? -41.105 -11.250 39.471 1.00 96.06 826 PHE A N 1
ATOM 5984 C CA . PHE A 1 826 ? -41.530 -11.826 40.738 1.00 96.06 826 PHE A CA 1
ATOM 5985 C C . PHE A 1 826 ? -40.303 -12.152 41.595 1.00 96.06 826 PHE A C 1
ATOM 5987 O O . PHE A 1 826 ? -39.429 -12.915 41.185 1.00 96.06 826 PHE A O 1
ATOM 5994 N N . THR A 1 827 ? -40.255 -11.584 42.802 1.00 96.06 827 THR A N 1
ATOM 5995 C CA . THR A 1 827 ? -39.083 -11.610 43.693 1.00 96.06 827 THR A CA 1
ATOM 5996 C C . THR A 1 827 ? -39.431 -12.299 45.020 1.00 96.06 827 THR A C 1
ATOM 5998 O O . THR A 1 827 ? -39.685 -11.626 46.026 1.00 96.06 827 THR A O 1
ATOM 6001 N N . PRO A 1 828 ? -39.493 -13.642 45.064 1.00 96.31 828 PRO A N 1
ATOM 6002 C CA . PRO A 1 828 ? -39.606 -14.386 46.311 1.00 96.31 828 PRO A CA 1
ATOM 6003 C C . PRO A 1 828 ? -38.261 -14.346 47.053 1.00 96.31 828 PRO A C 1
ATOM 6005 O O . PRO A 1 828 ? -37.256 -14.867 46.568 1.00 96.31 828 PRO A O 1
ATOM 6008 N N . LYS A 1 829 ? -38.246 -13.727 48.238 1.00 97.12 829 LYS A N 1
ATOM 6009 C CA . LYS A 1 829 ? -37.064 -13.520 49.090 1.00 97.12 829 LYS A CA 1
ATOM 6010 C C . LYS A 1 829 ? -37.244 -14.236 50.434 1.00 97.12 829 LYS A C 1
ATOM 6012 O O . LYS A 1 829 ? -38.290 -14.116 51.074 1.00 97.12 829 LYS A O 1
ATOM 6017 N N . LEU A 1 830 ? -36.224 -14.972 50.877 1.00 96.44 830 LEU A N 1
ATOM 6018 C CA . LEU A 1 830 ? -36.202 -15.723 52.137 1.00 96.44 830 LEU A CA 1
ATOM 6019 C C . LEU A 1 830 ? -35.004 -15.297 52.993 1.00 96.44 830 LEU A C 1
ATOM 6021 O O . LEU A 1 830 ? -33.863 -15.627 52.666 1.00 96.44 830 LEU A O 1
ATOM 6025 N N . GLN A 1 831 ? -35.260 -14.647 54.132 1.00 94.56 831 GLN A N 1
ATOM 6026 C CA . GLN A 1 831 ? -34.211 -14.274 55.081 1.00 94.56 831 GLN A CA 1
ATOM 6027 C C . GLN A 1 831 ? -33.751 -15.489 55.888 1.00 94.56 831 GLN A C 1
ATOM 6029 O O . GLN A 1 831 ? -34.433 -15.947 56.811 1.00 94.56 831 GLN A O 1
ATOM 6034 N N . VAL A 1 832 ? -32.554 -15.982 55.576 1.00 93.50 832 VAL A N 1
ATOM 6035 C CA . VAL A 1 832 ? -31.898 -17.105 56.257 1.00 93.50 832 VAL A CA 1
ATOM 6036 C C . VAL A 1 832 ? -31.244 -16.619 57.552 1.00 93.50 832 VAL A C 1
ATOM 6038 O O . VAL A 1 832 ? -31.571 -17.116 58.638 1.00 93.50 832 VAL A O 1
ATOM 6041 N N . LEU A 1 833 ? -30.372 -15.610 57.450 1.00 90.75 833 LEU A N 1
ATOM 6042 C CA . LEU A 1 833 ? -29.637 -15.012 58.568 1.00 90.75 833 LEU A CA 1
ATOM 6043 C C . LEU A 1 833 ? -30.023 -13.546 58.772 1.00 90.75 833 LEU A C 1
ATOM 6045 O O . LEU A 1 833 ? -30.390 -12.833 57.842 1.00 90.75 833 LEU A O 1
ATOM 6049 N N . ASP A 1 834 ? -29.908 -13.104 60.017 1.00 87.38 834 ASP A N 1
ATOM 6050 C CA . ASP A 1 834 ? -30.389 -11.813 60.493 1.00 87.38 834 ASP A CA 1
ATOM 6051 C C . ASP A 1 834 ? -29.369 -11.191 61.458 1.00 87.38 834 ASP A C 1
ATOM 6053 O O . ASP A 1 834 ? -28.917 -11.840 62.410 1.00 87.38 834 ASP A O 1
ATOM 6057 N N . GLU A 1 835 ? -29.015 -9.930 61.213 1.00 84.00 835 GLU A N 1
ATOM 6058 C CA . GLU A 1 835 ? -27.914 -9.225 61.882 1.00 84.00 835 GLU A CA 1
ATOM 6059 C C . GLU A 1 835 ? -28.140 -9.015 63.393 1.00 84.00 835 GLU A C 1
ATOM 6061 O O . GLU A 1 835 ? -27.186 -8.841 64.148 1.00 84.00 835 GLU A O 1
ATOM 6066 N N . SER A 1 836 ? -29.379 -9.148 63.890 1.00 82.75 836 SER A N 1
ATOM 6067 C CA . SER A 1 836 ? -29.645 -9.151 65.342 1.00 82.75 836 SER A CA 1
ATOM 6068 C C . SER A 1 836 ? -29.029 -10.351 66.088 1.00 82.75 836 SER A C 1
ATOM 6070 O O . SER A 1 836 ? -28.890 -10.322 67.314 1.00 82.75 836 SER A O 1
ATOM 6072 N N . ARG A 1 837 ? -28.672 -11.423 65.362 1.00 84.25 837 ARG A N 1
ATOM 6073 C CA . ARG A 1 837 ? -28.149 -12.697 65.900 1.00 84.25 837 ARG A CA 1
ATOM 6074 C C . ARG A 1 837 ? -26.866 -13.182 65.223 1.00 84.25 837 ARG A C 1
ATOM 6076 O O . ARG A 1 837 ? -26.188 -14.048 65.775 1.00 84.25 837 ARG A O 1
ATOM 6083 N N . HIS A 1 838 ? -26.536 -12.653 64.048 1.00 86.31 838 HIS A N 1
ATOM 6084 C CA . HIS A 1 838 ? -25.404 -13.075 63.224 1.00 86.31 838 HIS A CA 1
ATOM 6085 C C . HIS A 1 838 ? -24.567 -11.857 62.792 1.00 86.31 838 HIS A C 1
ATOM 6087 O O . HIS A 1 838 ? -25.087 -10.750 62.773 1.00 86.31 838 HIS A O 1
ATOM 6093 N N . PRO A 1 839 ? -23.280 -12.008 62.420 1.00 82.62 839 PRO A N 1
ATOM 6094 C CA . PRO A 1 839 ? -22.445 -10.862 62.044 1.00 82.62 839 PRO A CA 1
ATOM 6095 C C . PRO A 1 839 ? -22.850 -10.141 60.748 1.00 82.62 839 PRO A C 1
ATOM 6097 O O . PRO A 1 839 ? -22.221 -9.136 60.433 1.00 82.62 839 PRO A O 1
ATOM 6100 N N . VAL A 1 840 ? -23.796 -10.689 59.982 1.00 86.38 840 VAL A N 1
ATOM 6101 C CA . VAL A 1 840 ? -24.347 -10.188 58.712 1.00 86.38 840 VAL A CA 1
ATOM 6102 C C . VAL A 1 840 ? -25.787 -10.700 58.565 1.00 86.38 840 VAL A C 1
ATOM 6104 O O . VAL A 1 840 ? -26.118 -11.755 59.118 1.00 86.38 840 VAL A O 1
ATOM 6107 N N . SER A 1 841 ? -26.619 -9.999 57.795 1.00 89.00 841 SER A N 1
ATOM 6108 C CA . SER A 1 841 ? -27.889 -10.537 57.285 1.00 89.00 841 SER A CA 1
ATOM 6109 C C . SER A 1 841 ? -27.664 -11.246 55.948 1.00 89.00 841 SER A C 1
ATOM 6111 O O . SER A 1 841 ? -26.837 -10.803 55.151 1.00 89.00 841 SER A O 1
ATOM 6113 N N . VAL A 1 842 ? -28.403 -12.332 55.700 1.00 94.25 842 VAL A N 1
ATOM 6114 C CA . VAL A 1 842 ? -28.334 -13.114 54.452 1.00 94.25 842 VAL A CA 1
ATOM 6115 C C . VAL A 1 842 ? -29.734 -13.549 54.031 1.00 94.25 842 VAL A C 1
ATOM 6117 O O . VAL A 1 842 ? -30.424 -14.223 54.803 1.00 94.25 842 VAL A O 1
ATOM 6120 N N . SER A 1 843 ? -30.119 -13.220 52.800 1.00 95.06 843 SER A N 1
ATOM 6121 C CA . SER A 1 843 ? -31.325 -13.715 52.132 1.00 95.06 843 SER A CA 1
ATOM 6122 C C . SER A 1 843 ? -30.979 -14.479 50.857 1.00 95.06 843 SER A C 1
ATOM 6124 O O . SER A 1 843 ? -29.998 -14.165 50.189 1.00 95.06 843 SER A O 1
ATOM 6126 N N . VAL A 1 844 ? -31.816 -15.455 50.505 1.00 95.88 844 VAL A N 1
ATOM 6127 C CA . VAL A 1 844 ? -31.828 -16.081 49.174 1.00 95.88 844 VAL A CA 1
ATOM 6128 C C . VAL A 1 844 ? -33.055 -15.577 48.420 1.00 95.88 844 VAL A C 1
ATOM 6130 O O . VAL A 1 844 ? -34.139 -15.470 49.001 1.00 95.88 844 VAL A O 1
ATOM 6133 N N . ILE A 1 845 ? -32.872 -15.258 47.146 1.00 95.81 845 ILE A N 1
ATOM 6134 C CA . ILE A 1 845 ? -33.885 -14.777 46.209 1.00 95.81 845 ILE A CA 1
ATOM 6135 C C . ILE A 1 845 ? -33.950 -15.778 45.048 1.00 95.81 845 ILE A C 1
ATOM 6137 O O . ILE A 1 845 ? -32.921 -16.281 44.601 1.00 95.81 845 ILE A O 1
ATOM 6141 N N . ALA A 1 846 ? -35.154 -16.082 44.567 1.00 93.00 846 ALA A N 1
ATOM 6142 C CA . ALA A 1 846 ? -35.366 -16.909 43.376 1.00 93.00 846 ALA A CA 1
ATOM 6143 C C . ALA A 1 846 ? -36.200 -16.125 42.356 1.00 93.00 846 ALA A C 1
ATOM 6145 O O . ALA A 1 846 ? -37.395 -16.377 42.196 1.00 93.00 846 ALA A O 1
ATOM 6146 N N . GLY A 1 847 ? -35.580 -15.114 41.746 1.00 92.25 847 GLY A N 1
ATOM 6147 C CA . GLY A 1 847 ? -36.236 -14.195 40.823 1.00 92.25 847 GLY A CA 1
ATOM 6148 C C . GLY A 1 847 ? -36.769 -14.901 39.578 1.00 92.25 847 GLY A C 1
ATOM 6149 O O . GLY A 1 847 ? -36.162 -15.849 39.079 1.00 92.25 847 GLY A O 1
ATOM 6150 N N . LEU A 1 848 ? -37.905 -14.427 39.076 1.00 94.12 848 LEU A N 1
ATOM 6151 C CA . LEU A 1 848 ? -38.511 -14.880 37.828 1.00 94.12 848 LEU A CA 1
ATOM 6152 C C . LEU A 1 848 ? -38.991 -13.660 37.039 1.00 94.12 848 LEU A C 1
ATOM 6154 O O . LEU A 1 848 ? -39.756 -12.857 37.575 1.00 94.12 848 LEU A O 1
ATOM 6158 N N . THR A 1 849 ? -38.568 -13.543 35.784 1.00 93.31 849 THR A N 1
ATOM 6159 C CA . THR A 1 849 ? -39.014 -12.506 34.845 1.00 93.31 849 THR A CA 1
ATOM 6160 C C . THR A 1 849 ? -39.973 -13.132 33.840 1.00 93.31 849 THR A C 1
ATOM 6162 O O . THR A 1 849 ? -39.615 -14.107 33.182 1.00 93.31 849 THR A O 1
ATOM 6165 N N . LEU A 1 850 ? -41.176 -12.579 33.697 1.00 91.69 850 LEU A N 1
ATOM 6166 C CA . LEU A 1 850 ? -42.141 -12.984 32.674 1.00 91.69 850 LEU A CA 1
ATOM 6167 C C . LEU A 1 850 ? -42.262 -11.876 31.612 1.00 91.69 850 LEU A C 1
ATOM 6169 O O . LEU A 1 850 ? -42.557 -10.739 31.993 1.00 91.69 850 LEU A O 1
ATOM 6173 N N . PRO A 1 851 ? -42.088 -12.167 30.310 1.00 89.06 851 PRO A N 1
ATOM 6174 C CA . PRO A 1 851 ? -42.367 -11.206 29.247 1.00 89.06 851 PRO A CA 1
ATOM 6175 C C . PRO A 1 851 ? -43.885 -11.003 29.145 1.00 89.06 851 PRO A C 1
ATOM 6177 O O . PRO A 1 851 ? -44.653 -11.969 29.187 1.00 89.06 851 PRO A O 1
ATOM 6180 N N . VAL A 1 852 ? -44.337 -9.746 29.080 1.00 84.94 852 VAL A N 1
ATOM 6181 C CA . VAL A 1 852 ? -45.778 -9.402 29.085 1.00 84.94 852 VAL A CA 1
ATOM 6182 C C . VAL A 1 852 ? -46.187 -8.374 28.019 1.00 84.94 852 VAL A C 1
ATOM 6184 O O . VAL A 1 852 ? -47.360 -8.000 27.965 1.00 84.94 852 VAL A O 1
ATOM 6187 N N . GLY A 1 853 ? -45.252 -7.957 27.162 1.00 74.44 853 GLY A N 1
ATOM 6188 C CA . GLY A 1 853 ? -45.487 -7.164 25.950 1.00 74.44 853 GLY A CA 1
ATOM 6189 C C . GLY A 1 853 ? -45.040 -7.889 24.676 1.00 74.44 853 GLY A C 1
ATOM 6190 O O . GLY A 1 853 ? -44.767 -9.090 24.698 1.00 74.44 853 GLY A O 1
ATOM 6191 N N . SER A 1 854 ? -44.957 -7.155 23.566 1.00 69.69 854 SER A N 1
ATOM 6192 C CA . SER A 1 854 ? -44.214 -7.570 22.367 1.00 69.69 854 SER A CA 1
ATOM 6193 C C . SER A 1 854 ? -42.716 -7.663 22.685 1.00 69.69 854 SER A C 1
ATOM 6195 O O . SER A 1 854 ? -42.216 -6.900 23.507 1.00 69.69 854 SER A O 1
ATOM 6197 N N . GLY A 1 855 ? -41.997 -8.607 22.068 1.00 66.31 855 GLY A N 1
ATOM 6198 C CA . GLY A 1 855 ? -40.530 -8.678 22.185 1.00 66.31 855 GLY A CA 1
ATOM 6199 C C . GLY A 1 855 ? -39.813 -7.600 21.362 1.00 66.31 855 GLY A C 1
ATOM 6200 O O . GLY A 1 855 ? -38.722 -7.184 21.728 1.00 66.31 855 GLY A O 1
ATOM 6201 N N . GLU A 1 856 ? -40.465 -7.148 20.288 1.00 74.50 856 GLU A N 1
ATOM 6202 C CA . GLU A 1 856 ? -40.021 -6.122 19.336 1.00 74.50 856 GLU A CA 1
ATOM 6203 C C . GLU A 1 856 ? -39.508 -4.841 20.014 1.00 74.50 856 GLU A C 1
ATOM 6205 O O . GLU A 1 856 ? -40.055 -4.383 21.023 1.00 74.50 856 GLU A O 1
ATOM 6210 N N . GLY A 1 857 ? -38.494 -4.216 19.411 1.00 78.00 857 GLY A N 1
ATOM 6211 C CA . GLY A 1 857 ? -37.988 -2.910 19.842 1.00 78.00 857 GLY A CA 1
ATOM 6212 C C . GLY A 1 857 ? -37.264 -2.926 21.191 1.00 78.00 857 GLY A C 1
ATOM 6213 O O . GLY A 1 857 ? -37.401 -1.984 21.979 1.00 78.00 857 GLY A O 1
ATOM 6214 N N . TYR A 1 858 ? -36.516 -4.000 21.468 1.00 86.12 858 TYR A N 1
ATOM 6215 C CA . TYR A 1 858 ? -35.594 -4.129 22.602 1.00 86.12 858 TYR A CA 1
ATOM 6216 C C . TYR A 1 858 ? -36.252 -3.947 23.984 1.00 86.12 858 TYR A C 1
ATOM 6218 O O . TYR A 1 858 ? -35.652 -3.396 24.924 1.00 86.12 858 TYR A O 1
ATOM 6226 N N . MET A 1 859 ? -37.527 -4.343 24.105 1.00 85.00 859 MET A N 1
ATOM 6227 C CA . MET A 1 859 ? -38.325 -4.112 25.313 1.00 85.00 859 MET A CA 1
ATOM 6228 C C . MET A 1 859 ? -38.183 -5.211 26.372 1.00 85.00 859 MET A C 1
ATOM 6230 O O . MET A 1 859 ? -38.251 -4.896 27.560 1.00 85.00 859 MET A O 1
ATOM 6234 N N . ASN A 1 860 ? -38.038 -6.486 26.001 1.00 85.94 860 ASN A N 1
ATOM 6235 C CA . ASN A 1 860 ? -37.925 -7.609 26.946 1.00 85.94 860 ASN A CA 1
ATOM 6236 C C . ASN A 1 860 ? -37.241 -8.830 26.312 1.00 85.94 860 ASN A C 1
ATOM 6238 O O . ASN A 1 860 ? -37.211 -8.942 25.097 1.00 85.94 860 ASN A O 1
ATOM 6242 N N . ASP A 1 861 ? -36.769 -9.762 27.149 1.00 81.56 861 ASP A N 1
ATOM 6243 C CA . ASP A 1 861 ? -36.021 -10.986 26.789 1.00 81.56 861 ASP A CA 1
ATOM 6244 C C . ASP A 1 861 ? -36.779 -12.001 25.892 1.00 81.56 861 ASP A C 1
ATOM 6246 O O . ASP A 1 861 ? -36.277 -13.098 25.662 1.00 81.56 861 ASP A O 1
ATOM 6250 N N . GLY A 1 862 ? -38.023 -11.726 25.467 1.00 79.88 862 GLY A N 1
ATOM 6251 C CA . GLY A 1 862 ? -38.861 -12.602 24.626 1.00 79.88 862 GLY A CA 1
ATOM 6252 C C . GLY A 1 862 ? -39.309 -13.937 25.256 1.00 79.88 862 GLY A C 1
ATOM 6253 O O . GLY A 1 862 ? -40.319 -14.516 24.843 1.00 79.88 862 GLY A O 1
ATOM 6254 N N . ALA A 1 863 ? -38.591 -14.403 26.277 1.00 84.38 863 ALA A N 1
ATOM 6255 C CA . ALA A 1 863 ? -38.735 -15.659 26.998 1.00 84.38 863 ALA A CA 1
ATOM 6256 C C . ALA A 1 863 ? -38.750 -15.432 28.524 1.00 84.38 863 ALA A C 1
ATOM 6258 O O . ALA A 1 863 ? -38.544 -14.327 29.027 1.00 84.38 863 ALA A O 1
ATOM 6259 N N . THR A 1 864 ? -39.030 -16.487 29.294 1.00 89.38 864 THR A N 1
ATOM 6260 C CA . THR A 1 864 ? -39.061 -16.421 30.767 1.00 89.38 864 THR A CA 1
ATOM 6261 C C . THR A 1 864 ? -37.662 -16.619 31.345 1.00 89.38 864 THR A C 1
ATOM 6263 O O . THR A 1 864 ? -37.120 -17.717 31.241 1.00 89.38 864 THR A O 1
ATOM 6266 N N . THR A 1 865 ? -37.098 -15.604 32.008 1.00 90.56 865 THR A N 1
ATOM 6267 C CA . THR A 1 865 ? -35.749 -15.686 32.603 1.00 90.56 865 THR A CA 1
ATOM 6268 C C . THR A 1 865 ? -35.794 -15.965 34.109 1.00 90.56 865 THR A C 1
ATOM 6270 O O . THR A 1 865 ? -36.680 -15.488 34.829 1.00 90.56 865 THR A O 1
ATOM 6273 N N . TRP A 1 866 ? -34.851 -16.770 34.608 1.00 92.50 866 TRP A N 1
ATOM 6274 C CA . TRP A 1 866 ? -34.776 -17.209 36.009 1.00 92.50 866 TRP A CA 1
ATOM 6275 C C . TRP A 1 866 ? -33.490 -16.705 36.667 1.00 92.50 866 TRP A C 1
ATOM 6277 O O . TRP A 1 866 ? -32.396 -16.953 36.173 1.00 92.50 866 TRP A O 1
ATOM 6287 N N . ALA A 1 867 ? -33.621 -15.998 37.790 1.00 92.12 867 ALA A N 1
ATOM 6288 C CA . ALA A 1 867 ? -32.530 -15.277 38.444 1.00 92.12 867 ALA A CA 1
ATOM 6289 C C . ALA A 1 867 ? -32.368 -15.677 39.929 1.00 92.12 867 ALA A C 1
ATOM 6291 O O . ALA A 1 867 ? -32.868 -14.977 40.820 1.00 92.12 867 ALA A O 1
ATOM 6292 N N . PRO A 1 868 ? -31.713 -16.812 40.240 1.00 94.50 868 PRO A N 1
ATOM 6293 C CA . PRO A 1 868 ? -31.286 -17.129 41.601 1.00 94.50 868 PRO A CA 1
ATOM 6294 C C . PRO A 1 868 ? -30.207 -16.146 42.087 1.00 94.50 868 PRO A C 1
ATOM 6296 O O . PRO A 1 868 ? -29.200 -15.914 41.420 1.00 94.50 868 PRO A O 1
ATOM 6299 N N . GLU A 1 869 ? -30.400 -15.589 43.283 1.00 94.25 869 GLU A N 1
ATOM 6300 C CA . GLU A 1 869 ? -29.552 -14.524 43.829 1.00 94.25 869 GLU A CA 1
ATOM 6301 C C . GLU A 1 869 ? -29.357 -14.665 45.351 1.00 94.25 869 GLU A C 1
ATOM 6303 O O . GLU A 1 869 ? -30.277 -14.991 46.108 1.00 94.25 869 GLU A O 1
ATOM 6308 N N . LEU A 1 870 ? -28.138 -14.390 45.815 1.00 95.50 870 LEU A N 1
ATOM 6309 C CA . LEU A 1 870 ? -27.750 -14.315 47.219 1.00 95.50 870 LEU A CA 1
ATOM 6310 C C . LEU A 1 870 ? -27.577 -12.846 47.623 1.00 95.50 870 LEU A C 1
ATOM 6312 O O . LEU A 1 870 ? -26.667 -12.171 47.145 1.00 95.50 870 LEU A O 1
ATOM 6316 N N . ALA A 1 871 ? -28.415 -12.376 48.547 1.00 94.44 871 ALA A N 1
ATOM 6317 C CA . ALA A 1 871 ? -28.365 -11.021 49.089 1.00 94.44 871 ALA A CA 1
ATOM 6318 C C . ALA A 1 871 ? -27.688 -11.004 50.469 1.00 94.44 871 ALA A C 1
ATOM 6320 O O . ALA A 1 871 ? -28.124 -11.688 51.402 1.00 94.44 871 ALA A O 1
ATOM 6321 N N . LEU A 1 872 ? -26.648 -10.187 50.617 1.00 94.62 872 LEU A N 1
ATOM 6322 C CA . LEU A 1 872 ? -25.869 -9.968 51.837 1.00 94.62 872 LEU A CA 1
ATOM 6323 C C . LEU A 1 872 ? -26.019 -8.508 52.280 1.00 94.62 872 LEU A C 1
ATOM 6325 O O . LEU A 1 872 ? -25.899 -7.599 51.464 1.00 94.62 872 LEU A O 1
ATOM 6329 N N . ALA A 1 873 ? -26.237 -8.257 53.573 1.00 91.25 873 ALA A N 1
ATOM 6330 C CA . ALA A 1 873 ? -26.269 -6.891 54.109 1.00 91.25 873 ALA A CA 1
ATOM 6331 C C . ALA A 1 873 ? -25.628 -6.786 55.498 1.00 91.25 873 ALA A C 1
ATOM 6333 O O . ALA A 1 873 ? -25.647 -7.743 56.283 1.00 91.25 873 ALA A O 1
ATOM 6334 N N . ARG A 1 874 ? -25.065 -5.609 55.799 1.00 91.06 874 ARG A N 1
ATOM 6335 C CA . ARG A 1 874 ? -24.365 -5.330 57.059 1.00 91.06 874 ARG A CA 1
ATOM 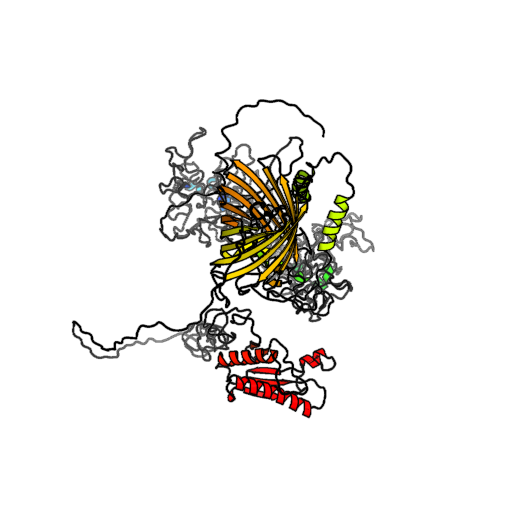6336 C C . ARG A 1 874 ? -24.437 -3.856 57.468 1.00 91.06 874 ARG A C 1
ATOM 6338 O O . ARG A 1 874 ? -24.166 -2.967 56.658 1.00 91.06 874 ARG A O 1
ATOM 6345 N N . GLY A 1 875 ? -24.700 -3.600 58.746 1.00 88.19 875 GLY A N 1
ATOM 6346 C CA . GLY A 1 875 ? -24.557 -2.294 59.384 1.00 88.19 875 GLY A CA 1
ATOM 6347 C C . GLY A 1 875 ? -23.135 -2.013 59.891 1.00 88.19 875 GLY A C 1
ATOM 6348 O O . GLY A 1 875 ? -22.468 -2.852 60.499 1.00 88.19 875 GLY A O 1
ATOM 6349 N N . PHE A 1 876 ? -22.683 -0.775 59.707 1.00 86.31 876 PHE A N 1
ATOM 6350 C CA . PHE A 1 876 ? -21.437 -0.231 60.249 1.00 86.31 876 PHE A CA 1
ATOM 6351 C C . PHE A 1 876 ? -21.770 0.939 61.191 1.00 86.31 876 PHE A C 1
ATOM 6353 O O . PHE A 1 876 ? -21.532 2.115 60.910 1.00 86.31 876 PHE A O 1
ATOM 6360 N N . GLY A 1 877 ? -22.386 0.594 62.326 1.00 82.06 877 GLY A N 1
ATOM 6361 C CA . GLY A 1 877 ? -22.997 1.554 63.248 1.00 82.06 877 GLY A CA 1
ATOM 6362 C C . GLY A 1 877 ? -24.339 2.091 62.733 1.00 82.06 877 GLY A C 1
ATOM 6363 O O . GLY A 1 877 ? -24.943 1.527 61.829 1.00 82.06 877 GLY A O 1
ATOM 6364 N N . GLU A 1 878 ? -24.819 3.195 63.308 1.00 80.69 878 GLU A N 1
ATOM 6365 C CA . GLU A 1 878 ? -26.149 3.758 62.994 1.00 80.69 878 GLU A CA 1
ATOM 6366 C C . GLU A 1 878 ? -26.211 4.561 61.679 1.00 80.69 878 GLU A C 1
ATOM 6368 O O . GLU A 1 878 ? -27.289 5.008 61.283 1.00 80.69 878 GLU A O 1
ATOM 6373 N N . ARG A 1 879 ? -25.063 4.804 61.028 1.00 85.88 879 ARG A N 1
ATOM 6374 C CA . ARG A 1 879 ? -24.944 5.747 59.900 1.00 85.88 879 ARG A CA 1
ATOM 6375 C C . ARG A 1 879 ? -24.570 5.134 58.561 1.00 85.88 879 ARG A C 1
ATOM 6377 O O . ARG A 1 879 ? -24.814 5.784 57.556 1.00 85.88 879 ARG A O 1
ATOM 6384 N N . VAL A 1 880 ? -23.959 3.955 58.524 1.00 91.00 880 VAL A N 1
ATOM 6385 C CA . VAL A 1 880 ? -23.474 3.351 57.277 1.00 91.00 880 VAL A CA 1
ATOM 6386 C C . VAL A 1 880 ? -24.016 1.934 57.174 1.00 91.00 880 VAL A C 1
ATOM 6388 O O . VAL A 1 880 ? -23.930 1.174 58.138 1.00 91.00 880 VAL A O 1
ATOM 6391 N N . ARG A 1 881 ? -24.563 1.569 56.014 1.00 91.88 881 ARG A N 1
ATOM 6392 C CA . ARG A 1 881 ? -24.942 0.193 55.670 1.00 91.88 881 ARG A CA 1
ATOM 6393 C C . ARG A 1 881 ? -24.332 -0.200 54.330 1.00 91.88 881 ARG A C 1
ATOM 6395 O O . ARG A 1 881 ? -24.281 0.627 53.425 1.00 91.88 881 ARG A O 1
ATOM 6402 N N . GLY A 1 882 ? -23.877 -1.443 54.227 1.00 89.88 882 GLY A N 1
ATOM 6403 C CA . GLY A 1 882 ? -23.411 -2.051 52.984 1.00 89.88 882 GLY A CA 1
ATOM 6404 C C . GLY A 1 882 ? -24.337 -3.183 52.544 1.00 89.88 882 GLY A C 1
ATOM 6405 O O . GLY A 1 882 ? -24.875 -3.902 53.394 1.00 89.88 882 GLY A O 1
ATOM 6406 N N . GLY A 1 883 ? -24.499 -3.337 51.234 1.00 93.38 883 GLY A N 1
ATOM 6407 C CA . GLY A 1 883 ? -25.165 -4.460 50.580 1.00 93.38 883 GLY A CA 1
ATOM 6408 C C . GLY A 1 883 ? -24.270 -5.067 49.498 1.00 93.38 883 GLY A C 1
ATOM 6409 O O . GLY A 1 883 ? -23.491 -4.351 48.868 1.00 93.38 883 GLY A O 1
ATOM 6410 N N . LEU A 1 884 ? -24.370 -6.380 49.309 1.00 95.56 884 LEU A N 1
ATOM 6411 C CA . LEU A 1 884 ? -23.749 -7.113 48.208 1.00 95.56 884 LEU A CA 1
ATOM 6412 C C . LEU A 1 884 ? -24.718 -8.190 47.722 1.00 95.56 884 LEU A C 1
ATOM 6414 O O . LEU A 1 884 ? -25.253 -8.962 48.517 1.00 95.56 884 LEU A O 1
ATOM 6418 N N . ASN A 1 885 ? -24.885 -8.266 46.414 1.00 96.31 885 ASN A N 1
ATOM 6419 C CA . ASN A 1 885 ? -25.705 -9.235 45.716 1.00 96.31 885 ASN A CA 1
ATOM 6420 C C . ASN A 1 885 ? -24.833 -10.003 44.732 1.00 96.31 885 ASN A C 1
ATOM 6422 O O . ASN A 1 885 ? -24.027 -9.397 44.027 1.00 96.31 885 ASN A O 1
ATOM 6426 N N . LEU A 1 886 ? -25.009 -11.319 44.690 1.00 94.88 886 LEU A N 1
ATOM 6427 C CA . LEU A 1 886 ? -24.350 -12.222 43.749 1.00 94.88 886 LEU A CA 1
ATOM 6428 C C . LEU A 1 886 ? -25.419 -13.143 43.166 1.00 94.88 886 LEU A C 1
ATOM 6430 O O . LEU A 1 886 ? -26.160 -13.763 43.932 1.00 94.88 886 LEU A O 1
ATOM 6434 N N . GLY A 1 887 ? -25.512 -13.236 41.846 1.00 92.50 887 GLY A N 1
ATOM 6435 C CA . GLY A 1 887 ? -26.543 -14.026 41.185 1.00 92.50 887 GLY A CA 1
ATOM 6436 C C . GLY A 1 887 ? -26.118 -14.584 39.836 1.00 92.50 887 GLY A C 1
ATOM 6437 O O . GLY A 1 887 ? -25.079 -14.234 39.279 1.00 92.50 887 GLY A O 1
ATOM 6438 N N . TYR A 1 888 ? -26.960 -15.475 39.338 1.00 91.44 888 TYR A N 1
ATOM 6439 C CA . TYR A 1 888 ? -26.899 -16.058 38.003 1.00 91.44 888 TYR A CA 1
ATOM 6440 C C . TYR A 1 888 ? -28.234 -15.763 37.320 1.00 91.44 888 TYR A C 1
ATOM 6442 O O . TYR A 1 888 ? -29.257 -15.705 38.008 1.00 91.44 888 TYR A O 1
ATOM 6450 N N . ARG A 1 889 ? -28.258 -15.556 36.003 1.00 91.31 889 ARG A N 1
ATOM 6451 C CA . ARG A 1 889 ? -29.499 -15.432 35.231 1.00 91.31 889 ARG A CA 1
ATOM 6452 C C . ARG A 1 889 ? -29.499 -16.447 34.101 1.00 91.31 889 ARG A C 1
ATOM 6454 O O . ARG A 1 889 ? -28.735 -16.296 33.155 1.00 91.31 889 ARG A O 1
ATOM 6461 N N . ALA A 1 890 ? -30.404 -17.413 34.209 1.00 89.81 890 ALA A N 1
ATOM 6462 C CA . ALA A 1 890 ? -30.740 -18.321 33.129 1.00 89.81 890 ALA A CA 1
ATOM 6463 C C . ALA A 1 890 ? -31.730 -17.653 32.158 1.00 89.81 890 ALA A C 1
ATOM 6465 O O . ALA A 1 890 ? -32.750 -17.106 32.609 1.00 89.81 890 ALA A O 1
ATOM 6466 N N . ARG A 1 891 ? -31.459 -17.717 30.853 1.00 84.75 891 ARG A N 1
ATOM 6467 C CA . ARG A 1 891 ? -32.341 -17.279 29.758 1.00 84.75 891 ARG A CA 1
ATOM 6468 C C . ARG A 1 891 ? -32.343 -18.297 28.610 1.00 84.75 891 ARG A C 1
ATOM 6470 O O . ARG A 1 891 ? -31.693 -19.334 28.673 1.00 84.75 891 ARG A O 1
ATOM 6477 N N . GLU A 1 892 ? -33.137 -18.035 27.578 1.00 80.50 892 GLU A N 1
ATOM 6478 C CA . GLU A 1 892 ? -32.966 -18.711 26.289 1.00 80.50 892 GLU A CA 1
ATOM 6479 C C . GLU A 1 892 ? -31.843 -17.981 25.534 1.00 80.50 892 GLU A C 1
ATOM 6481 O O . GLU A 1 892 ? -31.797 -16.753 25.569 1.00 80.50 892 GLU A O 1
ATOM 6486 N N . ARG A 1 893 ? -30.916 -18.717 24.905 1.00 74.06 893 ARG A N 1
ATOM 6487 C CA . ARG A 1 893 ? -29.776 -18.126 24.186 1.00 74.06 893 ARG A CA 1
ATOM 6488 C C . ARG A 1 893 ? -30.248 -17.515 22.868 1.00 74.06 893 ARG A C 1
ATOM 6490 O O . ARG A 1 893 ? -30.773 -18.233 22.010 1.00 74.06 893 ARG A O 1
ATOM 6497 N N . GLN A 1 894 ? -30.050 -16.209 22.727 1.00 71.38 894 GLN A N 1
ATOM 6498 C CA . GLN A 1 894 ? -30.475 -15.413 21.574 1.00 71.38 894 GLN A CA 1
ATOM 6499 C C . GLN A 1 894 ? -29.250 -14.891 20.824 1.00 71.38 894 GLN A C 1
ATOM 6501 O O . GLN A 1 894 ? -28.365 -14.309 21.444 1.00 71.38 894 GLN A O 1
ATOM 6506 N N . ARG A 1 895 ? -29.232 -15.043 19.496 1.00 69.81 895 ARG A N 1
ATOM 6507 C CA . ARG A 1 895 ? -28.310 -14.316 18.615 1.00 69.81 895 ARG A CA 1
ATOM 6508 C C . ARG A 1 895 ? -29.071 -13.174 17.942 1.00 69.81 895 ARG A C 1
ATOM 6510 O O . ARG A 1 895 ? -30.233 -13.344 17.563 1.00 69.81 895 ARG A O 1
ATOM 6517 N N . THR A 1 896 ? -28.438 -12.014 17.835 1.00 64.38 896 THR A N 1
ATOM 6518 C CA . THR A 1 896 ? -28.933 -10.844 17.095 1.00 64.38 896 THR A CA 1
ATOM 6519 C C . THR A 1 896 ? -27.707 -10.114 16.570 1.00 64.38 896 THR A C 1
ATOM 6521 O O . THR A 1 896 ? -26.870 -9.695 17.371 1.00 64.38 896 THR A O 1
ATOM 6524 N N . TRP A 1 897 ? -27.578 -10.003 15.246 1.00 68.56 897 TRP A N 1
ATOM 6525 C CA . TRP A 1 897 ? -26.343 -9.544 14.596 1.00 68.56 897 TRP A CA 1
ATOM 6526 C C . TRP A 1 897 ? -25.123 -10.346 15.126 1.00 68.56 897 TRP A C 1
ATOM 6528 O O . TRP A 1 897 ? -25.186 -11.572 15.288 1.00 68.56 897 TRP A O 1
ATOM 6538 N N . ASN A 1 898 ? -24.025 -9.660 15.453 1.00 64.56 898 ASN A N 1
ATOM 6539 C CA . ASN A 1 898 ? -22.804 -10.236 16.017 1.00 64.56 898 ASN A CA 1
ATOM 6540 C C . ASN A 1 898 ? -22.849 -10.494 17.540 1.00 64.56 898 ASN A C 1
ATOM 6542 O O . ASN A 1 898 ? -21.857 -10.950 18.104 1.00 64.56 898 ASN A O 1
ATOM 6546 N N . LEU A 1 899 ? -23.982 -10.258 18.217 1.00 71.19 899 LEU A N 1
ATOM 6547 C CA . LEU A 1 899 ? -24.123 -10.438 19.668 1.00 71.19 899 LEU A CA 1
ATOM 6548 C C . LEU A 1 899 ? -24.790 -11.779 20.031 1.00 71.19 899 LEU A C 1
ATOM 6550 O O . LEU A 1 899 ? -25.853 -12.120 19.505 1.00 71.19 899 LEU A O 1
ATOM 6554 N N . ASP A 1 900 ? -24.206 -12.502 20.994 1.00 74.38 900 ASP A N 1
ATOM 6555 C CA . ASP A 1 900 ? -24.724 -13.771 21.528 1.00 74.38 900 ASP A CA 1
ATOM 6556 C C . ASP A 1 900 ? -25.065 -13.657 23.026 1.00 74.38 900 ASP A C 1
ATOM 6558 O O . ASP A 1 900 ? -24.201 -13.545 23.900 1.00 74.38 900 ASP A O 1
ATOM 6562 N N . LEU A 1 901 ? -26.361 -13.663 23.332 1.00 76.00 901 LEU A N 1
ATOM 6563 C CA . LEU A 1 901 ? -26.916 -13.440 24.663 1.00 76.00 901 LEU A CA 1
ATOM 6564 C C . LEU A 1 901 ? -27.217 -14.772 25.372 1.00 76.00 901 LEU A C 1
ATOM 6566 O O . LEU A 1 901 ? -28.372 -15.178 25.509 1.00 76.00 901 LEU A O 1
ATOM 6570 N N . ASP A 1 902 ? -26.172 -15.432 25.878 1.00 77.75 902 ASP A N 1
ATOM 6571 C CA . ASP A 1 902 ? -26.260 -16.630 26.740 1.00 77.75 902 ASP A CA 1
ATOM 6572 C C . ASP A 1 902 ? -26.432 -16.260 28.241 1.00 77.75 902 ASP A C 1
ATOM 6574 O O . ASP A 1 902 ? -26.523 -15.081 28.605 1.00 77.75 902 ASP A O 1
ATOM 6578 N N . ASP A 1 903 ? -26.518 -17.255 29.127 1.00 88.75 903 ASP A N 1
ATOM 6579 C CA . ASP A 1 903 ? -26.696 -17.109 30.582 1.00 88.75 903 ASP A CA 1
ATOM 6580 C C . ASP A 1 903 ? -25.639 -16.194 31.241 1.00 88.75 903 ASP A C 1
ATOM 6582 O O . ASP A 1 903 ? -24.445 -16.300 30.956 1.00 88.75 903 ASP A O 1
ATOM 6586 N N . GLU A 1 904 ? -26.046 -15.344 32.193 1.00 88.88 904 GLU A N 1
ATOM 6587 C CA . GLU A 1 904 ? -25.181 -14.328 32.832 1.00 88.88 904 GLU A CA 1
ATOM 6588 C C . GLU A 1 904 ? -24.815 -14.651 34.291 1.00 88.88 904 GLU A C 1
ATOM 6590 O O . GLU A 1 904 ? -25.650 -15.107 35.078 1.00 88.88 904 GLU A O 1
ATOM 6595 N N . LEU A 1 905 ? -23.605 -14.272 34.707 1.00 91.06 905 LEU A N 1
ATOM 6596 C CA . LEU A 1 905 ? -23.240 -14.060 36.112 1.00 91.06 905 LEU A CA 1
ATOM 6597 C C . LEU A 1 905 ? -23.308 -12.562 36.433 1.00 91.06 905 LEU A C 1
ATOM 6599 O O . LEU A 1 905 ? -22.788 -11.748 35.676 1.00 91.06 905 LEU A O 1
ATOM 6603 N N . PHE A 1 906 ? -23.917 -12.178 37.559 1.00 93.06 906 PHE A N 1
ATOM 6604 C CA . PHE A 1 906 ? -24.045 -10.766 37.942 1.00 93.06 906 PHE A CA 1
ATOM 6605 C C . PHE A 1 906 ? -23.728 -10.491 39.415 1.00 93.06 906 PHE A C 1
ATOM 6607 O O . PHE A 1 906 ? -23.997 -11.300 40.309 1.00 93.06 906 PHE A O 1
ATOM 6614 N N . ALA A 1 907 ? -23.187 -9.301 39.670 1.00 94.00 907 ALA A N 1
ATOM 6615 C CA . ALA A 1 907 ? -22.860 -8.794 40.995 1.00 94.00 907 ALA A CA 1
ATOM 6616 C C . ALA A 1 907 ? -23.351 -7.348 41.155 1.00 94.00 907 ALA A C 1
ATOM 6618 O O . ALA A 1 907 ? -23.248 -6.542 40.233 1.00 94.00 907 ALA A O 1
ATOM 6619 N N . ARG A 1 908 ? -23.880 -6.998 42.332 1.00 96.44 908 ARG A N 1
ATOM 6620 C CA . ARG A 1 908 ? -24.281 -5.616 42.659 1.00 96.44 908 ARG A CA 1
ATOM 6621 C C . ARG A 1 908 ? -23.823 -5.263 44.067 1.00 96.44 908 ARG A C 1
ATOM 6623 O O . ARG A 1 908 ? -24.115 -6.002 45.004 1.00 96.44 908 ARG A O 1
ATOM 6630 N N . ALA A 1 909 ? -23.106 -4.161 44.237 1.00 95.94 909 ALA A N 1
ATOM 6631 C CA . ALA A 1 909 ? -22.544 -3.726 45.513 1.00 95.94 909 ALA A CA 1
ATOM 6632 C C . ALA A 1 909 ? -22.996 -2.300 45.837 1.00 95.94 909 ALA A C 1
ATOM 6634 O O . ALA A 1 909 ? -23.004 -1.432 44.968 1.00 95.94 909 ALA A O 1
ATOM 6635 N N . GLY A 1 910 ? -23.370 -2.037 47.091 1.00 94.56 910 GLY A N 1
ATOM 6636 C CA . GLY A 1 910 ? -23.958 -0.755 47.479 1.00 94.56 910 GLY A CA 1
ATOM 6637 C C . GLY A 1 910 ? -23.581 -0.294 48.876 1.00 94.56 910 GLY A C 1
ATOM 6638 O O . GLY A 1 910 ? -23.468 -1.096 49.804 1.00 94.56 910 GLY A O 1
ATOM 6639 N N . VAL A 1 911 ? -23.450 1.021 49.042 1.00 94.94 911 VAL A N 1
ATOM 6640 C CA . VAL A 1 911 ? -23.246 1.680 50.335 1.00 94.94 911 VAL A CA 1
ATOM 6641 C C . VAL A 1 911 ? -24.270 2.796 50.528 1.00 94.94 911 VAL A C 1
ATOM 6643 O O . VAL A 1 911 ? -24.452 3.646 49.663 1.00 94.94 911 VAL A O 1
ATOM 6646 N N . GLY A 1 912 ? -24.945 2.794 51.678 1.00 92.25 912 GLY A N 1
ATOM 6647 C CA . GLY A 1 912 ? -25.879 3.835 52.106 1.00 92.25 912 GLY A CA 1
ATOM 6648 C C . GLY A 1 912 ? -25.345 4.571 53.333 1.00 92.25 912 GLY A C 1
ATOM 6649 O O . GLY A 1 912 ? -24.971 3.933 54.322 1.00 92.25 912 GLY A O 1
ATOM 6650 N N . VAL A 1 913 ? -25.319 5.904 53.283 1.00 93.44 913 VAL A N 1
ATOM 6651 C CA . VAL A 1 913 ? -24.789 6.791 54.327 1.00 93.44 913 VAL A CA 1
ATOM 6652 C C . VAL A 1 913 ? -25.880 7.745 54.818 1.00 93.44 913 VAL A C 1
ATOM 6654 O O . VAL A 1 913 ? -26.289 8.695 54.151 1.00 93.44 913 VAL A O 1
ATOM 6657 N N . ARG A 1 914 ? -26.358 7.513 56.041 1.00 92.31 914 ARG A N 1
ATOM 6658 C CA . ARG A 1 914 ? -27.410 8.303 56.682 1.00 92.31 914 ARG A CA 1
ATOM 6659 C C . ARG A 1 914 ? -26.849 9.609 57.238 1.00 92.31 914 ARG A C 1
ATOM 6661 O O . ARG A 1 914 ? -26.316 9.661 58.349 1.00 92.31 914 ARG A O 1
ATOM 6668 N N . MET A 1 915 ? -26.995 10.671 56.450 1.00 90.50 915 MET A N 1
ATOM 6669 C CA . MET A 1 915 ? -26.549 12.027 56.779 1.00 90.50 915 MET A CA 1
ATOM 6670 C C . MET A 1 915 ? -27.407 12.658 57.888 1.00 90.50 915 MET A C 1
ATOM 6672 O O . MET A 1 915 ? -26.894 13.389 58.735 1.00 90.50 915 MET A O 1
ATOM 6676 N N . SER A 1 916 ? -28.710 12.358 57.916 1.00 90.25 916 SER A N 1
ATOM 6677 C CA . SER A 1 916 ? -29.638 12.780 58.974 1.00 90.25 916 SER A CA 1
ATOM 6678 C C . SER A 1 916 ? -30.781 11.765 59.157 1.00 90.25 916 SER A C 1
ATOM 6680 O O . SER A 1 916 ? -30.963 10.899 58.304 1.00 90.25 916 SER A O 1
ATOM 6682 N N . PRO A 1 917 ? -31.624 11.876 60.204 1.00 84.12 917 PRO A N 1
ATOM 6683 C CA . PRO A 1 917 ? -32.807 11.021 60.362 1.00 84.12 917 PRO A CA 1
ATOM 6684 C C . PRO A 1 917 ? -33.829 11.090 59.211 1.00 84.12 917 PRO A C 1
ATOM 6686 O O . PRO A 1 917 ? -34.723 10.252 59.163 1.00 84.12 917 PRO A O 1
ATOM 6689 N N . ALA A 1 918 ? -33.719 12.083 58.319 1.00 87.81 918 ALA A N 1
ATOM 6690 C CA . ALA A 1 918 ? -34.611 12.294 57.179 1.00 87.81 918 ALA A CA 1
ATOM 6691 C C . ALA A 1 918 ? -33.888 12.300 55.813 1.00 87.81 918 ALA A C 1
ATOM 6693 O O . ALA A 1 918 ? -34.535 12.566 54.802 1.00 87.81 918 ALA A O 1
ATOM 6694 N N . LEU A 1 919 ? -32.573 12.040 55.771 1.00 92.00 919 LEU A N 1
ATOM 6695 C CA . LEU A 1 919 ? -31.767 12.049 54.543 1.00 92.00 919 LEU A CA 1
ATOM 6696 C C . LEU A 1 919 ? -30.657 10.995 54.595 1.00 92.00 919 LEU A C 1
ATOM 6698 O O . LEU A 1 919 ? -29.821 10.999 55.505 1.00 92.00 919 LEU A O 1
ATOM 6702 N N . GLU A 1 920 ? -30.621 10.151 53.574 1.00 92.62 920 GLU A N 1
ATOM 6703 C CA . GLU A 1 920 ? -29.608 9.129 53.334 1.00 92.62 920 GLU A CA 1
ATOM 6704 C C . GLU A 1 920 ? -29.094 9.270 51.897 1.00 92.62 920 GLU A C 1
ATOM 6706 O O . GLU A 1 920 ? -29.896 9.331 50.968 1.00 92.62 920 GLU A O 1
ATOM 6711 N N . SER A 1 921 ? -27.778 9.364 51.709 1.00 92.56 921 SER A N 1
ATOM 6712 C CA . SER A 1 921 ? -27.148 9.259 50.388 1.00 92.56 921 SER A CA 1
ATOM 6713 C C . SER A 1 921 ? -26.710 7.820 50.132 1.00 92.56 921 SER A C 1
ATOM 6715 O O . SER A 1 921 ? -26.567 7.035 51.073 1.00 92.56 921 SER A O 1
ATOM 6717 N N . TYR A 1 922 ? -26.508 7.453 48.873 1.00 93.50 922 TYR A N 1
ATOM 6718 C CA . TYR A 1 922 ? -26.020 6.129 48.499 1.00 93.50 922 TYR A CA 1
ATOM 6719 C C . TYR A 1 922 ? -25.191 6.165 47.216 1.00 93.50 922 TYR A C 1
ATOM 6721 O O . TYR A 1 922 ? -25.343 7.065 46.389 1.00 93.50 922 TYR A O 1
ATOM 6729 N N . ALA A 1 923 ? -24.342 5.153 47.068 1.00 93.56 923 ALA A N 1
ATOM 6730 C CA . ALA A 1 923 ? -23.671 4.800 45.826 1.00 93.56 923 ALA A CA 1
ATOM 6731 C C . ALA A 1 923 ? -23.774 3.283 45.615 1.00 93.56 923 ALA A C 1
ATOM 6733 O O . ALA A 1 923 ? -23.731 2.515 46.585 1.00 93.56 923 ALA A O 1
ATOM 6734 N N . THR A 1 924 ? -23.938 2.868 44.365 1.00 96.44 924 THR A N 1
ATOM 6735 C CA . THR A 1 924 ? -24.229 1.490 43.955 1.00 96.44 924 THR A CA 1
ATOM 6736 C C . THR A 1 924 ? -23.564 1.187 42.621 1.00 96.44 924 THR A C 1
ATOM 6738 O O . THR A 1 924 ? -23.752 1.930 41.662 1.00 96.44 924 THR A O 1
ATOM 6741 N N . PHE A 1 925 ? -22.813 0.094 42.564 1.00 95.75 925 PHE A N 1
ATOM 6742 C CA . PHE A 1 925 ? -22.153 -0.414 41.367 1.00 95.75 925 PHE A CA 1
ATOM 6743 C C . PHE A 1 925 ? -22.751 -1.773 41.007 1.00 95.75 925 PHE A C 1
ATOM 6745 O O . PHE A 1 925 ? -22.861 -2.643 41.877 1.00 95.75 925 PHE A O 1
ATOM 6752 N N . SER A 1 926 ? -23.125 -1.952 39.745 1.00 95.19 926 SER A N 1
ATOM 6753 C CA . SER A 1 926 ? -23.748 -3.176 39.235 1.00 95.19 926 SER A CA 1
ATOM 6754 C C . SER A 1 926 ? -22.990 -3.649 38.002 1.00 95.19 926 SER A C 1
ATOM 6756 O O . SER A 1 926 ? -22.693 -2.826 37.146 1.00 95.19 926 SER A O 1
ATOM 6758 N N . TYR A 1 927 ? -22.689 -4.947 37.930 1.00 94.19 927 TYR A N 1
ATOM 6759 C CA . TYR A 1 927 ? -21.857 -5.577 36.900 1.00 94.19 927 TYR A CA 1
ATOM 6760 C C . TYR A 1 927 ? -22.442 -6.934 36.478 1.00 94.19 927 TYR A C 1
ATOM 6762 O O . TYR A 1 927 ? -22.996 -7.649 37.323 1.00 94.19 927 TYR A O 1
ATOM 6770 N N . ALA A 1 928 ? -22.325 -7.309 35.205 1.00 91.62 928 ALA A N 1
ATOM 6771 C CA . ALA A 1 928 ? -22.745 -8.612 34.691 1.00 91.62 928 ALA A CA 1
ATOM 6772 C C . ALA A 1 928 ? -21.891 -9.061 33.498 1.00 91.62 928 ALA A C 1
ATOM 6774 O O . ALA A 1 928 ? -21.553 -8.248 32.646 1.00 91.62 928 ALA A O 1
ATOM 6775 N N . THR A 1 929 ? -21.604 -10.362 33.441 1.00 89.62 929 THR A N 1
ATOM 6776 C CA . THR A 1 929 ? -20.695 -10.993 32.475 1.00 89.62 929 THR A CA 1
ATOM 6777 C C . THR A 1 929 ? -21.258 -12.328 31.960 1.00 89.62 929 THR A C 1
ATOM 6779 O O . THR A 1 929 ? -21.985 -12.995 32.715 1.00 89.62 929 THR A O 1
ATOM 6782 N N . PRO A 1 930 ? -20.968 -12.757 30.714 1.00 86.69 930 PRO A N 1
ATOM 6783 C CA . PRO A 1 930 ? -21.366 -14.069 30.204 1.00 86.69 930 PRO A CA 1
ATOM 6784 C C . PRO A 1 930 ? -20.841 -15.218 31.075 1.00 86.69 930 PRO A C 1
ATOM 6786 O O . PRO A 1 930 ? -19.674 -15.268 31.456 1.00 86.69 930 PRO A O 1
ATOM 6789 N N . SER A 1 931 ? -21.690 -16.195 31.389 1.00 84.62 931 SER A N 1
ATOM 6790 C CA . SER A 1 931 ? -21.311 -17.312 32.268 1.00 84.62 931 SER A CA 1
ATOM 6791 C C . SER A 1 931 ? -20.432 -18.374 31.594 1.00 84.62 931 SER A C 1
ATOM 6793 O O . SER A 1 931 ? -19.774 -19.142 32.297 1.00 84.62 931 SER A O 1
ATOM 6795 N N . GLY A 1 932 ? -20.393 -18.402 30.256 1.00 78.19 932 GLY A N 1
ATOM 6796 C CA . GLY A 1 932 ? -19.498 -19.262 29.475 1.00 78.19 932 GLY A CA 1
ATOM 6797 C C . GLY A 1 932 ? -18.039 -18.788 29.459 1.00 78.19 932 GLY A C 1
ATOM 6798 O O . GLY A 1 932 ? -17.139 -19.624 29.475 1.00 78.19 932 GLY A O 1
ATOM 6799 N N . ALA A 1 933 ? -17.814 -17.470 29.493 1.00 78.75 933 ALA A N 1
ATOM 6800 C CA . ALA A 1 933 ? -16.498 -16.826 29.447 1.00 78.75 933 ALA A CA 1
ATOM 6801 C C . ALA A 1 933 ? -16.426 -15.636 30.438 1.00 78.75 933 ALA A C 1
ATOM 6803 O O . ALA A 1 933 ? -16.301 -14.482 30.028 1.00 78.75 933 ALA A O 1
ATOM 6804 N N . PRO A 1 934 ? -16.561 -15.884 31.757 1.00 80.50 934 PRO A N 1
ATOM 6805 C CA . PRO A 1 934 ? -16.763 -14.819 32.735 1.00 80.50 934 PRO A CA 1
ATOM 6806 C C . PRO A 1 934 ? -15.521 -13.941 32.909 1.00 80.50 934 PRO A C 1
ATOM 6808 O O . PRO A 1 934 ? -14.455 -14.439 33.275 1.00 80.50 934 PRO A O 1
ATOM 6811 N N . MET A 1 935 ? -15.700 -12.629 32.733 1.00 79.25 935 MET A N 1
ATOM 6812 C CA . MET A 1 935 ? -14.647 -11.603 32.754 1.00 79.25 935 MET A CA 1
ATOM 6813 C C . MET A 1 935 ? -13.550 -11.822 31.696 1.00 79.25 935 MET A C 1
ATOM 6815 O O . MET A 1 935 ? -12.388 -11.502 31.950 1.00 79.25 935 MET A O 1
ATOM 6819 N N . ALA A 1 936 ? -13.903 -12.380 30.531 1.00 75.19 936 ALA A N 1
ATOM 6820 C CA . ALA A 1 936 ? -13.008 -12.426 29.374 1.00 75.19 936 ALA A CA 1
ATOM 6821 C C . ALA A 1 936 ? -12.803 -11.015 28.791 1.00 75.19 936 ALA A C 1
ATOM 6823 O O . ALA A 1 936 ? -11.690 -10.497 28.802 1.00 75.19 936 ALA A O 1
ATOM 6824 N N . GLU A 1 937 ? -13.890 -10.352 28.394 1.00 77.69 937 GLU A N 1
ATOM 6825 C CA . GLU A 1 937 ? -13.879 -9.013 27.796 1.00 77.69 937 GLU A CA 1
ATOM 6826 C C . GLU A 1 937 ? -14.352 -7.964 28.814 1.00 77.69 937 GLU A C 1
ATOM 6828 O O . GLU A 1 937 ? -15.460 -7.433 28.742 1.00 77.69 937 GLU A O 1
ATOM 6833 N N . MET A 1 938 ? -13.512 -7.644 29.804 1.00 78.88 938 MET A N 1
ATOM 6834 C CA . MET A 1 938 ? -13.907 -6.747 30.905 1.00 78.88 938 MET A CA 1
ATOM 6835 C C . MET A 1 938 ? -14.328 -5.329 30.468 1.00 78.88 938 MET A C 1
ATOM 6837 O O . MET A 1 938 ? -14.975 -4.641 31.257 1.00 78.88 938 MET A O 1
ATOM 6841 N N . GLY A 1 939 ? -13.978 -4.891 29.251 1.00 78.94 939 GLY A N 1
ATOM 6842 C CA . GLY A 1 939 ? -14.455 -3.640 28.648 1.00 78.94 939 GLY A CA 1
ATOM 6843 C C . GLY A 1 939 ? -15.867 -3.719 28.048 1.00 78.94 939 GLY A C 1
ATOM 6844 O O . GLY A 1 939 ? -16.535 -2.690 27.972 1.00 78.94 939 GLY A O 1
ATOM 6845 N N . ARG A 1 940 ? -16.331 -4.923 27.677 1.00 80.31 940 ARG A N 1
ATOM 6846 C CA . ARG A 1 940 ? -17.626 -5.216 27.022 1.00 80.31 940 ARG A CA 1
ATOM 6847 C C . ARG A 1 940 ? -18.622 -5.965 27.913 1.00 80.31 940 ARG A C 1
ATOM 6849 O O . ARG A 1 940 ? -19.791 -6.106 27.563 1.00 80.31 940 ARG A O 1
ATOM 6856 N N . ASP A 1 941 ? -18.206 -6.385 29.104 1.00 88.75 941 ASP A N 1
ATOM 6857 C CA . ASP A 1 941 ? -19.126 -6.747 30.184 1.00 88.75 941 ASP A CA 1
ATOM 6858 C C . ASP A 1 941 ? -20.040 -5.561 30.553 1.00 88.75 941 ASP A C 1
ATOM 6860 O O . ASP A 1 941 ? -19.640 -4.400 30.502 1.00 88.75 941 ASP A O 1
ATOM 6864 N N . TYR A 1 942 ? -21.280 -5.816 30.979 1.00 91.38 942 TYR A N 1
ATOM 6865 C CA . TYR A 1 942 ? -22.154 -4.741 31.463 1.00 91.38 942 TYR A CA 1
ATOM 6866 C C . TYR A 1 942 ? -21.649 -4.229 32.815 1.00 91.38 942 TYR A C 1
ATOM 6868 O O . TYR A 1 942 ? -21.535 -5.012 33.761 1.00 91.38 942 TYR A O 1
ATOM 6876 N N . GLY A 1 943 ? -21.466 -2.914 32.959 1.00 92.12 943 GLY A N 1
ATOM 6877 C CA . GLY A 1 943 ? -21.203 -2.296 34.255 1.00 92.12 943 GLY A CA 1
ATOM 6878 C C . GLY A 1 943 ? -21.628 -0.832 34.340 1.00 92.12 943 GLY A C 1
ATOM 6879 O O . GLY A 1 943 ? -21.464 -0.062 33.398 1.00 92.12 943 GLY A O 1
ATOM 6880 N N . GLU A 1 944 ? -22.221 -0.448 35.474 1.00 93.88 944 GLU A N 1
ATOM 6881 C CA . GLU A 1 944 ? -22.849 0.868 35.640 1.00 93.88 944 GLU A CA 1
ATOM 6882 C C . GLU A 1 944 ? -22.775 1.373 37.095 1.00 93.88 944 GLU A C 1
ATOM 6884 O O . GLU A 1 944 ? -23.308 0.740 38.025 1.00 93.88 944 GLU A O 1
ATOM 6889 N N . LEU A 1 945 ? -22.182 2.556 37.295 1.00 94.50 945 LEU A N 1
ATOM 6890 C CA . LEU A 1 945 ? -22.066 3.228 38.592 1.00 94.50 945 LEU A CA 1
ATOM 6891 C C . LEU A 1 945 ? -23.197 4.248 38.788 1.00 94.50 945 LEU A C 1
ATOM 6893 O O . LEU A 1 945 ? -23.376 5.164 37.993 1.00 94.50 945 LEU A O 1
ATOM 6897 N N . LYS A 1 946 ? -23.928 4.129 39.901 1.00 96.06 946 LYS A N 1
ATOM 6898 C CA . LYS A 1 946 ? -25.045 5.008 40.288 1.00 96.06 946 LYS A CA 1
ATOM 6899 C C . LYS A 1 946 ? -24.790 5.682 41.633 1.00 96.06 946 LYS A C 1
ATOM 6901 O O . LYS A 1 946 ? -24.319 5.049 42.579 1.00 96.06 946 LYS A O 1
ATOM 6906 N N . GLY A 1 947 ? -25.174 6.949 41.749 1.00 91.94 947 GLY A N 1
ATOM 6907 C CA . GLY A 1 947 ? -25.139 7.738 42.980 1.00 91.94 947 GLY A CA 1
ATOM 6908 C C . GLY A 1 947 ? -26.452 8.489 43.200 1.00 91.94 947 GLY A C 1
ATOM 6909 O O . GLY A 1 947 ? -27.108 8.911 42.250 1.00 91.94 947 GLY A O 1
ATOM 6910 N N . GLY A 1 948 ? -26.871 8.667 44.453 1.00 93.81 948 GLY A N 1
ATOM 6911 C CA . GLY A 1 948 ? -28.138 9.343 44.722 1.00 93.81 948 GLY A CA 1
ATOM 6912 C C . GLY A 1 948 ? -28.446 9.649 46.181 1.00 93.81 948 GLY A C 1
ATOM 6913 O O . GLY A 1 948 ? -27.639 9.456 47.095 1.00 93.81 948 GLY A O 1
ATOM 6914 N N . VAL A 1 949 ? -29.658 10.161 46.385 1.00 94.56 949 VAL A N 1
ATOM 6915 C CA . VAL A 1 949 ? -30.202 10.579 47.681 1.00 94.56 949 VAL A CA 1
ATOM 6916 C C . VAL A 1 949 ? -31.616 10.050 47.904 1.00 94.56 949 VAL A C 1
ATOM 6918 O O . VAL A 1 949 ? -32.370 9.764 46.972 1.00 94.56 949 VAL A O 1
ATOM 6921 N N . CYS A 1 950 ? -31.954 9.872 49.178 1.00 92.81 950 CYS A N 1
ATOM 6922 C CA . CYS A 1 950 ? -33.197 9.310 49.684 1.00 92.81 950 CYS A CA 1
ATOM 6923 C C . CYS A 1 950 ? -33.682 10.149 50.877 1.00 92.81 950 CYS A C 1
ATOM 6925 O O . CYS A 1 950 ? -33.021 10.232 51.917 1.00 92.81 950 CYS A O 1
ATOM 6927 N N . TRP A 1 951 ? -34.854 10.764 50.731 1.00 93.25 951 TRP A N 1
ATOM 6928 C CA . TRP A 1 951 ? -35.550 11.495 51.784 1.00 93.25 951 TRP A CA 1
ATOM 6929 C C . TRP A 1 951 ? -36.556 10.587 52.490 1.00 93.25 951 TRP A C 1
ATOM 6931 O O . TRP A 1 951 ? -37.469 10.036 51.870 1.00 93.25 951 TRP A O 1
ATOM 6941 N N . LEU A 1 952 ? -36.411 10.473 53.809 1.00 86.56 952 LEU A N 1
ATOM 6942 C CA . LEU A 1 952 ? -37.197 9.585 54.667 1.00 86.56 952 LEU A CA 1
ATOM 6943 C C . LEU A 1 952 ? -38.193 10.407 55.495 1.00 86.56 952 LEU A C 1
ATOM 6945 O O . LEU A 1 952 ? -37.797 11.195 56.357 1.00 86.56 952 LEU A O 1
ATOM 6949 N N . ARG A 1 953 ? -39.502 10.235 55.259 1.00 86.38 953 ARG A N 1
ATOM 6950 C CA . ARG A 1 953 ? -40.560 11.001 55.942 1.00 86.38 953 ARG A CA 1
ATOM 6951 C C . ARG A 1 953 ? -41.716 10.110 56.403 1.00 86.38 953 ARG A C 1
ATOM 6953 O O . ARG A 1 953 ? -42.789 10.055 55.801 1.00 86.38 953 ARG A O 1
ATOM 6960 N N . GLY A 1 954 ? -41.509 9.449 57.541 1.00 83.50 954 GLY A N 1
ATOM 6961 C CA . GLY A 1 954 ? -42.492 8.546 58.142 1.00 83.50 954 GLY A CA 1
ATOM 6962 C C . GLY A 1 954 ? -42.617 7.265 57.321 1.00 83.50 954 GLY A C 1
ATOM 6963 O O . GLY A 1 954 ? -41.673 6.489 57.257 1.00 83.50 954 GLY A O 1
ATOM 6964 N N . ASN A 1 955 ? -43.771 7.063 56.685 1.00 87.00 955 ASN A N 1
ATOM 6965 C CA . ASN A 1 955 ? -44.020 5.919 55.801 1.00 87.00 955 ASN A CA 1
ATOM 6966 C C . ASN A 1 955 ? -43.608 6.170 54.339 1.00 87.00 955 ASN A C 1
ATOM 6968 O O . ASN A 1 955 ? -43.690 5.243 53.537 1.00 87.00 955 ASN A O 1
ATOM 6972 N N . TRP A 1 956 ? -43.224 7.403 53.993 1.00 90.88 956 TRP A N 1
ATOM 6973 C CA . TRP A 1 956 ? -42.849 7.804 52.637 1.00 90.88 956 TRP A CA 1
ATOM 6974 C C . TRP A 1 956 ? -41.331 7.869 52.486 1.00 90.88 956 TRP A C 1
ATOM 6976 O O . TRP A 1 956 ? -40.648 8.485 53.309 1.00 90.88 956 TRP A O 1
ATOM 6986 N N . THR A 1 957 ? -40.847 7.306 51.386 1.00 92.88 957 THR A N 1
ATOM 6987 C CA . THR A 1 957 ? -39.463 7.391 50.924 1.00 92.88 957 THR A CA 1
ATOM 6988 C C . THR A 1 957 ? -39.478 8.000 49.530 1.00 92.88 957 THR A C 1
ATOM 6990 O O . THR A 1 957 ? -40.094 7.431 48.635 1.00 92.88 957 THR A O 1
ATOM 6993 N N . VAL A 1 958 ? -38.825 9.141 49.329 1.00 94.69 958 VAL A N 1
ATOM 6994 C CA . VAL A 1 958 ? -38.636 9.752 47.999 1.00 94.69 958 VAL A CA 1
ATOM 6995 C C . VAL A 1 958 ? -37.158 9.669 47.661 1.00 94.69 958 VAL A C 1
ATOM 6997 O O . VAL A 1 958 ? -36.334 9.939 48.532 1.00 94.69 958 VAL A O 1
ATOM 7000 N N . PHE A 1 959 ? -36.805 9.298 46.437 1.00 94.75 959 PHE A N 1
ATOM 7001 C CA . PHE A 1 959 ? -35.411 9.165 46.024 1.00 94.75 959 PHE A CA 1
ATOM 7002 C C . PHE A 1 959 ? -35.174 9.727 44.623 1.00 94.75 959 PHE A C 1
ATOM 7004 O O . PHE A 1 959 ? -36.082 9.752 43.793 1.00 94.75 959 PHE A O 1
ATOM 7011 N N . ALA A 1 960 ? -33.944 10.173 44.390 1.00 95.19 960 ALA A N 1
ATOM 7012 C CA . ALA A 1 960 ? -33.425 10.571 43.088 1.00 95.19 960 ALA A CA 1
ATOM 7013 C C . ALA A 1 960 ? -31.969 10.104 42.978 1.00 95.19 960 ALA A C 1
ATOM 7015 O O . ALA A 1 960 ? -31.216 10.210 43.953 1.00 95.19 960 ALA A O 1
ATOM 7016 N N . ALA A 1 961 ? -31.599 9.582 41.815 1.00 95.94 961 ALA A N 1
ATOM 7017 C CA . ALA A 1 961 ? -30.273 9.072 41.499 1.00 95.94 961 ALA A CA 1
ATOM 7018 C C . ALA A 1 961 ? -29.895 9.424 40.056 1.00 95.94 961 ALA A C 1
ATOM 7020 O O . ALA A 1 961 ? -30.765 9.614 39.205 1.00 95.94 961 ALA A O 1
ATOM 7021 N N . ALA A 1 962 ? -28.596 9.464 39.796 1.00 93.25 962 ALA A N 1
ATOM 7022 C CA . ALA A 1 962 ? -28.023 9.480 38.459 1.00 93.25 962 ALA A CA 1
ATOM 7023 C C . ALA A 1 962 ? -26.901 8.435 38.380 1.00 93.25 962 ALA A C 1
ATOM 7025 O O . ALA A 1 962 ? -26.411 7.972 39.416 1.00 93.25 962 ALA A O 1
ATOM 7026 N N . GLY A 1 963 ? -26.506 8.051 37.175 1.00 91.75 963 GLY A N 1
ATOM 7027 C CA . GLY A 1 963 ? -25.429 7.093 36.948 1.00 91.75 963 GLY A CA 1
ATOM 7028 C C . GLY A 1 963 ? -24.874 7.173 35.536 1.00 91.75 963 GLY A C 1
ATOM 7029 O O . GLY A 1 963 ? -25.407 7.915 34.715 1.00 91.75 963 GLY A O 1
ATOM 7030 N N . PHE A 1 964 ? -23.810 6.418 35.292 1.00 92.25 964 PHE A N 1
ATOM 7031 C CA . PHE A 1 964 ? -23.129 6.294 34.005 1.00 92.25 964 PHE A CA 1
ATOM 7032 C C . PHE A 1 964 ? -22.567 4.879 33.848 1.00 92.25 964 PHE A C 1
ATOM 7034 O O . PHE A 1 964 ? -22.234 4.216 34.843 1.00 92.25 964 PHE A O 1
ATOM 7041 N N . GLY A 1 965 ? -22.493 4.404 32.609 1.00 89.38 965 GLY A N 1
ATOM 7042 C CA . GLY A 1 965 ? -21.834 3.153 32.267 1.00 89.38 965 GLY A CA 1
ATOM 7043 C C . GLY A 1 965 ? -20.320 3.270 32.446 1.00 89.38 965 GLY A C 1
ATOM 7044 O O . GLY A 1 965 ? -19.713 4.275 32.090 1.00 89.38 965 GLY A O 1
ATOM 7045 N N . THR A 1 966 ? -19.711 2.245 33.033 1.00 89.25 966 THR A N 1
ATOM 7046 C CA . THR A 1 966 ? -18.256 2.158 33.283 1.00 89.25 966 THR A CA 1
ATOM 7047 C C . THR A 1 966 ? -17.558 1.149 32.367 1.00 89.25 966 THR A C 1
ATOM 7049 O O . THR A 1 966 ? -16.366 0.887 32.512 1.00 89.25 966 THR A O 1
ATOM 7052 N N . GLN A 1 967 ? -18.337 0.534 31.480 1.00 89.69 967 GLN A N 1
ATOM 7053 C CA . GLN A 1 967 ? -17.977 -0.455 30.475 1.00 89.69 967 GLN A CA 1
ATOM 7054 C C . GLN A 1 967 ? -18.973 -0.319 29.312 1.00 89.69 967 GLN A C 1
ATOM 7056 O O . GLN A 1 967 ? -20.117 0.091 29.535 1.00 89.69 967 GLN A O 1
ATOM 7061 N N . ARG A 1 968 ? -18.575 -0.753 28.114 1.00 87.44 968 ARG A N 1
ATOM 7062 C CA . ARG A 1 968 ? -19.375 -0.741 26.878 1.00 87.44 968 ARG A CA 1
ATOM 7063 C C . ARG A 1 968 ? -20.350 -1.924 26.756 1.00 87.44 968 ARG A C 1
ATOM 7065 O O . ARG A 1 968 ? -20.846 -2.228 25.679 1.00 87.44 968 ARG A O 1
ATOM 7072 N N . GLY A 1 969 ? -20.657 -2.633 27.842 1.00 88.50 969 GLY A N 1
ATOM 7073 C CA . GLY A 1 969 ? -21.595 -3.756 27.783 1.00 88.50 969 GLY A CA 1
ATOM 7074 C C . GLY A 1 969 ? -23.051 -3.337 27.595 1.00 88.50 969 GLY A C 1
ATOM 7075 O O . GLY A 1 969 ? -23.553 -2.452 28.286 1.00 88.50 969 GLY A O 1
ATOM 7076 N N . VAL A 1 970 ? -23.746 -4.022 26.685 1.00 89.50 970 VAL A N 1
ATOM 7077 C CA . VAL A 1 970 ? -25.124 -3.731 26.250 1.00 89.50 970 VAL A CA 1
ATOM 7078 C C . VAL A 1 970 ? -26.088 -3.448 27.413 1.00 89.50 970 VAL A C 1
ATOM 7080 O O . VAL A 1 970 ? -26.210 -4.218 28.374 1.00 89.50 970 VAL A O 1
ATOM 7083 N N . GLY A 1 971 ? -26.807 -2.326 27.309 1.00 90.12 971 GLY A N 1
ATOM 7084 C CA . GLY A 1 971 ? -27.698 -1.811 28.347 1.00 90.12 971 GLY A CA 1
ATOM 7085 C C . GLY A 1 971 ? -27.006 -0.988 29.442 1.00 90.12 971 GLY A C 1
ATOM 7086 O O . GLY A 1 971 ? -27.684 -0.522 30.363 1.00 90.12 971 GLY A O 1
ATOM 7087 N N . ALA A 1 972 ? -25.685 -0.791 29.371 1.00 93.25 972 ALA A N 1
ATOM 7088 C CA . ALA A 1 972 ? -25.006 0.310 30.051 1.00 93.25 972 ALA A CA 1
ATOM 7089 C C . ALA A 1 972 ? -25.195 1.593 29.213 1.00 93.25 972 ALA A C 1
ATOM 7091 O O . ALA A 1 972 ? -24.871 1.572 28.030 1.00 93.25 972 ALA A O 1
ATOM 7092 N N . PRO A 1 973 ? -25.733 2.684 29.780 1.00 92.88 973 PRO A N 1
ATOM 7093 C CA . PRO A 1 973 ? -25.893 3.961 29.083 1.00 92.88 973 PRO A CA 1
ATOM 7094 C C . PRO A 1 973 ? -24.653 4.853 29.219 1.00 92.88 973 PRO A C 1
ATOM 7096 O O . PRO A 1 973 ? -23.910 4.698 30.194 1.00 92.88 973 PRO A O 1
ATOM 7099 N N . ASP A 1 974 ? -24.508 5.862 28.356 1.00 88.62 974 ASP A N 1
ATOM 7100 C CA . ASP A 1 974 ? -23.602 7.003 28.590 1.00 88.62 974 ASP A CA 1
ATOM 7101 C C . ASP A 1 974 ? -23.885 7.603 29.975 1.00 88.62 974 ASP A C 1
ATOM 7103 O O . ASP A 1 974 ? -23.040 7.628 30.873 1.00 88.62 974 ASP A O 1
ATOM 7107 N N . TRP A 1 975 ? -25.141 8.002 30.194 1.00 91.25 975 TRP A N 1
ATOM 7108 C CA . TRP A 1 975 ? -25.640 8.446 31.488 1.00 91.25 975 TRP A CA 1
ATOM 7109 C C . TRP A 1 975 ? -27.130 8.143 31.664 1.00 91.25 975 TRP A C 1
ATOM 7111 O O . TRP A 1 975 ? -27.886 7.872 30.729 1.00 91.25 975 TRP A O 1
ATOM 7121 N N . ARG A 1 976 ? -27.581 8.183 32.918 1.00 93.69 976 ARG A N 1
ATOM 7122 C CA . ARG A 1 976 ? -28.997 8.051 33.262 1.00 93.69 976 ARG A CA 1
ATOM 7123 C C . ARG A 1 976 ? -29.394 8.896 34.456 1.00 93.69 976 ARG A C 1
ATOM 7125 O O . ARG A 1 976 ? -28.603 9.111 35.375 1.00 93.69 976 ARG A O 1
ATOM 7132 N N . ALA A 1 977 ? -30.660 9.298 34.493 1.00 93.25 977 ALA A N 1
ATOM 7133 C CA . ALA A 1 977 ? -31.264 10.010 35.616 1.00 93.25 977 ALA A CA 1
ATOM 7134 C C . ALA A 1 977 ? -32.609 9.375 35.979 1.00 93.25 977 ALA A C 1
ATOM 7136 O O . ALA A 1 977 ? -33.462 9.179 35.118 1.00 93.25 977 ALA A O 1
ATOM 7137 N N . LEU A 1 978 ? -32.823 9.055 37.258 1.00 95.81 978 LEU A N 1
ATOM 7138 C CA . LEU A 1 978 ? -34.039 8.378 37.711 1.00 95.81 978 LEU A CA 1
ATOM 7139 C C . LEU A 1 978 ? -34.522 8.869 39.077 1.00 95.81 978 LEU A C 1
ATOM 7141 O O . LEU A 1 978 ? -33.743 9.209 39.970 1.00 95.81 978 LEU A O 1
ATOM 7145 N N . ALA A 1 979 ? -35.839 8.890 39.256 1.00 96.44 979 ALA A N 1
ATOM 7146 C CA . ALA A 1 979 ? -36.489 9.345 40.477 1.00 96.44 979 ALA A CA 1
ATOM 7147 C C . ALA A 1 979 ? -37.711 8.487 40.812 1.00 96.44 979 ALA A C 1
ATOM 7149 O O . ALA A 1 979 ? -38.366 7.913 39.941 1.00 96.44 979 ALA A O 1
ATOM 7150 N N . GLY A 1 980 ? -38.048 8.403 42.096 1.00 95.44 980 GLY A N 1
ATOM 7151 C CA . GLY A 1 980 ? -39.168 7.579 42.523 1.00 95.44 980 GLY A CA 1
ATOM 7152 C C . GLY A 1 980 ? -39.636 7.807 43.949 1.00 95.44 980 GLY A C 1
ATOM 7153 O O . GLY A 1 980 ? -39.069 8.567 44.740 1.00 95.44 980 GLY A O 1
ATOM 7154 N N . VAL A 1 981 ? -40.719 7.111 44.276 1.00 95.31 981 VAL A N 1
ATOM 7155 C CA . VAL A 1 981 ? -41.387 7.162 45.572 1.00 95.31 981 VAL A CA 1
ATOM 7156 C C . VAL A 1 981 ? -41.776 5.760 46.023 1.00 95.31 981 VAL A C 1
ATOM 7158 O O . VAL A 1 981 ? -42.237 4.942 45.229 1.00 95.31 981 VAL A O 1
ATOM 7161 N N . ARG A 1 982 ? -41.612 5.491 47.319 1.00 94.19 982 ARG A N 1
ATOM 7162 C CA . ARG A 1 982 ? -42.081 4.279 47.993 1.00 94.19 982 ARG A CA 1
ATOM 7163 C C . ARG A 1 982 ? -42.925 4.632 49.215 1.00 94.19 982 ARG A C 1
ATOM 7165 O O . ARG A 1 982 ? -42.678 5.640 49.882 1.00 94.19 982 ARG A O 1
ATOM 7172 N N . VAL A 1 983 ? -43.903 3.787 49.522 1.00 93.00 983 VAL A N 1
ATOM 7173 C CA . VAL A 1 983 ? -44.854 3.944 50.626 1.00 93.00 983 VAL A CA 1
ATOM 7174 C C . VAL A 1 983 ? -45.028 2.613 51.352 1.00 93.00 983 VAL A C 1
ATOM 7176 O O . VAL A 1 983 ? -45.593 1.666 50.805 1.00 93.00 983 VAL A O 1
ATOM 7179 N N . ALA A 1 984 ? -44.589 2.550 52.608 1.00 87.31 984 ALA A N 1
ATOM 7180 C CA . ALA A 1 984 ? -44.795 1.389 53.473 1.00 87.31 984 ALA A CA 1
ATOM 7181 C C . ALA A 1 984 ? -46.155 1.459 54.191 1.00 87.31 984 ALA A C 1
ATOM 7183 O O . ALA A 1 984 ? -46.568 2.523 54.665 1.00 87.31 984 ALA A O 1
ATOM 7184 N N . ARG A 1 985 ? -46.861 0.333 54.336 1.00 84.81 985 ARG A N 1
ATOM 7185 C CA . ARG A 1 985 ? -48.164 0.271 55.019 1.00 84.81 985 ARG A CA 1
ATOM 7186 C C . ARG A 1 985 ? -48.406 -1.093 55.667 1.00 84.81 985 ARG A C 1
ATOM 7188 O O . ARG A 1 985 ? -48.040 -2.125 55.121 1.00 84.81 985 ARG A O 1
ATOM 7195 N N . TRP A 1 986 ? -49.066 -1.105 56.821 1.00 72.75 986 TRP A N 1
ATOM 7196 C CA . TRP A 1 986 ? -49.577 -2.340 57.419 1.00 72.75 986 TRP A CA 1
ATOM 7197 C C . TRP A 1 986 ? -50.927 -2.702 56.787 1.00 72.75 986 TRP A C 1
ATOM 7199 O O . TRP A 1 986 ? -51.786 -1.834 56.624 1.00 72.75 986 TRP A O 1
ATOM 7209 N N . LEU A 1 987 ? -51.105 -3.973 56.427 1.00 67.44 987 LEU A N 1
ATOM 7210 C CA . LEU A 1 987 ? -52.351 -4.533 55.906 1.00 67.44 987 LEU A CA 1
ATOM 7211 C C . LEU A 1 987 ? -53.174 -5.139 57.048 1.00 67.44 987 LEU A C 1
ATOM 7213 O O . LEU A 1 987 ? -53.090 -6.331 57.344 1.00 67.44 987 LEU A O 1
ATOM 7217 N N . GLU A 1 988 ? -53.996 -4.305 57.679 1.00 47.19 988 GLU A N 1
ATOM 7218 C CA . GLU A 1 988 ? -55.023 -4.755 58.620 1.00 47.19 988 GLU A CA 1
ATOM 7219 C C . GLU A 1 988 ? -56.147 -5.475 57.849 1.00 47.19 988 GLU A C 1
ATOM 7221 O O . GLU A 1 988 ? -56.993 -4.850 57.210 1.00 47.19 988 GLU A O 1
ATOM 7226 N N . LEU A 1 989 ? -56.137 -6.814 57.876 1.00 43.66 989 LEU A N 1
ATOM 7227 C CA . LEU A 1 989 ? -57.166 -7.660 57.255 1.00 43.66 989 LEU A CA 1
ATOM 7228 C C . LEU A 1 989 ? -58.439 -7.721 58.113 1.00 43.66 989 LEU A C 1
ATOM 7230 O O . LEU A 1 989 ? -58.729 -8.728 58.762 1.00 43.66 989 LEU A O 1
ATOM 7234 N N . ASP A 1 990 ? -59.212 -6.638 58.092 1.00 37.94 990 ASP A N 1
ATOM 7235 C CA . ASP A 1 990 ? -60.521 -6.578 58.744 1.00 37.94 990 ASP A CA 1
ATOM 7236 C C . ASP A 1 990 ? -61.579 -7.387 57.953 1.00 37.94 990 ASP A C 1
ATOM 7238 O O . ASP A 1 990 ? -61.654 -7.347 56.720 1.00 37.94 990 ASP A O 1
ATOM 7242 N N . ALA A 1 991 ? -62.381 -8.196 58.650 1.00 35.00 991 ALA A N 1
ATOM 7243 C CA . ALA A 1 991 ? -62.997 -9.397 58.066 1.00 35.00 991 ALA A CA 1
ATOM 7244 C C . ALA A 1 991 ? -64.362 -9.195 57.347 1.00 35.00 991 ALA A C 1
ATOM 7246 O O . ALA A 1 991 ? -65.361 -9.837 57.687 1.00 35.00 991 ALA A O 1
ATOM 7247 N N . GLY A 1 992 ? -64.391 -8.388 56.278 1.00 32.53 992 GLY A N 1
ATOM 7248 C CA . GLY A 1 992 ? -65.504 -8.308 55.303 1.00 32.53 992 GLY A CA 1
ATOM 7249 C C . GLY A 1 992 ? -66.712 -7.434 55.715 1.00 32.53 992 GLY A C 1
ATOM 7250 O O . GLY A 1 992 ? -66.616 -6.731 56.717 1.00 32.53 992 GLY A O 1
ATOM 7251 N N . PRO A 1 993 ? -67.865 -7.452 54.984 1.00 39.19 993 PRO A N 1
ATOM 7252 C CA . PRO A 1 993 ? -68.268 -8.417 53.944 1.00 39.19 993 PRO A CA 1
ATOM 7253 C C . PRO A 1 993 ? -68.842 -7.857 52.601 1.00 39.19 993 PRO A C 1
ATOM 7255 O O . PRO A 1 993 ? -69.454 -6.800 52.537 1.00 39.19 993 PRO A O 1
ATOM 7258 N N . ARG A 1 994 ? -68.745 -8.690 51.549 1.00 37.97 994 ARG A N 1
ATOM 7259 C CA . ARG A 1 994 ? -69.618 -8.868 50.347 1.00 37.97 994 ARG A CA 1
ATOM 7260 C C . ARG A 1 994 ? -70.671 -7.797 49.929 1.00 37.97 994 ARG A C 1
ATOM 7262 O O . ARG A 1 994 ? -71.733 -7.733 50.540 1.00 37.97 994 ARG A O 1
ATOM 7269 N N . THR A 1 995 ? -70.536 -7.294 48.690 1.00 32.62 995 THR A N 1
ATOM 7270 C CA . THR A 1 995 ? -71.611 -6.983 47.691 1.00 32.62 995 THR A CA 1
ATOM 7271 C C . THR A 1 995 ? -70.955 -6.870 46.289 1.00 32.62 995 THR A C 1
ATOM 7273 O O . THR A 1 995 ? -70.010 -6.114 46.146 1.00 32.62 995 THR A O 1
ATOM 7276 N N . THR A 1 996 ? -71.170 -7.710 45.258 1.00 31.53 996 THR A N 1
ATOM 7277 C CA . THR A 1 996 ? -72.337 -8.057 44.394 1.00 31.53 996 THR A CA 1
ATOM 7278 C C . THR A 1 996 ? -72.678 -7.083 43.244 1.00 31.53 996 THR A C 1
ATOM 7280 O O . THR A 1 996 ? -73.159 -5.988 43.522 1.00 31.53 996 THR A O 1
ATOM 7283 N N . ARG A 1 997 ? -72.692 -7.612 41.996 1.00 28.64 997 ARG A N 1
ATOM 7284 C CA . ARG A 1 997 ? -73.267 -7.048 40.734 1.00 28.64 997 ARG A CA 1
ATOM 7285 C C . ARG A 1 997 ? -72.457 -5.882 40.106 1.00 28.64 997 ARG A C 1
ATOM 7287 O O . ARG A 1 997 ? -71.718 -5.230 40.820 1.00 28.64 997 ARG A O 1
ATOM 7294 N N . ARG A 1 998 ? -72.542 -5.579 38.795 1.00 28.20 998 ARG A N 1
ATOM 7295 C CA . ARG A 1 998 ? -73.368 -6.110 37.673 1.00 28.20 998 ARG A CA 1
ATOM 7296 C C . ARG A 1 998 ? -72.650 -5.905 36.319 1.00 28.20 998 ARG A C 1
ATOM 7298 O O . ARG A 1 998 ? -71.760 -5.073 36.245 1.00 28.20 998 ARG A O 1
ATOM 7305 N N . ALA A 1 999 ? -73.111 -6.566 35.253 1.00 34.75 999 ALA A N 1
ATOM 7306 C CA . ALA A 1 999 ? -72.723 -6.256 33.870 1.00 34.75 999 ALA A CA 1
ATOM 7307 C C . ALA A 1 999 ? -73.726 -5.309 33.169 1.00 34.75 999 ALA A C 1
ATOM 7309 O O . ALA A 1 999 ? -74.937 -5.468 33.348 1.00 34.75 999 ALA A O 1
ATOM 7310 N N . ALA A 1 1000 ? -73.191 -4.369 32.381 1.00 29.52 1000 ALA A N 1
ATOM 7311 C CA . ALA A 1 1000 ? -73.781 -3.563 31.293 1.00 29.52 1000 ALA A CA 1
ATOM 7312 C C . ALA A 1 1000 ? -72.593 -2.789 30.656 1.00 29.52 1000 ALA A C 1
ATOM 7314 O O . ALA A 1 1000 ? -71.750 -2.333 31.419 1.00 29.52 1000 ALA A O 1
ATOM 7315 N N . SER A 1 1001 ? -72.312 -2.689 29.350 1.00 29.42 1001 SER A N 1
ATOM 7316 C CA . SER A 1 1001 ? -73.080 -2.623 28.089 1.00 29.42 1001 SER A CA 1
ATOM 7317 C C . SER A 1 1001 ? -73.474 -1.204 27.627 1.00 29.42 1001 SER A C 1
ATOM 7319 O O . SER A 1 1001 ? -74.362 -0.602 28.224 1.00 29.42 1001 SER A O 1
ATOM 7321 N N . ALA A 1 1002 ? -72.926 -0.822 26.462 1.00 28.11 1002 ALA A N 1
ATOM 7322 C CA . ALA A 1 1002 ? -73.425 0.131 25.451 1.00 28.11 1002 ALA A CA 1
ATOM 7323 C C . ALA A 1 1002 ? -73.063 1.644 25.494 1.00 28.11 1002 ALA A C 1
ATOM 7325 O O . ALA A 1 1002 ? -73.409 2.372 26.416 1.00 28.11 1002 ALA A O 1
ATOM 7326 N N . SER A 1 1003 ? -72.511 2.077 24.343 1.00 27.55 1003 SER A N 1
ATOM 7327 C CA . SER A 1 1003 ? -72.742 3.324 23.571 1.00 27.55 1003 SER A CA 1
ATOM 7328 C C . SER A 1 1003 ? -72.418 4.721 24.131 1.00 27.55 1003 SER A C 1
ATOM 7330 O O . SER A 1 1003 ? -73.124 5.199 25.014 1.00 27.55 1003 SER A O 1
ATOM 7332 N N . ALA A 1 1004 ? -71.522 5.442 23.431 1.00 28.95 1004 ALA A N 1
ATOM 7333 C CA . ALA A 1 1004 ? -71.750 6.754 22.773 1.00 28.95 1004 ALA A CA 1
ATOM 7334 C C . ALA A 1 1004 ? -70.445 7.272 22.096 1.00 28.95 1004 ALA A C 1
ATOM 7336 O O . ALA A 1 1004 ? -69.377 6.899 22.562 1.00 28.95 1004 ALA A O 1
ATOM 7337 N N . SER A 1 1005 ? -70.408 8.178 21.100 1.00 28.28 1005 SER A N 1
ATOM 7338 C CA . SER A 1 1005 ? -71.194 8.345 19.847 1.00 28.28 1005 SER A CA 1
ATOM 7339 C C . SER A 1 1005 ? -70.728 9.600 19.067 1.00 28.28 1005 SER A C 1
ATOM 7341 O O . SER A 1 1005 ? -70.616 10.643 19.708 1.00 28.28 1005 SER A O 1
ATOM 7343 N N . LYS A 1 1006 ? -70.713 9.559 17.714 1.00 27.73 1006 LYS A N 1
ATOM 7344 C CA . LYS A 1 1006 ? -70.732 10.740 16.793 1.00 27.73 1006 LYS A CA 1
ATOM 7345 C C . LYS A 1 1006 ? -69.469 11.647 16.816 1.00 27.73 1006 LYS A C 1
ATOM 7347 O O . LYS A 1 1006 ? -68.644 11.474 17.700 1.00 27.73 1006 LYS A O 1
ATOM 7352 N N . ALA A 1 1007 ? -69.214 12.584 15.885 1.00 27.81 1007 ALA A N 1
ATOM 7353 C CA . ALA A 1 1007 ? -69.927 13.163 14.712 1.00 27.81 1007 ALA A CA 1
ATOM 7354 C C . ALA A 1 1007 ? -68.896 13.863 13.772 1.00 27.81 1007 ALA A C 1
ATOM 7356 O O . ALA A 1 1007 ? -67.811 14.164 14.255 1.00 27.81 1007 ALA A O 1
ATOM 7357 N N . ASP A 1 1008 ? -69.135 14.267 12.509 1.00 30.20 1008 ASP A N 1
ATOM 7358 C CA . ASP A 1 1008 ? -70.118 13.934 11.446 1.00 30.20 1008 ASP A CA 1
ATOM 7359 C C . ASP A 1 1008 ? -69.625 14.570 10.095 1.00 30.20 1008 ASP A C 1
ATOM 7361 O O . ASP A 1 1008 ? -69.497 15.789 10.036 1.00 30.20 1008 ASP A O 1
ATOM 7365 N N . THR A 1 1009 ? -69.492 13.793 9.000 1.00 28.69 1009 THR A N 1
ATOM 7366 C CA . THR A 1 1009 ? -69.545 14.187 7.545 1.00 28.69 1009 THR A CA 1
ATOM 7367 C C . THR A 1 1009 ? -68.506 15.099 6.843 1.00 28.69 1009 THR A C 1
ATOM 7369 O O . THR A 1 1009 ? -68.038 16.094 7.385 1.00 28.69 1009 THR A O 1
ATOM 7372 N N . ASP A 1 1010 ? -68.287 14.801 5.548 1.00 28.02 1010 ASP A N 1
ATOM 7373 C CA . ASP A 1 1010 ? -67.638 15.623 4.503 1.00 28.02 1010 ASP A CA 1
ATOM 7374 C C . ASP A 1 1010 ? -68.407 16.901 4.099 1.00 28.02 1010 ASP A C 1
ATOM 7376 O O . ASP A 1 1010 ? -69.641 16.923 4.145 1.00 28.02 1010 ASP A O 1
ATOM 7380 N N . GLN A 1 1011 ? -67.689 17.888 3.532 1.00 30.03 1011 GLN A N 1
ATOM 7381 C CA . GLN A 1 1011 ? -68.170 18.849 2.510 1.00 30.03 1011 GLN A CA 1
ATOM 7382 C C . GLN A 1 1011 ? -67.009 19.138 1.526 1.00 30.03 1011 GLN A C 1
ATOM 7384 O O . GLN A 1 1011 ? -65.929 19.511 1.963 1.00 30.03 1011 GLN A O 1
ATOM 7389 N N . VAL A 1 1012 ? -67.093 18.771 0.238 1.00 26.11 1012 VAL A N 1
ATOM 7390 C CA . VAL A 1 1012 ? -67.703 19.531 -0.884 1.00 26.11 1012 VAL A CA 1
ATOM 7391 C C . VAL A 1 1012 ? -67.020 20.879 -1.170 1.00 26.11 1012 VAL A C 1
ATOM 7393 O O . VAL A 1 1012 ? -67.190 21.805 -0.388 1.00 26.11 1012 VAL A O 1
ATOM 7396 N N . PHE A 1 1013 ? -66.389 21.019 -2.349 1.00 26.78 1013 PHE A N 1
ATOM 7397 C CA . PHE A 1 1013 ? -66.747 22.031 -3.370 1.00 26.78 1013 PHE A CA 1
ATOM 7398 C C . PHE A 1 1013 ? -66.113 21.729 -4.749 1.00 26.78 1013 PHE A C 1
ATOM 7400 O O . PHE A 1 1013 ? -65.224 20.890 -4.856 1.00 26.78 1013 PHE A O 1
ATOM 7407 N N . GLU A 1 1014 ? -66.626 22.362 -5.813 1.00 28.16 1014 GLU A N 1
ATOM 7408 C CA . GLU A 1 1014 ? -66.314 22.055 -7.221 1.00 28.16 1014 GLU A CA 1
ATOM 7409 C C . GLU A 1 1014 ? -65.385 23.077 -7.921 1.00 28.16 1014 GLU A C 1
ATOM 7411 O O . GLU A 1 1014 ? -65.316 24.250 -7.559 1.00 28.16 1014 GLU A O 1
ATOM 7416 N N . ASN A 1 1015 ? -64.748 22.577 -8.987 1.00 29.47 1015 ASN A N 1
ATOM 7417 C CA . ASN A 1 1015 ? -64.125 23.213 -10.166 1.00 29.47 1015 ASN A CA 1
ATOM 7418 C C . ASN A 1 1015 ? -64.673 24.617 -10.568 1.00 29.47 1015 ASN A C 1
ATOM 7420 O O . ASN A 1 1015 ? -65.881 24.849 -10.466 1.00 29.47 1015 ASN A O 1
ATOM 7424 N N . PRO A 1 1016 ? -63.853 25.521 -11.159 1.00 35.12 1016 PRO A N 1
ATOM 7425 C CA . PRO A 1 1016 ? -63.921 25.639 -12.631 1.00 35.12 1016 PRO A CA 1
ATOM 7426 C C . PRO A 1 1016 ? -62.622 26.047 -13.379 1.00 35.12 1016 PRO A C 1
ATOM 7428 O O . PRO A 1 1016 ? -61.782 26.794 -12.885 1.00 35.12 1016 PRO A O 1
ATOM 7431 N N . LEU A 1 1017 ? -62.559 25.684 -14.670 1.00 28.25 1017 LEU A N 1
ATOM 7432 C CA . LEU A 1 1017 ? -61.592 26.192 -15.662 1.00 28.25 1017 LEU A CA 1
ATOM 7433 C C . LEU A 1 1017 ? -61.743 27.702 -15.961 1.00 28.25 1017 LEU A C 1
ATOM 7435 O O . LEU A 1 1017 ? -62.884 28.170 -16.043 1.00 28.25 1017 LEU A O 1
ATOM 7439 N N . ARG A 1 1018 ? -60.653 28.383 -16.389 1.00 26.47 1018 ARG A N 1
ATOM 7440 C CA . ARG A 1 1018 ? -60.585 29.079 -17.712 1.00 26.47 1018 ARG A CA 1
ATOM 7441 C C . ARG A 1 1018 ? -59.238 29.729 -18.102 1.00 26.47 1018 ARG A C 1
ATOM 7443 O O . ARG A 1 1018 ? -58.409 30.039 -17.264 1.00 26.47 1018 ARG A O 1
ATOM 7450 N N . LEU A 1 1019 ? -59.105 29.962 -19.416 1.00 31.20 1019 LEU A N 1
ATOM 7451 C CA . LEU A 1 1019 ? -58.039 30.685 -20.139 1.00 31.20 1019 LEU A CA 1
ATOM 7452 C C . LEU A 1 1019 ? -58.326 32.203 -20.304 1.00 31.20 1019 LEU A C 1
ATOM 7454 O O . LEU A 1 1019 ? -59.482 32.613 -20.154 1.00 31.20 1019 LEU A O 1
ATOM 7458 N N . ARG A 1 1020 ? -57.314 32.943 -20.818 1.00 28.28 1020 ARG A N 1
ATOM 7459 C CA . ARG A 1 1020 ? -57.224 34.390 -21.206 1.00 28.28 1020 ARG A CA 1
ATOM 7460 C C . ARG A 1 1020 ? -56.761 35.337 -20.078 1.00 28.28 1020 ARG A C 1
ATOM 7462 O O . ARG A 1 1020 ? -57.229 35.181 -18.960 1.00 28.28 1020 ARG A O 1
ATOM 7469 N N . GLY A 1 1021 ? -55.918 36.361 -20.291 1.00 27.39 1021 GLY A N 1
ATOM 7470 C CA . GLY A 1 1021 ? -55.098 36.757 -21.460 1.00 27.39 1021 GLY A CA 1
ATOM 7471 C C . GLY A 1 1021 ? -55.531 38.049 -22.187 1.00 27.39 1021 GLY A C 1
ATOM 7472 O O . GLY A 1 1021 ? -56.576 38.028 -22.827 1.00 27.39 1021 GLY A O 1
ATOM 7473 N N . GLU A 1 1022 ? -54.705 39.113 -22.119 1.00 29.95 1022 GLU A N 1
ATOM 7474 C CA . GLU A 1 1022 ? -54.683 40.366 -22.931 1.00 29.95 1022 GLU A CA 1
ATOM 7475 C C . GLU A 1 1022 ? -53.452 41.216 -22.478 1.00 29.95 1022 GLU A C 1
ATOM 7477 O O . GLU A 1 1022 ? -53.279 41.401 -21.280 1.00 29.95 1022 GLU A O 1
ATOM 7482 N N . SER A 1 1023 ? -52.452 41.524 -23.331 1.00 28.56 1023 SER A N 1
ATOM 7483 C CA . SER A 1 1023 ? -52.269 42.724 -24.207 1.00 28.56 1023 SER A CA 1
ATOM 7484 C C . SER A 1 1023 ? -51.727 43.984 -23.484 1.00 28.56 1023 SER A C 1
ATOM 7486 O O . SER A 1 1023 ? -52.038 44.173 -22.316 1.00 28.56 1023 SER A O 1
ATOM 7488 N N . VAL A 1 1024 ? -50.936 44.902 -24.071 1.00 30.86 1024 VAL A N 1
ATOM 7489 C CA . VAL A 1 1024 ? -50.649 45.312 -25.482 1.00 30.86 1024 VAL A CA 1
ATOM 7490 C C . VAL A 1 1024 ? -49.136 45.744 -25.596 1.00 30.86 1024 VAL A C 1
ATOM 7492 O O . VAL A 1 1024 ? -48.434 45.515 -24.621 1.00 30.86 1024 VAL A O 1
ATOM 7495 N N . ALA A 1 1025 ? -48.489 46.349 -26.624 1.00 28.91 1025 ALA A N 1
ATOM 7496 C CA . ALA A 1 1025 ? -48.822 47.030 -27.903 1.00 28.91 1025 ALA A CA 1
ATOM 7497 C C . ALA A 1 1025 ? -47.626 47.078 -28.906 1.00 28.91 1025 ALA A C 1
ATOM 7499 O O . ALA A 1 1025 ? -46.478 47.023 -28.485 1.00 28.91 1025 ALA A O 1
ATOM 7500 N N . GLY A 1 1026 ? -47.909 47.365 -30.193 1.00 28.61 1026 GLY A N 1
ATOM 7501 C CA . GLY A 1 1026 ? -46.959 47.933 -31.186 1.00 28.61 1026 GLY A CA 1
ATOM 7502 C C . GLY A 1 1026 ? -46.120 46.935 -32.012 1.00 28.61 1026 GLY A C 1
ATOM 7503 O O . GLY A 1 1026 ? -46.340 45.736 -31.890 1.00 28.61 1026 GLY A O 1
ATOM 7504 N N . THR A 1 1027 ? -45.153 47.328 -32.866 1.00 28.39 1027 THR A N 1
ATOM 7505 C CA . THR A 1 1027 ? -45.011 48.477 -33.821 1.00 28.39 1027 THR A CA 1
ATOM 7506 C C . THR A 1 1027 ? -43.639 48.387 -34.532 1.00 28.39 1027 THR A C 1
ATOM 7508 O O . THR A 1 1027 ? -42.666 48.115 -33.848 1.00 28.39 1027 THR A O 1
ATOM 7511 N N . GLU A 1 1028 ? -43.432 48.682 -35.827 1.00 30.17 1028 GLU A N 1
ATOM 7512 C CA . GLU A 1 1028 ? -44.342 48.875 -36.976 1.00 30.17 1028 GLU A CA 1
ATOM 7513 C C . GLU A 1 1028 ? -43.556 48.742 -38.322 1.00 30.17 1028 GLU A C 1
ATOM 7515 O O . GLU A 1 1028 ? -42.465 49.289 -38.428 1.00 30.17 1028 GLU A O 1
ATOM 7520 N N . ARG A 1 1029 ? -44.178 48.170 -39.377 1.00 30.83 1029 ARG A N 1
ATOM 7521 C CA . ARG A 1 1029 ? -43.798 48.199 -40.830 1.00 30.83 1029 ARG A CA 1
ATOM 7522 C C . ARG A 1 1029 ? -42.673 47.276 -41.370 1.00 30.83 1029 ARG A C 1
ATOM 7524 O O . ARG A 1 1029 ? -41.690 46.989 -40.711 1.00 30.83 1029 ARG A O 1
ATOM 7531 N N . GLY A 1 1030 ? -42.843 46.896 -42.648 1.00 25.64 1030 GLY A N 1
ATOM 7532 C CA . GLY A 1 1030 ? -41.834 46.397 -43.619 1.00 25.64 1030 GLY A CA 1
ATOM 7533 C C . GLY A 1 1030 ? -41.990 47.184 -44.949 1.00 25.64 1030 GLY A C 1
ATOM 7534 O O . GLY A 1 1030 ? -42.383 48.351 -44.842 1.00 25.64 1030 GLY A O 1
ATOM 7535 N N . PRO A 1 1031 ? -41.873 46.614 -46.184 1.00 53.66 1031 PRO A N 1
ATOM 7536 C CA . PRO A 1 1031 ? -41.419 45.257 -46.573 1.00 53.66 1031 PRO A CA 1
ATOM 7537 C C . PRO A 1 1031 ? -40.616 45.100 -47.924 1.00 53.66 1031 PRO A C 1
ATOM 7539 O O . PRO A 1 1031 ? -40.989 45.687 -48.933 1.00 53.66 1031 PRO A O 1
ATOM 7542 N N . GLY A 1 1032 ? -39.646 44.164 -47.978 1.00 28.77 1032 GLY A N 1
ATOM 7543 C CA . GLY A 1 1032 ? -39.303 43.234 -49.101 1.00 28.77 1032 GLY A CA 1
ATOM 7544 C C . GLY A 1 1032 ? -38.744 43.685 -50.485 1.00 28.77 1032 GLY A C 1
ATOM 7545 O O . GLY A 1 1032 ? -39.133 44.715 -51.021 1.00 28.77 1032 GLY A O 1
ATOM 7546 N N . GLY A 1 1033 ? -37.961 42.799 -51.152 1.00 27.58 1033 GLY A N 1
ATOM 7547 C CA . GLY A 1 1033 ? -37.967 42.668 -52.634 1.00 27.58 1033 GLY A CA 1
ATOM 7548 C C . GLY A 1 1033 ? -36.689 42.314 -53.453 1.00 27.58 1033 GLY A C 1
ATOM 7549 O O . GLY A 1 1033 ? -35.995 43.224 -53.878 1.00 27.58 1033 GLY A O 1
ATOM 7550 N N . ARG A 1 1034 ? -36.610 41.049 -53.930 1.00 33.97 1034 ARG A N 1
ATOM 7551 C CA . ARG A 1 1034 ? -36.101 40.564 -55.261 1.00 33.97 1034 ARG A CA 1
ATOM 7552 C C . ARG A 1 1034 ? -34.573 40.447 -55.582 1.00 33.97 1034 ARG A C 1
ATOM 7554 O O . ARG A 1 1034 ? -33.778 41.020 -54.854 1.00 33.97 1034 ARG A O 1
ATOM 7561 N N . PRO A 1 1035 ? -34.180 39.682 -56.649 1.00 57.94 1035 PRO A N 1
ATOM 7562 C CA . PRO A 1 1035 ? -32.800 39.195 -56.880 1.00 57.94 1035 PRO A CA 1
ATOM 7563 C C . PRO A 1 1035 ? -32.150 39.529 -58.259 1.00 57.94 1035 PRO A C 1
ATOM 7565 O O . PRO A 1 1035 ? -32.823 40.028 -59.165 1.00 57.94 1035 PRO A O 1
ATOM 7568 N N . GLY A 1 1036 ? -30.876 39.129 -58.424 1.00 29.25 1036 GLY A N 1
ATOM 7569 C CA . GLY A 1 1036 ? -30.075 38.983 -59.666 1.00 29.25 1036 GLY A CA 1
ATOM 7570 C C . GLY A 1 1036 ? -28.556 39.062 -59.357 1.00 29.25 1036 GLY A C 1
ATOM 7571 O O . GLY A 1 1036 ? -28.241 39.408 -58.224 1.00 29.25 1036 GLY A O 1
ATOM 7572 N N . ALA A 1 1037 ? -27.567 38.870 -60.248 1.00 33.69 1037 ALA A N 1
ATOM 7573 C CA . ALA A 1 1037 ? -27.375 38.062 -61.475 1.00 33.69 1037 ALA A CA 1
ATOM 7574 C C . ALA A 1 1037 ? -26.234 38.672 -62.350 1.00 33.69 1037 ALA A C 1
ATOM 7576 O O . ALA A 1 1037 ? -26.370 39.820 -62.763 1.00 33.69 1037 ALA A O 1
ATOM 7577 N N . GLU A 1 1038 ? -25.217 37.863 -62.707 1.00 37.19 1038 GLU A N 1
ATOM 7578 C CA . GLU A 1 1038 ? -24.200 38.040 -63.788 1.00 37.19 1038 GLU A CA 1
ATOM 7579 C C . GLU A 1 1038 ? -23.089 39.132 -63.685 1.00 37.19 1038 GLU A C 1
ATOM 7581 O O . GLU A 1 1038 ? -23.220 40.113 -62.958 1.00 37.19 1038 GLU A O 1
ATOM 7586 N N . LEU A 1 1039 ? -22.052 38.952 -64.544 1.00 35.53 1039 LEU A N 1
ATOM 7587 C CA . LEU A 1 1039 ? -20.843 39.770 -64.861 1.00 35.53 1039 LEU A CA 1
ATOM 7588 C C . LEU A 1 1039 ? -19.588 39.539 -63.971 1.00 35.53 1039 LEU A C 1
ATOM 7590 O O . LEU A 1 1039 ? -19.720 39.581 -62.755 1.00 35.53 1039 LEU A O 1
ATOM 7594 N N . GLY A 1 1040 ? -18.351 39.372 -64.490 1.00 32.03 1040 GLY A N 1
ATOM 7595 C CA . GLY A 1 1040 ? -17.862 39.171 -65.880 1.00 32.03 1040 GLY A CA 1
ATOM 7596 C C . GLY A 1 1040 ? -16.390 39.622 -66.127 1.00 32.03 1040 GLY A C 1
ATOM 7597 O O . GLY A 1 1040 ? -15.885 40.404 -65.331 1.00 32.03 1040 GLY A O 1
ATOM 7598 N N . ASP A 1 1041 ? -15.789 39.224 -67.273 1.00 35.34 1041 ASP A N 1
ATOM 7599 C CA . ASP A 1 1041 ? -14.413 39.543 -67.793 1.00 35.34 1041 ASP A CA 1
ATOM 7600 C C . ASP A 1 1041 ? -13.214 38.855 -67.069 1.00 35.34 1041 ASP A C 1
ATOM 7602 O O . ASP A 1 1041 ? -13.295 38.626 -65.870 1.00 35.34 1041 ASP A O 1
ATOM 7606 N N . GLY A 1 1042 ? -12.070 38.498 -67.692 1.00 38.12 1042 GLY A N 1
ATOM 7607 C CA . GLY A 1 1042 ? -11.726 38.376 -69.129 1.00 38.12 1042 GLY A CA 1
ATOM 7608 C C . GLY A 1 1042 ? -10.288 38.815 -69.524 1.00 38.12 1042 GLY A C 1
ATOM 7609 O O . GLY A 1 1042 ? -9.998 40.008 -69.475 1.00 38.12 1042 GLY A O 1
ATOM 7610 N N . GLY A 1 1043 ? -9.413 37.909 -70.010 1.00 32.72 1043 GLY A N 1
ATOM 7611 C CA . GLY A 1 1043 ? -8.125 38.277 -70.652 1.00 32.72 1043 GLY A CA 1
ATOM 7612 C C . GLY A 1 1043 ? -7.135 37.125 -70.943 1.00 32.72 1043 GLY A C 1
ATOM 7613 O O . GLY A 1 1043 ? -6.918 36.286 -70.080 1.00 32.72 1043 GLY A O 1
ATOM 7614 N N . ASP A 1 1044 ? -6.517 37.114 -72.137 1.00 45.09 1044 ASP A N 1
ATOM 7615 C CA . ASP A 1 1044 ? -5.546 36.095 -72.606 1.00 45.09 1044 ASP A CA 1
ATOM 7616 C C . ASP A 1 1044 ? -4.069 36.575 -72.572 1.00 45.09 1044 ASP A C 1
ATOM 7618 O O . ASP A 1 1044 ? -3.799 37.742 -72.873 1.00 45.09 1044 ASP A O 1
ATOM 7622 N N . VAL A 1 1045 ? -3.112 35.653 -72.367 1.00 36.53 1045 VAL A N 1
ATOM 7623 C CA . VAL A 1 1045 ? -1.690 35.721 -72.810 1.00 36.53 1045 VAL A CA 1
ATOM 7624 C C . VAL A 1 1045 ? -1.154 34.302 -73.121 1.00 36.53 1045 VAL A C 1
ATOM 7626 O O . VAL A 1 1045 ? -1.854 33.325 -72.878 1.00 36.53 1045 VAL A O 1
ATOM 7629 N N . ASP A 1 1046 ? 0.023 34.186 -73.755 1.00 37.94 1046 ASP A N 1
ATOM 7630 C CA . ASP A 1 1046 ? 0.446 33.031 -74.580 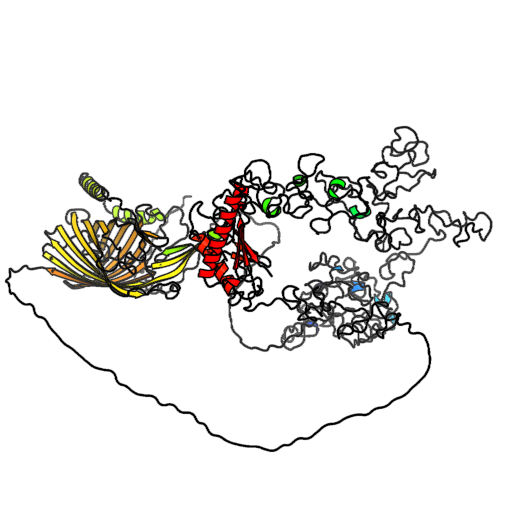1.00 37.94 1046 ASP A CA 1
ATOM 7631 C C . ASP A 1 1046 ? 1.915 32.614 -74.325 1.00 37.94 1046 ASP A C 1
ATOM 7633 O O . ASP A 1 1046 ? 2.788 33.466 -74.484 1.00 37.94 1046 ASP A O 1
ATOM 7637 N N . ALA A 1 1047 ? 2.143 31.320 -74.022 1.00 44.69 1047 ALA A N 1
ATOM 7638 C CA . ALA A 1 1047 ? 3.405 30.539 -74.078 1.00 44.69 1047 ALA A CA 1
ATOM 7639 C C . ALA A 1 1047 ? 4.650 31.037 -73.278 1.00 44.69 1047 ALA A C 1
ATOM 7641 O O . ALA A 1 1047 ? 5.010 32.208 -73.327 1.00 44.69 1047 ALA A O 1
ATOM 7642 N N . SER A 1 1048 ? 5.460 30.194 -72.618 1.00 44.88 1048 SER A N 1
ATOM 7643 C CA . SER A 1 1048 ? 5.475 28.722 -72.456 1.00 44.88 1048 SER A CA 1
ATOM 7644 C C . SER A 1 1048 ? 6.594 28.296 -71.490 1.00 44.88 1048 SER A C 1
ATOM 7646 O O . SER A 1 1048 ? 7.701 28.811 -71.648 1.00 44.88 1048 SER A O 1
ATOM 7648 N N . ASP A 1 1049 ? 6.380 27.256 -70.684 1.00 37.94 1049 ASP A N 1
ATOM 7649 C CA . ASP A 1 1049 ? 7.313 26.115 -70.622 1.00 37.94 1049 ASP A CA 1
ATOM 7650 C C . ASP A 1 1049 ? 6.520 24.821 -70.326 1.00 37.94 1049 ASP A C 1
ATOM 7652 O O . ASP A 1 1049 ? 5.352 24.775 -70.726 1.00 37.94 1049 ASP A O 1
ATOM 7656 N N . ARG A 1 1050 ? 7.123 23.764 -69.763 1.00 53.78 1050 ARG A N 1
ATOM 7657 C CA . ARG A 1 1050 ? 6.429 22.499 -69.454 1.00 53.78 1050 ARG A CA 1
ATOM 7658 C C . ARG A 1 1050 ? 6.127 22.364 -67.972 1.00 53.78 1050 ARG A C 1
ATOM 7660 O O . ARG A 1 1050 ? 7.045 22.134 -67.193 1.00 53.78 1050 ARG A O 1
ATOM 7667 N N . ASP A 1 1051 ? 4.842 22.381 -67.675 1.00 53.66 1051 ASP A N 1
ATOM 7668 C CA . ASP A 1 1051 ? 4.273 21.574 -66.613 1.00 53.66 1051 ASP A CA 1
ATOM 7669 C C . ASP A 1 1051 ? 3.915 20.243 -67.300 1.00 53.66 1051 ASP A C 1
ATOM 7671 O O . ASP A 1 1051 ? 3.092 20.222 -68.225 1.00 53.66 1051 ASP A O 1
ATOM 7675 N N . ASP A 1 1052 ? 4.653 19.179 -66.981 1.00 71.75 1052 ASP A N 1
ATOM 7676 C CA . ASP A 1 1052 ? 4.153 17.820 -67.183 1.00 71.75 1052 ASP A CA 1
ATOM 7677 C C . ASP A 1 1052 ? 3.306 17.512 -65.920 1.00 71.75 1052 ASP A C 1
ATOM 7679 O O . ASP A 1 1052 ? 3.668 17.923 -64.817 1.00 71.75 1052 ASP A O 1
ATOM 7683 N N . ASP A 1 1053 ? 2.122 16.949 -66.151 1.00 75.62 1053 ASP A N 1
ATOM 7684 C CA . ASP A 1 1053 ? 1.008 16.697 -65.220 1.00 75.62 1053 ASP A CA 1
ATOM 7685 C C . ASP A 1 1053 ? 0.488 15.317 -65.661 1.00 75.62 1053 ASP A C 1
ATOM 7687 O O . ASP A 1 1053 ? -0.025 15.160 -66.786 1.00 75.62 1053 ASP A O 1
ATOM 7691 N N . SER A 1 1054 ? 0.863 14.286 -64.900 1.00 80.62 1054 SER A N 1
ATOM 7692 C CA . SER A 1 1054 ? 0.974 12.911 -65.406 1.00 80.62 1054 SER A CA 1
ATOM 7693 C C . SER A 1 1054 ? -0.286 12.049 -65.246 1.00 80.62 1054 SER A C 1
ATOM 7695 O O . SER A 1 1054 ? -0.474 11.102 -66.029 1.00 80.62 1054 SER A O 1
ATOM 7697 N N . ASP A 1 1055 ? -1.187 12.390 -64.326 1.00 75.50 1055 ASP A N 1
ATOM 7698 C CA . ASP A 1 1055 ? -2.485 11.730 -64.098 1.00 75.50 1055 ASP A CA 1
ATOM 7699 C C . ASP A 1 1055 ? -3.696 12.648 -64.368 1.00 75.50 1055 ASP A C 1
ATOM 7701 O O . ASP A 1 1055 ? -4.674 12.168 -64.969 1.00 75.50 1055 ASP A O 1
ATOM 7705 N N . GLY A 1 1056 ? -3.604 13.952 -64.083 1.00 78.25 1056 GLY A N 1
ATOM 7706 C CA . GLY A 1 1056 ? -4.498 14.986 -64.611 1.00 78.25 1056 GLY A CA 1
ATOM 7707 C C . GLY A 1 1056 ? -5.396 15.724 -63.616 1.00 78.25 1056 GLY A C 1
ATOM 7708 O O . GLY A 1 1056 ? -6.491 16.124 -64.044 1.00 78.25 1056 GLY A O 1
ATOM 7709 N N . ASP A 1 1057 ? -5.029 15.875 -62.338 1.00 78.25 1057 ASP A N 1
ATOM 7710 C CA . ASP A 1 1057 ? -5.837 16.640 -61.365 1.00 78.25 1057 ASP A CA 1
ATOM 7711 C C . ASP A 1 1057 ? -5.702 18.167 -61.524 1.00 78.25 1057 ASP A C 1
ATOM 7713 O O . ASP A 1 1057 ? -6.713 18.885 -61.515 1.00 78.25 1057 ASP A O 1
ATOM 7717 N N . GLY A 1 1058 ? -4.490 18.656 -61.792 1.00 78.38 1058 GLY A N 1
ATOM 7718 C CA . GLY A 1 1058 ? -4.164 20.068 -61.994 1.00 78.38 1058 GLY A CA 1
ATOM 7719 C C . GLY A 1 1058 ? -3.004 20.605 -61.148 1.00 78.38 1058 GLY A C 1
ATOM 7720 O O . GLY A 1 1058 ? -2.690 21.795 -61.288 1.00 78.38 1058 GLY A O 1
ATOM 7721 N N . ILE A 1 1059 ? -2.378 19.771 -60.315 1.00 78.75 1059 ILE A N 1
ATOM 7722 C CA . ILE A 1 1059 ? -1.029 19.981 -59.769 1.00 78.75 1059 ILE A CA 1
ATOM 7723 C C . ILE A 1 1059 ? -0.017 19.560 -60.875 1.00 78.75 1059 ILE A C 1
ATOM 7725 O O . ILE A 1 1059 ? -0.412 19.303 -62.016 1.00 78.75 1059 ILE A O 1
ATOM 7729 N N . SER A 1 1060 ? 1.297 19.638 -60.654 1.00 84.25 1060 SER A N 1
ATOM 7730 C CA . SER A 1 1060 ? 2.296 19.227 -61.656 1.00 84.25 1060 SER A CA 1
ATOM 7731 C C . SER A 1 1060 ? 3.437 18.434 -61.038 1.00 84.25 1060 SER A C 1
ATOM 7733 O O . SER A 1 1060 ? 3.845 18.743 -59.918 1.00 84.25 1060 SER A O 1
ATOM 7735 N N . ASP A 1 1061 ? 4.008 17.499 -61.815 1.00 80.88 1061 ASP A N 1
ATOM 7736 C CA . ASP A 1 1061 ? 4.985 16.452 -61.435 1.00 80.88 1061 ASP A CA 1
ATOM 7737 C C . ASP A 1 1061 ? 6.253 16.928 -60.664 1.00 80.88 1061 ASP A C 1
ATOM 7739 O O . ASP A 1 1061 ? 7.147 16.132 -60.373 1.00 80.88 1061 ASP A O 1
ATOM 7743 N N . ALA A 1 1062 ? 6.409 18.233 -60.421 1.00 78.38 1062 ALA A N 1
ATOM 7744 C CA . ALA A 1 1062 ? 7.536 18.871 -59.738 1.00 78.38 1062 ALA A CA 1
ATOM 7745 C C . ALA A 1 1062 ? 7.178 19.565 -58.403 1.00 78.38 1062 ALA A C 1
ATOM 7747 O O . ALA A 1 1062 ? 8.081 20.077 -57.740 1.00 78.38 1062 ALA A O 1
ATOM 7748 N N . VAL A 1 1063 ? 5.892 19.630 -58.045 1.00 78.19 1063 VAL A N 1
ATOM 7749 C CA . VAL A 1 1063 ? 5.377 20.062 -56.724 1.00 78.19 1063 VAL A CA 1
ATOM 7750 C C . VAL A 1 1063 ? 4.308 19.112 -56.169 1.00 78.19 1063 VAL A C 1
ATOM 7752 O O . VAL A 1 1063 ? 3.967 19.216 -55.000 1.00 78.19 1063 VAL A O 1
ATOM 7755 N N . ASP A 1 1064 ? 3.821 18.209 -57.015 1.00 79.75 1064 ASP A N 1
ATOM 7756 C CA . ASP A 1 1064 ? 3.014 17.035 -56.711 1.00 79.75 1064 ASP A CA 1
ATOM 7757 C C . ASP A 1 1064 ? 3.851 15.965 -55.973 1.00 79.75 1064 ASP A C 1
ATOM 7759 O O . ASP A 1 1064 ? 4.954 15.613 -56.415 1.00 79.75 1064 ASP A O 1
ATOM 7763 N N . ALA A 1 1065 ? 3.343 15.475 -54.842 1.00 83.62 1065 ALA A N 1
ATOM 7764 C CA . ALA A 1 1065 ? 3.955 14.449 -54.001 1.00 83.62 1065 ALA A CA 1
ATOM 7765 C C . ALA A 1 1065 ? 3.641 13.011 -54.467 1.00 83.62 1065 ALA A C 1
ATOM 7767 O O . ALA A 1 1065 ? 4.435 12.097 -54.214 1.00 83.62 1065 ALA A O 1
ATOM 7768 N N . CYS A 1 1066 ? 2.565 12.807 -55.236 1.00 85.62 1066 CYS A N 1
ATOM 7769 C CA . CYS A 1 1066 ? 2.167 11.522 -55.808 1.00 85.62 1066 CYS A CA 1
ATOM 7770 C C . CYS A 1 1066 ? 1.932 11.550 -57.350 1.00 85.62 1066 CYS A C 1
ATOM 7772 O O . CYS A 1 1066 ? 0.881 11.058 -57.768 1.00 85.62 1066 CYS A O 1
ATOM 7774 N N . PRO A 1 1067 ? 2.914 11.911 -58.229 1.00 83.06 1067 PRO A N 1
ATOM 7775 C CA . PRO A 1 1067 ? 2.720 12.224 -59.674 1.00 83.06 1067 PRO A CA 1
ATOM 7776 C C . PRO A 1 1067 ? 2.266 11.119 -60.653 1.00 83.06 1067 PRO A C 1
ATOM 7778 O O . PRO A 1 1067 ? 2.640 11.098 -61.832 1.00 83.06 1067 PRO A O 1
ATOM 7781 N N . THR A 1 1068 ? 1.546 10.111 -60.171 1.00 82.69 1068 THR A N 1
ATOM 7782 C CA . THR A 1 1068 ? 0.836 9.108 -60.975 1.00 82.69 1068 THR A CA 1
ATOM 7783 C C . THR A 1 1068 ? -0.505 8.670 -60.351 1.00 82.69 1068 THR A C 1
ATOM 7785 O O . THR A 1 1068 ? -1.108 7.703 -60.842 1.00 82.69 1068 THR A O 1
ATOM 7788 N N . GLN A 1 1069 ? -0.960 9.323 -59.275 1.00 80.31 1069 GLN A N 1
ATOM 7789 C CA . GLN A 1 1069 ? -2.175 9.010 -58.525 1.00 80.31 1069 GLN A CA 1
ATOM 7790 C C . GLN A 1 1069 ? -3.041 10.261 -58.322 1.00 80.31 1069 GLN A C 1
ATOM 7792 O O . GLN A 1 1069 ? -2.988 10.867 -57.271 1.00 80.31 1069 GLN A O 1
ATOM 7797 N N . LEU A 1 1070 ? -3.894 10.552 -59.309 1.00 83.06 1070 LEU A N 1
ATOM 7798 C CA . LEU A 1 1070 ? -4.876 11.644 -59.292 1.00 83.06 1070 LEU A CA 1
ATOM 7799 C C . LEU A 1 1070 ? -5.530 11.886 -57.915 1.00 83.06 1070 LEU A C 1
ATOM 7801 O O . LEU A 1 1070 ? -6.303 11.035 -57.459 1.00 83.06 1070 LEU A O 1
ATOM 7805 N N . GLU A 1 1071 ? -5.300 13.087 -57.388 1.00 84.38 1071 GLU A N 1
ATOM 7806 C CA . GLU A 1 1071 ? -5.963 13.717 -56.240 1.00 84.38 1071 GLU A CA 1
ATOM 7807 C C . GLU A 1 1071 ? -7.502 13.567 -56.286 1.00 84.38 1071 GLU A C 1
ATOM 7809 O O . GLU A 1 1071 ? -8.112 13.723 -57.361 1.00 84.38 1071 GLU A O 1
ATOM 7814 N N . ASP A 1 1072 ? -8.164 13.278 -55.153 1.00 79.56 1072 ASP A N 1
ATOM 7815 C CA . ASP A 1 1072 ? -9.626 13.087 -55.097 1.00 79.56 1072 ASP A CA 1
ATOM 7816 C C . ASP A 1 1072 ? -10.472 14.243 -54.530 1.00 79.56 1072 ASP A C 1
ATOM 7818 O O . ASP A 1 1072 ? -11.705 14.208 -54.681 1.00 79.56 1072 ASP A O 1
ATOM 7822 N N . LEU A 1 1073 ? -9.828 15.364 -54.169 1.00 74.62 1073 LEU A N 1
ATOM 7823 C CA . LEU A 1 1073 ? -10.415 16.722 -54.155 1.00 74.62 1073 LEU A CA 1
ATOM 7824 C C . LEU A 1 1073 ? -11.711 16.842 -53.330 1.00 74.62 1073 LEU A C 1
ATOM 7826 O O . LEU A 1 1073 ? -12.755 17.323 -53.815 1.00 74.62 1073 LEU A O 1
ATOM 7830 N N . ASP A 1 1074 ? -11.661 16.351 -52.098 1.00 75.19 1074 ASP A N 1
ATOM 7831 C CA . ASP A 1 1074 ? -12.801 16.267 -51.186 1.00 75.19 1074 ASP A CA 1
ATOM 7832 C C . ASP A 1 1074 ? -12.962 17.538 -50.315 1.00 75.19 1074 ASP A C 1
ATOM 7834 O O . ASP A 1 1074 ? -14.099 17.950 -50.018 1.00 75.19 1074 ASP A O 1
ATOM 7838 N N . GLY A 1 1075 ? -11.852 18.236 -50.040 1.00 71.44 1075 GLY A N 1
ATOM 7839 C CA . GLY A 1 1075 ? -11.759 19.409 -49.168 1.00 71.44 1075 GLY A CA 1
ATOM 7840 C C . GLY A 1 1075 ? -10.758 19.275 -48.012 1.00 71.44 1075 GLY A C 1
ATOM 7841 O O . GLY A 1 1075 ? -10.513 20.281 -47.333 1.00 71.44 1075 GLY A O 1
ATOM 7842 N N . TYR A 1 1076 ? -10.205 18.082 -47.788 1.00 73.31 1076 TYR A N 1
ATOM 7843 C CA . TYR A 1 1076 ? -9.058 17.809 -46.922 1.00 73.31 1076 TYR A CA 1
ATOM 7844 C C . TYR A 1 1076 ? -7.757 17.809 -47.741 1.00 73.31 1076 TYR A C 1
ATOM 7846 O O . TYR A 1 1076 ? -7.741 17.284 -48.844 1.00 73.31 1076 TYR A O 1
ATOM 7854 N N . VAL A 1 1077 ? -6.723 18.475 -47.207 1.00 76.69 1077 VAL A N 1
ATOM 7855 C CA . VAL A 1 1077 ? -5.329 18.654 -47.693 1.00 76.69 1077 VAL A CA 1
ATOM 7856 C C . VAL A 1 1077 ? -5.102 19.092 -49.164 1.00 76.69 1077 VAL A C 1
ATOM 7858 O O . VAL A 1 1077 ? -4.306 20.017 -49.333 1.00 76.69 1077 VAL A O 1
ATOM 7861 N N . ASP A 1 1078 ? -5.839 18.604 -50.177 1.00 76.81 1078 ASP A N 1
ATOM 7862 C CA . ASP A 1 1078 ? -6.171 19.167 -51.522 1.00 76.81 1078 ASP A CA 1
ATOM 7863 C C . ASP A 1 1078 ? -5.008 19.738 -52.401 1.00 76.81 1078 ASP A C 1
ATOM 7865 O O . ASP A 1 1078 ? -5.265 20.309 -53.472 1.00 76.81 1078 ASP A O 1
ATOM 7869 N N . THR A 1 1079 ? -3.752 19.744 -51.938 1.00 79.94 1079 THR A N 1
ATOM 7870 C CA . THR A 1 1079 ? -2.717 20.704 -52.397 1.00 79.94 1079 THR A CA 1
ATOM 7871 C C . THR A 1 1079 ? -1.291 20.169 -52.499 1.00 79.94 1079 THR A C 1
ATOM 7873 O O . THR A 1 1079 ? -0.448 20.869 -53.070 1.00 79.94 1079 THR A O 1
ATOM 7876 N N . ASP A 1 1080 ? -1.020 18.966 -52.001 1.00 83.44 1080 ASP A N 1
ATOM 7877 C CA . ASP A 1 1080 ? 0.229 18.233 -52.221 1.00 83.44 1080 ASP A CA 1
ATOM 7878 C C . ASP A 1 1080 ? 0.117 17.231 -53.387 1.00 83.44 1080 ASP A C 1
ATOM 7880 O O . ASP A 1 1080 ? 1.123 16.970 -54.038 1.00 83.44 1080 ASP A O 1
ATOM 7884 N N . GLY A 1 1081 ? -1.089 16.747 -53.711 1.00 80.06 1081 GLY A N 1
ATOM 7885 C CA . GLY A 1 1081 ? -1.373 15.848 -54.837 1.00 80.06 1081 GLY A CA 1
ATOM 7886 C C . GLY A 1 1081 ? -1.405 14.365 -54.476 1.00 80.06 1081 GLY A C 1
ATOM 7887 O O . GLY A 1 1081 ? -1.378 13.525 -55.375 1.00 80.06 1081 GLY A O 1
ATOM 7888 N N . CYS A 1 1082 ? -1.430 14.021 -53.187 1.00 85.69 1082 CYS A N 1
ATOM 7889 C CA . CYS A 1 1082 ? -1.598 12.648 -52.732 1.00 85.69 1082 CYS A CA 1
ATOM 7890 C C . CYS A 1 1082 ? -3.053 12.409 -52.285 1.00 85.69 1082 CYS A C 1
ATOM 7892 O O . CYS A 1 1082 ? -3.466 12.977 -51.284 1.00 85.69 1082 CYS A O 1
ATOM 7894 N N . PRO A 1 1083 ? -3.825 11.530 -52.960 1.00 84.50 1083 PRO A N 1
ATOM 7895 C CA . PRO A 1 1083 ? -5.236 11.324 -52.640 1.00 84.50 1083 PRO A CA 1
ATOM 7896 C C . PRO A 1 1083 ? -5.418 10.704 -51.249 1.00 84.50 1083 PRO A C 1
ATOM 7898 O O . PRO A 1 1083 ? -5.097 9.524 -51.037 1.00 84.50 1083 PRO A O 1
ATOM 7901 N N . ASP A 1 1084 ? -5.968 11.499 -50.334 1.00 83.12 1084 ASP A N 1
ATOM 7902 C CA . ASP A 1 1084 ? -6.296 11.116 -48.965 1.00 83.12 1084 ASP A CA 1
ATOM 7903 C C . ASP A 1 1084 ? -7.564 10.255 -48.936 1.00 83.12 1084 ASP A C 1
ATOM 7905 O O . ASP A 1 1084 ? -8.697 10.706 -49.085 1.00 83.12 1084 ASP A O 1
ATOM 7909 N N . LEU A 1 1085 ? -7.359 8.947 -48.773 1.00 83.12 1085 LEU A N 1
ATOM 7910 C CA . LEU A 1 1085 ? -8.422 7.936 -48.831 1.00 83.12 1085 LEU A CA 1
ATOM 7911 C C . LEU A 1 1085 ? -8.974 7.542 -47.449 1.00 83.12 1085 LEU A C 1
ATOM 7913 O O . LEU A 1 1085 ? -9.653 6.510 -47.374 1.00 83.12 1085 LEU A O 1
ATOM 7917 N N . ASP A 1 1086 ? -8.549 8.235 -46.388 1.00 84.94 1086 ASP A N 1
ATOM 7918 C CA . ASP A 1 1086 ? -8.774 7.909 -44.970 1.00 84.94 1086 ASP A CA 1
ATOM 7919 C C . ASP A 1 1086 ? -8.414 9.127 -44.077 1.00 84.94 1086 ASP A C 1
ATOM 7921 O O . ASP A 1 1086 ? -7.480 9.066 -43.282 1.00 84.94 1086 ASP A O 1
ATOM 7925 N N . ASN A 1 1087 ? -9.097 10.265 -44.269 1.00 85.62 1087 ASN A N 1
ATOM 7926 C CA . ASN A 1 1087 ? -8.681 11.603 -43.780 1.00 85.62 1087 ASN A CA 1
ATOM 7927 C C . ASN A 1 1087 ? -8.323 11.722 -42.276 1.00 85.62 1087 ASN A C 1
ATOM 7929 O O . ASN A 1 1087 ? -7.568 12.621 -41.901 1.00 85.62 1087 ASN A O 1
ATOM 7933 N N . ASP A 1 1088 ? -8.876 10.869 -41.408 1.00 80.81 1088 ASP A N 1
ATOM 7934 C CA . ASP A 1 1088 ? -8.621 10.853 -39.958 1.00 80.81 1088 ASP A CA 1
ATOM 7935 C C . ASP A 1 1088 ? -7.884 9.590 -39.456 1.00 80.81 1088 ASP A C 1
ATOM 7937 O O . ASP A 1 1088 ? -7.767 9.381 -38.249 1.00 80.81 1088 ASP A O 1
ATOM 7941 N N . GLU A 1 1089 ? -7.347 8.782 -40.378 1.00 85.38 1089 GLU A N 1
ATOM 7942 C CA . GLU A 1 1089 ? -6.494 7.602 -40.147 1.00 85.38 1089 GLU A CA 1
ATOM 7943 C C . GLU A 1 1089 ? -7.089 6.476 -39.262 1.00 85.38 1089 GLU A C 1
ATOM 7945 O O . GLU A 1 1089 ? -6.384 5.541 -38.876 1.00 85.38 1089 GLU A O 1
ATOM 7950 N N . ASP A 1 1090 ? -8.403 6.475 -38.995 1.00 80.31 1090 ASP A N 1
ATOM 7951 C CA . ASP A 1 1090 ? -9.086 5.430 -38.200 1.00 80.31 1090 ASP A CA 1
ATOM 7952 C C . ASP A 1 1090 ? -9.163 4.052 -38.913 1.00 80.31 1090 ASP A C 1
ATOM 7954 O O . ASP A 1 1090 ? -9.371 3.008 -38.275 1.00 80.31 1090 ASP A O 1
ATOM 7958 N N . GLY A 1 1091 ? -8.949 4.032 -40.236 1.00 81.19 1091 GLY A N 1
ATOM 7959 C CA . GLY A 1 1091 ? -8.920 2.833 -41.077 1.00 81.19 1091 GLY A CA 1
ATOM 7960 C C . GLY A 1 1091 ? -10.225 2.531 -41.833 1.00 81.19 1091 GLY A C 1
ATOM 7961 O O . GLY A 1 1091 ? -10.381 1.413 -42.358 1.00 81.19 1091 GLY A O 1
ATOM 7962 N N . VAL A 1 1092 ? -11.198 3.452 -41.856 1.00 81.44 1092 VAL A N 1
ATOM 7963 C CA . VAL A 1 1092 ? -12.568 3.211 -42.361 1.00 81.44 1092 VAL A CA 1
ATOM 7964 C C . VAL A 1 1092 ? -12.903 3.915 -43.680 1.00 81.44 1092 VAL A C 1
ATOM 7966 O O . VAL A 1 1092 ? -13.836 3.455 -44.347 1.00 81.44 1092 VAL A O 1
ATOM 7969 N N . ARG A 1 1093 ? -12.099 4.865 -44.165 1.00 82.75 1093 ARG A N 1
ATOM 7970 C CA . ARG A 1 1093 ? -12.267 5.611 -45.430 1.00 82.75 1093 ARG A CA 1
ATOM 7971 C C . ARG A 1 1093 ? -13.573 6.400 -45.528 1.00 82.75 1093 ARG A C 1
ATOM 7973 O O . ARG A 1 1093 ? -14.611 5.827 -45.872 1.00 82.75 1093 ARG A O 1
ATOM 7980 N N . ASP A 1 1094 ? -13.513 7.714 -45.346 1.00 80.75 1094 ASP A N 1
ATOM 7981 C CA . ASP A 1 1094 ? -14.459 8.793 -45.728 1.00 80.75 1094 ASP A CA 1
ATOM 7982 C C . ASP A 1 1094 ? -15.758 8.394 -46.468 1.00 80.75 1094 ASP A C 1
ATOM 7984 O O . ASP A 1 1094 ? -16.866 8.683 -46.008 1.00 80.75 1094 ASP A O 1
ATOM 7988 N N . TYR A 1 1095 ? -15.687 7.723 -47.626 1.00 78.75 1095 TYR A N 1
ATOM 7989 C CA . TYR A 1 1095 ? -16.890 7.323 -48.387 1.00 78.75 1095 TYR A CA 1
ATOM 7990 C C . TYR A 1 1095 ? -17.714 6.160 -47.778 1.00 78.75 1095 TYR A C 1
ATOM 7992 O O . TYR A 1 1095 ? -18.841 5.887 -48.230 1.00 78.75 1095 TYR A O 1
ATOM 8000 N N . LEU A 1 1096 ? -17.156 5.438 -46.807 1.00 77.06 1096 LEU A N 1
ATOM 8001 C CA . LEU A 1 1096 ? -17.808 4.454 -45.936 1.00 77.06 1096 LEU A CA 1
ATOM 8002 C C . LEU A 1 1096 ? -18.072 5.013 -44.533 1.00 77.06 1096 LEU A C 1
ATOM 8004 O O . LEU A 1 1096 ? -18.938 4.466 -43.838 1.00 77.06 1096 LEU A O 1
ATOM 8008 N N . ASP A 1 1097 ? -17.370 6.080 -44.168 1.00 80.81 1097 ASP A N 1
ATOM 8009 C CA . ASP A 1 1097 ? -17.434 6.728 -42.871 1.00 80.81 1097 ASP A CA 1
ATOM 8010 C C . ASP A 1 1097 ? -18.749 7.478 -42.591 1.00 80.81 1097 ASP A C 1
ATOM 8012 O O . ASP A 1 1097 ? -19.560 7.787 -43.478 1.00 80.81 1097 ASP A O 1
ATOM 8016 N N . GLY A 1 1098 ? -18.983 7.755 -41.310 1.00 82.19 1098 GLY A N 1
ATOM 8017 C CA . GLY A 1 1098 ? -20.040 8.624 -40.807 1.00 82.19 1098 GLY A CA 1
ATOM 8018 C C . GLY A 1 1098 ? -19.545 9.978 -40.285 1.00 82.19 1098 GLY A C 1
ATOM 8019 O O . GLY A 1 1098 ? -20.370 10.897 -40.182 1.00 82.19 1098 GLY A O 1
ATOM 8020 N N . CYS A 1 1099 ? -18.255 10.095 -39.964 1.00 82.81 1099 CYS A N 1
ATOM 8021 C CA . CYS A 1 1099 ? -17.600 11.230 -39.320 1.00 82.81 1099 CYS A CA 1
ATOM 8022 C C . CYS A 1 1099 ? -16.156 11.487 -39.848 1.00 82.81 1099 CYS A C 1
ATOM 8024 O O . CYS A 1 1099 ? -15.296 11.669 -38.998 1.00 82.81 1099 CYS A O 1
ATOM 8026 N N . PRO A 1 1100 ? -15.892 11.599 -41.175 1.00 82.44 1100 PRO A N 1
ATOM 8027 C CA . PRO A 1 1100 ? -14.544 11.509 -41.790 1.00 82.44 1100 PRO A CA 1
ATOM 8028 C C . PRO A 1 1100 ? -13.435 12.489 -41.353 1.00 82.44 1100 PRO A C 1
ATOM 8030 O O . PRO A 1 1100 ? -12.374 12.504 -41.961 1.00 82.44 1100 PRO A O 1
ATOM 8033 N N . ASP A 1 1101 ? -13.714 13.391 -40.416 1.00 82.56 1101 ASP A N 1
ATOM 8034 C CA . ASP A 1 1101 ? -12.774 14.404 -39.929 1.00 82.56 1101 ASP A CA 1
ATOM 8035 C C . ASP A 1 1101 ? -12.424 14.163 -38.435 1.00 82.56 1101 ASP A C 1
ATOM 8037 O O . ASP A 1 1101 ? -11.936 15.074 -37.758 1.00 82.56 1101 ASP A O 1
ATOM 8041 N N . VAL A 1 1102 ? -12.830 13.017 -37.861 1.00 80.62 1102 VAL A N 1
ATOM 8042 C CA . VAL A 1 1102 ? -12.853 12.725 -36.416 1.00 80.62 1102 VAL A CA 1
ATOM 8043 C C . VAL A 1 1102 ? -12.793 11.205 -36.157 1.00 80.62 1102 VAL A C 1
ATOM 8045 O O . VAL A 1 1102 ? -13.832 10.571 -35.941 1.00 80.62 1102 VAL A O 1
ATOM 8048 N N . ALA A 1 1103 ? -11.572 10.671 -36.067 1.00 77.69 1103 ALA A N 1
ATOM 8049 C CA . ALA A 1 1103 ? -11.262 9.255 -35.850 1.00 77.69 1103 ALA A CA 1
ATOM 8050 C C . ALA A 1 1103 ? -12.093 8.572 -34.745 1.00 77.69 1103 ALA A C 1
ATOM 8052 O O . ALA A 1 1103 ? -12.365 9.157 -33.685 1.00 77.69 1103 ALA A O 1
ATOM 8053 N N . GLY A 1 1104 ? -12.447 7.299 -34.939 1.00 78.25 1104 GLY A N 1
ATOM 8054 C CA . GLY A 1 1104 ? -13.264 6.562 -33.981 1.00 78.25 1104 GLY A CA 1
ATOM 8055 C C . GLY A 1 1104 ? -13.196 5.048 -34.135 1.00 78.25 1104 GLY A C 1
ATOM 8056 O O . GLY A 1 1104 ? -12.222 4.431 -33.712 1.00 78.25 1104 GLY A O 1
ATOM 8057 N N . VAL A 1 1105 ? -14.302 4.416 -34.555 1.00 78.56 1105 VAL A N 1
ATOM 8058 C CA . VAL A 1 1105 ? -14.363 2.948 -34.661 1.00 78.56 1105 VAL A CA 1
ATOM 8059 C C . VAL A 1 1105 ? -15.194 2.429 -35.839 1.00 78.56 1105 VAL A C 1
ATOM 8061 O O . VAL A 1 1105 ? -16.403 2.659 -35.958 1.00 78.56 1105 VAL A O 1
ATOM 8064 N N . ALA A 1 1106 ? -14.601 1.512 -36.608 1.00 73.12 1106 ALA A N 1
ATOM 8065 C CA . ALA A 1 1106 ? -15.249 0.723 -37.668 1.00 73.12 1106 ALA A CA 1
ATOM 8066 C C . ALA A 1 1106 ? -16.550 -0.016 -37.265 1.00 73.12 1106 ALA A C 1
ATOM 8068 O O . ALA A 1 1106 ? -17.313 -0.470 -38.126 1.00 73.12 1106 ALA A O 1
ATOM 8069 N N . SER A 1 1107 ? -16.831 -0.175 -35.965 1.00 66.62 1107 SER A N 1
ATOM 8070 C CA . SER A 1 1107 ? -18.075 -0.766 -35.451 1.00 66.62 1107 SER A CA 1
ATOM 8071 C C . SER A 1 1107 ? -19.290 0.167 -35.573 1.00 66.62 1107 SER A C 1
ATOM 8073 O O . SER A 1 1107 ? -20.383 -0.326 -35.873 1.00 66.62 1107 SER A O 1
ATOM 8075 N N . GLU A 1 1108 ? -19.095 1.480 -35.419 1.00 78.38 1108 GLU A N 1
ATOM 8076 C CA . GLU A 1 1108 ? -20.110 2.535 -35.590 1.00 78.38 1108 GLU A CA 1
ATOM 8077 C C . GLU A 1 1108 ? -19.903 3.351 -36.889 1.00 78.38 1108 GLU A C 1
ATOM 8079 O O . GLU A 1 1108 ? -20.595 4.345 -37.109 1.00 78.38 1108 GLU A O 1
ATOM 8084 N N . ALA A 1 1109 ? -19.050 2.841 -37.792 1.00 79.25 1109 ALA A N 1
ATOM 8085 C CA . ALA A 1 1109 ? -18.624 3.446 -39.062 1.00 79.25 1109 ALA A CA 1
ATOM 8086 C C . ALA A 1 1109 ? -17.851 4.760 -38.861 1.00 79.25 1109 ALA A C 1
ATOM 8088 O O . ALA A 1 1109 ? -18.370 5.828 -39.182 1.00 79.25 1109 ALA A O 1
ATOM 8089 N N . GLY A 1 1110 ? -16.659 4.630 -38.268 1.00 76.94 1110 GLY A N 1
ATOM 8090 C CA . GLY A 1 1110 ? -15.641 5.671 -38.078 1.00 76.94 1110 GLY A CA 1
ATOM 8091 C C . GLY A 1 1110 ? -15.960 6.718 -37.028 1.00 76.94 1110 GLY A C 1
ATOM 8092 O O . GLY A 1 1110 ? -15.093 7.174 -36.304 1.00 76.94 1110 GLY A O 1
ATOM 8093 N N . CYS A 1 1111 ? -17.238 7.012 -36.805 1.00 82.62 1111 CYS A N 1
ATOM 8094 C CA . CYS A 1 1111 ? -17.637 7.891 -35.716 1.00 82.62 1111 CYS A CA 1
ATOM 8095 C C . CYS A 1 1111 ? -17.149 7.393 -34.334 1.00 82.62 1111 CYS A C 1
ATOM 8097 O O . CYS A 1 1111 ? -17.289 6.200 -34.030 1.00 82.62 1111 CYS A O 1
ATOM 8099 N N . PRO A 1 1112 ? -16.706 8.308 -33.445 1.00 80.19 1112 PRO A N 1
ATOM 8100 C CA . PRO A 1 1112 ? -16.328 7.994 -32.072 1.00 80.19 1112 PRO A CA 1
ATOM 8101 C C . PRO A 1 1112 ? -17.384 7.188 -31.312 1.00 80.19 1112 PRO A C 1
ATOM 8103 O O . PRO A 1 1112 ? -18.596 7.420 -31.426 1.00 80.19 1112 PRO A O 1
ATOM 8106 N N . ALA A 1 1113 ? -16.906 6.254 -30.489 1.00 76.44 1113 ALA A N 1
ATOM 8107 C CA . ALA A 1 1113 ? -17.744 5.368 -29.697 1.00 76.44 1113 ALA A CA 1
ATOM 8108 C C . ALA A 1 1113 ? -18.695 6.159 -28.781 1.00 76.44 1113 ALA A C 1
ATOM 8110 O O . ALA A 1 1113 ? -18.297 7.028 -28.006 1.00 76.44 1113 ALA A O 1
ATOM 8111 N N . ARG A 1 1114 ? -19.991 5.851 -28.864 1.00 80.75 1114 ARG A N 1
ATOM 8112 C CA . ARG A 1 1114 ? -21.017 6.577 -28.116 1.00 80.75 1114 ARG A CA 1
ATOM 8113 C C . ARG A 1 1114 ? -21.183 6.036 -26.697 1.00 80.75 1114 ARG A C 1
ATOM 8115 O O . ARG A 1 1114 ? -21.771 4.977 -26.529 1.00 80.75 1114 ARG A O 1
ATOM 8122 N N . ASP A 1 1115 ? -20.839 6.834 -25.698 1.00 84.06 1115 ASP A N 1
ATOM 8123 C CA . ASP A 1 1115 ? -21.402 6.759 -24.341 1.00 84.06 1115 ASP A CA 1
ATOM 8124 C C . ASP A 1 1115 ? -22.722 7.581 -24.285 1.00 84.06 1115 ASP A C 1
ATOM 8126 O O . ASP A 1 1115 ? -22.924 8.546 -25.041 1.00 84.06 1115 ASP A O 1
ATOM 8130 N N . ARG A 1 1116 ? -23.682 7.171 -23.450 1.00 85.69 1116 ARG A N 1
ATOM 8131 C CA . ARG A 1 1116 ? -24.991 7.825 -23.273 1.00 85.69 1116 ARG A CA 1
ATOM 8132 C C . ARG A 1 1116 ? -25.232 8.372 -21.872 1.00 85.69 1116 ARG A C 1
ATOM 8134 O O . ARG A 1 1116 ? -26.002 9.336 -21.758 1.00 85.69 1116 ARG A O 1
ATOM 8141 N N . ASP A 1 1117 ? -24.660 7.768 -20.841 1.00 81.88 1117 ASP A N 1
ATOM 8142 C CA . ASP A 1 1117 ? -24.943 8.118 -19.450 1.00 81.88 1117 ASP A CA 1
ATOM 8143 C C . ASP A 1 1117 ? -23.710 8.538 -18.634 1.00 81.88 1117 ASP A C 1
ATOM 8145 O O . ASP A 1 1117 ? -23.894 9.229 -17.624 1.00 81.88 1117 ASP A O 1
ATOM 8149 N N . GLY A 1 1118 ? -22.505 8.348 -19.178 1.00 83.44 1118 GLY A N 1
ATOM 8150 C CA . GLY A 1 1118 ? -21.275 9.025 -18.770 1.00 83.44 1118 GLY A CA 1
ATOM 8151 C C . GLY A 1 1118 ? -20.384 8.193 -17.855 1.00 83.44 1118 GLY A C 1
ATOM 8152 O O . GLY A 1 1118 ? -19.854 8.759 -16.896 1.00 83.44 1118 GLY A O 1
ATOM 8153 N N . ASP A 1 1119 ? -20.280 6.885 -18.093 1.00 81.38 1119 ASP A N 1
ATOM 8154 C CA . ASP A 1 1119 ? -19.577 5.924 -17.229 1.00 81.38 1119 ASP A CA 1
ATOM 8155 C C . ASP A 1 1119 ? -18.316 5.293 -17.846 1.00 81.38 1119 ASP A C 1
ATOM 8157 O O . ASP A 1 1119 ? -17.770 4.353 -17.275 1.00 81.38 1119 ASP A O 1
ATOM 8161 N N . THR A 1 1120 ? -17.868 5.859 -18.975 1.00 82.38 1120 THR A N 1
ATOM 8162 C CA . THR A 1 1120 ? -16.727 5.457 -19.824 1.00 82.38 1120 THR A CA 1
ATOM 8163 C C . THR A 1 1120 ? -16.901 4.169 -20.630 1.00 82.38 1120 THR A C 1
ATOM 8165 O O . THR A 1 1120 ? -16.070 3.905 -21.501 1.00 82.38 1120 THR A O 1
ATOM 8168 N N . VAL A 1 1121 ? -18.012 3.433 -20.496 1.00 84.19 1121 VAL A N 1
ATOM 8169 C CA . VAL A 1 1121 ? -18.299 2.260 -21.340 1.00 84.19 1121 VAL A CA 1
ATOM 8170 C C . VAL A 1 1121 ? -19.218 2.624 -22.518 1.00 84.19 1121 VAL A C 1
ATOM 8172 O O . VAL A 1 1121 ? -20.252 3.273 -22.384 1.00 84.19 1121 VAL A O 1
ATOM 8175 N N . ALA A 1 1122 ? -18.863 2.193 -23.732 1.00 81.12 1122 ALA A N 1
ATOM 8176 C CA . ALA A 1 1122 ? -19.641 2.513 -24.933 1.00 81.12 1122 ALA A CA 1
ATOM 8177 C C . ALA A 1 1122 ? -20.974 1.729 -25.035 1.00 81.12 1122 ALA A C 1
ATOM 8179 O O . ALA A 1 1122 ? -21.001 0.520 -24.793 1.00 81.12 1122 ALA A O 1
ATOM 8180 N N . ASP A 1 1123 ? -22.034 2.370 -25.567 1.00 81.19 1123 ASP A N 1
ATOM 8181 C CA . ASP A 1 1123 ? -23.431 1.897 -25.799 1.00 81.19 1123 ASP A CA 1
ATOM 8182 C C . ASP A 1 1123 ? -23.565 0.479 -26.425 1.00 81.19 1123 ASP A C 1
ATOM 8184 O O . ASP A 1 1123 ? -24.659 -0.110 -26.450 1.00 81.19 1123 ASP A O 1
ATOM 8188 N N . TYR A 1 1124 ? -22.490 -0.030 -27.040 1.00 76.56 1124 TYR A N 1
ATOM 8189 C CA . TYR A 1 1124 ? -22.426 -1.295 -27.777 1.00 76.56 1124 TYR A CA 1
ATOM 8190 C C . TYR A 1 1124 ? -21.633 -2.417 -27.074 1.00 76.56 1124 TYR A C 1
ATOM 8192 O O . TYR A 1 1124 ? -21.718 -3.565 -27.525 1.00 76.56 1124 TYR A O 1
ATOM 8200 N N . LEU A 1 1125 ? -20.909 -2.101 -25.994 1.00 80.06 1125 LEU A N 1
ATOM 8201 C CA . LEU A 1 1125 ? -20.173 -3.035 -25.124 1.00 80.06 1125 LEU A CA 1
ATOM 8202 C C . LEU A 1 1125 ? -20.756 -3.083 -23.704 1.00 80.06 1125 LEU A C 1
ATOM 8204 O O . LEU A 1 1125 ? -20.779 -4.149 -23.092 1.00 80.06 1125 LEU A O 1
ATOM 8208 N N . ASP A 1 1126 ? -21.264 -1.951 -23.220 1.00 85.50 1126 ASP A N 1
ATOM 8209 C CA . ASP A 1 1126 ? -22.008 -1.815 -21.970 1.00 85.50 1126 ASP A CA 1
ATOM 8210 C C . ASP A 1 1126 ? -23.247 -2.741 -21.936 1.00 85.50 1126 ASP A C 1
ATOM 8212 O O . ASP A 1 1126 ? -23.935 -2.922 -22.942 1.00 85.50 1126 ASP A O 1
ATOM 8216 N N . ASN A 1 1127 ? -23.551 -3.340 -20.781 1.00 88.50 1127 ASN A N 1
ATOM 8217 C CA . ASN A 1 1127 ? -24.756 -4.147 -20.546 1.00 88.50 1127 ASN A CA 1
ATOM 8218 C C . ASN A 1 1127 ? -25.968 -3.322 -20.045 1.00 88.50 1127 ASN A C 1
ATOM 8220 O O . ASN A 1 1127 ? -27.101 -3.833 -20.040 1.00 88.50 1127 ASN A O 1
ATOM 8224 N N . CYS A 1 1128 ? -25.741 -2.083 -19.605 1.00 88.00 1128 CYS A N 1
ATOM 8225 C CA . CYS A 1 1128 ? -26.637 -1.205 -18.856 1.00 88.00 1128 CYS A CA 1
ATOM 8226 C C . CYS A 1 1128 ? -26.916 0.212 -19.465 1.00 88.00 1128 CYS A C 1
ATOM 8228 O O . CYS A 1 1128 ? -27.325 1.072 -18.682 1.00 88.00 1128 CYS A O 1
ATOM 8230 N N . PRO A 1 1129 ? -26.915 0.454 -20.807 1.00 85.12 1129 PRO A N 1
ATOM 8231 C CA . PRO A 1 1129 ? -26.745 1.786 -21.450 1.00 85.12 1129 PRO A CA 1
ATOM 8232 C C . PRO A 1 1129 ? -27.946 2.737 -21.376 1.00 85.12 1129 PRO A C 1
ATOM 8234 O O . PRO A 1 1129 ? -28.527 3.136 -22.385 1.00 85.12 1129 PRO A O 1
ATOM 8237 N N . ASP A 1 1130 ? -28.392 3.040 -20.168 1.00 85.81 1130 ASP A N 1
ATOM 8238 C CA . ASP A 1 1130 ? -29.304 4.111 -19.764 1.00 85.81 1130 ASP A CA 1
ATOM 8239 C C . ASP A 1 1130 ? -29.149 4.384 -18.230 1.00 85.81 1130 ASP A C 1
ATOM 8241 O O . ASP A 1 1130 ? -30.053 4.966 -17.612 1.00 85.81 1130 ASP A O 1
ATOM 8245 N N . THR A 1 1131 ? -28.095 3.890 -17.558 1.00 84.94 1131 THR A N 1
ATOM 8246 C CA . THR A 1 1131 ? -27.834 3.970 -16.102 1.00 84.94 1131 THR A CA 1
ATOM 8247 C C . THR A 1 1131 ? -26.348 3.690 -15.772 1.00 84.94 1131 THR A C 1
ATOM 8249 O O . THR A 1 1131 ? -25.978 2.521 -15.819 1.00 84.94 1131 THR A O 1
ATOM 8252 N N . PRO A 1 1132 ? -25.567 4.689 -15.300 1.00 84.56 1132 PRO A N 1
ATOM 8253 C CA . PRO A 1 1132 ? -24.127 4.544 -15.050 1.00 84.56 1132 PRO A CA 1
ATOM 8254 C C . PRO A 1 1132 ? -23.758 3.440 -14.055 1.00 84.56 1132 PRO A C 1
ATOM 8256 O O . PRO A 1 1132 ? -24.400 3.310 -12.998 1.00 84.56 1132 PRO A O 1
ATOM 8259 N N . GLY A 1 1133 ? -22.681 2.720 -14.353 1.00 86.19 1133 GLY A N 1
ATOM 8260 C CA . GLY A 1 1133 ? -22.071 1.695 -13.518 1.00 86.19 1133 GLY A CA 1
ATOM 8261 C C . GLY A 1 1133 ? -20.557 1.854 -13.392 1.00 86.19 1133 GLY A C 1
ATOM 8262 O O . GLY A 1 1133 ? -20.070 2.920 -13.019 1.00 86.19 1133 GLY A O 1
ATOM 8263 N N . TYR A 1 1134 ? -19.838 0.751 -13.611 1.00 83.62 1134 TYR A N 1
ATOM 8264 C CA . TYR A 1 1134 ? -18.378 0.670 -13.563 1.00 83.62 1134 TYR A CA 1
ATOM 8265 C C . TYR A 1 1134 ? -17.857 -0.154 -14.745 1.00 83.62 1134 TYR A C 1
ATOM 8267 O O . TYR A 1 1134 ? -18.477 -1.150 -15.129 1.00 83.62 1134 TYR A O 1
ATOM 8275 N N . GLU A 1 1135 ? -16.684 0.203 -15.265 1.00 79.50 1135 GLU A N 1
ATOM 8276 C CA . GLU A 1 1135 ? -16.053 -0.458 -16.415 1.00 79.50 1135 GLU A CA 1
ATOM 8277 C C . GLU A 1 1135 ? -15.796 -1.958 -16.190 1.00 79.50 1135 GLU A C 1
ATOM 8279 O O . GLU A 1 1135 ? -16.215 -2.782 -17.003 1.00 79.50 1135 GLU A O 1
ATOM 8284 N N . VAL A 1 1136 ? -15.266 -2.331 -15.018 1.00 77.50 1136 VAL A N 1
ATOM 8285 C CA . VAL A 1 1136 ? -15.084 -3.732 -14.572 1.00 77.50 1136 VAL A CA 1
ATOM 8286 C C . VAL A 1 1136 ? -16.386 -4.556 -14.556 1.00 77.50 1136 VAL A C 1
ATOM 8288 O O . VAL A 1 1136 ? -16.370 -5.781 -14.666 1.00 77.50 1136 VAL A O 1
ATOM 8291 N N . PHE A 1 1137 ? -17.546 -3.900 -14.470 1.00 83.62 1137 PHE A N 1
ATOM 8292 C CA . PHE A 1 1137 ? -18.868 -4.531 -14.543 1.00 83.62 1137 PHE A CA 1
ATOM 8293 C C . PHE A 1 1137 ? -19.570 -4.283 -15.886 1.00 83.62 1137 PHE A C 1
ATOM 8295 O O . PHE A 1 1137 ? -20.783 -4.491 -15.990 1.00 83.62 1137 PHE A O 1
ATOM 8302 N N . HIS A 1 1138 ? -18.823 -3.868 -16.917 1.00 82.62 1138 HIS A N 1
ATOM 8303 C CA . HIS A 1 1138 ? -19.320 -3.513 -18.247 1.00 82.62 1138 HIS A CA 1
ATOM 8304 C C . HIS A 1 1138 ? -20.535 -2.572 -18.162 1.00 82.62 1138 HIS A C 1
ATOM 8306 O O . HIS A 1 1138 ? -21.628 -2.934 -18.611 1.00 82.62 1138 HIS A O 1
ATOM 8312 N N . GLY A 1 1139 ? -20.331 -1.434 -17.493 1.00 83.81 1139 GLY A N 1
ATOM 8313 C CA . GLY A 1 1139 ? -21.272 -0.320 -17.320 1.00 83.81 1139 GLY A CA 1
ATOM 8314 C C . GLY A 1 1139 ? -22.456 -0.581 -16.378 1.00 83.81 1139 GLY A C 1
ATOM 8315 O O . GLY A 1 1139 ? -23.355 0.239 -16.212 1.00 83.81 1139 GLY A O 1
ATOM 8316 N N . CYS A 1 1140 ? -22.478 -1.719 -15.676 1.00 85.00 1140 CYS A N 1
ATOM 8317 C CA . CYS A 1 1140 ? -23.504 -2.007 -14.670 1.00 85.00 1140 CYS A CA 1
ATOM 8318 C C . CYS A 1 1140 ? -23.064 -1.663 -13.233 1.00 85.00 1140 CYS A C 1
ATOM 8320 O O . CYS A 1 1140 ? -21.892 -1.711 -12.875 1.00 85.00 1140 CYS A O 1
ATOM 8322 N N . SER A 1 1141 ? -24.031 -1.351 -12.360 1.00 81.88 1141 SER A N 1
ATOM 8323 C CA . SER A 1 1141 ? -23.785 -1.032 -10.939 1.00 81.88 1141 SER A CA 1
ATOM 8324 C C . SER A 1 1141 ? -23.733 -2.258 -10.002 1.00 81.88 1141 SER A C 1
ATOM 8326 O O . SER A 1 1141 ? -23.718 -2.098 -8.783 1.00 81.88 1141 SER A O 1
ATOM 8328 N N . GLU A 1 1142 ? -23.831 -3.471 -10.548 1.00 81.75 1142 GLU A N 1
ATOM 8329 C CA . GLU A 1 1142 ? -23.739 -4.776 -9.872 1.00 81.75 1142 GLU A CA 1
ATOM 8330 C C . GLU A 1 1142 ? -23.093 -5.766 -10.867 1.00 81.75 1142 GLU A C 1
ATOM 8332 O O . GLU A 1 1142 ? -23.361 -5.665 -12.066 1.00 81.75 1142 GLU A O 1
ATOM 8337 N N . GLU A 1 1143 ? -22.299 -6.731 -10.387 1.00 80.19 1143 GLU A N 1
ATOM 8338 C CA . GLU A 1 1143 ? -21.611 -7.748 -11.209 1.00 80.19 1143 GLU A CA 1
ATOM 8339 C C . GLU A 1 1143 ? -22.587 -8.529 -12.136 1.00 80.19 1143 GLU A C 1
ATOM 8341 O O . GLU A 1 1143 ? -23.519 -9.186 -11.647 1.00 80.19 1143 GLU A O 1
ATOM 8346 N N . PRO A 1 1144 ? -22.407 -8.488 -13.474 1.00 79.81 1144 PRO A N 1
ATOM 8347 C CA . PRO A 1 1144 ? -23.317 -9.131 -14.426 1.00 79.81 1144 PRO A CA 1
ATOM 8348 C C . PRO A 1 1144 ? -23.042 -10.633 -14.657 1.00 79.81 1144 PRO A C 1
ATOM 8350 O O . PRO A 1 1144 ? -22.001 -11.051 -15.158 1.00 79.81 1144 PRO A O 1
ATOM 8353 N N . LEU A 1 1145 ? -24.066 -11.476 -14.473 1.00 82.44 1145 LEU A N 1
ATOM 8354 C CA . LEU A 1 1145 ? -24.029 -12.935 -14.705 1.00 82.44 1145 LEU A CA 1
ATOM 8355 C C . LEU A 1 1145 ? -24.109 -13.339 -16.197 1.00 82.44 1145 LEU A C 1
ATOM 8357 O O . LEU A 1 1145 ? -24.358 -14.510 -16.528 1.00 82.44 1145 LEU A O 1
ATOM 8361 N N . ALA A 1 1146 ? -23.993 -12.373 -17.107 1.00 85.12 1146 ALA A N 1
ATOM 8362 C CA . ALA A 1 1146 ? -23.886 -12.559 -18.549 1.00 85.12 1146 ALA A CA 1
ATOM 8363 C C . ALA A 1 1146 ? -23.276 -11.302 -19.183 1.00 85.12 1146 ALA A C 1
ATOM 8365 O O . ALA A 1 1146 ? -23.799 -10.215 -18.964 1.00 85.12 1146 ALA A O 1
ATOM 8366 N N . LEU A 1 1147 ? -22.236 -11.466 -20.001 1.00 84.75 1147 LEU A N 1
ATOM 8367 C CA . LEU A 1 1147 ? -21.497 -10.357 -20.613 1.00 84.75 1147 LEU A CA 1
ATOM 8368 C C . LEU A 1 1147 ? -21.847 -10.225 -22.096 1.00 84.75 1147 LEU A C 1
ATOM 8370 O O . LEU A 1 1147 ? -21.830 -11.223 -22.828 1.00 84.75 1147 LEU A O 1
ATOM 8374 N N . LEU A 1 1148 ? -22.151 -9.012 -22.552 1.00 85.06 1148 LEU A N 1
ATOM 8375 C CA . LEU A 1 1148 ? -22.182 -8.673 -23.970 1.00 85.06 1148 LEU A CA 1
ATOM 8376 C C . LEU A 1 1148 ? -20.749 -8.574 -24.517 1.00 85.06 1148 LEU A C 1
ATOM 8378 O O . LEU A 1 1148 ? -19.898 -7.927 -23.925 1.00 85.06 1148 LEU A O 1
ATOM 8382 N N . THR A 1 1149 ? -20.479 -9.205 -25.661 1.00 81.88 1149 THR A N 1
ATOM 8383 C CA . THR A 1 1149 ? -19.223 -9.025 -26.407 1.00 81.88 1149 THR A CA 1
ATOM 8384 C C . THR A 1 1149 ? -19.527 -8.817 -27.898 1.00 81.88 1149 THR A C 1
ATOM 8386 O O . THR A 1 1149 ? -20.641 -9.123 -28.340 1.00 81.88 1149 THR A O 1
ATOM 8389 N N . PRO A 1 1150 ? -18.576 -8.345 -28.730 1.00 73.75 1150 PRO A N 1
ATOM 8390 C CA . PRO A 1 1150 ? -18.836 -8.039 -30.145 1.00 73.75 1150 PRO A CA 1
ATOM 8391 C C . PRO A 1 1150 ? -19.414 -9.200 -30.983 1.00 73.75 1150 PRO A C 1
ATOM 8393 O O . PRO A 1 1150 ? -20.129 -8.968 -31.966 1.00 73.75 1150 PRO A O 1
ATOM 8396 N N . GLU A 1 1151 ? -19.115 -10.446 -30.608 1.00 78.56 1151 GLU A N 1
ATOM 8397 C CA . GLU A 1 1151 ? -19.514 -11.683 -31.302 1.00 78.56 1151 GLU A CA 1
ATOM 8398 C C . GLU A 1 1151 ? -20.539 -12.525 -30.514 1.00 78.56 1151 GLU A C 1
ATOM 8400 O O . GLU A 1 1151 ? -21.294 -13.312 -31.100 1.00 78.56 1151 GLU A O 1
ATOM 8405 N N . HIS A 1 1152 ? -20.596 -12.391 -29.187 1.00 85.94 1152 HIS A N 1
ATOM 8406 C CA . HIS A 1 1152 ? -21.257 -13.349 -28.302 1.00 85.94 1152 HIS A CA 1
ATOM 8407 C C . HIS A 1 1152 ? -22.024 -12.676 -27.153 1.00 85.94 1152 HIS A C 1
ATOM 8409 O O . HIS A 1 1152 ? -21.897 -11.489 -26.887 1.00 85.94 1152 HIS A O 1
ATOM 8415 N N . ILE A 1 1153 ? -22.861 -13.460 -26.468 1.00 87.38 1153 ILE A N 1
ATOM 8416 C CA . ILE A 1 1153 ? -23.262 -13.140 -25.093 1.00 87.38 1153 ILE A CA 1
ATOM 8417 C C . ILE A 1 1153 ? -22.702 -14.265 -24.229 1.00 87.38 1153 ILE A C 1
ATOM 8419 O O . ILE A 1 1153 ? -23.203 -15.398 -24.279 1.00 87.38 1153 ILE A O 1
ATOM 8423 N N . ALA A 1 1154 ? -21.617 -13.967 -23.521 1.00 83.19 1154 ALA A N 1
ATOM 8424 C CA . ALA A 1 1154 ? -20.955 -14.900 -22.627 1.00 83.19 1154 ALA A CA 1
ATOM 8425 C C . ALA A 1 1154 ? -21.812 -15.138 -21.376 1.00 83.19 1154 ALA A C 1
ATOM 8427 O O . ALA A 1 1154 ? -22.687 -14.347 -21.021 1.00 83.19 1154 ALA A O 1
ATOM 8428 N N . LEU A 1 1155 ? -21.580 -16.270 -20.718 1.00 83.19 1155 LEU A N 1
ATOM 8429 C CA . LEU A 1 1155 ? -22.199 -16.621 -19.444 1.00 83.19 1155 LEU A CA 1
ATOM 8430 C C . LEU A 1 1155 ? -21.055 -16.931 -18.490 1.00 83.19 1155 LEU A C 1
ATOM 8432 O O . LEU A 1 1155 ? -20.282 -17.842 -18.786 1.00 83.19 1155 LEU A O 1
ATOM 8436 N N . THR A 1 1156 ? -20.974 -16.216 -17.369 1.00 75.12 1156 THR A N 1
ATOM 8437 C CA . THR A 1 1156 ? -19.898 -16.385 -16.376 1.00 75.12 1156 THR A CA 1
ATOM 8438 C C . THR A 1 1156 ? -19.870 -17.801 -15.781 1.00 75.12 1156 THR A C 1
ATOM 8440 O O . THR A 1 1156 ? -18.829 -18.291 -15.363 1.00 75.12 1156 THR A O 1
ATOM 8443 N N . GLU A 1 1157 ? -20.995 -18.531 -15.831 1.00 70.00 1157 GLU A N 1
ATOM 8444 C CA . GLU A 1 1157 ? -21.113 -19.894 -15.308 1.00 70.00 1157 GLU A CA 1
ATOM 8445 C C . GLU A 1 1157 ? -21.634 -20.951 -16.305 1.00 70.00 1157 GLU A C 1
ATOM 8447 O O . GLU A 1 1157 ? -22.583 -20.762 -17.076 1.00 70.00 1157 GLU A O 1
ATOM 8452 N N . ALA A 1 1158 ? -21.101 -22.171 -16.175 1.00 66.44 1158 ALA A N 1
ATOM 8453 C CA . ALA A 1 1158 ? -21.510 -23.331 -16.963 1.00 66.44 1158 ALA A CA 1
ATOM 8454 C C . ALA A 1 1158 ? -22.964 -23.784 -16.683 1.00 66.44 1158 ALA A C 1
ATOM 8456 O O . ALA A 1 1158 ? -23.336 -24.245 -15.599 1.00 66.44 1158 ALA A O 1
ATOM 8457 N N . VAL A 1 1159 ? -23.809 -23.752 -17.719 1.00 71.25 1159 VAL A N 1
ATOM 8458 C CA . VAL A 1 1159 ? -25.257 -24.020 -17.619 1.00 71.25 1159 VAL A CA 1
ATOM 8459 C C . VAL A 1 1159 ? -25.581 -25.494 -17.300 1.00 71.25 1159 VAL A C 1
ATOM 8461 O O . VAL A 1 1159 ? -25.823 -26.324 -18.180 1.00 71.25 1159 VAL A O 1
ATOM 8464 N N . ALA A 1 1160 ? -25.670 -25.830 -16.012 1.00 60.41 1160 ALA A N 1
ATOM 8465 C CA . ALA A 1 1160 ? -25.956 -27.188 -15.541 1.00 60.41 1160 ALA A CA 1
ATOM 8466 C C . ALA A 1 1160 ? -27.401 -27.674 -15.833 1.00 60.41 1160 ALA A C 1
ATOM 8468 O O . ALA A 1 1160 ? -28.370 -27.292 -15.161 1.00 60.41 1160 ALA A O 1
ATOM 8469 N N . PHE A 1 1161 ? -27.547 -28.605 -16.785 1.00 61.38 1161 PHE A N 1
ATOM 8470 C CA . PHE A 1 1161 ? -28.813 -29.280 -17.119 1.00 61.38 1161 PHE A CA 1
ATOM 8471 C C . PHE A 1 1161 ? -29.005 -30.610 -16.364 1.00 61.38 1161 PHE A C 1
ATOM 8473 O O . PHE A 1 1161 ? -28.158 -31.499 -16.425 1.00 61.38 1161 PHE A O 1
ATOM 8480 N N . ASP A 1 1162 ? -30.173 -30.812 -15.739 1.00 52.31 1162 ASP A N 1
ATOM 8481 C CA . ASP A 1 1162 ? -30.562 -32.116 -15.174 1.00 52.31 1162 ASP A CA 1
ATOM 8482 C C . ASP A 1 1162 ? -30.727 -33.169 -16.291 1.00 52.31 1162 ASP A C 1
ATOM 8484 O O . ASP A 1 1162 ? -31.575 -33.015 -17.171 1.00 52.31 1162 ASP A O 1
ATOM 8488 N N . ALA A 1 1163 ? -29.982 -34.279 -16.204 1.00 47.84 1163 ALA A N 1
ATOM 8489 C CA . ALA A 1 1163 ? -29.783 -35.268 -17.278 1.00 47.84 1163 ALA A CA 1
ATOM 8490 C C . ALA A 1 1163 ? -31.047 -35.892 -17.924 1.00 47.84 1163 ALA A C 1
ATOM 8492 O O . ALA A 1 1163 ? -30.950 -36.461 -19.004 1.00 47.84 1163 ALA A O 1
ATOM 8493 N N . ASP A 1 1164 ? -32.221 -35.784 -17.293 1.00 45.84 1164 ASP A N 1
ATOM 8494 C CA . ASP A 1 1164 ? -33.484 -36.399 -17.744 1.00 45.84 1164 ASP A CA 1
ATOM 8495 C C . ASP A 1 1164 ? -34.717 -35.469 -17.595 1.00 45.84 1164 ASP A C 1
ATOM 8497 O O . ASP A 1 1164 ? -35.861 -35.943 -17.620 1.00 45.84 1164 ASP A O 1
ATOM 8501 N N . ARG A 1 1165 ? -34.556 -34.149 -17.350 1.00 49.25 1165 ARG A N 1
ATOM 8502 C CA . ARG A 1 1165 ? -35.704 -33.275 -16.991 1.00 49.25 1165 ARG A CA 1
ATOM 8503 C C . ARG A 1 1165 ? -35.717 -31.878 -17.619 1.00 49.25 1165 ARG A C 1
ATOM 8505 O O . ARG A 1 1165 ? -34.794 -31.090 -17.496 1.00 49.25 1165 ARG A O 1
ATOM 8512 N N . VAL A 1 1166 ? -36.883 -31.535 -18.175 1.00 51.59 1166 VAL A N 1
ATOM 8513 C CA . VAL A 1 1166 ? -37.200 -30.273 -18.873 1.00 51.59 1166 VAL A CA 1
ATOM 8514 C C . VAL A 1 1166 ? -37.418 -29.102 -17.892 1.00 51.59 1166 VAL A C 1
ATOM 8516 O O . VAL A 1 1166 ? -38.526 -28.568 -17.786 1.00 51.59 1166 VAL A O 1
ATOM 8519 N N . ARG A 1 1167 ? -36.393 -28.730 -17.109 1.00 59.59 1167 ARG A N 1
ATOM 8520 C CA . ARG A 1 1167 ? -36.373 -27.518 -16.263 1.00 59.59 1167 ARG A CA 1
ATOM 8521 C C . ARG A 1 1167 ? -34.954 -26.976 -16.088 1.00 59.59 1167 ARG A C 1
ATOM 8523 O O . ARG A 1 1167 ? -34.091 -27.689 -15.594 1.00 59.59 1167 ARG A O 1
ATOM 8530 N N . LEU A 1 1168 ? -34.766 -25.688 -16.378 1.00 69.69 1168 LEU A N 1
ATOM 8531 C CA . LEU A 1 1168 ? -33.597 -24.928 -15.926 1.00 69.69 1168 LEU A CA 1
ATOM 8532 C C . LEU A 1 1168 ? -33.572 -24.861 -14.386 1.00 69.69 1168 LEU A C 1
ATOM 8534 O O . LEU A 1 1168 ? -34.626 -24.708 -13.749 1.00 69.69 1168 LEU A O 1
ATOM 8538 N N . ARG A 1 1169 ? -32.375 -24.970 -13.796 1.00 71.31 1169 ARG A N 1
ATOM 8539 C CA . ARG A 1 1169 ? -32.134 -24.830 -12.346 1.00 71.31 1169 ARG A CA 1
ATOM 8540 C C . ARG A 1 1169 ? -32.412 -23.395 -11.874 1.00 71.31 1169 ARG A C 1
ATOM 8542 O O . ARG A 1 1169 ? -32.683 -22.516 -12.683 1.00 71.31 1169 ARG A O 1
ATOM 8549 N N . ARG A 1 1170 ? -32.407 -23.136 -10.556 1.00 73.75 1170 ARG A N 1
ATOM 8550 C CA . ARG A 1 1170 ? -32.652 -21.769 -10.040 1.00 73.75 1170 ARG A CA 1
ATOM 8551 C C . ARG A 1 1170 ? -31.598 -20.784 -10.558 1.00 73.75 1170 ARG A C 1
ATOM 8553 O O . ARG A 1 1170 ? -31.977 -19.682 -10.927 1.00 73.75 1170 ARG A O 1
ATOM 8560 N N . HIS A 1 1171 ? -30.341 -21.218 -10.608 1.00 75.12 1171 HIS A N 1
ATOM 8561 C CA . HIS A 1 1171 ? -29.200 -20.368 -10.927 1.00 75.12 1171 HIS A CA 1
ATOM 8562 C C . HIS A 1 1171 ? -29.147 -19.952 -12.397 1.00 75.12 1171 HIS A C 1
ATOM 8564 O O . HIS A 1 1171 ? -29.351 -18.787 -12.692 1.00 75.12 1171 HIS A O 1
ATOM 8570 N N . ALA A 1 1172 ? -29.151 -20.910 -13.331 1.00 78.69 1172 ALA A N 1
ATOM 8571 C CA . ALA A 1 1172 ? -29.318 -20.649 -14.772 1.00 78.69 1172 ALA A CA 1
ATOM 8572 C C . ALA A 1 1172 ? -30.608 -19.878 -15.161 1.00 78.69 1172 ALA A C 1
ATOM 8574 O O . ALA A 1 1172 ? -30.806 -19.526 -16.318 1.00 78.69 1172 ALA A O 1
ATOM 8575 N N . ARG A 1 1173 ? -31.538 -19.631 -14.226 1.00 83.12 1173 ARG A N 1
ATOM 8576 C CA . ARG A 1 1173 ? -32.712 -18.764 -14.436 1.00 83.12 1173 ARG A CA 1
ATOM 8577 C C . ARG A 1 1173 ? -32.500 -17.301 -14.009 1.00 83.12 1173 ARG A C 1
ATOM 8579 O O . ARG A 1 1173 ? -33.438 -16.528 -14.233 1.00 83.12 1173 ARG A O 1
ATOM 8586 N N . ARG A 1 1174 ? -31.350 -16.975 -13.398 1.00 84.44 1174 ARG A N 1
ATOM 8587 C CA . ARG A 1 1174 ? -30.792 -15.626 -13.196 1.00 84.44 1174 ARG A CA 1
ATOM 8588 C C . ARG A 1 1174 ? -30.040 -15.193 -14.456 1.00 84.44 1174 ARG A C 1
ATOM 8590 O O . ARG A 1 1174 ? -30.645 -14.435 -15.193 1.00 84.44 1174 ARG A O 1
ATOM 8597 N N . MET A 1 1175 ? -28.933 -15.859 -14.819 1.00 85.81 1175 MET A N 1
ATOM 8598 C CA . MET A 1 1175 ? -28.203 -15.657 -16.092 1.00 85.81 1175 MET A CA 1
ATOM 8599 C C . MET A 1 1175 ? -29.138 -15.433 -17.304 1.00 85.81 1175 MET A C 1
ATOM 8601 O O . MET A 1 1175 ? -29.186 -14.362 -17.894 1.00 85.81 1175 MET A O 1
ATOM 8605 N N . PHE A 1 1176 ? -30.014 -16.397 -17.642 1.00 89.00 1176 PHE A N 1
ATOM 8606 C CA . PHE A 1 1176 ? -30.956 -16.249 -18.772 1.00 89.00 1176 PHE A CA 1
ATOM 8607 C C . PHE A 1 1176 ? -32.140 -15.277 -18.518 1.00 89.00 1176 PHE A C 1
ATOM 8609 O O . PHE A 1 1176 ? -33.146 -15.302 -19.237 1.00 89.00 1176 PHE A O 1
ATOM 8616 N N . ALA A 1 1177 ? -32.111 -14.493 -17.445 1.00 87.75 1177 ALA A N 1
ATOM 8617 C CA . ALA A 1 1177 ? -32.963 -13.329 -17.221 1.00 87.75 1177 ALA A CA 1
ATOM 8618 C C . ALA A 1 1177 ? -32.192 -12.025 -17.491 1.00 87.75 1177 ALA A C 1
ATOM 8620 O O . ALA A 1 1177 ? -32.798 -11.145 -18.092 1.00 87.75 1177 ALA A O 1
ATOM 8621 N N . GLU A 1 1178 ? -30.896 -11.945 -17.172 1.00 87.00 1178 GLU A N 1
ATOM 8622 C CA . GLU A 1 1178 ? -29.990 -10.861 -17.609 1.00 87.00 1178 GLU A CA 1
ATOM 8623 C C . GLU A 1 1178 ? -29.729 -10.888 -19.108 1.00 87.00 1178 GLU A C 1
ATOM 8625 O O . GLU A 1 1178 ? -29.948 -9.883 -19.768 1.00 87.00 1178 GLU A O 1
ATOM 8630 N N . VAL A 1 1179 ? -29.480 -12.060 -19.701 1.00 90.94 1179 VAL A N 1
ATOM 8631 C CA . VAL A 1 1179 ? -29.471 -12.220 -21.172 1.00 90.94 1179 VAL A CA 1
ATOM 8632 C C . VAL A 1 1179 ? -30.770 -11.693 -21.805 1.00 90.94 1179 VAL A C 1
ATOM 8634 O O . VAL A 1 1179 ? -30.790 -11.280 -22.959 1.00 90.94 1179 VAL A O 1
ATOM 8637 N N . ALA A 1 1180 ? -31.891 -11.701 -21.072 1.00 90.62 1180 ALA A N 1
ATOM 8638 C CA . ALA A 1 1180 ? -33.130 -11.089 -21.544 1.00 90.62 1180 ALA A CA 1
ATOM 8639 C C . ALA A 1 1180 ? -33.245 -9.584 -21.237 1.00 90.62 1180 ALA A C 1
ATOM 8641 O O . ALA A 1 1180 ? -34.039 -8.936 -21.909 1.00 90.62 1180 ALA A O 1
ATOM 8642 N N . ALA A 1 1181 ? -32.512 -9.048 -20.257 1.00 87.50 1181 ALA A N 1
ATOM 8643 C CA . ALA A 1 1181 ? -32.386 -7.618 -19.977 1.00 87.50 1181 ALA A CA 1
ATOM 8644 C C . ALA A 1 1181 ? -31.477 -6.939 -21.014 1.00 87.50 1181 ALA A C 1
ATOM 8646 O O . ALA A 1 1181 ? -31.957 -6.044 -21.702 1.00 87.50 1181 ALA A O 1
ATOM 8647 N N . ILE A 1 1182 ? -30.272 -7.474 -21.246 1.00 88.44 1182 ILE A N 1
ATOM 8648 C CA . ILE A 1 1182 ? -29.344 -7.085 -22.326 1.00 88.44 1182 ILE A CA 1
ATOM 8649 C C . ILE A 1 1182 ? -30.093 -7.085 -23.671 1.00 88.44 1182 ILE A C 1
ATOM 8651 O O . ILE A 1 1182 ? -30.177 -6.082 -24.374 1.00 88.44 1182 ILE A O 1
ATOM 8655 N N . LEU A 1 1183 ? -30.807 -8.168 -24.007 1.00 88.75 1183 LEU A N 1
ATOM 8656 C CA . LEU A 1 1183 ? -31.600 -8.213 -25.246 1.00 88.75 1183 LEU A CA 1
ATOM 8657 C C . LEU A 1 1183 ? -32.825 -7.272 -25.280 1.00 88.75 1183 LEU A C 1
ATOM 8659 O O . LEU A 1 1183 ? -33.455 -7.168 -26.337 1.00 88.75 1183 LEU A O 1
ATOM 8663 N N . HIS A 1 1184 ? -33.175 -6.582 -24.192 1.00 87.94 1184 HIS A N 1
ATOM 8664 C CA . HIS A 1 1184 ? -34.099 -5.439 -24.213 1.00 87.94 1184 HIS A CA 1
ATOM 8665 C C . HIS A 1 1184 ? -33.360 -4.090 -24.301 1.00 87.94 1184 HIS A C 1
ATOM 8667 O O . HIS A 1 1184 ? -33.866 -3.224 -25.014 1.00 87.94 1184 HIS A O 1
ATOM 8673 N N . ALA A 1 1185 ? -32.196 -3.942 -23.654 1.00 82.81 1185 ALA A N 1
ATOM 8674 C CA . ALA A 1 1185 ? -31.329 -2.755 -23.695 1.00 82.81 1185 ALA A CA 1
ATOM 8675 C C . ALA A 1 1185 ? -30.730 -2.499 -25.090 1.00 82.81 1185 ALA A C 1
ATOM 8677 O O . ALA A 1 1185 ? -30.744 -1.365 -25.564 1.00 82.81 1185 ALA A O 1
ATOM 8678 N N . HIS A 1 1186 ? -30.358 -3.561 -25.820 1.00 85.38 1186 HIS A N 1
ATOM 8679 C CA . HIS A 1 1186 ? -29.856 -3.474 -27.200 1.00 85.38 1186 HIS A CA 1
ATOM 8680 C C . HIS A 1 1186 ? -30.887 -4.015 -28.216 1.00 85.38 1186 HIS A C 1
ATOM 8682 O O . HIS A 1 1186 ? -30.852 -5.192 -28.609 1.00 85.38 1186 HIS A O 1
ATOM 8688 N N . PRO A 1 1187 ? -31.837 -3.188 -28.707 1.00 82.19 1187 PRO A N 1
ATOM 8689 C CA . PRO A 1 1187 ? -32.678 -3.505 -29.865 1.00 82.19 1187 PRO A CA 1
ATOM 8690 C C . PRO A 1 1187 ? -31.896 -3.738 -31.165 1.00 82.19 1187 PRO A C 1
ATOM 8692 O O . PRO A 1 1187 ? -32.426 -4.376 -32.079 1.00 82.19 1187 PRO A O 1
ATOM 8695 N N . SER A 1 1188 ? -30.666 -3.218 -31.247 1.00 76.50 1188 SER A N 1
ATOM 8696 C CA . SER A 1 1188 ? -29.732 -3.334 -32.375 1.00 76.50 1188 SER A CA 1
ATOM 8697 C C . SER A 1 1188 ? -29.407 -4.789 -32.726 1.00 76.50 1188 SER A C 1
ATOM 8699 O O . SER A 1 1188 ? -29.400 -5.131 -33.908 1.00 76.50 1188 SER A O 1
ATOM 8701 N N . LEU A 1 1189 ? -29.232 -5.664 -31.726 1.00 83.44 1189 LEU A N 1
ATOM 8702 C CA . LEU A 1 1189 ? -28.867 -7.079 -31.890 1.00 83.44 1189 LEU A CA 1
ATOM 8703 C C . LEU A 1 1189 ? -29.979 -7.881 -32.603 1.00 83.44 1189 LEU A C 1
ATOM 8705 O O . LEU A 1 1189 ? -30.909 -8.408 -31.978 1.00 83.44 1189 LEU A O 1
ATOM 8709 N N . ARG A 1 1190 ? -29.913 -7.955 -33.939 1.00 78.88 1190 ARG A N 1
ATOM 8710 C CA . ARG A 1 1190 ? -31.033 -8.391 -34.801 1.00 78.88 1190 ARG A CA 1
ATOM 8711 C C . ARG A 1 1190 ? -31.377 -9.874 -34.674 1.00 78.88 1190 ARG A C 1
ATOM 8713 O O . ARG A 1 1190 ? -32.556 -10.228 -34.763 1.00 78.88 1190 ARG A O 1
ATOM 8720 N N . LEU A 1 1191 ? -30.383 -10.738 -34.475 1.00 87.00 1191 LEU A N 1
ATOM 8721 C CA . LEU A 1 1191 ? -30.567 -12.185 -34.393 1.00 87.00 1191 LEU A CA 1
ATOM 8722 C C . LEU A 1 1191 ? -29.499 -12.829 -33.502 1.00 87.00 1191 LEU A C 1
ATOM 8724 O O . LEU A 1 1191 ? -28.313 -12.712 -33.768 1.00 87.00 1191 LEU A O 1
ATOM 8728 N N . ILE A 1 1192 ? -29.928 -13.577 -32.489 1.00 92.94 1192 ILE A N 1
ATOM 8729 C CA . ILE A 1 1192 ? -29.067 -14.410 -31.644 1.00 92.94 1192 ILE A CA 1
ATOM 8730 C C . ILE A 1 1192 ? -29.295 -15.880 -31.994 1.00 92.94 1192 ILE A C 1
ATOM 8732 O O . ILE A 1 1192 ? -30.441 -16.351 -32.075 1.00 92.94 1192 ILE A O 1
ATOM 8736 N N . GLN A 1 1193 ? -28.206 -16.623 -32.172 1.00 94.44 1193 GLN A N 1
ATOM 8737 C CA . GLN A 1 1193 ? -28.214 -18.072 -32.308 1.00 94.44 1193 GLN A CA 1
ATOM 8738 C C . GLN A 1 1193 ? -27.765 -18.724 -30.999 1.00 94.44 1193 GLN A C 1
ATOM 8740 O O . GLN A 1 1193 ? -26.619 -18.620 -30.584 1.00 94.44 1193 GLN A O 1
ATOM 8745 N N . ILE A 1 1194 ? -28.705 -19.412 -30.355 1.00 94.38 1194 ILE A N 1
ATOM 8746 C CA . ILE A 1 1194 ? -28.478 -20.215 -29.155 1.00 94.38 1194 ILE A CA 1
ATOM 8747 C C . ILE A 1 1194 ? -27.970 -21.584 -29.612 1.00 94.38 1194 ILE A C 1
ATOM 8749 O O . ILE A 1 1194 ? -28.712 -22.334 -30.265 1.00 94.38 1194 ILE A O 1
ATOM 8753 N N . GLU A 1 1195 ? -26.727 -21.908 -29.273 1.00 92.88 1195 GLU A N 1
ATOM 8754 C CA . GLU A 1 1195 ? -26.043 -23.131 -29.700 1.00 92.88 1195 GLU A CA 1
ATOM 8755 C C . GLU A 1 1195 ? -25.946 -24.129 -28.541 1.00 92.88 1195 GLU A C 1
ATOM 8757 O O . GLU A 1 1195 ? -25.550 -23.790 -27.429 1.00 92.88 1195 GLU A O 1
ATOM 8762 N N . GLY A 1 1196 ? -26.362 -25.375 -28.775 1.00 90.81 1196 GLY A N 1
ATOM 8763 C CA . GLY A 1 1196 ? -26.320 -26.443 -27.776 1.00 90.81 1196 GLY A CA 1
ATOM 8764 C C . GLY A 1 1196 ? -25.244 -27.484 -28.070 1.00 90.81 1196 GLY A C 1
ATOM 8765 O O . GLY A 1 1196 ? -25.176 -27.994 -29.193 1.00 90.81 1196 GLY A O 1
ATOM 8766 N N . TYR A 1 1197 ? -24.502 -27.886 -27.034 1.00 90.06 1197 TYR A N 1
ATOM 8767 C CA . TYR A 1 1197 ? -23.396 -28.843 -27.128 1.00 90.06 1197 TYR A CA 1
ATOM 8768 C C . TYR A 1 1197 ? -23.522 -30.018 -26.140 1.00 90.06 1197 TYR A C 1
ATOM 8770 O O . TYR A 1 1197 ? -24.308 -29.990 -25.180 1.00 90.06 1197 TYR A O 1
ATOM 8778 N N . THR A 1 1198 ? -22.795 -31.101 -26.431 1.00 86.94 1198 THR A N 1
ATOM 8779 C CA . THR A 1 1198 ? -22.661 -32.309 -25.598 1.00 86.94 1198 THR A CA 1
ATOM 8780 C C . THR A 1 1198 ? -21.262 -32.915 -25.731 1.00 86.94 1198 THR A C 1
ATOM 8782 O O . THR A 1 1198 ? -20.596 -32.729 -26.746 1.00 86.94 1198 THR A O 1
ATOM 8785 N N . ASP A 1 1199 ? -20.880 -33.767 -24.780 1.00 85.56 1199 ASP A N 1
ATOM 8786 C CA . ASP A 1 1199 ? -19.750 -34.686 -24.939 1.00 85.56 1199 ASP A CA 1
ATOM 8787 C C . ASP A 1 1199 ? -20.015 -35.774 -26.006 1.00 85.56 1199 ASP A C 1
ATOM 8789 O O . ASP A 1 1199 ? -21.119 -35.904 -26.554 1.00 85.56 1199 ASP A O 1
ATOM 8793 N N . ASP A 1 1200 ? -18.983 -36.561 -26.320 1.00 86.94 1200 ASP A N 1
ATOM 8794 C CA . ASP A 1 1200 ? -19.027 -37.682 -27.275 1.00 86.94 1200 ASP A CA 1
ATOM 8795 C C . ASP A 1 1200 ? -19.800 -38.919 -26.772 1.00 86.94 1200 ASP A C 1
ATOM 8797 O O . ASP A 1 1200 ? -20.029 -39.881 -27.514 1.00 86.94 1200 ASP A O 1
ATOM 8801 N N . ARG A 1 1201 ? -20.220 -38.914 -25.502 1.00 82.44 1201 ARG A N 1
ATOM 8802 C CA . ARG A 1 1201 ? -20.808 -40.075 -24.839 1.00 82.44 1201 ARG A CA 1
ATOM 8803 C C . ARG A 1 1201 ? -22.209 -40.368 -25.360 1.00 82.44 1201 ARG A C 1
ATOM 8805 O O . ARG A 1 1201 ? -23.179 -39.706 -24.999 1.00 82.44 1201 ARG A O 1
ATOM 8812 N N . GLY A 1 1202 ? -22.334 -41.457 -26.115 1.00 78.12 1202 GLY A N 1
ATOM 8813 C CA . GLY A 1 1202 ? -23.619 -42.066 -26.446 1.00 78.12 1202 GLY A CA 1
ATOM 8814 C C . GLY A 1 1202 ? -23.796 -42.331 -27.934 1.00 78.12 1202 GLY A C 1
ATOM 8815 O O . GLY A 1 1202 ? -22.944 -42.935 -28.578 1.00 78.12 1202 GLY A O 1
ATOM 8816 N N . ASP A 1 1203 ? -24.957 -41.943 -28.451 1.00 84.94 1203 ASP A N 1
ATOM 8817 C CA . ASP A 1 1203 ? -25.327 -42.065 -29.859 1.00 84.94 1203 ASP A CA 1
ATOM 8818 C C . ASP A 1 1203 ? -25.432 -40.663 -30.466 1.00 84.94 1203 ASP A C 1
ATOM 8820 O O . ASP A 1 1203 ? -26.073 -39.786 -29.888 1.00 84.94 1203 ASP A O 1
ATOM 8824 N N . LEU A 1 1204 ? -24.843 -40.451 -31.644 1.00 82.75 1204 LEU A N 1
ATOM 8825 C CA . LEU A 1 1204 ? -24.792 -39.131 -32.281 1.00 82.75 1204 LEU A CA 1
ATOM 8826 C C . LEU A 1 1204 ? -26.197 -38.551 -32.530 1.00 82.75 1204 LEU A C 1
ATOM 8828 O O . LEU A 1 1204 ? -26.423 -37.358 -32.334 1.00 82.75 1204 LEU A O 1
ATOM 8832 N N . GLU A 1 1205 ? -27.173 -39.391 -32.896 1.00 85.06 1205 GLU A N 1
ATOM 8833 C CA . GLU A 1 1205 ? -28.561 -38.956 -33.092 1.00 85.06 1205 GLU A CA 1
ATOM 8834 C C . GLU A 1 1205 ? -29.248 -38.626 -31.750 1.00 85.06 1205 GLU A C 1
ATOM 8836 O O . GLU A 1 1205 ? -30.134 -37.772 -31.689 1.00 85.06 1205 GLU A O 1
ATOM 8841 N N . ALA A 1 1206 ? -28.865 -39.270 -30.641 1.00 82.56 1206 ALA A N 1
ATOM 8842 C CA . ALA A 1 1206 ? -29.285 -38.874 -29.295 1.00 82.56 1206 ALA A CA 1
ATOM 8843 C C . ALA A 1 1206 ? -28.673 -37.526 -28.877 1.00 82.56 1206 ALA A C 1
ATOM 8845 O O . ALA A 1 1206 ? -29.415 -36.641 -28.449 1.00 82.56 1206 ALA A O 1
ATOM 8846 N N . ASN A 1 1207 ? -27.373 -37.330 -29.081 1.00 85.75 1207 ASN A N 1
ATOM 8847 C CA . ASN A 1 1207 ? -26.647 -36.139 -28.631 1.00 85.75 1207 ASN A CA 1
ATOM 8848 C C . ASN A 1 1207 ? -27.049 -34.875 -29.421 1.00 85.75 1207 ASN A C 1
ATOM 8850 O O . ASN A 1 1207 ? -27.238 -33.806 -28.833 1.00 85.75 1207 ASN A O 1
ATOM 8854 N N . LEU A 1 1208 ? -27.350 -35.011 -30.720 1.00 89.12 1208 LEU A N 1
ATOM 8855 C CA . LEU A 1 1208 ? -27.990 -33.957 -31.526 1.00 89.12 1208 LEU A CA 1
ATOM 8856 C C . LEU A 1 1208 ? -29.408 -33.600 -31.034 1.00 89.12 1208 LEU A C 1
ATOM 8858 O O . LEU A 1 1208 ? -29.791 -32.433 -31.030 1.00 89.12 1208 LEU A O 1
ATOM 8862 N N . ARG A 1 1209 ? -30.201 -34.576 -30.564 1.00 87.00 1209 ARG A N 1
ATOM 8863 C CA . ARG A 1 1209 ? -31.535 -34.300 -29.986 1.00 87.00 1209 ARG A CA 1
ATOM 8864 C C . ARG A 1 1209 ? -31.453 -33.629 -28.616 1.00 87.00 1209 ARG A C 1
ATOM 8866 O O . ARG A 1 1209 ? -32.277 -32.767 -28.322 1.00 87.00 1209 ARG A O 1
ATOM 8873 N N . ILE A 1 1210 ? -30.492 -34.027 -27.782 1.00 85.56 1210 ILE A N 1
ATOM 8874 C CA . ILE A 1 1210 ? -30.295 -33.465 -26.438 1.00 85.56 1210 ILE A CA 1
ATOM 8875 C C . ILE A 1 1210 ? -29.861 -32.000 -26.541 1.00 85.56 1210 ILE A C 1
ATOM 8877 O O . ILE A 1 1210 ? -30.489 -31.140 -25.925 1.00 85.56 1210 ILE A O 1
ATOM 8881 N N . SER A 1 1211 ? -28.851 -31.704 -27.362 1.00 89.56 1211 SER A N 1
ATOM 8882 C CA . SER A 1 1211 ? -28.387 -30.332 -27.608 1.00 89.56 1211 SER A CA 1
ATOM 8883 C C . SER A 1 1211 ? -29.479 -29.434 -28.200 1.00 89.56 1211 SER A C 1
ATOM 8885 O O . SER A 1 1211 ? -29.734 -28.358 -27.660 1.00 89.56 1211 SER A O 1
ATOM 8887 N N . GLN A 1 1212 ? -30.190 -29.895 -29.238 1.00 91.94 1212 GLN A N 1
ATOM 8888 C CA . GLN A 1 1212 ? -31.294 -29.140 -29.846 1.00 91.94 1212 GLN A CA 1
ATOM 8889 C C . GLN A 1 1212 ? -32.379 -28.812 -28.810 1.00 91.94 1212 GLN A C 1
ATOM 8891 O O . GLN A 1 1212 ? -32.855 -27.679 -28.742 1.00 91.94 1212 GLN A O 1
ATOM 8896 N N . HIS A 1 1213 ? -32.736 -29.772 -27.951 1.00 87.50 1213 HIS A N 1
ATOM 8897 C CA . HIS A 1 1213 ? -33.756 -29.545 -26.930 1.00 87.50 1213 HIS A CA 1
ATOM 8898 C C . HIS A 1 1213 ? -33.286 -28.602 -25.806 1.00 87.50 1213 HIS A C 1
ATOM 8900 O O . HIS A 1 1213 ? -34.095 -27.835 -25.287 1.00 87.50 1213 HIS A O 1
ATOM 8906 N N . ARG A 1 1214 ? -31.989 -28.596 -25.454 1.00 87.00 1214 ARG A N 1
ATOM 8907 C CA . ARG A 1 1214 ? -31.404 -27.603 -24.528 1.00 87.00 1214 ARG A CA 1
ATOM 8908 C C . ARG A 1 1214 ? -31.533 -26.183 -25.089 1.00 87.00 1214 ARG A C 1
ATOM 8910 O O . ARG A 1 1214 ? -32.092 -25.323 -24.410 1.00 87.00 1214 ARG A O 1
ATOM 8917 N N . ALA A 1 1215 ? -31.118 -25.964 -26.339 1.00 90.81 1215 ALA A N 1
ATOM 8918 C CA . ALA A 1 1215 ? -31.233 -24.665 -27.006 1.00 90.81 1215 ALA A CA 1
ATOM 8919 C C . ALA A 1 1215 ? -32.703 -24.201 -27.135 1.00 90.81 1215 ALA A C 1
ATOM 8921 O O . ALA A 1 1215 ? -33.023 -23.037 -26.894 1.00 90.81 1215 ALA A O 1
ATOM 8922 N N . GLU A 1 1216 ? -33.634 -25.118 -27.425 1.00 90.81 1216 GLU A N 1
ATOM 8923 C CA . GLU A 1 1216 ? -35.078 -24.829 -27.448 1.00 90.81 1216 GLU A CA 1
ATOM 8924 C C . GLU A 1 1216 ? -35.651 -24.436 -26.076 1.00 90.81 1216 GLU A C 1
ATOM 8926 O O . GLU A 1 1216 ? -36.529 -23.571 -26.011 1.00 90.81 1216 GLU A O 1
ATOM 8931 N N . ILE A 1 1217 ? -35.166 -25.031 -24.979 1.00 88.31 1217 ILE A N 1
ATOM 8932 C CA . ILE A 1 1217 ? -35.573 -24.668 -23.610 1.00 88.31 1217 ILE A CA 1
ATOM 8933 C C . ILE A 1 1217 ? -35.130 -23.238 -23.275 1.00 88.31 1217 ILE A C 1
ATOM 8935 O O . ILE A 1 1217 ? -35.931 -22.475 -22.730 1.00 88.31 1217 ILE A O 1
ATOM 8939 N N . VAL A 1 1218 ? -33.897 -22.860 -23.629 1.00 90.06 1218 VAL A N 1
ATOM 8940 C CA . VAL A 1 1218 ? -33.372 -21.496 -23.429 1.00 90.06 1218 VAL A CA 1
ATOM 8941 C C . VAL A 1 1218 ? -34.141 -20.493 -24.292 1.00 90.06 1218 VAL A C 1
ATOM 8943 O O . VAL A 1 1218 ? -34.667 -19.510 -23.769 1.00 90.06 1218 VAL A O 1
ATOM 8946 N N . ARG A 1 1219 ? -34.357 -20.794 -25.581 1.00 93.19 1219 ARG A N 1
ATOM 8947 C CA . ARG A 1 1219 ? -35.192 -19.980 -26.483 1.00 93.19 1219 ARG A CA 1
ATOM 8948 C C . ARG A 1 1219 ? -36.596 -19.747 -25.921 1.00 93.19 1219 ARG A C 1
ATOM 8950 O O . ARG A 1 1219 ? -37.080 -18.619 -25.904 1.00 93.19 1219 ARG A O 1
ATOM 8957 N N . ALA A 1 1220 ? -37.253 -20.800 -25.434 1.00 89.00 1220 ALA A N 1
ATOM 8958 C CA . ALA A 1 1220 ? -38.583 -20.697 -24.834 1.00 89.00 1220 ALA A CA 1
ATOM 8959 C C . ALA A 1 1220 ? -38.590 -19.890 -23.520 1.00 89.00 1220 ALA A C 1
ATOM 8961 O O . ALA A 1 1220 ? -39.605 -19.276 -23.187 1.00 89.00 1220 ALA A O 1
ATOM 8962 N N . PHE A 1 1221 ? -37.475 -19.871 -22.783 1.00 90.12 1221 PHE A N 1
ATOM 8963 C CA . PHE A 1 1221 ? -37.310 -19.073 -21.570 1.00 90.12 1221 PHE A CA 1
ATOM 8964 C C . PHE A 1 1221 ? -37.156 -17.579 -21.885 1.00 90.12 1221 PHE A C 1
ATOM 8966 O O . PHE A 1 1221 ? -37.896 -16.777 -21.315 1.00 90.12 1221 PHE A O 1
ATOM 8973 N N . LEU A 1 1222 ? -36.294 -17.211 -22.840 1.00 91.94 1222 LEU A N 1
ATOM 8974 C CA . LEU A 1 1222 ? -36.100 -15.822 -23.284 1.00 91.94 1222 LEU A CA 1
ATOM 8975 C C . LEU A 1 1222 ? -37.385 -15.231 -23.898 1.00 91.94 1222 LEU A C 1
ATOM 8977 O O . LEU A 1 1222 ? -37.802 -14.133 -23.528 1.00 91.94 1222 LEU A O 1
ATOM 8981 N N . ILE A 1 1223 ? -38.112 -15.999 -24.722 1.00 91.62 1223 ILE A N 1
ATOM 8982 C CA . ILE A 1 1223 ? -39.440 -15.593 -25.231 1.00 91.62 1223 ILE A CA 1
ATOM 8983 C C . ILE A 1 1223 ? -40.430 -15.356 -24.074 1.00 91.62 1223 ILE A C 1
ATOM 8985 O O . ILE A 1 1223 ? -41.238 -14.429 -24.118 1.00 91.62 1223 ILE A O 1
ATOM 8989 N N . ALA A 1 1224 ? -40.347 -16.136 -22.990 1.00 88.69 1224 ALA A N 1
ATOM 8990 C CA . ALA A 1 1224 ? -41.156 -15.933 -21.784 1.00 88.69 1224 ALA A CA 1
ATOM 8991 C C . ALA A 1 1224 ? -40.686 -14.762 -20.886 1.00 88.69 1224 ALA A C 1
ATOM 8993 O O . ALA A 1 1224 ? -41.371 -14.445 -19.910 1.00 88.69 1224 ALA A O 1
ATOM 8994 N N . ARG A 1 1225 ? -39.557 -14.107 -21.205 1.00 90.38 1225 ARG A N 1
ATOM 8995 C CA . ARG A 1 1225 ? -39.150 -12.777 -20.697 1.00 90.38 1225 ARG A CA 1
ATOM 8996 C C . ARG A 1 1225 ? -39.547 -11.627 -21.638 1.00 90.38 1225 ARG A C 1
ATOM 8998 O O . ARG A 1 1225 ? -39.339 -10.468 -21.302 1.00 90.38 1225 ARG A O 1
ATOM 9005 N N . GLY A 1 1226 ? -40.152 -11.930 -22.788 1.00 88.12 1226 GLY A N 1
ATOM 9006 C CA . GLY A 1 1226 ? -40.611 -10.939 -23.763 1.00 88.12 1226 GLY A CA 1
ATOM 9007 C C . GLY A 1 1226 ? -39.662 -10.699 -24.938 1.00 88.12 1226 GLY A C 1
ATOM 9008 O O . GLY A 1 1226 ? -40.027 -9.934 -25.827 1.00 88.12 1226 GLY A O 1
ATOM 9009 N N . VAL A 1 1227 ? -38.497 -11.361 -24.991 1.00 92.50 1227 VAL A N 1
ATOM 9010 C CA . VAL A 1 1227 ? -37.586 -11.266 -26.144 1.00 92.50 1227 VAL A CA 1
ATOM 9011 C C . VAL A 1 1227 ? -38.307 -11.770 -27.400 1.00 92.50 1227 VAL A C 1
ATOM 9013 O O . VAL A 1 1227 ? -38.940 -12.831 -27.397 1.00 92.50 1227 VAL A O 1
ATOM 9016 N N . ALA A 1 1228 ? -38.262 -10.988 -28.479 1.00 89.50 1228 ALA A N 1
ATOM 9017 C CA . ALA A 1 1228 ? -39.081 -11.238 -29.660 1.00 89.50 1228 ALA A CA 1
ATOM 9018 C C . ALA A 1 1228 ? -38.671 -12.531 -30.389 1.00 89.50 1228 ALA A C 1
ATOM 9020 O O . ALA A 1 1228 ? -37.509 -12.720 -30.732 1.00 89.50 1228 ALA A O 1
ATOM 9021 N N . GLU A 1 1229 ? -39.640 -13.401 -30.702 1.00 91.00 1229 GLU A N 1
ATOM 9022 C CA . GLU A 1 1229 ? -39.368 -14.752 -31.230 1.00 91.00 1229 GLU A CA 1
ATOM 9023 C C . GLU A 1 1229 ? -38.522 -14.778 -32.526 1.00 91.00 1229 GLU A C 1
ATOM 9025 O O . GLU A 1 1229 ? -37.809 -15.750 -32.779 1.00 91.00 1229 GLU A O 1
ATOM 9030 N N . HIS A 1 1230 ? -38.578 -13.718 -33.338 1.00 89.62 1230 HIS A N 1
ATOM 9031 C CA . HIS A 1 1230 ? -37.801 -13.606 -34.575 1.00 89.62 1230 HIS A CA 1
ATOM 9032 C C . HIS A 1 1230 ? -36.317 -13.267 -34.351 1.00 89.62 1230 HIS A C 1
ATOM 9034 O O . HIS A 1 1230 ? -35.518 -13.559 -35.233 1.00 89.62 1230 HIS A O 1
ATOM 9040 N N . ARG A 1 1231 ? -35.949 -12.712 -33.185 1.00 91.56 1231 ARG A N 1
ATOM 9041 C CA . ARG A 1 1231 ? -34.556 -12.430 -32.792 1.00 91.56 1231 ARG A CA 1
ATOM 9042 C C . ARG A 1 1231 ? -33.835 -13.666 -32.242 1.00 91.56 1231 ARG A C 1
ATOM 9044 O O . ARG A 1 1231 ? -32.669 -13.568 -31.895 1.00 91.56 1231 ARG A O 1
ATOM 9051 N N . LEU A 1 1232 ? -34.503 -14.821 -32.126 1.00 94.19 1232 LEU A N 1
ATOM 9052 C CA . LEU A 1 1232 ? -33.958 -16.007 -31.455 1.00 94.19 1232 LEU A CA 1
ATOM 9053 C C . LEU A 1 1232 ? -34.028 -17.264 -32.330 1.00 94.19 1232 LEU A C 1
ATOM 9055 O O . LEU A 1 1232 ? -35.112 -17.788 -32.626 1.00 94.19 1232 LEU A O 1
ATOM 9059 N N . ARG A 1 1233 ? -32.860 -17.818 -32.658 1.00 94.38 1233 ARG A N 1
ATOM 9060 C CA . ARG A 1 1233 ? -32.667 -19.108 -33.339 1.00 94.38 1233 ARG A CA 1
ATOM 9061 C C . ARG A 1 1233 ? -32.055 -20.116 -32.358 1.00 94.38 1233 ARG A C 1
ATOM 9063 O O . ARG A 1 1233 ? -31.256 -19.737 -31.519 1.00 94.38 1233 ARG A O 1
ATOM 9070 N N . ALA A 1 1234 ? -32.441 -21.390 -32.439 1.00 94.69 1234 ALA A N 1
ATOM 9071 C CA . ALA A 1 1234 ? -31.924 -22.456 -31.570 1.00 94.69 1234 ALA A CA 1
ATOM 9072 C C . ALA A 1 1234 ? -31.403 -23.628 -32.411 1.00 94.69 1234 ALA A C 1
ATOM 9074 O O . ALA A 1 1234 ? -32.149 -24.146 -33.250 1.00 94.69 1234 ALA A O 1
ATOM 9075 N N . VAL A 1 1235 ? -30.147 -24.027 -32.189 1.00 94.50 1235 VAL A N 1
ATOM 9076 C CA . VAL A 1 1235 ? -29.440 -25.053 -32.973 1.00 94.50 1235 VAL A CA 1
ATOM 9077 C C . VAL A 1 1235 ? -28.676 -26.004 -32.047 1.00 94.50 1235 VAL A C 1
ATOM 9079 O O . VAL A 1 1235 ? -27.872 -25.575 -31.227 1.00 94.50 1235 VAL A O 1
ATOM 9082 N N . GLY A 1 1236 ? -28.912 -27.309 -32.178 1.00 92.06 1236 GLY A N 1
ATOM 9083 C CA . GLY A 1 1236 ? -28.133 -28.351 -31.508 1.00 92.06 1236 GLY A CA 1
ATOM 9084 C C . GLY A 1 1236 ? -27.029 -28.919 -32.394 1.00 92.06 1236 GLY A C 1
ATOM 9085 O O . GLY A 1 1236 ? -27.320 -29.474 -33.453 1.00 92.06 1236 GLY A O 1
ATOM 9086 N N . TYR A 1 1237 ? -25.781 -28.838 -31.933 1.00 92.06 1237 TYR A N 1
ATOM 9087 C CA . TYR A 1 1237 ? -24.601 -29.382 -32.620 1.00 92.06 1237 TYR A CA 1
ATOM 9088 C C . TYR A 1 1237 ? -24.158 -30.749 -32.076 1.00 92.06 1237 TYR A C 1
ATOM 9090 O O . TYR A 1 1237 ? -23.363 -31.445 -32.708 1.00 92.06 1237 TYR A O 1
ATOM 9098 N N . GLY A 1 1238 ? -24.682 -31.169 -30.920 1.00 89.12 1238 GLY A N 1
ATOM 9099 C CA . GLY A 1 1238 ? -24.257 -32.394 -30.244 1.00 89.12 1238 GLY A CA 1
ATOM 9100 C C . GLY A 1 1238 ? -22.766 -32.339 -29.912 1.00 89.12 1238 GLY A C 1
ATOM 9101 O O . GLY A 1 1238 ? -22.286 -31.338 -29.390 1.00 89.12 1238 GLY A O 1
ATOM 9102 N N . SER A 1 1239 ? -22.037 -33.398 -30.262 1.00 86.88 1239 SER A N 1
ATOM 9103 C CA . SER A 1 1239 ? -20.592 -33.529 -30.041 1.00 86.88 1239 SER A CA 1
ATOM 9104 C C . SER A 1 1239 ? -19.733 -33.070 -31.231 1.00 86.88 1239 SER A C 1
ATOM 9106 O O . SER A 1 1239 ? -18.604 -33.531 -31.382 1.00 86.88 1239 SER A O 1
ATOM 9108 N N . ALA A 1 1240 ? -20.272 -32.247 -32.141 1.00 81.06 1240 ALA A N 1
ATOM 9109 C CA . ALA A 1 1240 ? -19.603 -31.904 -33.403 1.00 81.06 1240 ALA A CA 1
ATOM 9110 C C . ALA A 1 1240 ? -18.547 -30.783 -33.299 1.00 81.06 1240 ALA A C 1
ATOM 9112 O O . ALA A 1 1240 ? -17.788 -30.598 -34.247 1.00 81.06 1240 ALA A O 1
ATOM 9113 N N . ARG A 1 1241 ? -18.509 -30.039 -32.184 1.00 86.56 1241 ARG A N 1
ATOM 9114 C CA . ARG A 1 1241 ? -17.518 -28.986 -31.886 1.00 86.56 1241 ARG A CA 1
ATOM 9115 C C . ARG A 1 1241 ? -17.083 -29.071 -30.409 1.00 86.56 1241 ARG A C 1
ATOM 9117 O O . ARG A 1 1241 ? -17.606 -28.329 -29.570 1.00 86.56 1241 ARG A O 1
ATOM 9124 N N . PRO A 1 1242 ? -16.222 -30.036 -30.050 1.00 85.88 1242 PRO A N 1
ATOM 9125 C CA . PRO A 1 1242 ? -15.606 -30.043 -28.731 1.00 85.88 1242 PRO A CA 1
ATOM 9126 C C . PRO A 1 1242 ? -14.636 -28.860 -28.588 1.00 85.88 1242 PRO A C 1
ATOM 9128 O O . PRO A 1 1242 ? -14.021 -28.465 -29.572 1.00 85.88 1242 PRO A O 1
ATOM 9131 N N . ILE A 1 1243 ? -14.513 -28.336 -27.368 1.00 82.69 1243 ILE A N 1
ATOM 9132 C CA . ILE A 1 1243 ? -13.460 -27.385 -26.958 1.00 82.69 1243 ILE A CA 1
ATOM 9133 C C . ILE A 1 1243 ? -12.490 -28.030 -25.961 1.00 82.69 1243 ILE A C 1
ATOM 9135 O O . ILE A 1 1243 ? -11.325 -27.679 -25.924 1.00 82.69 1243 ILE A O 1
ATOM 9139 N N . GLY A 1 1244 ? -12.957 -29.022 -25.194 1.00 82.62 1244 GLY A N 1
ATOM 9140 C CA . GLY A 1 1244 ? -12.126 -29.833 -24.310 1.00 82.62 1244 GLY A CA 1
ATOM 9141 C C . GLY A 1 1244 ? -11.971 -31.261 -24.827 1.00 82.62 1244 GLY A C 1
ATOM 9142 O O . GLY A 1 1244 ? -12.761 -31.753 -25.644 1.00 82.62 1244 GLY A O 1
ATOM 9143 N N . ASP A 1 1245 ? -10.976 -31.978 -24.317 1.00 82.88 1245 ASP A N 1
ATOM 9144 C CA . ASP A 1 1245 ? -10.756 -33.373 -24.684 1.00 82.88 1245 ASP A CA 1
ATOM 9145 C C . ASP A 1 1245 ? -11.922 -34.282 -24.207 1.00 82.88 1245 ASP A C 1
ATOM 9147 O O . ASP A 1 1245 ? -12.474 -34.125 -23.121 1.00 82.88 1245 ASP A O 1
ATOM 9151 N N . ASN A 1 1246 ? -12.334 -35.264 -25.018 1.00 83.00 1246 ASN A N 1
ATOM 9152 C CA . ASN A 1 1246 ? -13.435 -36.171 -24.645 1.00 83.00 1246 ASN A CA 1
ATOM 9153 C C . ASN A 1 1246 ? -12.984 -37.415 -23.847 1.00 83.00 1246 ASN A C 1
ATOM 9155 O O . ASN A 1 1246 ? -13.797 -38.303 -23.576 1.00 83.00 1246 ASN A O 1
ATOM 9159 N N . ARG A 1 1247 ? -11.708 -37.518 -23.459 1.00 80.19 1247 ARG A N 1
ATOM 9160 C CA . ARG A 1 1247 ? -11.108 -38.644 -22.719 1.00 80.19 1247 ARG A CA 1
ATOM 9161 C C . ARG A 1 1247 ? -11.080 -38.356 -21.209 1.00 80.19 1247 ARG A C 1
ATOM 9163 O O . ARG A 1 1247 ? -11.494 -39.245 -20.452 1.00 80.19 1247 ARG A O 1
ATOM 9170 N N . SER A 1 1248 ? -10.707 -37.148 -20.771 1.00 79.69 1248 SER A N 1
ATOM 9171 C CA . SER A 1 1248 ? -10.864 -36.694 -19.373 1.00 79.69 1248 SER A CA 1
ATOM 9172 C C . SER A 1 1248 ? -12.334 -36.413 -19.016 1.00 79.69 1248 SER A C 1
ATOM 9174 O O . SER A 1 1248 ? -13.202 -36.398 -19.890 1.00 79.69 1248 SER A O 1
ATOM 9176 N N . GLU A 1 1249 ? -12.664 -36.239 -17.728 1.00 78.00 1249 GLU A N 1
ATOM 9177 C CA . GLU A 1 1249 ? -14.000 -35.739 -17.350 1.00 78.00 1249 GLU A CA 1
ATOM 9178 C C . GLU A 1 1249 ? -14.094 -34.205 -17.428 1.00 78.00 1249 GLU A C 1
ATOM 9180 O O . GLU A 1 1249 ? -15.127 -33.733 -17.891 1.00 78.00 1249 GLU A O 1
ATOM 9185 N N . ARG A 1 1250 ? -13.016 -33.461 -17.100 1.00 74.00 1250 ARG A N 1
ATOM 9186 C CA . ARG A 1 1250 ? -12.921 -31.984 -17.196 1.00 74.00 1250 ARG A CA 1
ATOM 9187 C C . ARG A 1 1250 ? -13.249 -31.515 -18.622 1.00 74.00 1250 ARG A C 1
ATOM 9189 O O . ARG A 1 1250 ? -14.222 -30.792 -18.823 1.00 74.00 1250 ARG A O 1
ATOM 9196 N N . GLY A 1 1251 ? -12.573 -32.057 -19.638 1.00 79.38 1251 GLY A N 1
ATOM 9197 C CA . GLY A 1 1251 ? -12.851 -31.738 -21.045 1.00 79.38 1251 GLY A CA 1
ATOM 9198 C C . GLY A 1 1251 ? -14.240 -32.183 -21.535 1.00 79.38 1251 GLY A C 1
ATOM 9199 O O . GLY A 1 1251 ? -14.890 -31.475 -22.310 1.00 79.38 1251 GLY A O 1
ATOM 9200 N N . ARG A 1 1252 ? -14.783 -33.297 -21.016 1.00 82.50 1252 ARG A N 1
ATOM 9201 C CA . ARG A 1 1252 ? -16.192 -33.672 -21.255 1.00 82.50 1252 ARG A CA 1
ATOM 9202 C C . ARG A 1 1252 ? -17.186 -32.726 -20.585 1.00 82.50 1252 ARG A C 1
ATOM 9204 O O . ARG A 1 1252 ? -18.313 -32.644 -21.063 1.00 82.50 1252 ARG A O 1
ATOM 9211 N N . GLU A 1 1253 ? -16.822 -32.019 -19.521 1.00 77.38 1253 GLU A N 1
ATOM 9212 C CA . GLU A 1 1253 ? -17.688 -31.021 -18.886 1.00 77.38 1253 GLU A CA 1
ATOM 9213 C C . GLU A 1 1253 ? -17.713 -29.710 -19.666 1.00 77.38 1253 GLU A C 1
ATOM 9215 O O . GLU A 1 1253 ? -18.809 -29.254 -20.003 1.00 77.38 1253 GLU A O 1
ATOM 9220 N N . LEU A 1 1254 ? -16.554 -29.230 -20.124 1.00 78.88 1254 LEU A N 1
ATOM 9221 C CA . LEU A 1 1254 ? -16.441 -28.112 -21.076 1.00 78.88 1254 LEU A CA 1
ATOM 9222 C C . LEU A 1 1254 ? -17.248 -28.361 -22.372 1.00 78.88 1254 LEU A C 1
ATOM 9224 O O . LEU A 1 1254 ? -17.892 -27.468 -22.928 1.00 78.88 1254 LEU A O 1
ATOM 9228 N N . ASN A 1 1255 ? -17.323 -29.613 -22.834 1.00 84.06 1255 ASN A N 1
ATOM 9229 C CA . ASN A 1 1255 ? -18.126 -29.981 -24.007 1.00 84.06 1255 ASN A CA 1
ATOM 9230 C C . ASN A 1 1255 ? -19.651 -30.009 -23.768 1.00 84.06 1255 ASN A C 1
ATOM 9232 O O . ASN A 1 1255 ? -20.417 -30.073 -24.730 1.00 84.06 1255 ASN A O 1
ATOM 9236 N N . ARG A 1 1256 ? -20.144 -29.955 -22.521 1.00 84.81 1256 ARG A N 1
ATOM 9237 C CA . ARG A 1 1256 ? -21.583 -30.086 -22.183 1.00 84.81 1256 ARG A CA 1
ATOM 9238 C C . ARG A 1 1256 ? -22.330 -28.742 -22.047 1.00 84.81 1256 ARG A C 1
ATOM 9240 O O . ARG A 1 1256 ? -23.390 -28.718 -21.413 1.00 84.81 1256 ARG A O 1
ATOM 9247 N N . ARG A 1 1257 ? -21.822 -27.678 -22.681 1.00 86.75 1257 ARG A N 1
ATOM 9248 C CA . ARG A 1 1257 ? -22.255 -26.266 -22.582 1.00 86.75 1257 ARG A CA 1
ATOM 9249 C C . ARG A 1 1257 ? -23.431 -25.836 -23.491 1.00 86.75 1257 ARG A C 1
ATOM 9251 O O . ARG A 1 1257 ? -23.975 -26.624 -24.273 1.00 86.75 1257 ARG A O 1
ATOM 9258 N N . VAL A 1 1258 ? -23.822 -24.565 -23.362 1.00 88.56 1258 VAL A N 1
ATOM 9259 C CA . VAL A 1 1258 ? -24.701 -23.802 -24.272 1.00 88.56 1258 VAL A CA 1
ATOM 9260 C C . VAL A 1 1258 ? -24.072 -22.426 -24.483 1.00 88.56 1258 VAL A C 1
ATOM 9262 O O . VAL A 1 1258 ? -23.668 -21.809 -23.506 1.00 88.56 1258 VAL A O 1
ATOM 9265 N N . GLU A 1 1259 ? -24.033 -21.956 -25.725 1.00 89.12 1259 GLU A N 1
ATOM 9266 C CA . GLU A 1 1259 ? -23.502 -20.643 -26.120 1.00 89.12 1259 GLU A CA 1
ATOM 9267 C C . GLU A 1 1259 ? -24.623 -19.759 -26.685 1.00 89.12 1259 GLU A C 1
ATOM 9269 O O . GLU A 1 1259 ? -25.648 -20.261 -27.171 1.00 89.12 1259 GLU A O 1
ATOM 9274 N N . LEU A 1 1260 ? -24.409 -18.443 -26.688 1.00 91.38 1260 LEU A N 1
ATOM 9275 C CA . LEU A 1 1260 ? -25.187 -17.492 -27.477 1.00 91.38 1260 LEU A CA 1
ATOM 9276 C C . LEU A 1 1260 ? -24.236 -16.751 -28.417 1.00 91.38 1260 LEU A C 1
ATOM 9278 O O . LEU A 1 1260 ? -23.323 -16.078 -27.950 1.00 91.38 1260 LEU A O 1
ATOM 9282 N N . ARG A 1 1261 ? -24.445 -16.874 -29.731 1.00 90.06 1261 ARG A N 1
ATOM 9283 C CA . ARG A 1 1261 ? -23.700 -16.120 -30.749 1.00 90.06 1261 ARG A CA 1
ATOM 9284 C C . ARG A 1 1261 ? -24.581 -15.054 -31.385 1.00 90.06 1261 ARG A C 1
ATOM 9286 O O . ARG A 1 1261 ? -25.733 -15.333 -31.741 1.00 90.06 1261 ARG A O 1
ATOM 9293 N N . ILE A 1 1262 ? -24.040 -13.855 -31.545 1.00 86.94 1262 ILE A N 1
ATOM 9294 C CA . ILE A 1 1262 ? -24.664 -12.757 -32.277 1.00 86.94 1262 ILE A CA 1
ATOM 9295 C C . ILE A 1 1262 ? -24.518 -13.052 -33.776 1.00 86.94 1262 ILE A C 1
ATOM 9297 O O . ILE A 1 1262 ? -23.450 -13.409 -34.259 1.00 86.94 1262 ILE A O 1
ATOM 9301 N N . LEU A 1 1263 ? -25.611 -12.942 -34.529 1.00 80.56 1263 LEU A N 1
ATOM 9302 C CA . LEU A 1 1263 ? -25.596 -12.996 -35.988 1.00 80.56 1263 LEU A CA 1
ATOM 9303 C C . LEU A 1 1263 ? -25.908 -11.592 -36.516 1.00 80.56 1263 LEU A C 1
ATOM 9305 O O . LEU A 1 1263 ? -27.062 -11.153 -36.447 1.00 80.56 1263 LEU A O 1
ATOM 9309 N N . ARG A 1 1264 ? -24.862 -10.916 -37.005 1.00 63.06 1264 ARG A N 1
ATOM 9310 C CA . ARG A 1 1264 ? -24.938 -9.626 -37.706 1.00 63.06 1264 ARG A CA 1
ATOM 9311 C C . ARG A 1 1264 ? -25.658 -9.797 -39.062 1.00 63.06 1264 ARG A C 1
ATOM 9313 O O . ARG A 1 1264 ? -25.435 -10.837 -39.727 1.00 63.06 1264 ARG A O 1
#